Protein AF-A0A0M5IWV0-F1 (afdb_monomer)

Mean predicted aligned error: 18.28 Å

Secondary structure (DSSP, 8-state):
-EEESGGG--S--SS-EEEE-S-SB-SSEEEEE-TTSEEEEEE-S----SSSS--S-EEEEEEEEEEEEE-TT--EEEEEEEEEEEPP------PPPEEEESSTT-EEEEESSTTS-STTTT-SS---EEE--HHHHHHHHHHT-EETTEEPEEEE-TTS-EEEEE-TT--EEEEEEES-TT-TTEEEEEESSPPPEEEEEETTSTTPEEE-EEES-EEEE-TTSTT-EEEEEEEESSTT-EEEEETTEEEEESSSSTTSB-TT-EEEEEEEES-EE----SSSTTTSGGG--EE-SEE--EEEEEEEEES-EEEEEEEEEEE----STT----S-SEEP---EEEEEETTEEEEEE--SS-EEEEETTEEEEEEEETTEEEEEEEETTEEEEEE-SS-BSEEEEEEEEES-BEEEEEEEEEEESSS-EEEEEEEEEE-SS--EEEEEEEEEEEE-EE-PEEE-SSSS---EE-GGG--EE-SS-SS-PEEB-EE-TTSEEEEE-SSSSS---SGGGT----TT--HHHHHHHHT-SS-SSEEETTSTTGGGEEEE--TT-SSS--TTTEEETTTTTEEEEE-------EEEGGGTEEEEEEEEEEETTS-EEEEEEEEEEB----HHHHHHHHHHHHHHHHT-SSSSSS--S---------------------------S-------GGGTT---------------------------------------------------------PPPPHHHHHHHHHHTTS-------S-HHHHHHHHHTTTS-SSSHHHHHHH-----S--------SGGGHHHHHHHHHHTTTT-SS---S--SGGGGSTT--

pLDDT: mean 74.06, std 27.31, range [21.81, 98.69]

Foldseek 3Di:
DWDFCQVVDPDFAAQKFKDWPDAQDDPQWGWDAHRNRIIDIDGDADDFDPAAADAWDKQWQPDKTKMWMAHPVGDIDIDIDGDIDIFHFFAQAAWDADEWAQAAFTKFKTALHPVNDRQVRQGRHGDWDKFADVVLQVQQVVLQKDFLLATWHWDADPVRFKIWIAGPVRHTAKMKGHCPVPRGRMIMIGGRGGIWDWDKDFLLDPQWDWAAAWFQKTWTWHPQFAQTFIKIKHKFFDWQKTWHDDQFKFFIPDPPPNGFADDRIWMKIFTFTPKDFDTDPDRGHNVPPVRLGIFGDFFFFWFQKKKFKDPAPKFKKKKWFFADDDQDPGCSDPPPGDTAAFQWKWKAAPPWIDIDGADCDWDWDAHPNFIWIWHGDPSMIMITRRDGRIMMTTGGNSTGRMMIMHGDDHDTIIIHRIMTITIDSQAKDWGKGWMWIAHPNNYIDTDSIHIYINFHWAWFKKWDQPADDWAKAALVVVAWAAASPRVFTWSKIGTALNIWTKFQQPVPPQWPHYNVGGGQDDDSDFRLVSCQVPWVPVNPQKLAPVTDRLQRIWTFRNNPRHRTRDVPRTDRCVRSQWGMWRSDFPQDWDADDSSQKIFRGKGWTAGNVGDITIMTGIIGGTHPRPVVVVVVVVVVVVVVVVVPDDPPPPDPDDDDDDDDDDDDDDDDPPDDPDPPPDDDDDDDDDDDPVVVPDDDDDDDDDDDDDDDDDDDDDDDDDDDDDDDDDDDDDDDDDDDDDDDDDDDDDDDDDDDDDPVVVVVVVVVVPDPDDDDDDDDPVVVVVVVVVVPDDDPPVVVVVVVDDDDDDDDDDDDDDPPVPPVVVVVVVVVVVVVPPDDDDDDDDPPPPPVVPD

Radius of gyration: 39.09 Å; Cα contacts (8 Å, |Δi|>4): 1752; chains: 1; bounding box: 121×82×113 Å

Structure (mmCIF, N/CA/C/O backbone):
data_AF-A0A0M5IWV0-F1
#
_entry.id   AF-A0A0M5IWV0-F1
#
loop_
_atom_site.group_PDB
_atom_site.id
_atom_site.type_symbol
_atom_site.label_atom_id
_atom_site.label_alt_id
_atom_site.label_comp_id
_atom_site.label_asym_id
_atom_site.label_entity_id
_atom_site.label_seq_id
_atom_site.pdbx_PDB_ins_code
_atom_site.Cartn_x
_atom_site.Cartn_y
_atom_site.Cartn_z
_atom_site.occupancy
_atom_site.B_iso_or_equiv
_atom_site.auth_seq_id
_atom_site.auth_comp_id
_atom_site.auth_asym_id
_atom_site.auth_atom_id
_atom_site.pdbx_PDB_model_num
ATOM 1 N N . MET A 1 1 ? 25.442 6.438 -49.253 1.00 86.19 1 MET A N 1
ATOM 2 C CA . MET A 1 1 ? 25.380 7.564 -50.228 1.00 86.19 1 MET A CA 1
ATOM 3 C C . MET A 1 1 ? 26.166 7.229 -51.500 1.00 86.19 1 MET A C 1
ATOM 5 O O . MET A 1 1 ? 26.942 6.281 -51.483 1.00 86.19 1 MET A O 1
ATOM 9 N N . SER A 1 2 ? 25.987 7.958 -52.607 1.00 89.12 2 SER A N 1
ATOM 10 C CA . SER A 1 2 ? 26.723 7.720 -53.866 1.00 89.12 2 SER A CA 1
ATOM 11 C C . SER A 1 2 ? 26.817 8.967 -54.741 1.00 89.12 2 SER A C 1
ATOM 13 O O . SER A 1 2 ? 25.917 9.802 -54.699 1.00 89.12 2 SER A O 1
ATOM 15 N N . GLY A 1 3 ? 27.844 9.054 -55.587 1.00 91.38 3 GLY A N 1
ATOM 16 C CA . GLY A 1 3 ? 28.051 10.185 -56.490 1.00 91.38 3 GLY A CA 1
ATOM 17 C C . GLY A 1 3 ? 29.046 9.914 -57.621 1.00 91.38 3 GLY A C 1
ATOM 18 O O . GLY A 1 3 ? 29.392 8.772 -57.929 1.00 91.38 3 GLY A O 1
ATOM 19 N N . SER A 1 4 ? 29.503 10.993 -58.254 1.00 92.12 4 SER A N 1
ATOM 20 C CA . SER A 1 4 ? 30.502 11.000 -59.327 1.00 92.12 4 SER A CA 1
ATOM 21 C C . SER A 1 4 ? 31.495 12.130 -59.080 1.00 92.12 4 SER A C 1
ATOM 23 O O . SER A 1 4 ? 31.092 13.244 -58.755 1.00 92.12 4 SER A O 1
ATOM 25 N N . VAL A 1 5 ? 32.792 11.859 -59.234 1.00 91.69 5 VAL A N 1
ATOM 26 C CA . VAL A 1 5 ? 33.832 12.904 -59.288 1.00 91.69 5 VAL A CA 1
ATOM 27 C C . VAL A 1 5 ? 34.187 13.308 -60.722 1.00 91.69 5 VAL A C 1
ATOM 29 O O . VAL A 1 5 ? 34.979 14.228 -60.914 1.00 91.69 5 VAL A O 1
ATOM 32 N N . ALA A 1 6 ? 33.617 12.644 -61.735 1.00 86.81 6 ALA A N 1
ATOM 33 C CA . ALA A 1 6 ? 33.971 12.879 -63.134 1.00 86.81 6 ALA A CA 1
ATOM 34 C C . ALA A 1 6 ? 33.595 14.291 -63.607 1.00 86.81 6 ALA A C 1
ATOM 36 O O . ALA A 1 6 ? 34.373 14.935 -64.311 1.00 86.81 6 ALA A O 1
ATOM 37 N N . ASP A 1 7 ? 32.449 14.794 -63.151 1.00 82.12 7 ASP A N 1
ATOM 38 C CA . ASP A 1 7 ? 31.898 16.100 -63.527 1.00 82.12 7 ASP A CA 1
ATOM 39 C C . ASP A 1 7 ? 32.652 17.280 -62.877 1.00 82.12 7 ASP A C 1
ATOM 41 O O . ASP A 1 7 ? 32.545 18.420 -63.326 1.00 82.12 7 ASP A O 1
ATOM 45 N N . ASN A 1 8 ? 33.488 16.999 -61.869 1.00 82.94 8 ASN A N 1
ATOM 46 C CA . ASN A 1 8 ? 34.314 17.985 -61.165 1.00 82.94 8 ASN A CA 1
ATOM 47 C C . ASN A 1 8 ? 35.687 18.218 -61.830 1.00 82.94 8 ASN A C 1
ATOM 49 O O . ASN A 1 8 ? 36.482 19.024 -61.341 1.00 82.94 8 ASN A O 1
ATOM 53 N N . VAL A 1 9 ? 36.003 17.523 -62.932 1.00 84.31 9 VAL A N 1
ATOM 54 C CA . VAL A 1 9 ? 37.302 17.617 -63.617 1.00 84.31 9 VAL A CA 1
ATOM 55 C C . VAL A 1 9 ? 37.185 18.422 -64.911 1.00 84.31 9 VAL A C 1
ATOM 57 O O . VAL A 1 9 ? 36.410 18.096 -65.804 1.00 84.31 9 VAL A O 1
ATOM 60 N N . THR A 1 10 ? 38.022 19.451 -65.058 1.00 82.19 10 THR A N 1
ATOM 61 C CA . THR A 1 10 ? 38.097 20.279 -66.273 1.00 82.19 10 THR A CA 1
ATOM 62 C C . THR A 1 10 ? 39.519 20.320 -66.841 1.00 82.19 10 THR A C 1
ATOM 64 O O . THR A 1 10 ? 40.498 20.095 -66.133 1.00 82.19 10 THR A O 1
ATOM 67 N N . GLY A 1 11 ? 39.647 20.581 -68.147 1.00 81.12 11 GLY A N 1
ATOM 68 C CA . GLY A 1 11 ? 40.940 20.791 -68.819 1.00 81.12 11 GLY A CA 1
ATOM 69 C C . GLY A 1 11 ? 41.736 19.537 -69.216 1.00 81.12 11 GLY A C 1
ATOM 70 O O . GLY A 1 11 ? 42.766 19.679 -69.873 1.00 81.12 11 GLY A O 1
ATOM 71 N N . GLY A 1 12 ? 41.277 18.329 -68.873 1.00 81.00 12 GLY A N 1
ATOM 72 C CA . GLY A 1 12 ? 41.897 17.075 -69.322 1.00 81.00 12 GLY A CA 1
ATOM 73 C C . GLY A 1 12 ? 41.658 16.773 -70.808 1.00 81.00 12 GLY A C 1
ATOM 74 O O . GLY A 1 12 ? 40.653 17.193 -71.387 1.00 81.00 12 GLY A O 1
ATOM 75 N N . VAL A 1 13 ? 42.576 16.031 -71.437 1.00 80.25 13 VAL A N 1
ATOM 76 C CA . VAL A 1 13 ? 42.479 15.644 -72.856 1.00 80.25 13 VAL A CA 1
ATOM 77 C C . VAL A 1 13 ? 42.076 14.175 -73.001 1.00 80.25 13 VAL A C 1
ATOM 79 O O . VAL A 1 13 ? 42.753 13.283 -72.497 1.00 80.25 13 VAL A O 1
ATOM 82 N N . GLY A 1 14 ? 41.015 13.910 -73.769 1.00 84.62 14 GLY A N 1
ATOM 83 C CA . GLY A 1 14 ? 40.539 12.553 -74.058 1.00 84.62 14 GLY A CA 1
ATOM 84 C C . GLY A 1 14 ? 39.743 11.924 -72.909 1.00 84.62 14 GLY A C 1
ATOM 85 O O . GLY A 1 14 ? 39.181 12.627 -72.075 1.00 84.62 14 GLY A O 1
ATOM 86 N N . ALA A 1 15 ? 39.652 10.592 -72.897 1.00 85.56 15 ALA A N 1
ATOM 87 C CA . ALA A 1 15 ? 38.949 9.867 -71.841 1.00 85.56 15 ALA A CA 1
ATOM 88 C C . ALA A 1 15 ? 39.720 9.953 -70.515 1.00 85.56 15 ALA A C 1
ATOM 90 O O . ALA A 1 15 ? 40.922 9.690 -70.478 1.00 85.56 15 ALA A O 1
ATOM 91 N N . LEU A 1 16 ? 39.014 10.298 -69.437 1.00 90.25 16 LEU A N 1
ATOM 92 C CA . LEU A 1 16 ? 39.564 10.337 -68.086 1.00 90.25 16 LEU A CA 1
ATOM 93 C C . LEU A 1 16 ? 39.461 8.958 -67.431 1.00 90.25 16 LEU A C 1
ATOM 95 O O . LEU A 1 16 ? 38.451 8.269 -67.572 1.00 90.25 16 LEU A O 1
ATOM 99 N N . THR A 1 17 ? 40.497 8.575 -66.690 1.00 91.62 17 THR A N 1
ATOM 100 C CA . THR A 1 17 ? 40.515 7.359 -65.865 1.00 91.62 17 THR A CA 1
ATOM 101 C C . THR A 1 17 ? 40.809 7.722 -64.419 1.00 91.62 17 THR A C 1
ATOM 103 O O . THR A 1 17 ? 41.687 8.543 -64.143 1.00 91.62 17 THR A O 1
ATOM 106 N N . PHE A 1 18 ? 40.064 7.121 -63.498 1.00 95.19 18 PHE A N 1
ATOM 107 C CA . PHE A 1 18 ? 40.138 7.414 -62.073 1.00 95.19 18 PHE A CA 1
ATOM 108 C C . PHE A 1 18 ? 40.672 6.203 -61.299 1.00 95.19 18 PHE A C 1
ATOM 110 O O . PHE A 1 18 ? 40.412 5.057 -61.661 1.00 95.19 18 PHE A O 1
ATOM 117 N N . SER A 1 19 ? 41.415 6.442 -60.222 1.00 94.12 19 SER A N 1
ATOM 118 C CA . SER A 1 19 ? 41.893 5.391 -59.319 1.00 94.12 19 SER A CA 1
ATOM 119 C C . SER A 1 19 ? 41.965 5.900 -57.885 1.00 94.12 19 SER A C 1
ATOM 121 O O . SER A 1 19 ? 42.590 6.937 -57.644 1.00 94.12 19 SER A O 1
ATOM 123 N N . LEU A 1 20 ? 41.395 5.156 -56.939 1.00 95.50 20 LEU A N 1
ATOM 124 C CA . LEU A 1 20 ? 41.602 5.396 -55.512 1.00 95.50 20 LEU A CA 1
ATOM 125 C C . LEU A 1 20 ? 43.094 5.220 -55.169 1.00 95.50 20 LEU A C 1
ATOM 127 O O . LEU A 1 20 ? 43.752 4.334 -55.720 1.00 95.50 20 LEU A O 1
ATOM 131 N N . LEU A 1 21 ? 43.637 6.093 -54.320 1.00 93.94 21 LEU A N 1
ATOM 132 C CA . LEU A 1 21 ? 45.019 6.009 -53.829 1.00 93.94 21 LEU A CA 1
ATOM 133 C C . LEU A 1 21 ? 45.100 5.388 -52.432 1.00 93.94 21 LEU A C 1
ATOM 135 O O . LEU A 1 21 ? 46.090 4.725 -52.125 1.00 93.94 21 LEU A O 1
ATOM 139 N N . ASP A 1 22 ? 44.061 5.603 -51.628 1.00 91.88 22 ASP A N 1
ATOM 140 C CA . ASP A 1 22 ? 43.970 5.148 -50.243 1.00 91.88 22 ASP A CA 1
ATOM 141 C C . ASP A 1 22 ? 43.235 3.798 -50.129 1.00 91.88 22 ASP A C 1
ATOM 143 O O . ASP A 1 22 ? 42.793 3.208 -51.121 1.00 91.88 22 ASP A O 1
ATOM 147 N N . SER A 1 23 ? 43.116 3.285 -48.902 1.00 92.12 23 SER A N 1
ATOM 148 C CA . SER A 1 23 ? 42.272 2.123 -48.601 1.00 92.12 23 SER A CA 1
ATOM 149 C C . SER A 1 23 ? 40.803 2.425 -48.944 1.00 92.12 23 SER A C 1
ATOM 151 O O . SER A 1 23 ? 40.328 3.502 -48.593 1.00 92.12 23 SER A O 1
ATOM 153 N N . PRO A 1 24 ? 40.051 1.499 -49.574 1.00 90.19 24 PRO A N 1
ATOM 154 C CA . PRO A 1 24 ? 38.600 1.634 -49.712 1.00 90.19 24 PRO A CA 1
ATOM 155 C C . PRO A 1 24 ? 37.873 1.454 -48.372 1.00 90.19 24 PRO A C 1
ATOM 157 O O . PRO A 1 24 ? 36.760 1.940 -48.216 1.00 90.19 24 PRO A O 1
ATOM 160 N N . ASN A 1 25 ? 38.493 0.779 -47.402 1.00 92.75 25 ASN A N 1
ATOM 161 C CA . ASN A 1 25 ? 37.971 0.662 -46.045 1.00 92.75 25 ASN A CA 1
ATOM 162 C C . ASN A 1 25 ? 38.493 1.857 -45.238 1.00 92.75 25 ASN A C 1
ATOM 164 O O . ASN A 1 25 ? 39.715 1.989 -45.092 1.00 92.75 25 ASN A O 1
ATOM 168 N N . GLY A 1 26 ? 37.585 2.704 -44.761 1.00 87.69 26 GLY A N 1
ATOM 169 C CA . GLY A 1 26 ? 37.854 3.756 -43.786 1.00 87.69 26 GLY A CA 1
ATOM 170 C C . GLY A 1 26 ? 37.787 3.237 -42.344 1.00 87.69 26 GLY A C 1
ATOM 171 O O . GLY A 1 26 ? 37.920 2.037 -42.097 1.00 87.69 26 GLY A O 1
ATOM 172 N N . ASN A 1 27 ? 37.593 4.154 -41.400 1.00 85.75 27 ASN A N 1
ATOM 173 C CA . ASN A 1 27 ? 37.404 3.870 -39.975 1.00 85.75 27 ASN A CA 1
ATOM 174 C C . ASN A 1 27 ? 35.931 3.578 -39.635 1.00 85.75 27 ASN A C 1
ATOM 176 O O . ASN A 1 27 ? 35.657 2.762 -38.761 1.00 85.75 27 ASN A O 1
ATOM 180 N N . TYR A 1 28 ? 35.009 4.241 -40.334 1.00 85.56 28 TYR A N 1
ATOM 181 C CA . TYR A 1 28 ? 33.566 4.259 -40.092 1.00 85.56 28 TYR A CA 1
ATOM 182 C C . TYR A 1 28 ? 32.773 3.614 -41.236 1.00 85.56 28 TYR A C 1
ATOM 184 O O . TYR A 1 28 ? 31.648 3.154 -41.047 1.00 85.56 28 TYR A O 1
ATOM 192 N N . GLY A 1 29 ? 33.350 3.513 -42.435 1.00 89.25 29 GLY A N 1
ATOM 193 C CA . GLY A 1 29 ? 32.654 2.930 -43.580 1.00 89.25 29 GLY A CA 1
ATOM 194 C C . GLY A 1 29 ? 33.555 2.421 -44.692 1.00 89.25 29 GLY A C 1
ATOM 195 O O . GLY A 1 29 ? 34.780 2.381 -44.595 1.00 89.25 29 GLY A O 1
ATOM 196 N N . THR A 1 30 ? 32.923 1.992 -45.782 1.00 93.31 30 THR A N 1
ATOM 197 C CA . THR A 1 30 ? 33.601 1.466 -46.971 1.00 93.31 30 THR A CA 1
ATOM 198 C C . THR A 1 30 ? 33.212 2.262 -48.214 1.00 93.31 30 THR A C 1
ATOM 200 O O . THR A 1 30 ? 32.038 2.338 -48.588 1.00 93.31 30 THR A O 1
ATOM 203 N N . LEU A 1 31 ? 34.218 2.811 -48.895 1.00 95.62 31 LEU A N 1
ATOM 204 C CA . LEU A 1 31 ? 34.109 3.475 -50.186 1.00 95.62 31 LEU A CA 1
ATOM 205 C C . LEU A 1 31 ? 34.365 2.484 -51.332 1.00 95.62 31 LEU A C 1
ATOM 207 O O . LEU A 1 31 ? 35.482 2.021 -51.560 1.00 95.62 31 LEU A O 1
ATOM 211 N N . THR A 1 32 ? 33.341 2.232 -52.142 1.00 94.94 32 THR A N 1
ATOM 212 C CA . THR A 1 32 ? 33.509 1.635 -53.472 1.00 94.94 32 THR A CA 1
ATOM 213 C C . THR A 1 32 ? 33.778 2.746 -54.482 1.00 94.94 32 THR A C 1
ATOM 215 O O . THR A 1 32 ? 32.951 3.641 -54.647 1.00 94.94 32 THR A O 1
ATOM 218 N N . PHE A 1 33 ? 34.911 2.691 -55.185 1.00 95.56 33 PHE A N 1
ATOM 219 C CA . PHE A 1 33 ? 35.325 3.714 -56.151 1.00 95.56 33 PHE A CA 1
ATOM 220 C C . PHE A 1 33 ? 35.663 3.086 -57.512 1.00 95.56 33 PHE A C 1
ATOM 222 O O . PHE A 1 33 ? 36.545 2.232 -57.611 1.00 95.56 33 PHE A O 1
ATOM 229 N N . ASN A 1 34 ? 34.962 3.502 -58.570 1.00 94.06 34 ASN A N 1
ATOM 230 C CA . ASN A 1 34 ? 35.053 2.897 -59.899 1.00 94.06 34 ASN A CA 1
ATOM 231 C C . ASN A 1 34 ? 35.985 3.680 -60.850 1.00 94.06 34 ASN A C 1
ATOM 233 O O . ASN A 1 34 ? 36.087 4.905 -60.753 1.00 94.06 34 ASN A O 1
ATOM 237 N N . PRO A 1 35 ? 36.603 3.026 -61.860 1.00 93.06 35 PRO A N 1
ATOM 238 C CA . PRO A 1 35 ? 37.523 3.691 -62.793 1.00 93.06 35 PRO A CA 1
ATOM 239 C C . PRO A 1 35 ? 36.926 4.799 -63.675 1.00 93.06 35 PRO A C 1
ATOM 241 O O . PRO A 1 35 ? 37.675 5.553 -64.296 1.00 93.06 35 PRO A O 1
ATOM 244 N N . ASN A 1 36 ? 35.595 4.896 -63.748 1.00 91.19 36 ASN A N 1
ATOM 245 C CA . ASN A 1 36 ? 34.850 5.960 -64.431 1.00 91.19 36 ASN A CA 1
ATOM 246 C C . ASN A 1 36 ? 34.584 7.190 -63.534 1.00 91.19 36 ASN A C 1
ATOM 248 O O . ASN A 1 36 ? 33.934 8.125 -63.989 1.00 91.19 36 ASN A O 1
ATOM 252 N N . GLY A 1 37 ? 35.046 7.183 -62.279 1.00 90.38 37 GLY A N 1
ATOM 253 C CA . GLY A 1 37 ? 34.830 8.261 -61.313 1.00 90.38 37 GLY A CA 1
ATOM 254 C C . GLY A 1 37 ? 33.510 8.180 -60.541 1.00 90.38 37 GLY A C 1
ATOM 255 O O . GLY A 1 37 ? 33.263 9.059 -59.716 1.00 90.38 37 GLY A O 1
ATOM 256 N N . SER A 1 38 ? 32.668 7.158 -60.754 1.00 94.25 38 SER A N 1
ATOM 257 C CA . SER A 1 38 ? 31.509 6.927 -59.883 1.00 94.25 38 SER A CA 1
ATOM 258 C C . SER A 1 38 ? 31.923 6.246 -58.581 1.00 94.25 38 SER A C 1
ATOM 260 O O . SER A 1 38 ? 32.820 5.399 -58.558 1.00 94.25 38 SER A O 1
ATOM 262 N N . TRP A 1 39 ? 31.256 6.596 -57.489 1.00 95.44 39 TRP A N 1
ATOM 263 C CA . TRP A 1 39 ? 31.569 6.082 -56.163 1.00 95.44 39 TRP A CA 1
ATOM 264 C C . TRP A 1 39 ? 30.310 5.884 -55.320 1.00 95.44 39 TRP A C 1
ATOM 266 O O . TRP A 1 39 ? 29.295 6.556 -55.513 1.00 95.44 39 TRP A O 1
ATOM 276 N N . SER A 1 40 ? 30.382 4.961 -54.369 1.00 94.44 40 SER A N 1
ATOM 277 C CA . SER A 1 40 ? 29.360 4.750 -53.347 1.00 94.44 40 SER A CA 1
ATOM 278 C C . SER A 1 40 ? 30.017 4.498 -52.004 1.00 94.44 40 SER A C 1
ATOM 280 O O . SER A 1 40 ? 31.011 3.780 -51.922 1.00 94.44 40 SER A O 1
ATOM 282 N N . TYR A 1 41 ? 29.441 5.077 -50.963 1.00 93.19 41 TYR A N 1
ATOM 283 C CA . TYR A 1 41 ? 29.904 4.968 -49.594 1.00 93.19 41 TYR A CA 1
ATOM 284 C C . TYR A 1 41 ? 28.822 4.341 -48.716 1.00 93.19 41 TYR A C 1
ATOM 286 O O . TYR A 1 41 ? 27.666 4.789 -48.737 1.00 93.19 41 TYR A O 1
ATOM 294 N N . THR A 1 42 ? 29.222 3.329 -47.952 1.00 90.62 42 THR A N 1
ATOM 295 C CA . THR A 1 42 ? 28.389 2.618 -46.981 1.00 90.62 42 THR A CA 1
ATOM 296 C C . THR A 1 42 ? 28.996 2.817 -45.600 1.00 90.62 42 THR A C 1
ATOM 298 O O . THR A 1 42 ? 30.126 2.386 -45.377 1.00 90.62 42 THR A O 1
ATOM 301 N N . LEU A 1 43 ? 28.251 3.449 -44.691 1.00 85.56 43 LEU A N 1
ATOM 302 C CA . LEU A 1 43 ? 28.599 3.498 -43.273 1.00 85.56 43 LEU A CA 1
ATOM 303 C C . LEU A 1 43 ? 28.457 2.082 -42.690 1.00 85.56 43 LEU A C 1
ATOM 305 O O . LEU A 1 43 ? 27.480 1.392 -42.984 1.00 85.56 43 LEU A O 1
ATOM 309 N N . THR A 1 44 ? 29.451 1.626 -41.934 1.00 79.94 44 THR A N 1
ATOM 310 C CA . THR A 1 44 ? 29.510 0.270 -41.350 1.00 79.94 44 THR A CA 1
ATOM 311 C C . THR A 1 44 ? 29.836 0.269 -39.861 1.00 79.94 44 THR A C 1
ATOM 313 O O . THR A 1 44 ? 29.804 -0.782 -39.225 1.00 79.94 44 THR A O 1
ATOM 316 N N . SER A 1 45 ? 30.205 1.418 -39.308 1.00 71.19 45 SER A N 1
ATOM 317 C CA . SER A 1 45 ? 30.455 1.636 -37.891 1.00 71.19 45 SER A CA 1
ATOM 318 C C . SER A 1 45 ? 30.147 3.099 -37.564 1.00 71.19 45 SER A C 1
ATOM 320 O O . SER A 1 45 ? 30.351 3.956 -38.428 1.00 71.19 45 SER A O 1
ATOM 322 N N . PRO A 1 46 ? 29.645 3.385 -36.361 1.00 70.38 46 PRO A N 1
ATOM 323 C CA . PRO A 1 46 ? 29.295 4.738 -35.960 1.00 70.38 46 PRO A CA 1
ATOM 324 C C . PRO A 1 46 ? 30.468 5.704 -35.893 1.00 70.38 46 PRO A C 1
ATOM 326 O O . PRO A 1 46 ? 31.609 5.302 -35.652 1.00 70.38 46 PRO A O 1
ATOM 329 N N . VAL A 1 47 ? 30.147 6.989 -36.037 1.00 73.12 47 VAL A N 1
ATOM 330 C CA . VAL A 1 47 ? 30.993 8.080 -35.554 1.00 73.12 47 VAL A CA 1
ATOM 331 C C . VAL A 1 47 ? 30.637 8.362 -34.086 1.00 73.12 47 VAL A C 1
ATOM 333 O O . VAL A 1 47 ? 29.601 7.917 -33.615 1.00 73.12 47 VAL A O 1
ATOM 336 N N . ILE A 1 48 ? 31.540 9.016 -33.358 1.00 68.44 48 ILE A N 1
ATOM 337 C CA . ILE A 1 48 ? 31.293 9.528 -32.005 1.00 68.44 48 ILE A CA 1
ATOM 338 C C . ILE A 1 48 ? 31.631 11.014 -32.068 1.00 68.44 48 ILE A C 1
ATOM 340 O O . ILE A 1 48 ? 32.715 11.372 -32.563 1.00 68.44 48 ILE A O 1
ATOM 344 N N . GLY A 1 49 ? 30.721 11.860 -31.604 1.00 63.22 49 GLY A N 1
ATOM 345 C CA . GLY A 1 49 ? 30.861 13.304 -31.634 1.00 63.22 49 GLY A CA 1
ATOM 346 C C . GLY A 1 49 ? 32.006 13.826 -30.757 1.00 63.22 49 GLY A C 1
ATOM 347 O O . GLY A 1 49 ? 32.570 13.135 -29.903 1.00 63.22 49 GLY A O 1
ATOM 348 N N . PRO A 1 50 ? 32.441 15.080 -30.976 1.00 54.16 50 PRO A N 1
ATOM 349 C CA . PRO A 1 50 ? 33.533 15.669 -30.209 1.00 54.16 50 PRO A CA 1
ATOM 350 C C . PRO A 1 50 ? 33.112 16.199 -28.824 1.00 54.16 50 PRO A C 1
ATOM 352 O O . PRO A 1 50 ? 33.980 16.709 -28.106 1.00 54.16 50 PRO A O 1
ATOM 355 N N . SER A 1 51 ? 31.822 16.166 -28.458 1.00 59.06 51 SER A N 1
ATOM 356 C CA . SER A 1 51 ? 31.318 16.799 -27.230 1.00 59.06 51 SER A CA 1
ATOM 357 C C . SER A 1 51 ? 29.881 16.407 -26.866 1.00 59.06 51 SER A C 1
ATOM 359 O O . SER A 1 51 ? 28.967 16.900 -27.510 1.00 59.06 51 SER A O 1
ATOM 361 N N . ALA A 1 52 ? 29.693 15.684 -25.764 1.00 57.41 52 ALA A N 1
ATOM 362 C CA . ALA A 1 52 ? 28.391 15.355 -25.174 1.00 57.41 52 ALA A CA 1
ATOM 363 C C . ALA A 1 52 ? 27.361 16.509 -25.109 1.00 57.41 52 ALA A C 1
ATOM 365 O O . ALA A 1 52 ? 27.705 17.657 -24.792 1.00 57.41 52 ALA A O 1
ATOM 366 N N . ASN A 1 53 ? 26.089 16.146 -25.276 1.00 56.94 53 ASN A N 1
ATOM 367 C CA . ASN A 1 53 ? 24.879 16.974 -25.263 1.00 56.94 53 ASN A CA 1
ATOM 368 C C . ASN A 1 53 ? 24.866 18.076 -26.338 1.00 56.94 53 ASN A C 1
ATOM 370 O O . ASN A 1 53 ? 24.741 19.270 -26.035 1.00 56.94 53 ASN A O 1
ATOM 374 N N . ASN A 1 54 ? 25.045 17.674 -27.598 1.00 55.62 54 ASN A N 1
ATOM 375 C CA . ASN A 1 54 ? 25.156 18.573 -28.745 1.00 55.62 54 ASN A CA 1
ATOM 376 C C . ASN A 1 54 ? 23.989 18.472 -29.756 1.00 55.62 54 ASN A C 1
ATOM 378 O O . ASN A 1 54 ? 23.823 19.394 -30.565 1.00 55.62 54 ASN A O 1
ATOM 382 N N . GLY A 1 55 ? 23.131 17.451 -29.644 1.00 60.75 55 GLY A N 1
ATOM 383 C CA . GLY A 1 55 ? 22.005 17.221 -30.549 1.00 60.75 55 GLY A CA 1
ATOM 384 C C . GLY A 1 55 ? 22.454 16.577 -31.865 1.00 60.75 55 GLY A C 1
ATOM 385 O O . GLY A 1 55 ? 23.625 16.290 -32.055 1.00 60.75 55 GLY A O 1
ATOM 386 N N . THR A 1 56 ? 21.549 16.395 -32.833 1.00 65.50 56 THR A N 1
ATOM 387 C CA . THR A 1 56 ? 21.923 15.818 -34.141 1.00 65.50 56 THR A CA 1
ATOM 388 C C . THR A 1 56 ? 22.992 16.674 -34.836 1.00 65.50 56 THR A C 1
ATOM 390 O O . THR A 1 56 ? 22.676 17.711 -35.434 1.00 65.50 56 THR A O 1
ATOM 393 N N . ASN A 1 57 ? 24.259 16.256 -34.772 1.00 69.50 57 ASN A N 1
ATOM 394 C CA . ASN A 1 57 ? 25.380 17.003 -35.335 1.00 69.50 57 ASN A CA 1
ATOM 395 C C . ASN A 1 57 ? 25.891 16.394 -36.635 1.00 69.50 57 ASN A C 1
ATOM 397 O O . ASN A 1 57 ? 25.506 15.313 -37.064 1.00 69.50 57 ASN A O 1
ATOM 401 N N . THR A 1 58 ? 26.761 17.137 -37.310 1.00 75.25 58 THR A N 1
ATOM 402 C CA . THR A 1 58 ? 27.491 16.630 -38.467 1.00 75.25 58 THR A CA 1
ATOM 403 C C . THR A 1 58 ? 28.982 16.664 -38.168 1.00 75.25 58 THR A C 1
ATOM 405 O O . THR A 1 58 ? 29.600 17.737 -38.117 1.00 75.25 58 THR A O 1
ATOM 408 N N . VAL A 1 59 ? 29.582 15.483 -38.044 1.00 77.56 59 VAL A N 1
ATOM 409 C CA . VAL A 1 59 ? 31.026 15.293 -37.944 1.00 77.56 59 VAL A CA 1
ATOM 410 C C . VAL A 1 59 ? 31.633 15.529 -39.329 1.00 77.56 59 VAL A C 1
ATOM 412 O O . VAL A 1 59 ? 31.776 14.639 -40.171 1.00 77.56 59 VAL A O 1
ATOM 415 N N . ASN A 1 60 ? 31.939 16.800 -39.583 1.00 81.50 60 ASN A N 1
ATOM 416 C CA . ASN A 1 60 ? 32.459 17.288 -40.855 1.00 81.50 60 ASN A CA 1
ATOM 417 C C . ASN A 1 60 ? 33.836 16.672 -41.164 1.00 81.50 60 ASN A C 1
ATOM 419 O O . ASN A 1 60 ? 34.779 16.816 -40.385 1.00 81.50 60 ASN A O 1
ATOM 423 N N . ASN A 1 61 ? 33.992 16.100 -42.357 1.00 83.62 61 ASN A N 1
ATOM 424 C CA . ASN A 1 61 ? 35.181 15.396 -42.843 1.00 83.62 61 ASN A CA 1
ATOM 425 C C . ASN A 1 61 ? 35.596 14.198 -41.965 1.00 83.62 61 ASN A C 1
ATOM 427 O O . ASN A 1 61 ? 36.791 13.908 -41.864 1.00 83.62 61 ASN A O 1
ATOM 431 N N . ALA A 1 62 ? 34.629 13.502 -41.352 1.00 83.88 62 ALA A N 1
ATOM 432 C CA . ALA A 1 62 ? 34.854 12.283 -40.570 1.00 83.88 62 ALA A CA 1
ATOM 433 C C . ALA A 1 62 ? 35.706 11.243 -41.320 1.00 83.88 62 ALA A C 1
ATOM 435 O O . ALA A 1 62 ? 36.546 10.577 -40.714 1.00 83.88 62 ALA A O 1
ATOM 436 N N . GLU A 1 63 ? 35.558 11.155 -42.649 1.00 90.00 63 GLU A N 1
ATOM 437 C CA . GLU A 1 63 ? 36.496 10.426 -43.506 1.00 90.00 63 GLU A CA 1
ATOM 438 C C . GLU A 1 63 ? 36.972 11.245 -44.707 1.00 90.00 63 GLU A C 1
ATOM 440 O O . GLU A 1 63 ? 36.308 12.164 -45.190 1.00 90.00 63 GLU A O 1
ATOM 445 N N . THR A 1 64 ? 38.156 10.902 -45.215 1.00 92.94 64 THR A N 1
ATOM 446 C CA . THR A 1 64 ? 38.753 11.518 -46.404 1.00 92.94 64 THR A CA 1
ATOM 447 C C . THR A 1 64 ? 39.478 10.458 -47.225 1.00 92.94 64 THR A C 1
ATOM 449 O O . THR A 1 64 ? 40.367 9.779 -46.719 1.00 92.94 64 THR A O 1
ATOM 452 N N . PHE A 1 65 ? 39.130 10.354 -48.507 1.00 94.19 65 PHE A N 1
ATOM 453 C CA . PHE A 1 65 ? 39.674 9.377 -49.446 1.00 94.19 65 PHE A CA 1
ATOM 454 C C . PHE A 1 65 ? 40.304 10.070 -50.657 1.00 94.19 65 PHE A C 1
ATOM 456 O O . PHE A 1 65 ? 39.616 10.718 -51.450 1.00 94.19 65 PHE A O 1
ATOM 463 N N . SER A 1 66 ? 41.611 9.916 -50.839 1.00 95.44 66 SER A N 1
ATOM 464 C CA . SER A 1 66 ? 42.359 10.488 -51.960 1.00 95.44 66 SER A CA 1
ATOM 465 C C . SER A 1 66 ? 42.195 9.641 -53.220 1.00 95.44 66 SER A C 1
ATOM 467 O O . SER A 1 66 ? 42.415 8.427 -53.215 1.00 95.44 66 SER A O 1
ATOM 469 N N . TYR A 1 67 ? 41.896 10.284 -54.345 1.00 94.94 67 TYR A N 1
ATOM 470 C CA . TYR A 1 67 ? 41.858 9.659 -55.664 1.00 94.94 67 TYR A CA 1
ATOM 471 C C . TYR A 1 67 ? 42.738 10.415 -56.661 1.00 94.94 67 TYR A C 1
ATOM 473 O O . TYR A 1 67 ? 42.983 11.618 -56.557 1.00 94.94 67 TYR A O 1
ATOM 481 N N . ARG A 1 68 ? 43.216 9.687 -57.669 1.00 95.31 68 ARG A N 1
ATOM 482 C CA . ARG A 1 68 ? 43.926 10.227 -58.827 1.00 95.31 68 ARG A CA 1
ATOM 483 C C . ARG A 1 68 ? 43.022 10.187 -60.047 1.00 95.31 68 ARG A C 1
ATOM 485 O O . ARG A 1 68 ? 42.388 9.169 -60.310 1.00 95.31 68 ARG A O 1
ATOM 492 N N . VAL A 1 69 ? 43.035 11.264 -60.825 1.00 94.50 69 VAL A N 1
ATOM 493 C CA . VAL A 1 69 ? 42.514 11.297 -62.197 1.00 94.50 69 VAL A CA 1
ATOM 494 C C . VAL A 1 69 ? 43.681 11.369 -63.179 1.00 94.50 69 VAL A C 1
ATOM 496 O O . VAL A 1 69 ? 44.661 12.070 -62.919 1.00 94.50 69 VAL A O 1
ATOM 499 N N . THR A 1 70 ? 43.583 10.639 -64.289 1.00 93.00 70 THR A N 1
ATOM 500 C CA . THR A 1 70 ? 44.579 10.598 -65.370 1.00 93.00 70 THR A CA 1
ATOM 501 C C . THR A 1 70 ? 43.903 10.837 -66.720 1.00 93.00 70 THR A C 1
ATOM 503 O O . THR A 1 70 ? 42.885 10.205 -67.008 1.00 93.00 70 THR A O 1
ATOM 506 N N . ASP A 1 71 ? 44.458 11.731 -67.543 1.00 92.56 71 ASP A N 1
ATOM 507 C CA . ASP A 1 71 ? 43.982 11.991 -68.910 1.00 92.56 71 ASP A CA 1
ATOM 508 C C . ASP A 1 71 ? 44.617 11.046 -69.954 1.00 92.56 71 ASP A C 1
ATOM 510 O O . ASP A 1 71 ? 45.535 10.278 -69.654 1.00 92.56 71 ASP A O 1
ATOM 514 N N . ALA A 1 72 ? 44.157 11.103 -71.208 1.00 89.38 72 ALA A N 1
ATOM 515 C CA . ALA A 1 72 ? 44.648 10.225 -72.274 1.00 89.38 72 ALA A CA 1
ATOM 516 C C . ALA A 1 72 ? 46.106 10.503 -72.704 1.00 89.38 72 ALA A C 1
ATOM 518 O O . ALA A 1 72 ? 46.691 9.698 -73.429 1.00 89.38 72 ALA A O 1
ATOM 519 N N . ASN A 1 73 ? 46.700 11.616 -72.259 1.00 91.56 73 ASN A N 1
ATOM 520 C CA . ASN A 1 73 ? 48.112 11.947 -72.459 1.00 91.56 73 ASN A CA 1
ATOM 521 C C . ASN A 1 73 ? 48.991 11.521 -71.264 1.00 91.56 73 ASN A C 1
ATOM 523 O O . ASN A 1 73 ? 50.210 11.684 -71.321 1.00 91.56 73 ASN A O 1
ATOM 527 N N . GLY A 1 74 ? 48.399 10.976 -70.194 1.00 88.62 74 GLY A N 1
ATOM 528 C CA . GLY A 1 74 ? 49.097 10.576 -68.972 1.00 88.62 74 GLY A CA 1
ATOM 529 C C . GLY A 1 74 ? 49.326 11.711 -67.969 1.00 88.62 74 GLY A C 1
ATOM 530 O O . GLY A 1 74 ? 50.087 11.524 -67.020 1.00 88.62 74 GLY A O 1
ATOM 531 N N . ASN A 1 75 ? 48.688 12.875 -68.141 1.00 92.31 75 ASN A N 1
ATOM 532 C CA . ASN A 1 75 ? 48.707 13.932 -67.129 1.00 92.31 75 ASN A CA 1
ATOM 533 C C . ASN A 1 75 ? 47.841 13.508 -65.938 1.00 92.31 75 ASN A C 1
ATOM 535 O O . ASN A 1 75 ? 46.725 13.026 -66.132 1.00 92.31 75 ASN A O 1
ATOM 539 N N . THR A 1 76 ? 48.325 13.719 -64.712 1.00 92.94 76 THR A N 1
ATOM 540 C CA . THR A 1 76 ? 47.633 13.287 -63.487 1.00 92.94 76 THR A CA 1
ATOM 541 C C . THR A 1 76 ? 47.336 14.445 -62.543 1.00 92.94 76 THR A C 1
ATOM 543 O O . THR A 1 76 ? 48.208 15.286 -62.327 1.00 92.94 76 THR A O 1
ATOM 546 N N . SER A 1 77 ? 46.177 14.413 -61.887 1.00 93.19 77 SER A N 1
ATOM 547 C CA . SER A 1 77 ? 45.874 15.237 -60.709 1.00 93.19 77 SER A CA 1
ATOM 548 C C . SER A 1 77 ? 45.415 14.359 -59.542 1.00 93.19 77 SER A C 1
ATOM 550 O O . SER A 1 77 ? 44.971 13.230 -59.758 1.00 93.19 77 SER A O 1
ATOM 552 N N . VAL A 1 78 ? 45.535 14.867 -58.315 1.00 94.31 78 VAL A N 1
ATOM 553 C CA . VAL A 1 78 ? 45.086 14.209 -57.078 1.00 94.31 78 VAL A CA 1
ATOM 554 C C . VAL A 1 78 ? 44.109 15.134 -56.364 1.00 94.31 78 VAL A C 1
ATOM 556 O O . VAL A 1 78 ? 44.350 16.337 -56.285 1.00 94.31 78 VAL A O 1
ATOM 559 N N . ASN A 1 79 ? 43.010 14.572 -55.873 1.00 92.81 79 ASN A N 1
ATOM 560 C CA . ASN A 1 79 ? 41.979 15.271 -55.112 1.00 92.81 79 ASN A CA 1
ATOM 561 C C . ASN A 1 79 ? 41.340 14.287 -54.111 1.00 92.81 79 ASN A C 1
ATOM 563 O O . ASN A 1 79 ? 41.668 13.100 -54.139 1.00 92.81 79 ASN A O 1
ATOM 567 N N . SER A 1 80 ? 40.449 14.748 -53.236 1.00 93.31 80 SER A N 1
ATOM 568 C CA . SER A 1 80 ? 39.793 13.915 -52.223 1.00 93.31 80 SER A CA 1
ATOM 569 C C . SER A 1 80 ? 38.272 13.859 -52.376 1.00 93.31 80 SER A C 1
ATOM 571 O O . SER A 1 80 ? 37.643 14.758 -52.934 1.00 93.31 80 SER A O 1
ATOM 573 N N . ILE A 1 81 ? 37.687 12.770 -51.879 1.00 92.38 81 ILE A N 1
ATOM 574 C CA . ILE A 1 81 ? 36.289 12.688 -51.451 1.00 92.38 81 ILE A CA 1
ATOM 575 C C . ILE A 1 81 ? 36.312 12.822 -49.930 1.00 92.38 81 ILE A C 1
ATOM 577 O O . ILE A 1 81 ? 36.985 12.034 -49.268 1.00 92.38 81 ILE A O 1
ATOM 581 N N . THR A 1 82 ? 35.609 13.808 -49.388 1.00 91.88 82 THR A N 1
ATOM 582 C CA . THR A 1 82 ? 35.351 13.936 -47.949 1.00 91.88 82 THR A CA 1
ATOM 583 C C . THR A 1 82 ? 33.958 13.389 -47.655 1.00 91.88 82 THR A C 1
ATOM 585 O O . THR A 1 82 ? 33.041 13.569 -48.459 1.00 91.88 82 THR A O 1
ATOM 588 N N . ILE A 1 83 ? 33.816 12.677 -46.540 1.00 89.50 83 ILE A N 1
ATOM 589 C CA . ILE A 1 83 ? 32.533 12.183 -46.040 1.00 89.50 83 ILE A CA 1
ATOM 590 C C . ILE A 1 83 ? 32.261 12.887 -44.717 1.00 89.50 83 ILE A C 1
ATOM 592 O O . ILE A 1 83 ? 33.058 12.784 -43.783 1.00 89.50 83 ILE A O 1
ATOM 596 N N . ASP A 1 84 ? 31.133 13.581 -44.664 1.00 85.88 84 ASP A N 1
ATOM 597 C CA . ASP A 1 84 ? 30.540 14.087 -43.435 1.00 85.88 84 ASP A CA 1
ATOM 598 C C . ASP A 1 84 ? 29.567 13.014 -42.919 1.00 85.88 84 ASP A C 1
ATOM 600 O O . ASP A 1 84 ? 28.805 12.448 -43.710 1.00 85.88 84 ASP A O 1
ATOM 604 N N . ILE A 1 85 ? 29.614 12.701 -41.624 1.00 81.50 85 ILE A N 1
ATOM 605 C CA . ILE A 1 85 ? 28.716 11.725 -40.983 1.00 81.50 85 ILE A CA 1
ATOM 606 C C . ILE A 1 85 ? 27.814 12.488 -40.012 1.00 81.50 85 ILE A C 1
ATOM 608 O O . ILE A 1 85 ? 28.276 13.420 -39.359 1.00 81.50 85 ILE A O 1
ATOM 612 N N . ILE A 1 86 ? 26.532 12.132 -39.963 1.00 75.88 86 ILE A N 1
ATOM 613 C CA . ILE A 1 86 ? 25.581 12.687 -38.997 1.00 75.88 86 ILE A CA 1
ATOM 614 C C . ILE A 1 86 ? 25.603 11.792 -37.756 1.00 75.88 86 ILE A C 1
ATOM 616 O O . ILE A 1 86 ? 25.423 10.584 -37.908 1.00 75.88 86 ILE A O 1
ATOM 620 N N . ASP A 1 87 ? 25.833 12.391 -36.588 1.00 73.25 87 ASP A N 1
ATOM 621 C CA . ASP A 1 87 ? 25.532 11.791 -35.281 1.00 73.25 87 ASP A CA 1
ATOM 622 C C . ASP A 1 87 ? 24.023 11.871 -35.063 1.00 73.25 87 ASP A C 1
ATOM 624 O O . ASP A 1 87 ? 23.431 12.949 -35.210 1.00 73.25 87 ASP A O 1
ATOM 628 N N . ASP A 1 88 ? 23.398 10.747 -34.733 1.00 69.38 88 ASP A N 1
ATOM 629 C CA . ASP A 1 88 ? 22.058 10.737 -34.165 1.00 69.38 88 ASP A CA 1
ATOM 630 C C . ASP A 1 88 ? 22.096 10.975 -32.648 1.00 69.38 88 ASP A C 1
ATOM 632 O O . ASP A 1 88 ? 23.157 11.091 -32.048 1.00 69.38 88 ASP A O 1
ATOM 636 N N . VAL A 1 89 ? 20.917 11.153 -32.054 1.00 76.75 89 VAL A N 1
ATOM 637 C CA . VAL A 1 89 ? 20.745 11.313 -30.604 1.00 76.75 89 VAL A CA 1
ATOM 638 C C . VAL A 1 89 ? 19.990 10.098 -30.079 1.00 76.75 89 VAL A C 1
ATOM 640 O O . VAL A 1 89 ? 19.155 9.561 -30.823 1.00 76.75 89 VAL A O 1
ATOM 643 N N . PRO A 1 90 ? 20.191 9.686 -28.818 1.00 87.19 90 PRO A N 1
ATOM 644 C CA . PRO A 1 90 ? 19.395 8.623 -28.240 1.00 87.19 90 PRO A CA 1
ATOM 645 C C . PRO A 1 90 ? 17.921 9.036 -28.166 1.00 87.19 90 PRO A C 1
ATOM 647 O O . PRO A 1 90 ? 17.569 10.218 -28.106 1.00 87.19 90 PRO A O 1
ATOM 650 N N . THR A 1 91 ? 17.035 8.049 -28.153 1.00 89.06 91 THR A N 1
ATOM 651 C CA . THR A 1 91 ? 15.593 8.230 -27.973 1.00 89.06 91 THR A CA 1
ATOM 652 C C . THR A 1 91 ? 15.183 7.731 -26.594 1.00 89.06 91 THR A C 1
ATOM 654 O O . THR A 1 91 ? 15.727 6.755 -26.087 1.00 89.06 91 THR A O 1
ATOM 657 N N . ALA A 1 92 ? 14.212 8.386 -25.955 1.00 88.88 92 ALA A N 1
ATOM 658 C CA . ALA A 1 92 ? 13.653 7.865 -24.710 1.00 88.88 92 ALA A CA 1
ATOM 659 C C . ALA A 1 92 ? 13.036 6.472 -24.945 1.00 88.88 92 ALA A C 1
ATOM 661 O O . ALA A 1 92 ? 12.424 6.232 -25.987 1.00 88.88 92 ALA A O 1
ATOM 662 N N . THR A 1 93 ? 13.199 5.565 -23.982 1.00 92.69 93 THR A N 1
ATOM 663 C CA . THR A 1 93 ? 12.520 4.263 -23.993 1.00 92.69 93 THR A CA 1
ATOM 664 C C . THR A 1 93 ? 11.062 4.407 -23.550 1.00 92.69 93 THR A C 1
ATOM 666 O O . THR A 1 93 ? 10.680 5.421 -22.958 1.00 92.69 93 THR A O 1
ATOM 669 N N .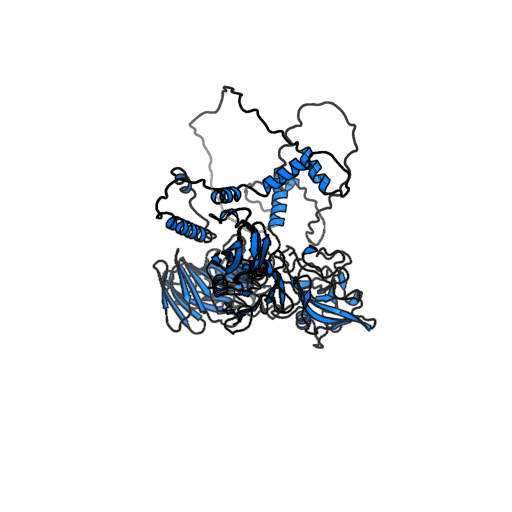 THR A 1 94 ? 10.248 3.377 -23.791 1.00 93.62 94 THR A N 1
ATOM 670 C CA . THR A 1 94 ? 8.860 3.267 -23.317 1.00 93.62 94 THR A CA 1
ATOM 671 C C . THR A 1 94 ? 8.732 2.085 -22.341 1.00 93.62 94 THR A C 1
ATOM 673 O O . THR A 1 94 ? 8.342 0.991 -22.756 1.00 93.62 94 THR A O 1
ATOM 676 N N . PRO A 1 95 ? 9.085 2.249 -21.049 1.00 95.06 95 PRO A N 1
ATOM 677 C CA . PRO A 1 95 ? 9.082 1.149 -20.087 1.00 95.06 95 PRO A CA 1
ATOM 678 C C . PRO A 1 95 ? 7.708 0.494 -19.928 1.00 95.06 95 PRO A C 1
ATOM 680 O O . PRO A 1 95 ? 6.683 1.173 -19.848 1.00 95.06 95 PRO A O 1
ATOM 683 N N . ILE A 1 96 ? 7.692 -0.834 -19.819 1.00 94.44 96 ILE A N 1
ATOM 684 C CA . ILE A 1 96 ? 6.477 -1.588 -19.503 1.00 94.44 96 ILE A CA 1
ATOM 685 C C . ILE A 1 96 ? 6.154 -1.379 -18.017 1.00 94.44 96 ILE A C 1
ATOM 687 O O . ILE A 1 96 ? 7.033 -1.517 -17.163 1.00 94.44 96 ILE A O 1
ATOM 691 N N . ALA A 1 97 ? 4.903 -1.036 -17.703 1.00 93.12 97 ALA A N 1
ATOM 692 C CA . ALA A 1 97 ? 4.447 -0.855 -16.326 1.00 93.12 97 ALA A CA 1
ATOM 693 C C . ALA A 1 97 ? 4.490 -2.172 -15.530 1.00 93.12 97 ALA A C 1
ATOM 695 O O . ALA A 1 97 ? 4.315 -3.249 -16.101 1.00 93.12 97 ALA A O 1
ATOM 696 N N . VAL A 1 98 ? 4.699 -2.091 -14.213 1.00 91.50 98 VAL A N 1
ATOM 697 C CA . VAL A 1 98 ? 4.802 -3.275 -13.347 1.00 91.50 98 VAL A CA 1
ATOM 698 C C . VAL A 1 98 ? 3.941 -3.152 -12.091 1.00 91.50 98 VAL A C 1
ATOM 700 O O . VAL A 1 98 ? 3.971 -2.136 -11.397 1.00 91.50 98 VAL A O 1
ATOM 703 N N . ASN A 1 99 ? 3.219 -4.227 -11.772 1.00 92.31 99 ASN A N 1
ATOM 704 C CA . ASN A 1 99 ? 2.557 -4.401 -10.481 1.00 92.31 99 ASN A CA 1
ATOM 705 C C . ASN A 1 99 ? 3.464 -5.239 -9.571 1.00 92.31 99 ASN A C 1
ATOM 707 O O . ASN A 1 99 ? 4.051 -6.225 -10.022 1.00 92.31 99 ASN A O 1
ATOM 711 N N . VAL A 1 100 ? 3.594 -4.869 -8.300 1.00 94.81 100 VAL A N 1
ATOM 712 C CA . VAL A 1 100 ? 4.409 -5.596 -7.316 1.00 94.81 100 VAL A CA 1
ATOM 713 C C . VAL A 1 100 ? 3.654 -5.714 -5.998 1.00 94.81 100 VAL A C 1
ATOM 715 O O . VAL A 1 100 ? 3.078 -4.733 -5.544 1.00 94.81 100 VAL A O 1
ATOM 718 N N . ILE A 1 101 ? 3.655 -6.897 -5.380 1.00 94.25 101 ILE A N 1
ATOM 719 C CA . ILE A 1 101 ? 3.020 -7.114 -4.070 1.00 94.25 101 ILE A CA 1
ATOM 720 C C . ILE A 1 101 ? 3.574 -6.119 -3.041 1.00 94.25 101 ILE A C 1
ATOM 722 O O . ILE A 1 101 ? 4.789 -6.032 -2.838 1.00 94.25 101 ILE A O 1
ATOM 726 N N . ASN A 1 102 ? 2.676 -5.391 -2.380 1.00 93.56 102 ASN A N 1
ATOM 727 C CA . ASN A 1 102 ? 2.964 -4.348 -1.400 1.00 93.56 102 ASN A CA 1
ATOM 728 C C . ASN A 1 102 ? 3.294 -4.929 -0.011 1.00 93.56 102 ASN A C 1
ATOM 730 O O . ASN A 1 102 ? 2.713 -4.555 1.001 1.00 93.56 102 ASN A O 1
ATOM 734 N N . GLN A 1 103 ? 4.220 -5.885 0.046 1.00 90.44 103 GLN A N 1
ATOM 735 C CA . GLN A 1 103 ? 4.621 -6.571 1.274 1.00 90.44 103 GLN A CA 1
ATOM 736 C C . GLN A 1 103 ? 6.126 -6.864 1.248 1.00 90.44 103 GLN A C 1
ATOM 738 O O . GLN A 1 103 ? 6.749 -6.916 0.186 1.00 90.44 103 GLN A O 1
ATOM 743 N N . ASN A 1 104 ? 6.732 -7.079 2.418 1.00 91.50 104 ASN A N 1
ATOM 744 C CA . ASN A 1 104 ? 8.127 -7.506 2.514 1.00 91.50 104 ASN A CA 1
ATOM 745 C C . ASN A 1 104 ? 8.380 -8.785 1.692 1.00 91.50 104 ASN A C 1
ATOM 747 O O . ASN A 1 104 ? 7.755 -9.811 1.935 1.00 91.50 104 ASN A O 1
ATOM 751 N N . GLY A 1 105 ? 9.322 -8.724 0.749 1.00 91.12 105 GLY A N 1
ATOM 752 C CA . GLY A 1 105 ? 9.644 -9.826 -0.162 1.00 91.12 105 GLY A CA 1
ATOM 753 C C . GLY A 1 105 ? 8.956 -9.726 -1.525 1.00 91.12 105 GLY A C 1
ATOM 754 O O . GLY A 1 105 ? 9.407 -10.380 -2.467 1.00 91.12 105 GLY A O 1
ATOM 755 N N . GLY A 1 106 ? 7.940 -8.868 -1.668 1.00 93.88 106 GLY A N 1
ATOM 756 C CA . GLY A 1 106 ? 7.275 -8.599 -2.939 1.00 93.88 106 GLY A CA 1
ATOM 757 C C . GLY A 1 106 ? 8.274 -8.115 -3.988 1.00 93.88 106 GLY A C 1
ATOM 758 O O . GLY A 1 106 ? 9.033 -7.170 -3.767 1.00 93.88 106 GLY A O 1
ATOM 759 N N . THR A 1 107 ? 8.328 -8.778 -5.141 1.00 95.44 107 THR A N 1
ATOM 760 C CA . THR A 1 107 ? 9.283 -8.417 -6.189 1.00 95.44 107 THR A CA 1
ATOM 761 C C . THR A 1 107 ? 8.775 -8.760 -7.577 1.00 95.44 107 THR A C 1
ATOM 763 O O . THR A 1 107 ? 8.186 -9.816 -7.790 1.00 95.44 107 THR A O 1
ATOM 766 N N . ASN A 1 108 ? 9.025 -7.864 -8.532 1.00 94.50 108 ASN A N 1
ATOM 767 C CA . ASN A 1 108 ? 8.680 -8.077 -9.929 1.00 94.50 108 ASN A CA 1
ATOM 768 C C . ASN A 1 108 ? 9.646 -7.330 -10.864 1.00 94.50 108 ASN A C 1
ATOM 770 O O . ASN A 1 108 ? 10.353 -6.416 -10.430 1.00 94.50 108 ASN A O 1
ATOM 774 N N . ALA A 1 109 ? 9.699 -7.725 -12.135 1.00 93.69 109 ALA A N 1
ATOM 775 C CA . ALA A 1 109 ? 10.540 -7.114 -13.157 1.00 93.69 109 ALA A CA 1
ATOM 776 C C . ALA A 1 109 ? 9.785 -6.932 -14.480 1.00 93.69 109 ALA A C 1
ATOM 778 O O . ALA A 1 109 ? 8.985 -7.779 -14.869 1.00 93.69 109 ALA A O 1
ATOM 779 N N . ALA A 1 110 ? 10.080 -5.842 -15.186 1.00 93.75 110 ALA A N 1
ATOM 780 C CA . ALA A 1 110 ? 9.482 -5.510 -16.476 1.00 93.75 110 ALA A CA 1
ATOM 781 C C . ALA A 1 110 ? 10.531 -4.918 -17.428 1.00 93.75 110 ALA A C 1
ATOM 783 O O . ALA A 1 110 ? 11.587 -4.449 -16.997 1.00 93.75 110 ALA A O 1
ATOM 784 N N . PHE A 1 111 ? 10.267 -4.962 -18.735 1.00 95.50 111 PHE A N 1
ATOM 785 C CA . PHE A 1 111 ? 11.193 -4.430 -19.736 1.00 95.50 111 PHE A CA 1
ATOM 786 C C . PHE A 1 111 ? 11.253 -2.899 -19.713 1.00 95.50 111 PHE A C 1
ATOM 788 O O . PHE A 1 111 ? 10.254 -2.213 -19.496 1.00 95.50 111 PHE A O 1
ATOM 795 N N . LEU A 1 112 ? 12.458 -2.375 -19.936 1.00 95.19 112 LEU A N 1
ATOM 796 C CA . LEU A 1 112 ? 12.751 -0.942 -19.997 1.00 95.19 112 LEU A CA 1
ATOM 797 C C . LEU A 1 112 ? 12.273 -0.287 -21.299 1.00 95.19 112 LEU A C 1
ATOM 799 O O . LEU A 1 112 ? 12.192 0.939 -21.338 1.00 95.19 112 LEU A O 1
ATOM 803 N N . ASP A 1 113 ? 11.939 -1.077 -22.323 1.00 94.31 113 ASP A N 1
ATOM 804 C CA . ASP A 1 113 ? 11.211 -0.628 -23.513 1.00 94.31 113 ASP A CA 1
ATOM 805 C C . ASP A 1 113 ? 10.179 -1.673 -23.978 1.00 94.31 113 ASP A C 1
ATOM 807 O O . ASP A 1 113 ? 10.294 -2.865 -23.678 1.00 94.31 113 ASP A O 1
ATOM 811 N N . ALA A 1 114 ? 9.180 -1.222 -24.733 1.00 91.50 114 ALA A N 1
ATOM 812 C CA . ALA A 1 114 ? 8.015 -1.987 -25.165 1.00 91.50 114 ALA A CA 1
ATOM 813 C C . ALA A 1 114 ? 8.317 -3.075 -26.217 1.00 91.50 114 ALA A C 1
ATOM 815 O O . ALA A 1 114 ? 7.508 -3.985 -26.403 1.00 91.50 114 ALA A O 1
ATOM 816 N N . ASP A 1 115 ? 9.463 -3.010 -26.904 1.00 91.06 115 ASP A N 1
ATOM 817 C CA . ASP A 1 115 ? 9.935 -4.057 -27.826 1.0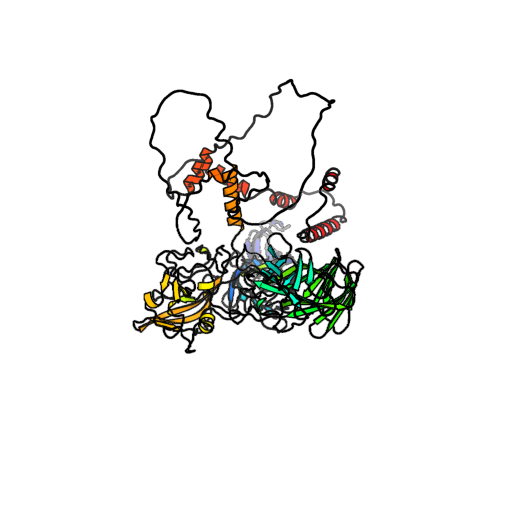0 91.06 115 ASP A CA 1
ATOM 818 C C . ASP A 1 115 ? 10.894 -5.075 -27.167 1.00 91.06 115 ASP A C 1
ATOM 820 O O . ASP A 1 115 ? 11.403 -5.981 -27.835 1.00 91.06 115 ASP A O 1
ATOM 824 N N . ASN A 1 116 ? 11.071 -4.969 -25.842 1.00 93.19 116 ASN A N 1
ATOM 825 C CA . ASN A 1 116 ? 11.951 -5.775 -24.993 1.00 93.19 116 ASN A CA 1
ATOM 826 C C . ASN A 1 116 ? 13.463 -5.556 -25.220 1.00 93.19 116 ASN A C 1
ATOM 828 O O . ASN A 1 116 ? 14.266 -6.411 -24.838 1.00 93.19 116 ASN A O 1
ATOM 832 N N . SER A 1 117 ? 13.867 -4.435 -25.825 1.00 90.56 117 SER A N 1
ATOM 833 C CA . SER A 1 117 ? 15.261 -4.056 -26.078 1.00 90.56 117 SER A CA 1
ATOM 834 C C . SER A 1 117 ? 15.463 -2.563 -25.816 1.00 90.56 117 SER A C 1
ATOM 836 O O . SER A 1 117 ? 14.659 -1.754 -26.237 1.00 90.56 117 SER A O 1
ATOM 838 N N . VAL A 1 118 ? 16.579 -2.172 -25.192 1.00 90.38 118 VAL A N 1
ATOM 839 C CA . VAL A 1 118 ? 16.988 -0.748 -25.139 1.00 90.38 118 VAL A CA 1
ATOM 840 C C . VAL A 1 118 ? 18.087 -0.404 -26.153 1.00 90.38 118 VAL A C 1
ATOM 842 O O . VAL A 1 118 ? 18.595 0.714 -26.188 1.00 90.38 118 VAL A O 1
ATOM 845 N N . ALA A 1 119 ? 18.508 -1.376 -26.971 1.00 87.31 119 ALA A N 1
ATOM 846 C CA . ALA A 1 119 ? 19.696 -1.259 -27.819 1.00 87.31 119 ALA A CA 1
ATOM 847 C C . ALA A 1 119 ? 19.507 -0.312 -29.017 1.00 87.31 119 ALA A C 1
ATOM 849 O O . ALA A 1 119 ? 20.469 0.277 -29.499 1.00 87.31 119 ALA A O 1
ATOM 850 N N . ASN A 1 120 ? 18.273 -0.177 -29.496 1.00 85.44 120 ASN A N 1
ATOM 851 C CA . ASN A 1 120 ? 17.835 0.731 -30.556 1.00 85.44 120 ASN A CA 1
ATOM 852 C C . ASN A 1 120 ? 17.644 2.173 -30.067 1.00 85.44 120 ASN A C 1
ATOM 854 O O . ASN A 1 120 ? 17.621 3.089 -30.885 1.00 85.44 120 ASN A O 1
ATOM 858 N N . ASN A 1 121 ? 17.536 2.379 -28.756 1.00 88.69 121 ASN A N 1
ATOM 859 C CA . ASN A 1 121 ? 17.314 3.685 -28.141 1.00 88.69 121 ASN A CA 1
ATOM 860 C C . ASN A 1 121 ? 18.607 4.471 -27.934 1.00 88.69 121 ASN A C 1
ATOM 862 O O . ASN A 1 121 ? 18.555 5.683 -27.770 1.00 88.69 121 ASN A O 1
ATOM 866 N N . TYR A 1 122 ? 19.765 3.807 -27.959 1.00 84.50 122 TYR A N 1
ATOM 867 C CA . TYR A 1 122 ? 21.066 4.474 -27.868 1.00 84.50 122 TYR A CA 1
ATOM 868 C C . TYR A 1 122 ? 21.439 5.258 -29.136 1.00 84.50 122 TYR A C 1
ATOM 870 O O . TYR A 1 122 ? 22.300 6.120 -29.067 1.00 84.50 122 TYR A O 1
ATOM 878 N N . GLY A 1 123 ? 20.780 5.003 -30.271 1.00 75.75 123 GLY A N 1
ATOM 879 C CA . GLY A 1 123 ? 21.180 5.541 -31.574 1.00 75.75 123 GLY A CA 1
ATOM 880 C C . GLY A 1 123 ? 22.146 4.609 -32.312 1.00 75.75 123 GLY A C 1
ATOM 881 O O . GLY A 1 123 ? 22.243 3.414 -32.015 1.00 75.75 123 GLY A O 1
ATOM 882 N N . ALA A 1 124 ? 22.841 5.125 -33.324 1.00 66.62 124 ALA A N 1
ATOM 883 C CA . ALA A 1 124 ? 23.781 4.339 -34.117 1.00 66.62 124 ALA A CA 1
ATOM 884 C C . ALA A 1 124 ? 25.140 4.136 -33.423 1.00 66.62 124 ALA A C 1
ATOM 886 O O . ALA A 1 124 ? 25.893 3.251 -33.847 1.00 66.62 124 ALA A O 1
ATOM 887 N N . ASP A 1 125 ? 25.454 4.953 -32.409 1.00 67.06 125 ASP A N 1
ATOM 888 C CA . ASP A 1 125 ? 26.793 5.185 -31.853 1.00 67.06 125 ASP A CA 1
ATOM 889 C C . ASP A 1 125 ? 27.409 3.992 -31.083 1.00 67.06 125 ASP A C 1
ATOM 891 O O . ASP A 1 125 ? 28.630 3.779 -31.101 1.00 67.06 125 ASP A O 1
ATOM 895 N N . GLY A 1 126 ? 26.568 3.142 -30.490 1.00 66.38 126 GLY A N 1
ATOM 896 C CA . GLY A 1 126 ? 26.970 1.938 -29.778 1.00 66.38 126 GLY A CA 1
ATOM 897 C C . GLY A 1 126 ? 26.138 1.663 -28.520 1.00 66.38 126 GLY A C 1
ATOM 898 O O . GLY A 1 126 ? 24.980 2.052 -28.425 1.00 66.38 126 GLY A O 1
ATOM 899 N N . PRO A 1 127 ? 26.686 0.903 -27.553 1.00 69.19 127 PRO A N 1
ATOM 900 C CA . PRO A 1 127 ? 25.995 0.626 -26.303 1.00 69.19 127 PRO A CA 1
ATOM 901 C C . PRO A 1 127 ? 26.095 1.826 -25.354 1.00 69.19 127 PRO A C 1
ATOM 903 O O . PRO A 1 127 ? 27.153 2.072 -24.767 1.00 69.19 127 PRO A O 1
ATOM 906 N N . GLY A 1 128 ? 24.977 2.522 -25.176 1.00 81.25 128 GLY A N 1
ATOM 907 C CA . GLY A 1 128 ? 24.791 3.509 -24.121 1.00 81.25 128 GLY A CA 1
ATOM 908 C C . GLY A 1 128 ? 24.387 2.884 -22.781 1.00 81.25 128 GLY A C 1
ATOM 909 O O . GLY A 1 128 ? 24.737 1.745 -22.456 1.00 81.25 128 GLY A O 1
ATOM 910 N N . LYS A 1 129 ? 23.647 3.644 -21.968 1.00 88.31 129 LYS A N 1
ATOM 911 C CA . LYS A 1 129 ? 23.231 3.269 -20.612 1.00 88.31 129 LYS A CA 1
ATOM 912 C C . LYS A 1 129 ? 21.933 3.962 -20.178 1.00 88.31 129 LYS A C 1
ATOM 914 O O . LYS A 1 129 ? 21.789 5.166 -20.361 1.00 88.31 129 LYS A O 1
ATOM 919 N N . LEU A 1 130 ? 21.043 3.231 -19.499 1.00 92.19 130 LEU A N 1
ATOM 920 C CA . LEU A 1 130 ? 19.949 3.821 -18.710 1.00 92.19 130 LEU A CA 1
ATOM 921 C C . LEU A 1 130 ? 20.371 4.016 -17.246 1.00 92.19 130 LEU A C 1
ATOM 923 O O . LEU A 1 130 ? 21.132 3.211 -16.705 1.00 92.19 130 LEU A O 1
ATOM 927 N N . PHE A 1 131 ? 19.899 5.087 -16.607 1.00 93.75 131 PHE A N 1
ATOM 928 C CA . PHE A 1 131 ? 20.232 5.423 -15.219 1.00 93.75 131 PHE A CA 1
ATOM 929 C C . PHE A 1 131 ? 19.222 6.392 -14.584 1.00 93.75 131 PHE A C 1
ATOM 931 O O . PHE A 1 131 ? 18.526 7.141 -15.270 1.00 93.75 131 PHE A O 1
ATOM 938 N N . PHE A 1 132 ? 19.176 6.401 -13.252 1.00 96.50 132 PHE A N 1
ATOM 939 C CA . PHE A 1 132 ? 18.442 7.388 -12.459 1.00 96.50 132 PHE A CA 1
ATOM 940 C C . PHE A 1 132 ? 19.243 8.690 -12.298 1.00 96.50 132 PHE A C 1
ATOM 942 O O . PHE A 1 132 ? 20.466 8.671 -12.126 1.00 96.50 132 PHE A O 1
ATOM 949 N N . THR A 1 133 ? 18.541 9.823 -12.281 1.00 93.69 133 THR A N 1
ATOM 950 C CA . THR A 1 133 ? 19.095 11.172 -12.059 1.00 93.69 133 THR A CA 1
ATOM 951 C C . THR A 1 133 ? 18.463 11.834 -10.829 1.00 93.69 133 THR A C 1
ATOM 953 O O . THR A 1 133 ? 17.569 11.271 -10.200 1.00 93.69 133 THR A O 1
ATOM 956 N N . SER A 1 134 ? 18.891 13.054 -10.479 1.00 94.62 134 SER A N 1
ATOM 957 C CA . SER A 1 134 ? 18.226 13.868 -9.445 1.00 94.62 134 SER A CA 1
ATOM 958 C C . SER A 1 134 ? 16.725 14.038 -9.681 1.00 94.62 134 SER A C 1
ATOM 960 O O . SER A 1 134 ? 15.966 14.140 -8.723 1.00 94.62 134 SER A O 1
ATOM 962 N N . ASP A 1 135 ? 16.296 14.022 -10.940 1.00 94.06 135 ASP A N 1
ATOM 963 C CA . ASP A 1 135 ? 14.909 14.256 -11.330 1.00 94.06 135 ASP A CA 1
ATOM 964 C C . ASP A 1 135 ? 14.014 13.089 -10.880 1.00 94.06 135 ASP A C 1
ATOM 966 O O . ASP A 1 135 ? 12.851 13.301 -10.544 1.00 94.06 135 ASP A O 1
ATOM 970 N N . ALA A 1 136 ? 14.577 11.879 -10.762 1.00 96.44 136 ALA A N 1
ATOM 971 C CA . ALA A 1 136 ? 13.907 10.725 -10.165 1.00 96.44 136 ALA A CA 1
ATOM 972 C C . ALA A 1 136 ? 13.625 10.928 -8.667 1.00 96.44 136 ALA A C 1
ATOM 974 O O . ALA A 1 136 ? 12.542 10.593 -8.193 1.00 96.44 136 ALA A O 1
ATOM 975 N N . ILE A 1 137 ? 14.576 11.521 -7.931 1.00 97.38 137 ILE A N 1
ATOM 976 C CA . ILE A 1 137 ? 14.399 11.867 -6.512 1.00 97.38 137 ILE A CA 1
ATOM 977 C C . ILE A 1 137 ? 13.340 12.963 -6.379 1.00 97.38 137 ILE A C 1
ATOM 979 O O . ILE A 1 137 ? 12.384 12.784 -5.637 1.00 97.38 137 ILE A O 1
ATOM 983 N N . THR A 1 138 ? 13.445 14.052 -7.145 1.00 96.38 138 THR A N 1
ATOM 984 C CA . THR A 1 138 ? 12.474 15.158 -7.087 1.00 96.38 138 THR A CA 1
ATOM 985 C C . THR A 1 138 ? 11.056 14.724 -7.481 1.00 96.38 138 THR A C 1
ATOM 987 O O . THR A 1 138 ? 10.091 15.189 -6.877 1.00 96.38 138 THR A O 1
ATOM 990 N N . ALA A 1 139 ? 10.904 13.808 -8.443 1.00 95.19 139 ALA A N 1
ATOM 991 C CA . ALA A 1 139 ? 9.603 13.232 -8.783 1.00 95.19 139 ALA A CA 1
ATOM 992 C C . ALA A 1 139 ? 9.017 12.391 -7.635 1.00 95.19 139 ALA A C 1
ATOM 994 O O . ALA A 1 139 ? 7.827 12.496 -7.345 1.00 95.19 139 ALA A O 1
ATOM 995 N N . LEU A 1 140 ? 9.831 11.575 -6.961 1.00 97.38 140 LEU A N 1
ATOM 996 C CA . LEU A 1 140 ? 9.399 10.756 -5.821 1.00 97.38 140 LEU A CA 1
ATOM 997 C C . LEU A 1 140 ? 9.105 11.587 -4.560 1.00 97.38 140 LEU A C 1
ATOM 999 O O . LEU A 1 140 ? 8.109 11.340 -3.884 1.00 97.38 140 LEU A O 1
ATOM 1003 N N . GLU A 1 141 ? 9.907 12.616 -4.277 1.00 95.81 141 GLU A N 1
ATOM 1004 C CA . GLU A 1 141 ? 9.631 13.610 -3.228 1.00 95.81 141 GLU A CA 1
ATOM 1005 C C . GLU A 1 141 ? 8.300 14.332 -3.492 1.00 95.81 141 GLU A C 1
ATOM 1007 O O . GLU A 1 141 ? 7.489 14.486 -2.583 1.00 95.81 141 GLU A O 1
ATOM 1012 N N . GLY A 1 142 ? 8.029 14.708 -4.748 1.00 90.75 142 GLY A N 1
ATOM 1013 C CA . GLY A 1 142 ? 6.756 15.311 -5.158 1.00 90.75 142 GLY A CA 1
ATOM 1014 C C . GLY A 1 142 ? 5.536 14.391 -5.010 1.00 90.75 142 GLY A C 1
ATOM 1015 O O . GLY A 1 142 ? 4.429 14.890 -4.825 1.00 90.75 142 GLY A O 1
ATOM 1016 N N . GLN A 1 143 ? 5.729 13.068 -5.043 1.00 93.38 143 GLN A N 1
ATOM 1017 C CA . GLN A 1 143 ? 4.670 12.066 -4.848 1.00 93.38 143 GLN A CA 1
ATOM 1018 C C . GLN A 1 143 ? 4.390 11.752 -3.368 1.00 93.38 143 GLN A C 1
ATOM 1020 O O . GLN A 1 143 ? 3.383 11.122 -3.077 1.00 93.38 143 GLN A O 1
ATOM 1025 N N . SER A 1 144 ? 5.226 12.230 -2.435 1.00 89.06 144 SER A N 1
ATOM 1026 C CA . SER A 1 144 ? 4.970 12.193 -0.981 1.00 89.06 144 SER A CA 1
ATOM 1027 C C . SER A 1 144 ? 4.641 10.805 -0.397 1.00 89.06 144 SER A C 1
ATOM 1029 O O . SER A 1 144 ? 3.880 10.707 0.560 1.00 89.06 144 SER A O 1
ATOM 1031 N N . LEU A 1 145 ? 5.224 9.739 -0.959 1.00 92.69 145 LEU A N 1
ATOM 1032 C CA . LEU A 1 145 ? 5.033 8.362 -0.485 1.00 92.69 145 LEU A CA 1
ATOM 1033 C C . LEU A 1 145 ? 5.469 8.192 0.983 1.00 92.69 145 LEU A C 1
ATOM 1035 O O . LEU A 1 145 ? 6.487 8.757 1.406 1.00 92.69 145 LEU A O 1
ATOM 1039 N N . THR A 1 146 ? 4.744 7.347 1.718 1.00 90.81 146 THR A N 1
ATOM 1040 C CA . THR A 1 146 ? 5.020 6.976 3.114 1.00 90.81 146 THR A CA 1
ATOM 1041 C C . THR A 1 146 ? 5.066 5.451 3.301 1.00 90.81 146 THR A C 1
ATOM 1043 O O . THR A 1 146 ? 4.743 4.683 2.391 1.00 90.81 146 THR A O 1
ATOM 1046 N N . SER A 1 147 ? 5.545 5.003 4.463 1.00 91.31 147 SER A N 1
ATOM 1047 C CA . SER A 1 147 ? 5.486 3.604 4.910 1.00 91.31 147 SER A CA 1
ATOM 1048 C C . SER A 1 147 ? 5.350 3.556 6.433 1.00 91.31 147 SER A C 1
ATOM 1050 O O . SER A 1 147 ? 6.231 4.045 7.144 1.00 91.31 147 SER A O 1
ATOM 1052 N N . GLY A 1 148 ? 4.271 2.975 6.954 1.00 83.38 148 GLY A N 1
ATOM 1053 C CA . GLY A 1 148 ? 3.902 3.077 8.368 1.00 83.38 148 GLY A CA 1
ATOM 1054 C C . GLY A 1 148 ? 3.812 4.536 8.825 1.00 83.38 148 GLY A C 1
ATOM 1055 O O . GLY A 1 148 ? 4.477 4.906 9.789 1.00 83.38 148 GLY A O 1
ATOM 1056 N N . GLY A 1 149 ? 3.144 5.384 8.036 1.00 77.88 149 GLY A N 1
ATOM 1057 C CA . GLY A 1 149 ? 2.986 6.829 8.246 1.00 77.88 149 GLY A CA 1
ATOM 1058 C C . GLY A 1 149 ? 4.228 7.683 7.966 1.00 77.88 149 GLY A C 1
ATOM 1059 O O . GLY A 1 149 ? 4.111 8.879 7.699 1.00 77.88 149 GLY A O 1
ATOM 1060 N N . GLN A 1 150 ? 5.417 7.076 7.952 1.00 83.69 150 GLN A N 1
ATOM 1061 C CA . GLN A 1 150 ? 6.695 7.784 7.886 1.00 83.69 150 GLN A CA 1
ATOM 1062 C C . GLN A 1 150 ? 7.060 8.199 6.449 1.00 83.69 150 GLN A C 1
ATOM 1064 O O . GLN A 1 150 ? 7.054 7.348 5.552 1.00 83.69 150 GLN A O 1
ATOM 1069 N N . PRO A 1 151 ? 7.475 9.458 6.203 1.00 89.00 151 PRO A N 1
ATOM 1070 C CA . PRO A 1 151 ? 7.875 9.928 4.878 1.00 89.00 151 PRO A CA 1
ATOM 1071 C C . PRO A 1 151 ? 9.189 9.295 4.406 1.00 89.00 151 PRO A C 1
ATOM 1073 O O . PRO A 1 151 ? 10.141 9.117 5.176 1.00 89.00 151 PRO A O 1
ATOM 1076 N N . LEU A 1 152 ? 9.266 8.990 3.109 1.00 95.75 152 LEU A N 1
ATOM 1077 C CA . LEU A 1 152 ? 10.422 8.312 2.525 1.00 95.75 152 LEU A CA 1
ATOM 1078 C C . LEU A 1 152 ? 11.527 9.277 2.071 1.00 95.75 152 LEU A C 1
ATOM 1080 O O . LEU A 1 152 ? 11.285 10.311 1.455 1.00 95.75 152 LEU A O 1
ATOM 1084 N N . ASN A 1 153 ? 12.771 8.878 2.332 1.00 97.31 153 ASN A N 1
ATOM 1085 C CA . ASN A 1 153 ? 13.985 9.483 1.791 1.00 97.31 153 ASN A CA 1
ATOM 1086 C C . ASN A 1 153 ? 14.511 8.625 0.636 1.00 97.31 153 ASN A C 1
ATOM 1088 O O . ASN A 1 153 ? 14.490 7.396 0.727 1.00 97.31 153 ASN A O 1
ATOM 1092 N N . TYR A 1 154 ? 15.056 9.254 -0.405 1.00 98.44 154 TYR A N 1
ATOM 1093 C CA . TYR A 1 154 ? 15.513 8.559 -1.612 1.00 98.44 154 TYR A CA 1
ATOM 1094 C C . TYR A 1 154 ? 17.014 8.734 -1.849 1.00 98.44 154 TYR A C 1
ATOM 1096 O O . TYR A 1 154 ? 17.573 9.818 -1.678 1.00 98.44 154 TYR A O 1
ATOM 1104 N N . ALA A 1 155 ? 17.673 7.663 -2.284 1.00 98.12 155 ALA A N 1
ATOM 1105 C CA . ALA A 1 155 ? 19.084 7.665 -2.646 1.00 98.12 155 ALA A CA 1
ATOM 1106 C C . ALA A 1 155 ? 19.319 6.893 -3.948 1.00 98.12 155 ALA A C 1
ATOM 1108 O O . ALA A 1 155 ? 18.712 5.851 -4.184 1.00 98.12 155 ALA A O 1
ATOM 1109 N N . ILE A 1 156 ? 20.249 7.386 -4.767 1.00 98.44 156 ILE A N 1
ATOM 1110 C CA . ILE A 1 156 ? 20.698 6.730 -6.000 1.00 98.44 156 ILE A CA 1
ATOM 1111 C C . ILE A 1 156 ? 22.136 6.238 -5.800 1.00 98.44 156 ILE A C 1
ATOM 1113 O O . ILE A 1 156 ? 22.971 6.934 -5.214 1.00 98.44 156 ILE A O 1
ATOM 1117 N N . SER A 1 157 ? 22.432 5.026 -6.266 1.00 97.69 157 SER A N 1
ATOM 1118 C CA . SER A 1 157 ? 23.768 4.429 -6.200 1.00 97.69 157 SER A CA 1
ATOM 1119 C C . SER A 1 157 ? 24.804 5.224 -7.018 1.00 97.69 157 SER A C 1
ATOM 1121 O O . SER A 1 157 ? 24.452 5.897 -7.985 1.00 97.69 157 SER A O 1
ATOM 1123 N N . PRO A 1 158 ? 26.116 5.133 -6.710 1.00 95.81 158 PRO A N 1
ATOM 1124 C CA . PRO A 1 158 ? 27.152 5.862 -7.456 1.00 95.81 158 PRO A CA 1
ATOM 1125 C C . PRO A 1 158 ? 27.260 5.506 -8.947 1.00 95.81 158 PRO A C 1
ATOM 1127 O O . PRO A 1 158 ? 27.858 6.258 -9.712 1.00 95.81 158 PRO A O 1
ATOM 1130 N N . ASP A 1 159 ? 26.720 4.357 -9.356 1.00 92.94 159 ASP A N 1
ATOM 1131 C CA . ASP A 1 159 ? 26.597 3.944 -10.755 1.00 92.94 159 ASP A CA 1
ATOM 1132 C C . ASP A 1 159 ? 25.261 4.358 -11.397 1.00 92.94 159 ASP A C 1
ATOM 1134 O O . ASP A 1 159 ? 25.092 4.144 -12.591 1.00 92.94 159 ASP A O 1
ATOM 1138 N N . GLY A 1 160 ? 24.325 4.968 -10.666 1.00 95.00 160 GLY A N 1
ATOM 1139 C CA . GLY A 1 160 ? 23.020 5.392 -11.180 1.00 95.00 160 GLY A CA 1
ATOM 1140 C C . GLY A 1 160 ? 22.043 4.257 -11.502 1.00 95.00 160 GLY A C 1
ATOM 1141 O O . GLY A 1 160 ? 20.981 4.535 -12.048 1.00 95.00 160 GLY A O 1
ATOM 1142 N N . LEU A 1 161 ? 22.379 2.995 -11.207 1.00 95.62 161 LEU A N 1
ATOM 1143 C CA . LEU A 1 161 ? 21.565 1.832 -11.590 1.00 95.62 161 LEU A CA 1
ATOM 1144 C C . LEU A 1 161 ? 20.586 1.373 -10.505 1.00 95.62 161 LEU A C 1
ATOM 1146 O O . LEU A 1 161 ? 19.661 0.629 -10.809 1.00 95.62 161 LEU A O 1
ATOM 1150 N N . THR A 1 162 ? 20.773 1.783 -9.249 1.00 97.94 162 THR A N 1
ATOM 1151 C CA . THR A 1 162 ? 19.884 1.440 -8.131 1.00 97.94 162 THR A CA 1
ATOM 1152 C C . THR A 1 162 ? 19.325 2.703 -7.494 1.00 97.94 162 THR A C 1
ATOM 1154 O O . THR A 1 162 ? 20.091 3.567 -7.067 1.00 97.94 162 THR A O 1
ATOM 1157 N N . LEU A 1 163 ? 18.002 2.774 -7.378 1.00 98.69 163 LEU A N 1
ATOM 1158 C CA . LEU A 1 163 ? 17.299 3.716 -6.515 1.00 98.69 163 LEU A CA 1
ATOM 1159 C C . LEU A 1 163 ? 16.816 2.971 -5.266 1.00 98.69 163 LEU A C 1
ATOM 1161 O O . LEU A 1 163 ? 16.282 1.867 -5.367 1.00 98.69 163 LEU A O 1
ATOM 1165 N N . THR A 1 164 ? 17.002 3.573 -4.095 1.00 98.69 164 THR A N 1
ATOM 1166 C CA . THR A 1 164 ? 16.593 3.025 -2.797 1.00 98.69 164 THR A CA 1
ATOM 1167 C C . THR A 1 164 ? 15.744 4.051 -2.060 1.00 98.69 164 THR A C 1
ATOM 1169 O O . THR A 1 164 ? 16.177 5.193 -1.900 1.00 98.69 164 THR A O 1
ATOM 1172 N N . ALA A 1 165 ? 14.578 3.630 -1.575 1.00 98.69 165 ALA A N 1
ATOM 1173 C CA . ALA A 1 165 ? 13.745 4.394 -0.655 1.00 98.69 165 ALA A CA 1
ATOM 1174 C C . ALA A 1 165 ? 13.909 3.867 0.779 1.00 98.69 165 ALA A C 1
ATOM 1176 O O . ALA A 1 165 ? 13.903 2.653 1.010 1.00 98.69 165 ALA A O 1
ATOM 1177 N N . THR A 1 166 ? 14.051 4.774 1.744 1.00 98.38 166 THR A N 1
ATOM 1178 C CA . THR A 1 166 ? 14.240 4.457 3.167 1.00 98.38 166 THR A CA 1
ATOM 1179 C C . THR A 1 166 ? 13.421 5.365 4.073 1.00 98.38 166 THR A C 1
ATOM 1181 O O . THR A 1 166 ? 13.353 6.570 3.824 1.00 98.38 166 THR A O 1
ATOM 1184 N N . LYS A 1 167 ? 12.912 4.833 5.185 1.00 94.06 167 LYS A N 1
ATOM 1185 C CA . LYS A 1 167 ? 12.334 5.643 6.271 1.00 94.06 167 LYS A CA 1
ATOM 1186 C C . LYS A 1 167 ? 13.402 6.497 6.978 1.00 94.06 167 LYS A C 1
ATOM 1188 O O . LYS A 1 167 ? 14.599 6.290 6.746 1.00 94.06 167 LYS A O 1
ATOM 1193 N N . PRO A 1 168 ? 13.024 7.464 7.839 1.00 90.81 168 PRO A N 1
ATOM 1194 C CA . PRO A 1 168 ? 13.983 8.315 8.555 1.00 90.81 168 PRO A CA 1
ATOM 1195 C C . PRO A 1 168 ? 14.956 7.550 9.474 1.00 90.81 168 PRO A C 1
ATOM 1197 O O . PRO A 1 168 ? 16.043 8.046 9.772 1.00 90.81 168 PRO A O 1
ATOM 1200 N N . ASP A 1 169 ? 14.606 6.325 9.881 1.00 89.19 169 ASP A N 1
ATOM 1201 C CA . ASP A 1 169 ? 15.461 5.390 10.629 1.00 89.19 169 ASP A CA 1
ATOM 1202 C C . ASP A 1 169 ? 16.493 4.637 9.754 1.00 89.19 169 ASP A C 1
ATOM 1204 O O . ASP A 1 169 ? 17.280 3.836 10.266 1.00 89.19 169 ASP A O 1
ATOM 1208 N N . ALA A 1 170 ? 16.514 4.919 8.446 1.00 94.44 170 ALA A N 1
ATOM 1209 C CA . ALA A 1 170 ? 17.284 4.251 7.396 1.00 94.44 170 ALA A CA 1
ATOM 1210 C C . ALA A 1 170 ? 16.901 2.783 7.109 1.00 94.44 170 ALA A C 1
ATOM 1212 O O . ALA A 1 170 ? 17.638 2.088 6.401 1.00 94.44 170 ALA A O 1
ATOM 1213 N N . SER A 1 171 ? 15.749 2.303 7.592 1.00 94.94 171 SER A N 1
ATOM 1214 C CA . SER A 1 171 ? 15.179 1.029 7.142 1.00 94.94 171 SER A CA 1
ATOM 1215 C C . SER A 1 171 ? 14.715 1.138 5.682 1.00 94.94 171 SER A C 1
ATOM 1217 O O . SER A 1 171 ? 14.151 2.151 5.267 1.00 94.94 171 SER A O 1
ATOM 1219 N N . VAL A 1 172 ? 14.994 0.112 4.872 1.00 97.88 172 VAL A N 1
ATOM 1220 C CA . VAL A 1 172 ? 14.650 0.095 3.437 1.00 97.88 172 VAL A CA 1
ATOM 1221 C C . VAL A 1 172 ? 13.171 -0.225 3.262 1.00 97.88 172 VAL A C 1
ATOM 1223 O O . VAL A 1 172 ? 12.666 -1.153 3.892 1.00 97.88 172 VAL A O 1
ATOM 1226 N N . VAL A 1 173 ? 12.496 0.525 2.393 1.00 98.06 173 VAL A N 1
ATOM 1227 C CA . VAL A 1 173 ? 11.084 0.313 2.036 1.00 98.06 173 VAL A CA 1
ATOM 1228 C C . VAL A 1 173 ? 10.980 -0.317 0.659 1.00 98.06 173 VAL A C 1
ATOM 1230 O O . VAL A 1 173 ? 10.388 -1.383 0.529 1.00 98.06 173 VAL A O 1
ATOM 1233 N N . PHE A 1 174 ? 11.646 0.256 -0.346 1.00 98.62 174 PHE A N 1
ATOM 1234 C CA . PHE A 1 174 ? 11.772 -0.375 -1.657 1.00 98.62 174 PHE A CA 1
ATOM 1235 C C . PHE A 1 174 ? 13.113 -0.088 -2.335 1.00 98.62 174 PHE A C 1
ATOM 1237 O O . PHE A 1 174 ? 13.826 0.866 -2.010 1.00 98.62 174 PHE A O 1
ATOM 1244 N N . THR A 1 175 ? 13.448 -0.926 -3.314 1.00 98.50 175 THR A N 1
ATOM 1245 C CA . THR A 1 175 ? 14.570 -0.722 -4.238 1.00 98.50 175 THR A CA 1
ATOM 1246 C C . THR A 1 175 ? 14.123 -0.935 -5.676 1.00 98.50 175 THR A C 1
ATOM 1248 O O . THR A 1 175 ? 13.323 -1.829 -5.950 1.00 98.50 175 THR A O 1
ATOM 1251 N N . ILE A 1 176 ? 14.678 -0.149 -6.596 1.00 98.50 176 ILE A N 1
ATOM 1252 C CA . ILE A 1 176 ? 14.496 -0.309 -8.040 1.00 98.50 176 ILE A CA 1
ATOM 1253 C C . ILE A 1 176 ? 15.878 -0.438 -8.673 1.00 98.50 176 ILE A C 1
ATOM 1255 O O . ILE A 1 176 ? 16.744 0.405 -8.442 1.00 98.50 176 ILE A O 1
ATOM 1259 N N . GLN A 1 177 ? 16.094 -1.489 -9.460 1.00 97.88 177 GLN A N 1
ATOM 1260 C CA . GLN A 1 177 ? 17.356 -1.764 -10.148 1.00 97.88 177 GLN A CA 1
ATOM 1261 C C . GLN A 1 177 ? 17.151 -1.779 -11.661 1.00 97.88 177 GLN A C 1
ATOM 1263 O O . GLN A 1 177 ? 16.332 -2.546 -12.156 1.00 97.88 177 GLN A O 1
ATOM 1268 N N . ILE A 1 178 ? 17.916 -0.965 -12.386 1.00 95.88 178 ILE A N 1
ATOM 1269 C CA . ILE A 1 178 ? 18.007 -0.948 -13.853 1.00 95.88 178 ILE A CA 1
ATOM 1270 C C . ILE A 1 178 ? 19.041 -1.992 -14.293 1.00 95.88 178 ILE A C 1
ATOM 1272 O O . ILE A 1 178 ? 20.139 -2.043 -13.739 1.00 95.88 178 ILE A O 1
ATOM 1276 N N . GLN A 1 179 ? 18.689 -2.807 -15.293 1.00 92.12 179 GLN A N 1
ATOM 1277 C CA . GLN A 1 179 ? 19.490 -3.918 -15.828 1.00 92.12 179 GLN A CA 1
ATOM 1278 C C . GLN A 1 179 ? 20.105 -4.823 -14.731 1.00 92.12 179 GLN A C 1
ATOM 1280 O O . GLN A 1 179 ? 21.331 -4.994 -14.677 1.00 92.12 179 GLN A O 1
ATOM 1285 N N . PRO A 1 180 ? 19.292 -5.404 -13.820 1.00 91.69 180 PRO A N 1
ATOM 1286 C CA . PRO A 1 180 ? 19.815 -6.236 -12.744 1.00 91.69 180 PRO A CA 1
ATOM 1287 C C . PRO A 1 180 ? 20.496 -7.511 -13.282 1.00 91.69 180 PRO A C 1
ATOM 1289 O O . PRO A 1 180 ? 20.134 -8.009 -14.350 1.00 91.69 180 PRO A O 1
ATOM 1292 N N . PRO A 1 181 ? 21.468 -8.100 -12.557 1.00 88.31 181 PRO A N 1
ATOM 1293 C CA . PRO A 1 181 ? 22.213 -9.263 -13.040 1.00 88.31 181 PRO A CA 1
ATOM 1294 C C . PRO A 1 181 ? 21.309 -10.445 -13.430 1.00 88.31 181 PRO A C 1
ATOM 1296 O O . PRO A 1 181 ? 20.631 -11.023 -12.585 1.00 88.31 181 PRO A O 1
ATOM 1299 N N . GLY A 1 182 ? 21.343 -10.825 -14.712 1.00 86.44 182 GLY A N 1
ATOM 1300 C CA . GLY A 1 182 ? 20.503 -11.886 -15.287 1.00 86.44 182 GLY A CA 1
ATOM 1301 C C . GLY A 1 182 ? 19.215 -11.396 -15.963 1.00 86.44 182 GLY A C 1
ATOM 1302 O O . GLY A 1 182 ? 18.580 -12.183 -16.657 1.00 86.44 182 GLY A O 1
ATOM 1303 N N . PHE A 1 183 ? 18.881 -10.112 -15.824 1.00 86.75 183 PHE A N 1
ATOM 1304 C CA . PHE A 1 183 ? 17.688 -9.457 -16.361 1.00 86.75 183 PHE A CA 1
ATOM 1305 C C . PHE A 1 183 ? 18.114 -8.269 -17.240 1.00 86.75 183 PHE A C 1
ATOM 1307 O O . PHE A 1 183 ? 17.954 -7.100 -16.886 1.00 86.75 183 PHE A O 1
ATOM 1314 N N . ASN A 1 184 ? 18.738 -8.579 -18.381 1.00 89.88 184 ASN A N 1
ATOM 1315 C CA . ASN A 1 184 ? 19.116 -7.562 -19.363 1.00 89.88 184 ASN A CA 1
ATOM 1316 C C . ASN A 1 184 ? 17.868 -6.815 -19.852 1.00 89.88 184 ASN A C 1
ATOM 1318 O O . ASN A 1 184 ? 16.805 -7.416 -19.991 1.00 89.88 184 ASN A O 1
ATOM 1322 N N . ASP A 1 185 ? 18.025 -5.521 -20.129 1.00 93.00 185 ASP A N 1
ATOM 1323 C CA . ASP A 1 185 ? 16.995 -4.658 -20.730 1.00 93.00 185 ASP A CA 1
ATOM 1324 C C . ASP A 1 185 ? 15.684 -4.570 -19.921 1.00 93.00 185 ASP A C 1
ATOM 1326 O O . ASP A 1 185 ? 14.644 -4.145 -20.420 1.00 93.00 185 ASP A O 1
ATOM 1330 N N . GLN A 1 186 ? 15.755 -4.913 -18.631 1.00 95.56 186 GLN A N 1
ATOM 1331 C CA . GLN A 1 186 ? 14.664 -4.851 -17.663 1.00 95.56 186 GLN A CA 1
ATOM 1332 C C . GLN A 1 186 ? 15.018 -3.974 -16.463 1.00 95.56 186 GLN A C 1
ATOM 1334 O O . GLN A 1 186 ? 16.189 -3.734 -16.165 1.00 95.56 186 GLN A O 1
ATOM 1339 N N . TYR A 1 187 ? 13.993 -3.535 -15.740 1.00 97.06 187 TYR A N 1
ATOM 1340 C CA . TYR A 1 187 ? 14.119 -3.041 -14.376 1.00 97.06 187 TYR A CA 1
ATOM 1341 C C . TYR A 1 187 ? 13.420 -3.997 -13.410 1.00 97.06 187 TYR A C 1
ATOM 1343 O O . TYR A 1 187 ? 12.458 -4.670 -13.776 1.00 97.06 187 TYR A O 1
ATOM 1351 N N . LYS A 1 188 ? 13.911 -4.063 -12.171 1.00 96.69 188 LYS A N 1
ATOM 1352 C CA . LYS A 1 188 ? 13.351 -4.896 -11.103 1.00 96.69 188 LYS A CA 1
ATOM 1353 C C . LYS A 1 188 ? 13.030 -4.055 -9.879 1.00 96.69 188 LYS A C 1
ATOM 1355 O O . LYS A 1 188 ? 13.890 -3.310 -9.411 1.00 96.69 188 LYS A O 1
ATOM 1360 N N . VAL A 1 189 ? 11.826 -4.225 -9.343 1.00 98.06 189 VAL A N 1
ATOM 1361 C CA . VAL A 1 189 ? 11.368 -3.630 -8.084 1.00 98.06 189 VAL A CA 1
ATOM 1362 C C . VAL A 1 189 ? 11.419 -4.693 -6.985 1.00 98.06 189 VAL A C 1
ATOM 1364 O O . VAL A 1 189 ? 11.086 -5.859 -7.218 1.00 98.06 189 VAL A O 1
ATOM 1367 N N . ASN A 1 190 ? 11.842 -4.311 -5.782 1.00 96.94 190 ASN A N 1
ATOM 1368 C CA . ASN A 1 190 ? 11.733 -5.141 -4.580 1.00 96.94 190 ASN A CA 1
ATOM 1369 C C . ASN A 1 190 ? 11.154 -4.288 -3.446 1.00 96.94 190 ASN A C 1
ATOM 1371 O O . ASN A 1 190 ? 11.744 -3.259 -3.105 1.00 96.94 190 ASN A O 1
ATOM 1375 N N . ILE A 1 191 ? 10.048 -4.737 -2.860 1.00 97.06 191 ILE A N 1
ATOM 1376 C CA . ILE A 1 191 ? 9.423 -4.187 -1.659 1.00 97.06 191 ILE A CA 1
ATOM 1377 C C . ILE A 1 191 ? 9.999 -4.916 -0.435 1.00 97.06 191 ILE A C 1
ATOM 1379 O O . ILE A 1 191 ? 10.170 -6.135 -0.415 1.00 97.06 191 ILE A O 1
ATOM 1383 N N . SER A 1 192 ? 10.379 -4.149 0.580 1.00 96.00 192 SER A N 1
ATOM 1384 C CA . SER A 1 192 ? 10.938 -4.617 1.858 1.00 96.00 192 SER A CA 1
ATOM 1385 C C . SER A 1 192 ? 10.051 -4.236 3.043 1.00 96.00 192 SER A C 1
ATOM 1387 O O . SER A 1 192 ? 10.086 -4.902 4.071 1.00 96.00 192 SER A O 1
ATOM 1389 N N . GLN A 1 193 ? 9.241 -3.186 2.897 1.00 94.06 193 GLN A N 1
ATOM 1390 C CA . GLN A 1 193 ? 8.172 -2.791 3.815 1.00 94.06 193 GLN A CA 1
ATOM 1391 C C . GLN A 1 193 ? 7.013 -2.239 2.970 1.00 94.06 193 GLN A C 1
ATOM 1393 O O . GLN A 1 193 ? 7.302 -1.650 1.925 1.00 94.06 193 GLN A O 1
ATOM 1398 N N . PRO A 1 194 ? 5.745 -2.426 3.376 1.00 91.81 194 PRO A N 1
ATOM 1399 C CA . PRO A 1 194 ? 4.602 -1.899 2.635 1.00 91.81 194 PRO A CA 1
ATOM 1400 C C . PRO A 1 194 ? 4.689 -0.375 2.489 1.00 91.81 194 PRO A C 1
ATOM 1402 O O . PRO A 1 194 ? 5.131 0.321 3.407 1.00 91.81 194 PRO A O 1
ATOM 1405 N N . LEU A 1 195 ? 4.276 0.126 1.329 1.00 93.75 195 LEU A N 1
ATOM 1406 C CA . LEU A 1 195 ? 3.908 1.520 1.108 1.00 93.75 195 LEU A CA 1
ATOM 1407 C C . LEU A 1 195 ? 2.494 1.755 1.627 1.00 93.75 195 LEU A C 1
ATOM 1409 O O . LEU A 1 195 ? 1.642 0.875 1.493 1.00 93.75 195 LEU A O 1
ATOM 1413 N N . ASP A 1 196 ? 2.240 2.946 2.154 1.00 91.06 196 ASP A N 1
ATOM 1414 C CA . ASP A 1 196 ? 0.897 3.303 2.596 1.00 91.06 196 ASP A CA 1
ATOM 1415 C C . ASP A 1 196 ? 0.072 3.869 1.437 1.00 91.06 196 ASP A C 1
ATOM 1417 O O . ASP A 1 196 ? 0.543 4.714 0.667 1.00 91.06 196 ASP A O 1
ATOM 1421 N N . ALA A 1 197 ? -1.186 3.456 1.368 1.00 87.06 197 ALA A N 1
ATOM 1422 C CA . ALA A 1 197 ? -2.242 4.192 0.704 1.00 87.06 197 ALA A CA 1
ATOM 1423 C C . ALA A 1 197 ? -2.900 5.158 1.702 1.00 87.06 197 ALA A C 1
ATOM 1425 O O . ALA A 1 197 ? -2.930 4.909 2.909 1.00 87.06 197 ALA A O 1
ATOM 1426 N N . VAL A 1 198 ? -3.417 6.281 1.195 1.00 81.31 198 VAL A N 1
ATOM 1427 C CA . VAL A 1 198 ? -4.006 7.338 2.025 1.00 81.31 198 VAL A CA 1
ATOM 1428 C C . VAL A 1 198 ? -5.425 7.645 1.563 1.00 81.31 198 VAL A C 1
ATOM 1430 O O . VAL A 1 198 ? -5.625 8.306 0.541 1.00 81.31 198 VAL A O 1
ATOM 1433 N N . THR A 1 199 ? -6.408 7.230 2.359 1.00 82.62 199 THR A N 1
ATOM 1434 C CA . THR A 1 199 ? -7.834 7.462 2.094 1.00 82.62 199 THR A CA 1
ATOM 1435 C C . THR A 1 199 ? -8.326 8.651 2.912 1.00 82.62 199 THR A C 1
ATOM 1437 O O . THR A 1 199 ? -8.191 8.678 4.133 1.00 82.62 199 THR A O 1
ATOM 1440 N N . GLN A 1 200 ? -8.885 9.665 2.248 1.00 85.25 200 GLN A N 1
ATOM 1441 C CA . GLN A 1 200 ? -9.513 10.802 2.927 1.00 85.25 200 GLN A CA 1
ATOM 1442 C C . GLN A 1 200 ? -10.934 10.423 3.350 1.00 85.25 200 GLN A C 1
ATOM 1444 O O . GLN A 1 200 ? -11.741 10.049 2.502 1.00 85.25 200 GLN A O 1
ATOM 1449 N N . ILE A 1 201 ? -11.234 10.564 4.638 1.00 88.00 201 ILE A N 1
ATOM 1450 C CA . ILE A 1 201 ? -12.540 10.267 5.228 1.00 88.00 201 ILE A CA 1
ATOM 1451 C C . ILE A 1 201 ? -13.155 11.563 5.755 1.00 88.00 201 ILE A C 1
ATOM 1453 O O . ILE A 1 201 ? -12.509 12.319 6.485 1.00 88.00 201 ILE A O 1
ATOM 1457 N N . ASP A 1 202 ? -14.415 11.794 5.400 1.00 89.88 202 ASP A N 1
ATOM 1458 C CA . ASP A 1 202 ? -15.276 12.846 5.937 1.00 89.88 202 ASP A CA 1
ATOM 1459 C C . ASP A 1 202 ? -16.453 12.163 6.648 1.00 89.88 202 ASP A C 1
ATOM 1461 O O . ASP A 1 202 ? -17.389 11.687 6.006 1.00 89.88 202 ASP A O 1
ATOM 1465 N N . PHE A 1 203 ? -16.399 12.093 7.982 1.00 89.44 203 PHE A N 1
ATOM 1466 C CA . PHE A 1 203 ? -17.431 11.436 8.799 1.00 89.44 203 PHE A CA 1
ATOM 1467 C C . PHE A 1 203 ? -18.744 12.229 8.837 1.00 89.44 203 PHE A C 1
ATOM 1469 O O . PHE A 1 203 ? -19.732 11.790 9.423 1.00 89.44 203 PHE A O 1
ATOM 1476 N N . ASN A 1 204 ? -18.755 13.423 8.245 1.00 83.06 204 ASN A N 1
ATOM 1477 C CA . ASN A 1 204 ? -19.906 14.299 8.135 1.00 83.06 204 ASN A CA 1
ATOM 1478 C C . ASN A 1 204 ? -20.563 14.257 6.740 1.00 83.06 204 ASN A C 1
ATOM 1480 O O . ASN A 1 204 ? -21.583 14.925 6.543 1.00 83.06 204 ASN A O 1
ATOM 1484 N N . ALA A 1 205 ? -20.027 13.460 5.808 1.00 81.38 205 ALA A N 1
ATOM 1485 C CA . ALA A 1 205 ? -20.611 13.190 4.496 1.00 81.38 205 ALA A CA 1
ATOM 1486 C C . ALA A 1 205 ? -21.787 12.189 4.543 1.00 81.38 205 ALA A C 1
ATOM 1488 O O . ALA A 1 205 ? -21.995 11.471 5.525 1.00 81.38 205 ALA A O 1
ATOM 1489 N N . ASP A 1 206 ? -22.556 12.127 3.449 1.00 69.44 206 ASP A N 1
ATOM 1490 C CA . ASP A 1 206 ? -23.605 11.119 3.260 1.00 69.44 206 ASP A CA 1
ATOM 1491 C C . ASP A 1 206 ? -22.980 9.709 3.230 1.00 69.44 206 ASP A C 1
ATOM 1493 O O . ASP A 1 206 ? -22.165 9.409 2.358 1.00 69.44 206 ASP A O 1
ATOM 1497 N N . GLY A 1 207 ? -23.374 8.852 4.176 1.00 78.12 207 GLY A N 1
ATOM 1498 C CA . GLY A 1 207 ? -22.851 7.489 4.356 1.00 78.12 207 GLY A CA 1
ATOM 1499 C C . GLY A 1 207 ? -22.740 7.104 5.833 1.00 78.12 207 GLY A C 1
ATOM 1500 O O . GLY A 1 207 ? -23.102 5.998 6.212 1.00 78.12 207 GLY A O 1
ATOM 1501 N N . TYR A 1 208 ? -22.363 8.059 6.689 1.00 86.50 208 TYR A N 1
ATOM 1502 C CA . TYR A 1 208 ? -22.198 7.820 8.123 1.00 86.50 208 TYR A CA 1
ATOM 1503 C C . TYR A 1 208 ? -23.480 8.064 8.935 1.00 86.50 208 TYR A C 1
ATOM 1505 O O . TYR A 1 208 ? -23.989 9.184 9.044 1.00 86.50 208 TYR A O 1
ATOM 1513 N N . ASP A 1 209 ? -23.957 7.013 9.596 1.00 86.44 209 ASP A N 1
ATOM 1514 C CA . ASP A 1 209 ? -25.023 7.050 10.587 1.00 86.44 209 ASP A CA 1
ATOM 1515 C C . ASP A 1 209 ? -24.511 7.654 11.907 1.00 86.44 209 ASP A C 1
ATOM 1517 O O . ASP A 1 209 ? -23.595 7.156 12.569 1.00 86.44 209 ASP A O 1
ATOM 1521 N N . PHE A 1 210 ? -25.132 8.761 12.317 1.00 88.25 210 PHE A N 1
ATOM 1522 C CA . PHE A 1 210 ? -24.747 9.509 13.511 1.00 88.25 210 PHE A CA 1
ATOM 1523 C C . PHE A 1 210 ? -25.643 9.198 14.719 1.00 88.25 210 PHE A C 1
ATOM 1525 O O . PHE A 1 210 ? -26.848 9.479 14.725 1.00 88.25 210 PHE A O 1
ATOM 1532 N N . SER A 1 211 ?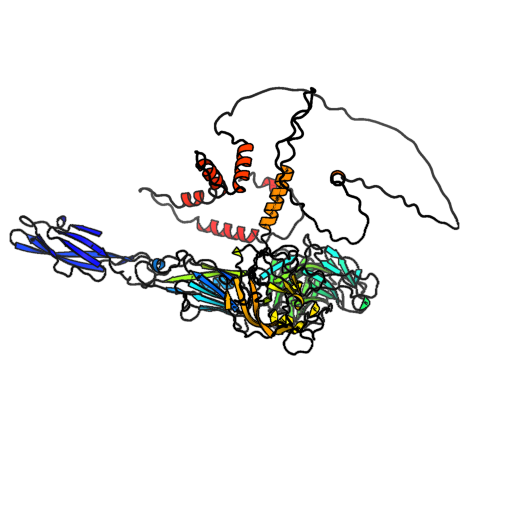 -25.033 8.757 15.823 1.00 83.88 211 SER A N 1
ATOM 1533 C CA . SER A 1 211 ? -25.719 8.641 17.114 1.00 83.88 211 SER A CA 1
ATOM 1534 C C . SER A 1 211 ? -25.572 9.908 17.943 1.00 83.88 211 SER A C 1
ATOM 1536 O O . SER A 1 211 ? -24.471 10.299 18.332 1.00 83.88 211 SER A O 1
ATOM 1538 N N . GLY A 1 212 ? -26.704 10.540 18.264 1.00 79.31 212 GLY A N 1
ATOM 1539 C CA . GLY A 1 212 ? -26.770 11.839 18.935 1.00 79.31 212 GLY A CA 1
ATOM 1540 C C . GLY A 1 212 ? -27.409 11.848 20.319 1.00 79.31 212 GLY A C 1
ATOM 1541 O O . GLY A 1 212 ? -28.140 10.947 20.722 1.00 79.31 212 GLY A O 1
ATOM 1542 N N . GLY A 1 213 ? -27.196 12.952 21.033 1.00 84.56 213 GLY A N 1
ATOM 1543 C CA . GLY A 1 213 ? -27.809 13.228 22.330 1.00 84.56 213 GLY A CA 1
ATOM 1544 C C . GLY A 1 213 ? -26.805 13.219 23.477 1.00 84.56 213 GLY A C 1
ATOM 1545 O O . GLY A 1 213 ? -25.609 13.367 23.268 1.00 84.56 213 GLY A O 1
ATOM 1546 N N . ASN A 1 214 ? -27.318 13.101 24.707 1.00 88.50 214 ASN A N 1
ATOM 1547 C CA . ASN A 1 214 ? -26.530 13.163 25.941 1.00 88.50 214 ASN A CA 1
ATOM 1548 C C . ASN A 1 214 ? -26.446 11.774 26.601 1.00 88.50 214 ASN A C 1
ATOM 1550 O O . ASN A 1 214 ? -27.236 11.462 27.502 1.00 88.50 214 ASN A O 1
ATOM 1554 N N . VAL A 1 215 ? -25.519 10.944 26.129 1.00 89.44 215 VAL A N 1
ATOM 1555 C CA . VAL A 1 215 ? -25.398 9.504 26.434 1.00 89.44 215 VAL A CA 1
ATOM 1556 C C . VAL A 1 215 ? -23.957 9.139 26.815 1.00 89.44 215 VAL A C 1
ATOM 1558 O O . VAL A 1 215 ? -23.091 10.005 26.876 1.00 89.44 215 VAL A O 1
ATOM 1561 N N . ALA A 1 216 ? -23.689 7.887 27.196 1.00 89.94 216 ALA A N 1
ATOM 1562 C CA . ALA A 1 216 ? -22.357 7.503 27.678 1.00 89.94 216 ALA A CA 1
ATOM 1563 C C . ALA A 1 216 ? -21.250 7.749 26.633 1.00 89.94 216 ALA A C 1
ATOM 1565 O O . ALA A 1 216 ? -20.209 8.296 26.981 1.00 89.94 216 ALA A O 1
ATOM 1566 N N . TRP A 1 217 ? -21.511 7.398 25.379 1.00 92.31 217 TRP A N 1
ATOM 1567 C CA . TRP A 1 217 ? -20.631 7.535 24.220 1.00 92.31 217 TRP A CA 1
ATOM 1568 C C . TRP A 1 217 ? -21.498 7.804 22.982 1.00 92.31 217 TRP A C 1
ATOM 1570 O O . TRP A 1 217 ? -22.692 7.503 22.999 1.00 92.31 217 TRP A O 1
ATOM 1580 N N . ASN A 1 218 ? -20.926 8.388 21.937 1.00 92.88 218 ASN A N 1
ATOM 1581 C CA . ASN A 1 218 ? -21.602 8.674 20.666 1.00 92.88 218 ASN A CA 1
ATOM 1582 C C . ASN A 1 218 ? -20.732 8.152 19.512 1.00 92.88 218 ASN A C 1
ATOM 1584 O O . ASN A 1 218 ? -19.610 7.718 19.759 1.00 92.88 218 ASN A O 1
ATOM 1588 N N . TYR A 1 219 ? -21.231 8.183 18.277 1.00 93.19 219 TYR A N 1
ATOM 1589 C CA . TYR A 1 219 ? -20.489 7.686 17.117 1.00 93.19 219 TYR A CA 1
ATOM 1590 C C . TYR A 1 219 ? -20.909 8.348 15.808 1.00 93.19 219 TYR A C 1
ATOM 1592 O O . TYR A 1 219 ? -22.008 8.908 15.721 1.00 93.19 219 TYR A O 1
ATOM 1600 N N . PHE A 1 220 ? -20.042 8.200 14.810 1.00 92.88 220 PHE A N 1
ATOM 1601 C CA . PHE A 1 220 ? -20.382 8.173 13.390 1.00 92.88 220 PHE A CA 1
ATOM 1602 C C . PHE A 1 220 ? -19.919 6.811 12.871 1.00 92.88 220 PHE A C 1
ATOM 1604 O O . PHE A 1 220 ? -18.778 6.440 13.153 1.00 92.88 220 PHE A O 1
ATOM 1611 N N . ARG A 1 221 ? -20.797 6.068 12.193 1.00 91.69 221 ARG A N 1
ATOM 1612 C CA . ARG A 1 221 ? -20.479 4.735 11.665 1.00 91.69 221 ARG A CA 1
ATOM 1613 C C . ARG A 1 221 ? -21.148 4.442 10.332 1.00 91.69 221 ARG A C 1
ATOM 1615 O O . ARG A 1 221 ? -22.224 4.986 10.106 1.00 91.69 221 ARG A O 1
ATOM 1622 N N . ASP A 1 222 ? -20.590 3.572 9.507 1.00 88.69 222 ASP A N 1
ATOM 1623 C CA . ASP A 1 222 ? -21.287 3.054 8.324 1.00 88.69 222 ASP A CA 1
ATOM 1624 C C . ASP A 1 222 ? -21.730 1.598 8.559 1.00 88.69 222 ASP A C 1
ATOM 1626 O O . ASP A 1 222 ? -20.965 0.656 8.394 1.00 88.69 222 ASP A O 1
ATOM 1630 N N . ASP A 1 223 ? -22.997 1.406 8.955 1.00 81.69 223 ASP A N 1
ATOM 1631 C CA . ASP A 1 223 ? -23.605 0.071 9.119 1.00 81.69 223 ASP A CA 1
ATOM 1632 C C . ASP A 1 223 ? -23.854 -0.653 7.768 1.00 81.69 223 ASP A C 1
ATOM 1634 O O . ASP A 1 223 ? -24.357 -1.781 7.767 1.00 81.69 223 ASP A O 1
ATOM 1638 N N . ALA A 1 224 ? -23.614 -0.002 6.621 1.00 77.56 224 ALA A N 1
ATOM 1639 C CA . ALA A 1 224 ? -23.884 -0.543 5.288 1.00 77.56 224 ALA A CA 1
ATOM 1640 C C . ALA A 1 224 ? -22.636 -1.090 4.577 1.00 77.56 224 ALA A C 1
ATOM 1642 O O . ALA A 1 224 ? -22.801 -1.871 3.637 1.00 77.56 224 ALA A O 1
ATOM 1643 N N . THR A 1 225 ? -21.430 -0.716 5.015 1.00 76.12 225 THR A N 1
ATOM 1644 C CA . THR A 1 225 ? -20.160 -1.289 4.545 1.00 76.12 225 THR A CA 1
ATOM 1645 C C . THR A 1 225 ? -19.498 -2.096 5.670 1.00 76.12 225 THR A C 1
ATOM 1647 O O . THR A 1 225 ? -19.293 -1.566 6.758 1.00 76.12 225 THR A O 1
ATOM 1650 N N . PRO A 1 226 ? -19.198 -3.390 5.466 1.00 71.50 226 PRO A N 1
ATOM 1651 C CA . PRO A 1 226 ? -18.350 -4.147 6.385 1.00 71.50 226 PRO A CA 1
ATOM 1652 C C . PRO A 1 226 ? -16.901 -3.639 6.357 1.00 71.50 226 PRO A C 1
ATOM 1654 O O . PRO A 1 226 ? -16.443 -3.102 5.349 1.00 71.50 226 PRO A O 1
ATOM 1657 N N . ASN A 1 227 ? -16.189 -3.805 7.471 1.00 75.44 227 ASN A N 1
ATOM 1658 C CA . ASN A 1 227 ? -14.911 -3.154 7.767 1.00 75.44 227 ASN A CA 1
ATOM 1659 C C . ASN A 1 227 ? -14.970 -1.625 7.638 1.00 75.44 227 ASN A C 1
ATOM 1661 O O . ASN A 1 227 ? -13.989 -0.984 7.242 1.00 75.44 227 ASN A O 1
ATOM 1665 N N . SER A 1 228 ? -16.113 -1.022 7.973 1.00 84.38 228 SER A N 1
ATOM 1666 C CA . SER A 1 228 ? -16.275 0.424 7.875 1.00 84.38 228 SER A CA 1
ATOM 1667 C C . SER A 1 228 ? -15.301 1.150 8.809 1.00 84.38 228 SER A C 1
ATOM 1669 O O . SER A 1 228 ? -15.206 0.823 9.998 1.00 84.38 228 SER A O 1
ATOM 1671 N N . PRO A 1 229 ? -14.555 2.153 8.307 1.00 90.00 229 PRO A N 1
ATOM 1672 C CA . PRO A 1 229 ? -13.740 2.993 9.161 1.00 90.00 229 PRO A CA 1
ATOM 1673 C C . PRO A 1 229 ? -14.663 3.976 9.884 1.00 90.00 229 PRO A C 1
ATOM 1675 O O . PRO A 1 229 ? -15.118 4.960 9.300 1.00 90.00 229 PRO A O 1
ATOM 1678 N N . ASP A 1 230 ? -14.923 3.720 11.162 1.00 93.31 230 ASP A N 1
ATOM 1679 C CA . ASP A 1 230 ? -15.846 4.471 12.013 1.00 93.31 230 ASP A CA 1
ATOM 1680 C C . ASP A 1 230 ? -15.106 5.372 13.016 1.00 93.31 230 ASP A C 1
ATOM 1682 O O . ASP A 1 230 ? -13.877 5.327 13.153 1.00 93.31 230 ASP A O 1
ATOM 1686 N N . ILE A 1 231 ? -15.860 6.192 13.761 1.00 94.25 231 ILE A N 1
ATOM 1687 C CA . ILE A 1 231 ? -15.344 6.897 14.943 1.00 94.25 231 ILE A CA 1
ATOM 1688 C C . ILE A 1 231 ? -16.231 6.738 16.177 1.00 94.25 231 ILE A C 1
ATOM 1690 O O . ILE A 1 231 ? -17.419 7.085 16.197 1.00 94.25 231 ILE A O 1
ATOM 1694 N N . LEU A 1 232 ? -15.598 6.316 17.270 1.00 94.62 232 LEU A N 1
ATOM 1695 C CA . LEU A 1 232 ? -16.165 6.248 18.609 1.00 94.62 232 LEU A CA 1
ATOM 1696 C C . LEU A 1 232 ? -15.822 7.533 19.385 1.00 94.62 232 LEU A C 1
ATOM 1698 O O . LEU A 1 232 ? -14.668 7.935 19.505 1.00 94.62 232 LEU A O 1
ATOM 1702 N N . LEU A 1 233 ? -16.837 8.196 19.944 1.00 94.62 233 LEU A N 1
ATOM 1703 C CA . LEU A 1 233 ? -16.686 9.430 20.718 1.00 94.62 233 LEU A CA 1
ATOM 1704 C C . LEU A 1 233 ? -16.906 9.167 22.210 1.00 94.62 233 LEU A C 1
ATOM 1706 O O . LEU A 1 233 ? -18.010 8.789 22.625 1.00 94.62 233 LEU A O 1
ATOM 1710 N N . THR A 1 234 ? -15.889 9.435 23.038 1.00 93.69 234 THR A N 1
ATOM 1711 C CA . THR A 1 234 ? -15.927 9.177 24.492 1.00 93.69 234 THR A CA 1
ATOM 1712 C C . THR A 1 234 ? -15.503 10.397 25.338 1.00 93.69 234 THR A C 1
ATOM 1714 O O . THR A 1 234 ? -14.742 11.248 24.875 1.00 93.69 234 THR A O 1
ATOM 1717 N N . PRO A 1 235 ? -16.015 10.576 26.577 1.00 93.25 235 PRO A N 1
ATOM 1718 C CA . PRO A 1 235 ? -15.779 11.778 27.374 1.00 93.25 235 PRO A CA 1
ATOM 1719 C C . PRO A 1 235 ? -14.603 11.614 28.352 1.00 93.25 235 PRO A C 1
ATOM 1721 O O . PRO A 1 235 ? -14.572 10.704 29.190 1.00 93.25 235 PRO A O 1
ATOM 1724 N N . ILE A 1 236 ? -13.683 12.575 28.319 1.00 91.25 236 ILE A N 1
ATOM 1725 C CA . ILE A 1 236 ? -12.525 12.678 29.210 1.00 91.25 236 ILE A CA 1
ATOM 1726 C C . ILE A 1 236 ? -12.877 13.578 30.400 1.00 91.25 236 ILE A C 1
ATOM 1728 O O . ILE A 1 236 ? -13.271 14.732 30.219 1.00 91.25 236 ILE A O 1
ATOM 1732 N N . GLY A 1 237 ? -12.660 13.079 31.621 1.00 85.19 237 GLY A N 1
ATOM 1733 C CA . GLY A 1 237 ? -12.777 13.867 32.850 1.00 85.19 237 GLY A CA 1
ATOM 1734 C C . GLY A 1 237 ? -13.396 13.105 34.027 1.00 85.19 237 GLY A C 1
ATOM 1735 O O . GLY A 1 237 ? -13.022 11.970 34.329 1.00 85.19 237 GLY A O 1
ATOM 1736 N N . ALA A 1 238 ? -14.282 13.769 34.771 1.00 81.38 238 ALA A N 1
ATOM 1737 C CA . ALA A 1 238 ? -14.842 13.261 36.019 1.00 81.38 238 ALA A CA 1
ATOM 1738 C C . ALA A 1 238 ? -15.902 12.158 35.818 1.00 81.38 238 ALA A C 1
ATOM 1740 O O . ALA A 1 238 ? -16.679 12.162 34.867 1.00 81.38 238 ALA A O 1
ATOM 1741 N N . SER A 1 239 ? -15.982 11.238 36.786 1.00 79.31 239 SER A N 1
ATOM 1742 C CA . SER A 1 239 ? -16.972 10.151 36.788 1.00 79.31 239 SER A CA 1
ATOM 1743 C C . SER A 1 239 ? -18.411 10.671 36.702 1.00 79.31 239 SER A C 1
ATOM 1745 O O . SER A 1 239 ? -18.816 11.523 37.495 1.00 79.31 239 SER A O 1
ATOM 1747 N N . GLY A 1 240 ? -19.179 10.119 35.761 1.00 78.94 240 GLY A N 1
ATOM 1748 C CA . GLY A 1 240 ? -20.564 10.505 35.484 1.00 78.94 240 GLY A CA 1
ATOM 1749 C C . GLY A 1 240 ? -20.728 11.385 34.244 1.00 78.94 240 GLY A C 1
ATOM 1750 O O . GLY A 1 240 ? -21.863 11.671 33.864 1.00 78.94 240 GLY A O 1
ATOM 1751 N N . GLN A 1 241 ? -19.630 11.781 33.594 1.00 87.62 241 GLN A N 1
ATOM 1752 C CA . GLN A 1 241 ? -19.670 12.528 32.341 1.00 87.62 241 GLN A CA 1
ATOM 1753 C C . GLN A 1 241 ? -20.162 11.683 31.164 1.00 87.62 241 GLN A C 1
ATOM 1755 O O . GLN A 1 241 ? -19.864 10.496 31.031 1.00 87.62 241 GLN A O 1
ATOM 1760 N N . THR A 1 242 ? -20.906 12.353 30.298 1.00 89.62 242 THR A N 1
ATOM 1761 C CA . THR A 1 242 ? -21.536 11.839 29.078 1.00 89.62 242 THR A CA 1
ATOM 1762 C C . THR A 1 242 ? -20.965 12.571 27.869 1.00 89.62 242 THR A C 1
ATOM 1764 O O . THR A 1 242 ? -20.452 13.678 28.025 1.00 89.62 242 THR A O 1
ATOM 1767 N N . VAL A 1 243 ? -21.066 12.002 26.675 1.00 91.12 243 VAL A N 1
ATOM 1768 C CA . VAL A 1 243 ? -20.893 12.770 25.437 1.00 91.12 243 VAL A CA 1
ATOM 1769 C C . VAL A 1 243 ? -22.226 13.448 25.104 1.00 91.12 243 VAL A C 1
ATOM 1771 O O . VAL A 1 243 ? -23.299 12.932 25.420 1.00 91.12 243 VAL A O 1
ATOM 1774 N N . ASN A 1 244 ? -22.155 14.675 24.589 1.00 88.56 244 ASN A N 1
ATOM 1775 C CA . ASN A 1 244 ? -23.295 15.530 24.266 1.00 88.56 244 ASN A CA 1
ATOM 1776 C C . ASN A 1 244 ? -23.105 16.125 22.865 1.00 88.56 244 ASN A C 1
ATOM 1778 O O . ASN A 1 244 ? -22.670 17.272 22.705 1.00 88.56 244 ASN A O 1
ATOM 1782 N N . THR A 1 245 ? -23.391 15.320 21.846 1.00 84.50 245 THR A N 1
ATOM 1783 C CA . THR A 1 245 ? -23.226 15.662 20.426 1.00 84.50 245 THR A CA 1
ATOM 1784 C C . THR A 1 245 ? -24.569 15.763 19.701 1.00 84.50 245 THR A C 1
ATOM 1786 O O . THR A 1 245 ? -25.569 15.135 20.054 1.00 84.50 245 THR A O 1
ATOM 1789 N N . ASN A 1 246 ? -24.587 16.586 18.658 1.00 84.00 246 ASN A N 1
ATOM 1790 C CA . ASN A 1 246 ? -25.439 16.423 17.481 1.00 84.00 246 ASN A CA 1
ATOM 1791 C C . ASN A 1 246 ? -24.518 16.243 16.258 1.00 84.00 246 ASN A C 1
ATOM 1793 O O . ASN A 1 246 ? -23.314 16.458 16.398 1.00 84.00 246 ASN A O 1
ATOM 1797 N N . ALA A 1 247 ? -25.077 15.905 15.092 1.00 78.12 247 ALA A N 1
ATOM 1798 C CA . ALA A 1 247 ? -24.304 15.552 13.895 1.00 78.12 247 ALA A CA 1
ATOM 1799 C C . ALA A 1 247 ? -23.269 16.618 13.489 1.00 78.12 247 ALA A C 1
ATOM 1801 O O . ALA A 1 247 ? -22.227 16.291 12.944 1.00 78.12 247 ALA A O 1
ATOM 1802 N N . ASN A 1 248 ? -23.517 17.891 13.814 1.00 83.50 248 ASN A N 1
ATOM 1803 C CA . ASN A 1 248 ? -22.652 19.001 13.418 1.00 83.50 248 ASN A CA 1
ATOM 1804 C C . ASN A 1 248 ? -21.630 19.390 14.499 1.00 83.50 248 ASN A C 1
ATOM 1806 O O . ASN A 1 248 ? -20.634 20.038 14.200 1.00 83.50 248 ASN A O 1
ATOM 1810 N N . SER A 1 249 ? -21.913 19.125 15.783 1.00 87.31 249 SER A N 1
ATOM 1811 C CA . SER A 1 249 ? -21.000 19.450 16.893 1.00 87.31 249 SER A CA 1
ATOM 1812 C C . SER A 1 249 ? -21.443 18.891 18.246 1.00 87.31 249 SER A C 1
ATOM 1814 O O . SER A 1 249 ? -22.631 18.750 18.556 1.00 87.31 249 SER A O 1
ATOM 1816 N N . GLY A 1 250 ? -20.476 18.689 19.136 1.00 86.12 250 GLY A N 1
ATOM 1817 C CA . GLY A 1 250 ? -20.701 18.250 20.501 1.00 86.12 250 GLY A CA 1
ATOM 1818 C C . GLY A 1 250 ? -19.602 18.599 21.486 1.00 86.12 250 GLY A C 1
ATOM 1819 O O . GLY A 1 250 ? -18.657 19.324 21.193 1.00 86.12 250 GLY A O 1
ATOM 1820 N N . GLY A 1 251 ? -19.782 18.103 22.698 1.00 91.06 251 GLY A N 1
ATOM 1821 C CA . GLY A 1 251 ? -18.851 18.253 23.802 1.00 91.06 251 GLY A CA 1
ATOM 1822 C C . GLY A 1 251 ? -19.214 17.284 24.915 1.00 91.06 251 GLY A C 1
ATOM 1823 O O . GLY A 1 251 ? -19.836 16.252 24.666 1.00 91.06 251 GLY A O 1
ATOM 1824 N N . VAL A 1 252 ? -18.860 17.629 26.149 1.00 90.62 252 VAL A N 1
ATOM 1825 C CA . VAL A 1 252 ? -19.125 16.791 27.320 1.00 90.62 252 VAL A CA 1
ATOM 1826 C C . VAL A 1 252 ? -20.390 17.259 28.047 1.00 90.62 252 VAL A C 1
ATOM 1828 O O . VAL A 1 252 ? -20.715 18.445 28.123 1.00 90.62 252 VAL A O 1
ATOM 1831 N N . GLY A 1 253 ? -21.161 16.298 28.548 1.00 81.94 253 GLY A N 1
ATOM 1832 C CA . GLY A 1 253 ? -22.349 16.497 29.365 1.00 81.94 253 GLY A CA 1
ATOM 1833 C C . GLY A 1 253 ? -22.087 16.130 30.823 1.00 81.94 253 GLY A C 1
ATOM 1834 O O . GLY A 1 253 ? -21.668 15.011 31.118 1.00 81.94 253 GLY A O 1
ATOM 1835 N N . GLY A 1 254 ? -22.393 17.049 31.742 1.00 71.31 254 GLY A N 1
ATOM 1836 C CA . GLY A 1 254 ? -22.338 16.817 33.192 1.00 71.31 254 GLY A CA 1
ATOM 1837 C C . GLY A 1 254 ? -21.932 18.044 34.019 1.00 71.31 254 GLY A C 1
ATOM 1838 O O . GLY A 1 254 ? -22.484 18.243 35.100 1.00 71.31 254 GLY A O 1
ATOM 1839 N N . GLY A 1 255 ? -21.029 18.891 33.505 1.00 59.47 255 GLY A N 1
ATOM 1840 C CA . GLY A 1 255 ? -20.433 20.019 34.247 1.00 59.47 255 GLY A CA 1
ATOM 1841 C C . GLY A 1 255 ? -21.351 21.221 34.531 1.00 59.47 255 GLY A C 1
ATOM 1842 O O . GLY A 1 255 ? -21.138 21.958 35.496 1.00 59.47 255 GLY A O 1
ATOM 1843 N N . GLY A 1 256 ? -22.431 21.376 33.760 1.00 57.38 256 GLY A N 1
ATOM 1844 C CA . GLY A 1 256 ? -23.368 22.506 33.846 1.00 57.38 256 GLY A CA 1
ATOM 1845 C C . GLY A 1 256 ? -23.287 23.477 32.661 1.00 57.38 256 GLY A C 1
ATOM 1846 O O . GLY A 1 256 ? -24.248 24.208 32.424 1.00 57.38 256 GLY A O 1
ATOM 1847 N N . GLY A 1 257 ? -22.221 23.418 31.858 1.00 57.78 257 GLY A N 1
ATOM 1848 C CA . GLY A 1 257 ? -21.980 24.215 30.649 1.00 57.78 257 GLY A CA 1
ATOM 1849 C C . GLY A 1 257 ? -22.839 23.886 29.418 1.00 57.78 257 GLY A C 1
ATOM 1850 O O . GLY A 1 257 ? -22.495 24.282 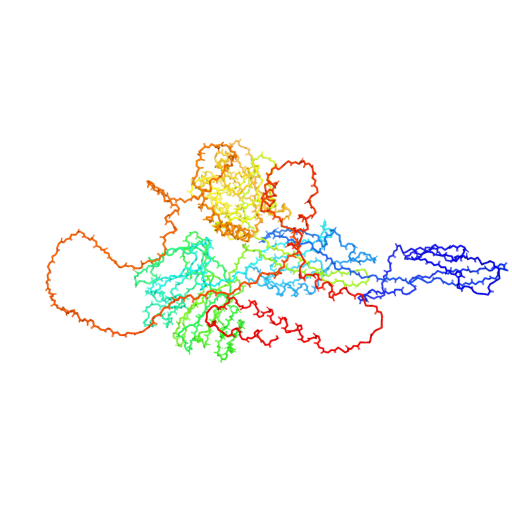28.308 1.00 57.78 257 GLY A O 1
ATOM 1851 N N . GLY A 1 258 ? -23.959 23.169 29.570 1.00 69.62 258 GLY A N 1
ATOM 1852 C CA . GLY A 1 258 ? -24.937 22.961 28.488 1.00 69.62 258 GLY A CA 1
ATOM 1853 C C . GLY A 1 258 ? -24.499 22.047 27.330 1.00 69.62 258 GLY A C 1
ATOM 1854 O O . GLY A 1 258 ? -25.095 22.121 26.255 1.00 69.62 258 GLY A O 1
ATOM 1855 N N . GLY A 1 259 ? -23.491 21.190 27.533 1.00 80.44 259 GLY A N 1
ATOM 1856 C CA . GLY A 1 259 ? -22.991 20.256 26.511 1.00 80.44 259 GLY A CA 1
ATOM 1857 C C . GLY A 1 259 ? -21.772 20.753 25.724 1.00 80.44 259 GLY A C 1
ATOM 1858 O O . GLY A 1 259 ? -21.496 20.232 24.647 1.00 80.44 259 GLY A O 1
ATOM 1859 N N . ALA A 1 260 ? -21.083 21.784 26.216 1.00 91.44 260 ALA A N 1
ATOM 1860 C CA . ALA A 1 260 ? -19.786 22.230 25.713 1.00 91.44 260 ALA A CA 1
ATOM 1861 C C . ALA A 1 260 ? -18.660 21.725 26.628 1.00 91.44 260 ALA A C 1
ATOM 1863 O O . ALA A 1 260 ? -18.864 21.600 27.830 1.00 91.44 260 ALA A O 1
ATOM 1864 N N . ILE A 1 261 ? -17.478 21.490 26.060 1.00 94.38 261 ILE A N 1
ATOM 1865 C CA . ILE A 1 261 ? -16.271 21.077 26.782 1.00 94.38 261 ILE A CA 1
ATOM 1866 C C . ILE A 1 261 ? -15.786 22.253 27.643 1.00 94.38 261 ILE A C 1
ATOM 1868 O O . ILE A 1 261 ? -15.480 23.334 27.122 1.00 94.38 261 ILE A O 1
ATOM 1872 N N . GLU A 1 262 ? -15.742 22.054 28.962 1.00 92.50 262 GLU A N 1
ATOM 1873 C CA . GLU A 1 262 ? -15.333 23.071 29.938 1.00 92.50 262 GLU A CA 1
ATOM 1874 C C . GLU A 1 262 ? -14.189 22.613 30.871 1.00 92.50 262 GLU A C 1
ATOM 1876 O O . GLU A 1 262 ? -13.433 21.689 30.574 1.00 92.50 262 GLU A O 1
ATOM 1881 N N . ALA A 1 263 ? -13.959 23.334 31.972 1.00 92.31 263 ALA A N 1
ATOM 1882 C CA . ALA A 1 263 ? -12.753 23.182 32.785 1.00 92.31 263 ALA A CA 1
ATOM 1883 C C . ALA A 1 263 ? -12.652 21.811 33.482 1.00 92.31 263 ALA A C 1
ATOM 1885 O O . ALA A 1 263 ? -13.360 21.544 34.451 1.00 92.31 263 ALA A O 1
ATOM 1886 N N . GLY A 1 264 ? -11.687 20.997 33.043 1.00 90.69 264 GLY A N 1
ATOM 1887 C CA . GLY A 1 264 ? -11.495 19.621 33.516 1.00 90.69 264 GLY A CA 1
ATOM 1888 C C . GLY A 1 264 ? -12.175 18.565 32.640 1.00 90.69 264 GLY A C 1
ATOM 1889 O O . GLY A 1 264 ? -12.283 17.418 33.072 1.00 90.69 264 GLY A O 1
ATOM 1890 N N . GLU A 1 265 ? -12.624 18.950 31.444 1.00 94.38 265 GLU A N 1
ATOM 1891 C CA . GLU A 1 265 ? -13.274 18.078 30.468 1.00 94.38 265 GLU A CA 1
ATOM 1892 C C . GLU A 1 265 ? -12.502 18.034 29.135 1.00 94.38 265 GLU A C 1
ATOM 1894 O O . GLU A 1 265 ? -11.765 18.964 28.778 1.00 94.38 265 GLU A O 1
ATOM 1899 N N . GLY A 1 266 ? -12.716 16.959 28.380 1.00 94.56 266 GLY A N 1
ATOM 1900 C CA . GLY A 1 266 ? -12.252 16.773 27.008 1.00 94.56 266 GLY A CA 1
ATOM 1901 C C . GLY A 1 266 ? -13.098 15.734 26.274 1.00 94.56 266 GLY A C 1
ATOM 1902 O O . GLY A 1 266 ? -13.859 14.999 26.901 1.00 94.56 266 GLY A O 1
ATOM 1903 N N . LEU A 1 267 ? -12.971 15.667 24.955 1.00 94.94 267 LEU A N 1
ATOM 1904 C CA . LEU A 1 267 ? -13.553 14.604 24.135 1.00 94.94 267 LEU A CA 1
ATOM 1905 C C . LEU A 1 267 ? -12.417 13.777 23.538 1.00 94.94 267 LEU A C 1
ATOM 1907 O O . LEU A 1 267 ? -11.405 14.343 23.128 1.00 94.94 267 LEU A O 1
ATOM 1911 N N . ARG A 1 268 ? -12.593 12.463 23.494 1.00 95.88 268 ARG A N 1
ATOM 1912 C CA . ARG A 1 268 ? -11.748 11.542 22.746 1.00 95.88 268 ARG A CA 1
ATOM 1913 C C . ARG A 1 268 ? -12.487 11.090 21.491 1.00 95.88 268 ARG A C 1
ATOM 1915 O O . ARG A 1 268 ? -13.702 10.884 21.551 1.00 95.88 268 ARG A O 1
ATOM 1922 N N . ILE A 1 269 ? -11.750 10.996 20.394 1.00 96.44 269 ILE A N 1
ATOM 1923 C CA . ILE A 1 269 ? -12.162 10.407 19.124 1.00 96.44 269 ILE A CA 1
ATOM 1924 C C . ILE A 1 269 ? -11.258 9.195 18.908 1.00 96.44 269 ILE A C 1
ATOM 1926 O O . ILE A 1 269 ? -10.049 9.368 18.773 1.00 96.44 269 ILE A O 1
ATOM 1930 N N . ASP A 1 270 ? -11.844 8.008 18.938 1.00 96.31 270 ASP A N 1
ATOM 1931 C CA . ASP A 1 270 ? -11.176 6.721 18.752 1.00 96.31 270 ASP A CA 1
ATOM 1932 C C . ASP A 1 270 ? -11.536 6.206 17.342 1.00 96.31 270 ASP A C 1
ATOM 1934 O O . ASP A 1 270 ? -12.718 6.210 16.983 1.00 96.31 270 ASP A O 1
ATOM 1938 N N . PHE A 1 271 ? -10.538 5.850 16.527 1.00 94.94 271 PHE A N 1
ATOM 1939 C CA . PHE A 1 271 ? -10.689 5.455 15.117 1.00 94.94 271 PHE A CA 1
ATOM 1940 C C . PHE A 1 271 ? -10.752 3.926 15.021 1.00 94.94 271 PHE A C 1
ATOM 1942 O O . PHE A 1 271 ? -9.743 3.253 15.219 1.00 94.94 271 PHE A O 1
ATOM 1949 N N . VAL A 1 272 ? -11.948 3.385 14.781 1.00 92.56 272 VAL A N 1
ATOM 1950 C CA . VAL A 1 272 ? -12.286 1.965 14.996 1.00 92.56 272 VAL A CA 1
ATOM 1951 C C . VAL A 1 272 ? -13.012 1.351 13.803 1.00 92.56 272 VAL A C 1
ATOM 1953 O O . VAL A 1 272 ? -13.802 2.027 13.155 1.00 92.56 272 VAL A O 1
ATOM 1956 N N . THR A 1 273 ? -12.770 0.074 13.532 1.00 87.81 273 THR A N 1
ATOM 1957 C CA . THR A 1 273 ? -13.400 -0.679 12.438 1.00 87.81 273 THR A CA 1
ATOM 1958 C C . THR A 1 273 ? -14.649 -1.417 12.940 1.00 87.81 273 THR A C 1
ATOM 1960 O O . THR A 1 273 ? -14.578 -2.079 13.977 1.00 87.81 273 THR A O 1
ATOM 1963 N N . ASP A 1 274 ? -15.777 -1.327 12.226 1.00 86.25 274 ASP A N 1
ATOM 1964 C CA . ASP A 1 274 ? -17.074 -1.959 12.559 1.00 86.25 274 ASP A CA 1
ATOM 1965 C C . ASP A 1 274 ? -17.608 -1.649 13.976 1.00 86.25 274 ASP A C 1
ATOM 1967 O O . ASP A 1 274 ? -17.716 -2.518 14.853 1.00 86.25 274 ASP A O 1
ATOM 1971 N N . LEU A 1 275 ? -17.985 -0.397 14.241 1.00 91.25 275 LEU A N 1
ATOM 1972 C CA . LEU A 1 275 ? -18.426 0.035 15.566 1.00 91.25 275 LEU A CA 1
ATOM 1973 C C . LEU A 1 275 ? -19.862 -0.402 15.907 1.00 91.25 275 LEU A C 1
ATOM 1975 O O . LEU A 1 275 ? -20.876 0.263 15.636 1.00 91.25 275 LEU A O 1
ATOM 1979 N N . LEU A 1 276 ? -19.949 -1.494 16.658 1.00 89.38 276 LEU A N 1
ATOM 1980 C CA . LEU A 1 276 ? -21.193 -2.070 17.147 1.00 89.38 276 LEU A CA 1
ATOM 1981 C C . LEU A 1 276 ? -21.570 -1.590 18.561 1.00 89.38 276 LEU A C 1
ATOM 1983 O O . LEU A 1 276 ? -20.820 -0.942 19.290 1.00 89.38 276 LEU A O 1
ATOM 1987 N N . GLY A 1 277 ? -22.801 -1.920 18.963 1.00 88.94 277 GLY A N 1
ATOM 1988 C CA . GLY A 1 277 ? -23.375 -1.572 20.265 1.00 88.94 277 GLY A CA 1
ATOM 1989 C C . GLY A 1 277 ? -24.380 -0.416 20.227 1.00 88.94 277 GLY A C 1
ATOM 1990 O O . GLY A 1 277 ? -24.717 0.129 19.180 1.00 88.94 277 GLY A O 1
ATOM 1991 N N . THR A 1 278 ? -24.929 -0.061 21.395 1.00 87.62 278 THR A N 1
ATOM 1992 C CA . THR A 1 278 ? -25.954 0.999 21.519 1.00 87.62 278 THR A CA 1
ATOM 1993 C C . THR A 1 278 ? -25.738 1.855 22.775 1.00 87.62 278 THR A C 1
ATOM 1995 O O . THR A 1 278 ? -25.782 1.318 23.884 1.00 87.62 278 THR A O 1
ATOM 1998 N N . PRO A 1 279 ? -25.534 3.182 22.672 1.00 87.25 279 PRO A N 1
ATOM 1999 C CA . PRO A 1 279 ? -25.224 4.021 23.828 1.00 87.25 279 PRO A CA 1
ATOM 2000 C C . PRO A 1 279 ? -26.228 3.939 24.983 1.00 87.25 279 PRO A C 1
ATOM 2002 O O . PRO A 1 279 ? -27.408 4.275 24.861 1.00 87.25 279 PRO A O 1
ATOM 2005 N N . SER A 1 280 ? -25.734 3.553 26.161 1.00 81.25 280 SER A N 1
ATOM 2006 C CA . SER A 1 280 ? -26.560 3.402 27.363 1.00 81.25 280 SER A CA 1
ATOM 2007 C C . SER A 1 280 ? -27.144 4.739 27.853 1.00 81.25 280 SER A C 1
ATOM 2009 O O . SER A 1 280 ? -26.429 5.628 28.330 1.00 81.25 280 SER A O 1
ATOM 2011 N N . SER A 1 281 ? -28.474 4.876 27.809 1.00 66.56 281 SER A N 1
ATOM 2012 C CA . SER A 1 281 ? -29.189 6.056 28.311 1.00 66.56 281 SER A CA 1
ATOM 2013 C C . SER A 1 281 ? -29.406 5.987 29.833 1.00 66.56 281 SER A C 1
ATOM 2015 O O . SER A 1 281 ? -30.313 5.293 30.298 1.00 66.56 281 SER A O 1
ATOM 2017 N N . GLY A 1 282 ? -28.626 6.724 30.638 1.00 57.16 282 GLY A N 1
ATOM 2018 C CA . GLY A 1 282 ? -28.884 6.752 32.087 1.00 57.16 282 GLY A CA 1
ATOM 2019 C C . GLY A 1 282 ? -27.796 7.289 33.020 1.00 57.16 282 GLY A C 1
ATOM 2020 O O . GLY A 1 282 ? -27.356 6.563 33.909 1.00 57.16 282 GLY A O 1
ATOM 2021 N N . GLY A 1 283 ? -27.402 8.561 32.882 1.00 58.62 283 GLY A N 1
ATOM 2022 C CA . GLY A 1 283 ? -26.860 9.403 33.974 1.00 58.62 283 GLY A CA 1
ATOM 2023 C C . GLY A 1 283 ? -25.599 8.959 34.741 1.00 58.62 283 GLY A C 1
ATOM 2024 O O . GLY A 1 283 ? -25.210 9.653 35.674 1.00 58.62 283 GLY A O 1
ATOM 2025 N N . SER A 1 284 ? -24.975 7.831 34.392 1.00 66.00 284 SER A N 1
ATOM 2026 C CA . SER A 1 284 ? -23.835 7.248 35.127 1.00 66.00 284 SER A CA 1
ATOM 2027 C C . SER A 1 284 ? -22.496 7.379 34.388 1.00 66.00 284 SER A C 1
ATOM 2029 O O . SER A 1 284 ? -21.478 6.915 34.894 1.00 66.00 284 SER A O 1
ATOM 2031 N N . GLY A 1 285 ? -22.507 8.023 33.215 1.00 83.44 285 GLY A N 1
ATOM 2032 C CA . GLY A 1 285 ? -21.335 8.364 32.405 1.00 83.44 285 GLY A CA 1
ATOM 2033 C C . GLY A 1 285 ? -20.559 7.190 31.806 1.00 83.44 285 GLY A C 1
ATOM 2034 O O . GLY A 1 285 ? -20.816 6.029 32.122 1.00 83.44 285 GLY A O 1
ATOM 2035 N N . TYR A 1 286 ? -19.591 7.497 30.944 1.00 89.00 286 TYR A N 1
ATOM 2036 C CA . TYR A 1 286 ? -18.731 6.500 30.287 1.00 89.00 286 TYR A CA 1
ATOM 2037 C C . TYR A 1 286 ? -17.763 5.793 31.245 1.00 89.00 286 TYR A C 1
ATOM 2039 O O . TYR A 1 286 ? -17.371 4.639 31.058 1.00 89.00 286 TYR A O 1
ATOM 2047 N N . GLN A 1 287 ? -17.370 6.482 32.320 1.00 85.69 287 GLN A N 1
ATOM 2048 C CA . GLN A 1 287 ? -16.370 5.963 33.252 1.00 85.69 287 GLN A CA 1
ATOM 2049 C C . GLN A 1 287 ? -16.884 4.723 34.005 1.00 85.69 287 GLN A C 1
ATOM 2051 O O . GLN A 1 287 ? -16.075 3.897 34.430 1.00 85.69 287 GLN A O 1
ATOM 2056 N N . ASN A 1 288 ? -18.208 4.550 34.120 1.00 85.62 288 ASN A N 1
ATOM 2057 C CA . ASN A 1 288 ? -18.826 3.314 34.590 1.00 85.62 288 ASN A CA 1
ATOM 2058 C C . ASN A 1 288 ? -18.695 2.209 33.528 1.00 85.62 288 ASN A C 1
ATOM 2060 O O . ASN A 1 288 ? -19.315 2.293 32.473 1.00 85.62 288 ASN A O 1
ATOM 2064 N N . ALA A 1 289 ? -17.951 1.145 33.844 1.00 84.19 289 ALA A N 1
ATOM 2065 C CA . ALA A 1 289 ? -17.705 0.021 32.937 1.00 84.19 289 ALA A CA 1
ATOM 2066 C C . ALA A 1 289 ? -18.989 -0.604 32.357 1.00 84.19 289 ALA A C 1
ATOM 2068 O O . ALA A 1 289 ? -18.999 -0.988 31.197 1.00 84.19 289 ALA A O 1
ATOM 2069 N N . GLY A 1 290 ? -20.099 -0.631 33.108 1.00 84.25 290 GLY A N 1
ATOM 2070 C CA . GLY A 1 290 ? -21.377 -1.162 32.608 1.00 84.25 290 GLY A CA 1
ATOM 2071 C C . GLY A 1 290 ? -22.038 -0.344 31.486 1.00 84.25 290 GLY A C 1
ATOM 2072 O O . GLY A 1 290 ? -23.029 -0.801 30.931 1.00 84.25 290 GLY A O 1
ATOM 2073 N N . ASN A 1 291 ? -21.515 0.846 31.171 1.00 87.62 291 ASN A N 1
ATOM 2074 C CA . ASN A 1 291 ? -21.971 1.702 30.072 1.00 87.62 291 ASN A CA 1
ATOM 2075 C C . ASN A 1 291 ? -21.023 1.674 28.855 1.00 87.62 291 ASN A C 1
ATOM 2077 O O . ASN A 1 291 ? -21.280 2.376 27.876 1.00 87.62 291 ASN A O 1
ATOM 2081 N N . ARG A 1 292 ? -19.923 0.910 28.924 1.00 88.44 292 ARG A N 1
ATOM 2082 C CA . ARG A 1 292 ? -19.001 0.659 27.807 1.00 88.44 292 ARG A CA 1
ATOM 2083 C C . ARG A 1 292 ? -19.472 -0.608 27.108 1.00 88.44 292 ARG A C 1
ATOM 2085 O O . ARG A 1 292 ? -18.998 -1.701 27.379 1.00 88.44 292 ARG A O 1
ATOM 2092 N N . ASN A 1 293 ? -20.554 -0.441 26.361 1.00 88.31 293 ASN A N 1
ATOM 2093 C CA . ASN A 1 293 ? -21.273 -1.508 25.672 1.00 88.31 293 ASN A CA 1
ATOM 2094 C C . ASN A 1 293 ? -21.252 -1.304 24.149 1.00 88.31 293 ASN A C 1
ATOM 2096 O O . ASN A 1 293 ? -22.214 -1.657 23.463 1.00 88.31 293 ASN A O 1
ATOM 2100 N N . HIS A 1 294 ? -20.192 -0.647 23.681 1.00 91.00 294 HIS A N 1
ATOM 2101 C CA . HIS A 1 294 ? -19.713 -0.734 22.310 1.00 91.00 294 HIS A CA 1
ATOM 2102 C C . HIS A 1 294 ? -18.792 -1.953 22.185 1.00 91.00 294 HIS A C 1
ATOM 2104 O O . HIS A 1 294 ? -18.361 -2.490 23.210 1.00 91.00 294 HIS A O 1
ATOM 2110 N N . THR A 1 295 ? -18.551 -2.370 20.950 1.00 89.62 295 THR A N 1
ATOM 2111 C CA . THR A 1 295 ? -17.524 -3.338 20.549 1.00 89.62 295 THR A CA 1
ATOM 2112 C C . THR A 1 295 ? -17.064 -2.986 19.138 1.00 89.62 295 THR A C 1
ATOM 2114 O O . THR A 1 295 ? -17.877 -2.446 18.385 1.00 89.62 295 THR A O 1
ATOM 2117 N N . PHE A 1 296 ? -15.835 -3.316 18.762 1.00 89.00 296 PHE A N 1
ATOM 2118 C CA . PHE A 1 296 ? -15.303 -3.083 17.410 1.00 89.00 296 PHE A CA 1
ATOM 2119 C C . PHE A 1 296 ? -14.330 -4.199 16.994 1.00 89.00 296 PHE A C 1
ATOM 2121 O O . PHE A 1 296 ? -13.903 -4.992 17.835 1.00 89.00 296 PHE A O 1
ATOM 2128 N N . SER A 1 297 ? -14.026 -4.293 15.699 1.00 81.25 297 SER A N 1
ATOM 2129 C CA . SER A 1 297 ? -13.159 -5.336 15.132 1.00 81.25 297 SER A CA 1
ATOM 2130 C C . SER A 1 297 ? -11.670 -5.067 15.399 1.00 81.25 297 SER A C 1
ATOM 2132 O O . SER A 1 297 ? -10.949 -5.975 15.813 1.00 81.25 297 SER A O 1
ATOM 2134 N N . ASP A 1 298 ? -11.227 -3.825 15.184 1.00 84.38 298 ASP A N 1
ATOM 2135 C CA . ASP A 1 298 ? -9.841 -3.347 15.339 1.00 84.38 298 ASP A CA 1
ATOM 2136 C C . ASP A 1 298 ? -9.844 -1.803 15.471 1.00 84.38 298 ASP A C 1
ATOM 2138 O O . ASP A 1 298 ? -10.886 -1.173 15.252 1.00 84.38 298 ASP A O 1
ATOM 2142 N N . HIS A 1 299 ? -8.705 -1.174 15.767 1.00 88.75 299 HIS A N 1
ATOM 2143 C CA . HIS A 1 299 ? -8.492 0.244 15.457 1.00 88.75 299 HIS A CA 1
ATOM 2144 C C . HIS A 1 299 ? -7.733 0.395 14.131 1.00 88.75 299 HIS A C 1
ATOM 2146 O O . HIS A 1 299 ? -6.865 -0.409 13.798 1.00 88.75 299 HIS A O 1
ATOM 2152 N N . TYR A 1 300 ? -7.974 1.483 13.395 1.00 87.94 300 TYR A N 1
ATOM 2153 C CA . TYR A 1 300 ? -7.195 1.812 12.194 1.00 87.94 300 TYR A CA 1
ATOM 2154 C C . TYR A 1 300 ? -6.341 3.067 12.388 1.00 87.94 300 TYR A C 1
ATOM 2156 O O . TYR A 1 300 ? -6.735 4.044 13.028 1.00 87.94 300 TYR A O 1
ATOM 2164 N N . THR A 1 301 ? -5.140 3.049 11.808 1.00 90.25 301 THR A N 1
ATOM 2165 C CA . THR A 1 301 ? -4.209 4.175 11.881 1.00 90.25 301 THR A CA 1
ATOM 2166 C C . THR A 1 301 ? -4.673 5.320 10.985 1.00 90.25 301 THR A C 1
ATOM 2168 O O . THR A 1 301 ? -4.927 5.153 9.790 1.00 90.25 301 THR A O 1
ATOM 2171 N N . VAL A 1 302 ? -4.711 6.523 11.549 1.00 92.12 302 VAL A N 1
ATOM 2172 C CA . VAL A 1 302 ? -4.937 7.772 10.824 1.00 92.12 302 VAL A CA 1
ATOM 2173 C C . VAL A 1 302 ? -3.756 8.721 10.985 1.00 92.12 302 VAL A C 1
ATOM 2175 O O . VAL A 1 302 ? -2.987 8.657 11.942 1.00 92.12 302 VAL A O 1
ATOM 2178 N N . ASN A 1 303 ? -3.640 9.673 10.067 1.00 90.06 303 ASN A N 1
ATOM 2179 C CA . ASN A 1 303 ? -2.827 10.868 10.258 1.00 90.06 303 ASN A CA 1
ATOM 2180 C C . ASN A 1 303 ? -3.597 12.094 9.733 1.00 90.06 303 ASN A C 1
ATOM 2182 O O . ASN A 1 303 ? -4.531 11.980 8.935 1.00 90.06 303 ASN A O 1
ATOM 2186 N N . GLY A 1 304 ? -3.280 13.289 10.226 1.00 90.25 304 GLY A N 1
ATOM 2187 C CA . GLY A 1 304 ? -4.006 14.507 9.855 1.00 90.25 304 GLY A CA 1
ATOM 2188 C C . GLY A 1 304 ? -5.467 14.552 10.316 1.00 90.25 304 GLY A C 1
ATOM 2189 O O . GLY A 1 304 ? -6.236 15.338 9.761 1.00 90.25 304 GLY A O 1
ATOM 2190 N N . ALA A 1 305 ? -5.876 13.743 11.301 1.00 95.12 305 ALA A N 1
ATOM 2191 C CA . ALA A 1 305 ? -7.258 13.753 11.774 1.00 95.12 305 ALA A CA 1
ATOM 2192 C C . ALA A 1 305 ? -7.631 15.114 12.367 1.00 95.12 305 ALA A C 1
ATOM 2194 O O . ALA A 1 305 ? -6.827 15.774 13.038 1.00 95.12 305 ALA A O 1
ATOM 2195 N N . SER A 1 306 ? -8.852 15.549 12.071 1.00 95.19 306 SER A N 1
ATOM 2196 C CA . SER A 1 306 ? -9.258 16.941 12.167 1.00 95.19 306 SER A CA 1
ATOM 2197 C C . SER A 1 306 ? -10.668 17.124 12.715 1.00 95.19 306 SER A C 1
ATOM 2199 O O . SER A 1 306 ? -11.522 16.246 12.604 1.00 95.19 306 SER A O 1
ATOM 2201 N N . ALA A 1 307 ? -10.895 18.291 13.317 1.00 95.94 307 ALA A N 1
ATOM 2202 C CA . ALA A 1 307 ? -12.207 18.723 13.783 1.00 95.94 307 ALA A CA 1
ATOM 2203 C C . ALA A 1 307 ? -12.354 20.247 13.676 1.00 95.94 307 ALA A C 1
ATOM 2205 O O . ALA A 1 307 ? -11.383 20.997 13.862 1.00 95.94 307 ALA A O 1
ATOM 2206 N N . VAL A 1 308 ? -13.578 20.716 13.437 1.00 96.50 308 VAL A N 1
ATOM 2207 C CA . VAL A 1 308 ? -13.950 22.134 13.483 1.00 96.50 308 VAL A CA 1
ATOM 2208 C C . VAL A 1 308 ? -14.461 22.517 14.866 1.00 96.50 308 VAL A C 1
ATOM 2210 O O . VAL A 1 308 ? -15.337 21.885 15.456 1.00 96.50 308 VAL A O 1
ATOM 2213 N N . PHE A 1 309 ? -13.921 23.615 15.388 1.00 97.50 309 PHE A N 1
ATOM 2214 C CA . PHE A 1 309 ? -14.327 24.196 16.659 1.00 97.50 309 PHE A CA 1
ATOM 2215 C C . PHE A 1 309 ? -15.555 25.088 16.496 1.00 97.50 309 PHE A C 1
ATOM 2217 O O . PHE A 1 309 ? -15.622 25.934 15.608 1.00 97.50 309 PHE A O 1
ATOM 2224 N N . ALA A 1 310 ? -16.497 24.967 17.426 1.00 95.12 310 ALA A N 1
ATOM 2225 C CA . ALA A 1 310 ? -17.738 25.730 17.466 1.00 95.12 310 ALA A CA 1
ATOM 2226 C C . ALA A 1 310 ? -18.021 26.279 18.874 1.00 95.12 310 ALA A C 1
ATOM 2228 O O . ALA A 1 310 ? -17.446 25.848 19.876 1.00 95.12 310 ALA A O 1
ATOM 2229 N N . SER A 1 311 ? -18.956 27.229 18.970 1.00 91.81 311 SER A N 1
ATOM 2230 C CA . SER A 1 311 ? -19.418 27.831 20.238 1.00 91.81 311 SER A CA 1
ATOM 2231 C C . SER A 1 311 ? -18.329 28.507 21.096 1.00 91.81 311 SER A C 1
ATOM 2233 O O . SER A 1 311 ? -18.542 28.727 22.286 1.00 91.81 311 SER A O 1
ATOM 2235 N N . THR A 1 312 ? -17.189 28.883 20.508 1.00 94.38 312 THR A N 1
ATOM 2236 C CA . THR A 1 312 ? -16.056 29.533 21.195 1.00 94.38 312 THR A CA 1
ATOM 2237 C C . THR A 1 312 ? -15.687 30.882 20.575 1.00 94.38 312 THR A C 1
ATOM 2239 O O . THR A 1 312 ? -15.740 31.071 19.358 1.00 94.38 312 THR A O 1
ATOM 2242 N N . ALA A 1 313 ? -15.284 31.827 21.428 1.00 93.31 313 ALA A N 1
ATOM 2243 C CA . ALA A 1 313 ? -14.808 33.164 21.059 1.00 93.31 313 ALA A CA 1
ATOM 2244 C C . ALA A 1 313 ? -13.318 33.381 21.404 1.00 93.31 313 ALA A C 1
ATOM 2246 O O . ALA A 1 313 ? -12.855 34.519 21.486 1.00 93.31 313 ALA A O 1
ATOM 2247 N N . GLY A 1 314 ? -12.582 32.296 21.656 1.00 95.00 314 GLY A N 1
ATOM 2248 C CA . GLY A 1 314 ? -11.194 32.316 22.104 1.00 95.00 314 GLY A CA 1
ATOM 2249 C C . GLY A 1 314 ? -10.993 31.313 23.232 1.00 95.00 314 GLY A C 1
ATOM 2250 O O . GLY A 1 314 ? -11.276 31.609 24.397 1.00 95.00 314 GLY A O 1
ATOM 2251 N N . SER A 1 315 ? -10.513 30.126 22.877 1.00 97.94 315 SER A N 1
ATOM 2252 C CA . SER A 1 315 ? -10.119 29.066 23.801 1.00 97.94 315 SER A CA 1
ATOM 2253 C C . SER A 1 315 ? -8.639 28.712 23.641 1.00 97.94 315 SER A C 1
ATOM 2255 O O . SER A 1 315 ? -7.979 29.078 22.664 1.00 97.94 315 SER A O 1
ATOM 2257 N N . THR A 1 316 ? -8.119 28.018 24.642 1.00 98.50 316 THR A N 1
ATOM 2258 C CA . THR A 1 316 ? -6.831 27.338 24.642 1.00 98.50 316 THR A CA 1
ATOM 2259 C C . THR A 1 316 ? -7.111 25.861 24.839 1.00 98.50 316 THR A C 1
ATOM 2261 O O . THR A 1 316 ? -7.677 25.472 25.865 1.00 98.50 316 THR A O 1
ATOM 2264 N N . VAL A 1 317 ? -6.718 25.070 23.851 1.00 98.69 317 VAL A N 1
ATOM 2265 C CA . VAL A 1 317 ? -7.062 23.655 23.718 1.00 98.69 317 VAL A CA 1
ATOM 2266 C C . VAL A 1 317 ? -5.777 22.837 23.704 1.00 98.69 317 VAL A C 1
ATOM 2268 O O . VAL A 1 317 ? -4.784 23.254 23.106 1.00 98.69 317 VAL A O 1
ATOM 2271 N N . ARG A 1 318 ? -5.795 21.698 24.394 1.00 98.31 318 ARG A N 1
ATOM 2272 C CA . ARG A 1 318 ? -4.755 20.668 24.367 1.00 98.31 318 ARG A CA 1
ATOM 2273 C C . ARG A 1 318 ? -5.205 19.563 23.423 1.00 98.31 318 ARG A C 1
ATOM 2275 O O . ARG A 1 318 ? -6.346 19.123 23.532 1.00 98.31 318 ARG A O 1
ATOM 2282 N N . PHE A 1 319 ? -4.290 19.108 22.579 1.00 98.44 319 PHE A N 1
ATOM 2283 C CA . PHE A 1 319 ? -4.453 17.920 21.754 1.00 98.44 319 PHE A CA 1
ATOM 2284 C C . PHE A 1 319 ? -3.360 16.927 22.131 1.00 98.44 319 PHE A C 1
ATOM 2286 O O . PHE A 1 319 ? -2.192 17.302 22.281 1.00 98.44 319 PHE A O 1
ATOM 2293 N N . GLU A 1 320 ? -3.762 15.684 22.314 1.00 97.38 320 GLU A N 1
ATOM 2294 C CA . GLU A 1 320 ? -2.913 14.536 22.595 1.00 97.38 320 GLU A CA 1
ATOM 2295 C C . GLU A 1 320 ? -3.401 13.386 21.722 1.00 97.38 320 GLU A C 1
ATOM 2297 O O . GLU A 1 320 ? -4.598 13.286 21.475 1.00 97.38 320 GLU A O 1
ATOM 2302 N N . VAL A 1 321 ? -2.488 12.561 21.230 1.00 97.31 321 VAL A N 1
ATOM 2303 C CA . VAL A 1 321 ? -2.796 11.417 20.367 1.00 97.31 321 VAL A CA 1
ATOM 2304 C C . VAL A 1 321 ? -2.130 10.172 20.923 1.00 97.31 321 VAL A C 1
ATOM 2306 O O . VAL A 1 321 ? -1.166 10.295 21.689 1.00 97.31 321 VAL A O 1
ATOM 2309 N N . LYS A 1 322 ? -2.694 9.010 20.604 1.00 94.69 322 LYS A N 1
ATOM 2310 C CA . LYS A 1 322 ? -2.243 7.718 21.109 1.00 94.69 322 LYS A CA 1
ATOM 2311 C C . LYS A 1 322 ? -2.409 6.604 20.084 1.00 94.69 322 LYS A C 1
ATOM 2313 O O . LYS A 1 322 ? -3.368 6.633 19.312 1.00 94.69 322 LYS A O 1
ATOM 2318 N N . ASP A 1 323 ? -1.554 5.605 20.237 1.00 91.25 323 ASP A N 1
ATOM 2319 C CA . ASP A 1 323 ? -1.727 4.226 19.800 1.00 91.25 323 ASP A CA 1
ATOM 2320 C C . ASP A 1 323 ? -2.344 3.386 20.935 1.00 91.25 323 ASP A C 1
ATOM 2322 O O . ASP A 1 323 ? -1.656 2.953 21.873 1.00 91.25 323 ASP A O 1
ATOM 2326 N N . ASP A 1 324 ? -3.658 3.176 20.864 1.00 89.12 324 ASP A N 1
ATOM 2327 C CA . ASP A 1 324 ? -4.394 2.147 21.602 1.00 89.12 324 ASP A CA 1
ATOM 2328 C C . ASP A 1 324 ? -4.102 0.742 21.014 1.00 89.12 324 ASP A C 1
ATOM 2330 O O . ASP A 1 324 ? -3.878 0.633 19.809 1.00 89.12 324 ASP A O 1
ATOM 2334 N N . PRO A 1 325 ? -4.009 -0.331 21.836 1.00 79.25 325 PRO A N 1
ATOM 2335 C CA . PRO A 1 325 ? -3.474 -1.621 21.383 1.00 79.25 325 PRO A CA 1
ATOM 2336 C C . PRO A 1 325 ? -4.524 -2.718 21.104 1.00 79.25 325 PRO A C 1
ATOM 2338 O O . PRO A 1 325 ? -5.168 -3.226 22.025 1.00 79.25 325 PRO A O 1
ATOM 2341 N N . ASP A 1 326 ? -4.547 -3.237 19.877 1.00 66.19 326 ASP A N 1
ATOM 2342 C CA . ASP A 1 326 ? -5.562 -4.214 19.423 1.00 66.19 326 ASP A CA 1
ATOM 2343 C C . ASP A 1 326 ? -5.140 -5.690 19.436 1.00 66.19 326 ASP A C 1
ATOM 2345 O O . ASP A 1 326 ? -5.927 -6.597 19.175 1.00 66.19 326 ASP A O 1
ATOM 2349 N N . GLY A 1 327 ? -3.897 -5.983 19.823 1.00 51.78 327 GLY A N 1
ATOM 2350 C CA . GLY A 1 327 ? -3.327 -7.340 19.809 1.00 51.78 327 GLY A CA 1
ATOM 2351 C C . GLY A 1 327 ? -3.935 -8.360 20.794 1.00 51.78 327 GLY A C 1
ATOM 2352 O O . GLY A 1 327 ? -3.295 -9.376 21.077 1.00 51.78 327 GLY A O 1
ATOM 2353 N N . VAL A 1 328 ? -5.116 -8.106 21.367 1.00 55.84 328 VAL A N 1
ATOM 2354 C CA . VAL A 1 328 ? -5.825 -8.999 22.296 1.00 55.84 328 VAL A CA 1
ATOM 2355 C C . VAL A 1 328 ? -7.303 -9.067 21.911 1.00 55.84 328 VAL A C 1
ATOM 2357 O O . VAL A 1 328 ? -8.034 -8.100 22.088 1.00 55.84 328 VAL A O 1
ATOM 2360 N N . VAL A 1 329 ? -7.753 -10.242 21.458 1.00 50.62 329 VAL A N 1
ATOM 2361 C CA . VAL A 1 329 ? -9.153 -10.508 21.074 1.00 50.62 329 VAL A CA 1
ATOM 2362 C C . VAL A 1 329 ? -10.127 -10.042 22.167 1.00 50.62 329 VAL A C 1
ATOM 2364 O O . VAL A 1 329 ? -10.082 -10.543 23.296 1.00 50.62 329 VAL A O 1
ATOM 2367 N N . GLY A 1 330 ? -11.019 -9.111 21.815 1.00 53.66 330 GLY A N 1
ATOM 2368 C CA . GLY A 1 330 ? -11.996 -8.508 22.728 1.00 53.66 330 GLY A CA 1
ATOM 2369 C C . GLY A 1 330 ? -11.447 -7.377 23.608 1.00 53.66 330 GLY A C 1
ATOM 2370 O O . GLY A 1 330 ? -11.934 -7.193 24.728 1.00 53.66 330 GLY A O 1
ATOM 2371 N N . ASN A 1 331 ? -10.420 -6.647 23.156 1.00 68.19 331 ASN A N 1
ATOM 2372 C CA . ASN A 1 331 ? -9.960 -5.422 23.811 1.00 68.19 331 ASN A CA 1
ATOM 2373 C C . ASN A 1 331 ? -10.740 -4.178 23.346 1.00 68.19 331 ASN A C 1
ATOM 2375 O O . ASN A 1 331 ? -10.156 -3.246 22.812 1.00 68.19 331 ASN A O 1
ATOM 2379 N N . ASP A 1 332 ? -12.039 -4.102 23.651 1.00 76.75 332 ASP A N 1
ATOM 2380 C CA . ASP A 1 332 ? -12.861 -2.895 23.417 1.00 76.75 332 ASP A CA 1
ATOM 2381 C C . ASP A 1 332 ? -12.526 -1.742 24.411 1.00 76.75 332 ASP A C 1
ATOM 2383 O O . ASP A 1 332 ? -13.392 -0.983 24.873 1.00 76.75 332 ASP A O 1
ATOM 2387 N N . ALA A 1 333 ? -11.271 -1.648 24.858 1.00 83.38 333 ALA A N 1
ATOM 2388 C CA . ALA A 1 333 ? -10.770 -0.578 25.711 1.00 83.38 333 ALA A CA 1
ATOM 2389 C C . ALA A 1 333 ? -10.186 0.542 24.844 1.00 83.38 333 ALA A C 1
ATOM 2391 O O . ALA A 1 333 ? -9.543 0.284 23.839 1.00 83.38 333 ALA A O 1
ATOM 2392 N N . VAL A 1 334 ? -10.417 1.791 25.255 1.00 89.75 334 VAL A N 1
ATOM 2393 C CA . VAL A 1 334 ? -9.974 2.978 24.509 1.00 89.75 334 VAL A CA 1
ATOM 2394 C C . VAL A 1 334 ? -9.255 3.980 25.404 1.00 89.75 334 VAL A C 1
ATOM 2396 O O . VAL A 1 334 ? -9.624 4.207 26.572 1.00 89.75 334 VAL A O 1
ATOM 2399 N N . GLY A 1 335 ? -8.260 4.638 24.823 1.00 85.12 335 GLY A N 1
ATOM 2400 C CA . GLY A 1 335 ? -7.296 5.573 25.390 1.00 85.12 335 GLY A CA 1
ATOM 2401 C C . GLY A 1 335 ? -6.529 5.069 26.607 1.00 85.12 335 GLY A C 1
ATOM 2402 O O . GLY A 1 335 ? -6.230 5.884 27.496 1.00 85.12 335 GLY A O 1
ATOM 2403 N N . ASP A 1 336 ? -6.259 3.764 26.675 1.00 86.19 336 ASP A N 1
ATOM 2404 C CA . ASP A 1 336 ? -5.284 3.136 27.575 1.00 86.19 336 ASP A CA 1
ATOM 2405 C C . ASP A 1 336 ? -3.912 2.881 26.914 1.00 86.19 336 ASP A C 1
ATOM 2407 O O . ASP A 1 336 ? -2.966 2.487 27.604 1.00 86.19 336 ASP A O 1
ATOM 2411 N N . GLY A 1 337 ? -3.796 3.221 25.631 1.00 87.12 337 GLY A N 1
ATOM 2412 C CA . GLY A 1 337 ? -2.605 3.240 24.800 1.00 87.12 337 GLY A CA 1
ATOM 2413 C C . GLY A 1 337 ? -1.528 4.260 25.164 1.00 87.12 337 GLY A C 1
ATOM 2414 O O . GLY A 1 337 ? -1.618 5.031 26.132 1.00 87.12 337 GLY A O 1
ATOM 2415 N N . THR A 1 338 ? -0.455 4.238 24.376 1.00 91.19 338 THR A N 1
ATOM 2416 C CA . THR A 1 338 ? 0.734 5.079 24.567 1.00 91.19 338 THR A CA 1
ATOM 2417 C C . THR A 1 338 ? 0.596 6.423 23.870 1.00 91.19 338 THR A C 1
ATOM 2419 O O . THR A 1 338 ? 0.084 6.482 22.772 1.00 91.19 338 THR A O 1
ATOM 2422 N N . THR A 1 339 ? 1.049 7.510 24.506 1.00 92.75 339 THR A N 1
ATOM 2423 C CA . THR A 1 339 ? 1.005 8.860 23.916 1.00 92.75 339 THR A CA 1
ATOM 2424 C C . THR A 1 339 ? 2.102 9.069 22.876 1.00 92.75 339 THR A C 1
ATOM 2426 O O . THR A 1 339 ? 3.288 9.004 23.225 1.00 92.75 339 THR A O 1
ATOM 2429 N N . ASP A 1 340 ? 1.708 9.487 21.677 1.00 92.06 340 ASP A N 1
ATOM 2430 C CA . ASP A 1 340 ? 2.615 9.723 20.554 1.00 92.06 340 ASP A CA 1
ATOM 2431 C C . ASP A 1 340 ? 2.995 11.193 20.385 1.00 92.06 340 ASP A C 1
ATOM 2433 O O . ASP A 1 340 ? 2.411 12.122 20.963 1.00 92.06 340 ASP A O 1
ATOM 2437 N N . ALA A 1 341 ? 4.080 11.416 19.648 1.00 94.38 341 ALA A N 1
ATOM 2438 C CA . ALA A 1 341 ? 4.677 12.732 19.515 1.00 94.38 341 ALA A CA 1
ATOM 2439 C C . ALA A 1 341 ? 4.067 13.497 18.337 1.00 94.38 341 ALA A C 1
ATOM 2441 O O . ALA A 1 341 ? 4.418 13.259 17.188 1.00 94.38 341 ALA A O 1
ATOM 2442 N N . ILE A 1 342 ? 3.215 14.484 18.625 1.00 95.94 342 ILE A N 1
ATOM 2443 C CA . ILE A 1 342 ? 2.670 15.384 17.603 1.00 95.94 342 ILE A CA 1
ATOM 2444 C C . ILE A 1 342 ? 3.814 16.212 17.004 1.00 95.94 342 ILE A C 1
ATOM 2446 O O . ILE A 1 342 ? 4.413 17.061 17.680 1.00 95.94 342 ILE A O 1
ATOM 2450 N N . THR A 1 343 ? 4.101 15.982 15.724 1.00 93.88 343 THR A N 1
ATOM 2451 C CA . THR A 1 343 ? 5.209 16.595 14.984 1.00 93.88 343 THR A CA 1
ATOM 2452 C C . THR A 1 343 ? 4.768 17.733 14.069 1.00 93.88 343 THR A C 1
ATOM 2454 O O . THR A 1 343 ? 5.581 18.614 13.769 1.00 93.88 343 THR A O 1
ATOM 2457 N N . ALA A 1 344 ? 3.478 17.834 13.734 1.00 94.06 344 ALA A N 1
ATOM 2458 C CA . ALA A 1 344 ? 2.895 19.044 13.155 1.00 94.06 344 ALA A CA 1
ATOM 2459 C C . ALA A 1 344 ? 1.407 19.221 13.504 1.00 94.06 344 ALA A C 1
ATOM 2461 O O . ALA A 1 344 ? 0.715 18.298 13.921 1.00 94.06 344 ALA A O 1
ATOM 2462 N N . VAL A 1 345 ? 0.902 20.440 13.310 1.00 96.75 345 VAL A N 1
ATOM 2463 C CA . VAL A 1 345 ? -0.541 20.726 13.259 1.00 96.75 345 VAL A CA 1
ATOM 2464 C C . VAL A 1 345 ? -0.849 21.594 12.048 1.00 96.75 345 VAL A C 1
ATOM 2466 O O . VAL A 1 345 ? -0.097 22.528 11.767 1.00 96.75 345 VAL A O 1
ATOM 2469 N N . ALA A 1 346 ? -1.959 21.351 11.355 1.00 96.50 346 ALA A N 1
ATOM 2470 C CA . ALA A 1 346 ? -2.489 22.295 10.374 1.00 96.50 346 ALA A CA 1
ATOM 2471 C C . ALA A 1 346 ? -3.686 23.036 10.971 1.00 96.50 346 ALA A C 1
ATOM 2473 O O . ALA A 1 346 ? -4.628 22.426 11.469 1.00 96.50 346 ALA A O 1
ATOM 2474 N N . ILE A 1 347 ? -3.640 24.367 10.934 1.00 97.88 347 ILE A N 1
ATOM 2475 C CA . ILE A 1 347 ? -4.729 25.235 11.390 1.00 97.88 347 ILE A CA 1
ATOM 2476 C C . ILE A 1 347 ? -5.342 25.886 10.159 1.00 97.88 347 ILE A C 1
ATOM 2478 O O . ILE A 1 347 ? -4.631 26.554 9.402 1.00 97.88 347 ILE A O 1
ATOM 2482 N N . ARG A 1 348 ? -6.654 25.737 9.980 1.00 97.56 348 ARG A N 1
ATOM 2483 C CA . ARG A 1 348 ? -7.423 26.386 8.914 1.00 97.56 348 ARG A CA 1
ATOM 2484 C C . ARG A 1 348 ? -8.484 27.307 9.505 1.00 97.56 348 ARG A C 1
ATOM 2486 O O . ARG A 1 348 ? -9.166 26.964 10.466 1.00 97.56 348 ARG A O 1
ATOM 2493 N N . PHE A 1 349 ? -8.624 28.487 8.908 1.00 96.75 349 PHE A N 1
ATOM 2494 C CA . PHE A 1 349 ? -9.698 29.433 9.202 1.00 96.75 349 PHE A CA 1
ATOM 2495 C C . PHE A 1 349 ? -10.144 30.101 7.897 1.00 96.75 349 PHE A C 1
ATOM 2497 O O . PHE A 1 349 ? -9.355 30.769 7.216 1.00 96.75 349 PHE A O 1
ATOM 2504 N N . GLY A 1 350 ? -11.404 29.881 7.517 1.00 93.81 350 GLY A N 1
ATOM 2505 C CA . GLY A 1 350 ? -11.915 30.232 6.192 1.00 93.81 350 GLY A CA 1
ATOM 2506 C C . GLY A 1 350 ? -11.135 29.533 5.067 1.00 93.81 350 GLY A C 1
ATOM 2507 O O . GLY A 1 350 ? -10.952 28.316 5.076 1.00 93.81 350 GLY A O 1
ATOM 2508 N N . ALA A 1 351 ? -10.658 30.316 4.097 1.00 91.69 351 ALA A N 1
ATOM 2509 C CA . ALA A 1 351 ? -9.891 29.831 2.943 1.00 91.69 351 ALA A CA 1
ATOM 2510 C C . ALA A 1 351 ? -8.363 29.780 3.171 1.00 91.69 351 ALA A C 1
ATOM 2512 O O . ALA A 1 351 ? -7.607 29.604 2.222 1.00 91.69 351 ALA A O 1
ATOM 2513 N N . SER A 1 352 ? -7.880 30.003 4.398 1.00 93.19 352 SER A N 1
ATOM 2514 C CA . SER A 1 352 ? -6.448 29.962 4.723 1.00 93.19 352 SER A CA 1
ATOM 2515 C C . SER A 1 352 ? -6.125 28.764 5.603 1.00 93.19 352 SER A C 1
ATOM 2517 O O . SER A 1 352 ? -6.770 28.594 6.634 1.00 93.19 352 SER A O 1
ATOM 2519 N N . THR A 1 353 ? -5.074 28.026 5.248 1.00 94.19 353 THR A N 1
ATOM 2520 C CA . THR A 1 353 ? -4.486 26.944 6.051 1.00 94.19 353 THR A CA 1
ATOM 2521 C C . THR A 1 353 ? -3.010 27.246 6.300 1.00 94.19 353 THR A C 1
ATOM 2523 O O . THR A 1 353 ? -2.320 27.729 5.402 1.00 94.19 353 THR A O 1
ATOM 2526 N N . VAL A 1 354 ? -2.519 26.984 7.512 1.00 93.44 354 VAL A N 1
ATOM 2527 C CA . VAL A 1 354 ? -1.095 27.071 7.869 1.00 93.44 354 VAL A CA 1
ATOM 2528 C C . VAL A 1 354 ? -0.702 25.835 8.668 1.00 93.44 354 VAL A C 1
ATOM 2530 O O . VAL A 1 354 ? -1.245 25.598 9.748 1.00 93.44 354 VAL A O 1
ATOM 2533 N N . THR A 1 355 ? 0.281 25.094 8.163 1.00 93.50 355 THR A N 1
ATOM 2534 C CA . THR A 1 355 ? 0.941 24.009 8.898 1.00 93.50 355 THR A CA 1
ATOM 2535 C C . THR A 1 355 ? 2.031 24.576 9.803 1.00 93.50 355 THR A C 1
ATOM 2537 O O . THR A 1 355 ? 2.821 25.433 9.399 1.00 93.50 355 THR A O 1
ATOM 2540 N N . VAL A 1 356 ? 2.063 24.112 11.049 1.00 94.62 356 VAL A N 1
ATOM 2541 C CA . VAL A 1 356 ? 3.019 24.505 12.082 1.00 94.62 356 VAL A CA 1
ATOM 2542 C C . VAL A 1 356 ? 3.731 23.252 12.567 1.00 94.62 356 VAL A C 1
ATOM 2544 O O . VAL A 1 356 ? 3.153 22.443 13.286 1.00 94.62 356 VAL A O 1
ATOM 2547 N N . ASN A 1 357 ? 4.993 23.107 12.174 1.00 93.25 357 ASN A N 1
ATOM 2548 C CA . ASN A 1 357 ? 5.821 21.968 12.565 1.00 93.25 357 ASN A CA 1
ATOM 2549 C C . ASN A 1 357 ? 6.362 22.165 13.986 1.00 93.25 357 ASN A C 1
ATOM 2551 O O . ASN A 1 357 ? 6.652 23.299 14.401 1.00 93.25 357 ASN A O 1
ATOM 2555 N N . ALA A 1 358 ? 6.533 21.057 14.703 1.00 92.31 358 ALA A N 1
ATOM 2556 C CA . ALA A 1 358 ? 6.963 21.022 16.088 1.00 92.31 358 ALA A CA 1
ATOM 2557 C C . ALA A 1 358 ? 8.288 21.760 16.305 1.00 92.31 358 ALA A C 1
ATOM 2559 O O . ALA A 1 358 ? 9.255 21.636 15.549 1.00 92.31 358 ALA A O 1
ATOM 2560 N N . SER A 1 359 ? 8.345 22.549 17.377 1.00 88.88 359 SER A N 1
ATOM 2561 C CA . SER A 1 359 ? 9.554 23.274 17.753 1.00 88.88 359 SER A CA 1
ATOM 2562 C C . SER A 1 359 ? 9.656 23.458 19.264 1.00 88.88 359 SER A C 1
ATOM 2564 O O . SER A 1 359 ? 8.658 23.480 19.984 1.00 88.88 359 SER A O 1
ATOM 2566 N N . GLY A 1 360 ? 10.882 23.633 19.762 1.00 85.25 360 GLY A N 1
ATOM 2567 C CA . GLY A 1 360 ? 11.162 23.819 21.190 1.00 85.25 360 GLY A CA 1
ATOM 2568 C C . GLY A 1 360 ? 10.771 25.191 21.759 1.00 85.25 360 GLY A C 1
ATOM 2569 O O . GLY A 1 360 ? 11.361 25.623 22.751 1.00 85.25 360 GLY A O 1
ATOM 2570 N N . SER A 1 361 ? 9.871 25.944 21.121 1.00 91.88 361 SER A N 1
ATOM 2571 C CA . SER A 1 361 ? 9.399 27.254 21.590 1.00 91.88 361 SER A CA 1
ATOM 2572 C C . SER A 1 361 ? 8.004 27.582 21.038 1.00 91.88 361 SER A C 1
ATOM 2574 O O . SER A 1 361 ? 7.689 27.158 19.931 1.00 91.88 361 SER A O 1
ATOM 2576 N N . PRO A 1 362 ? 7.175 28.370 21.751 1.00 96.38 362 PRO A N 1
ATOM 2577 C CA . PRO A 1 362 ? 5.871 28.788 21.242 1.00 96.38 362 PRO A CA 1
ATOM 2578 C C . PRO A 1 362 ? 5.967 29.538 19.905 1.00 96.38 362 PRO A C 1
ATOM 2580 O O . PRO A 1 362 ? 6.725 30.505 19.779 1.00 96.38 362 PRO A O 1
ATOM 2583 N N . GLN A 1 363 ? 5.163 29.121 18.930 1.00 98.06 363 GLN A N 1
ATOM 2584 C CA . GLN A 1 363 ? 5.057 29.716 17.599 1.00 98.06 363 GLN A CA 1
ATOM 2585 C C . GLN A 1 363 ? 3.755 30.514 17.496 1.00 98.06 363 GLN A C 1
ATOM 2587 O O . GLN A 1 363 ? 2.670 29.988 17.734 1.00 98.06 363 GLN A O 1
ATOM 2592 N N . ASN A 1 364 ? 3.859 31.789 17.120 1.00 97.56 364 ASN A N 1
ATOM 2593 C CA . ASN A 1 364 ? 2.698 32.625 16.822 1.00 97.56 364 ASN A CA 1
ATOM 2594 C C . ASN A 1 364 ? 2.456 32.629 15.313 1.00 97.56 364 ASN A C 1
ATOM 2596 O O . ASN A 1 364 ? 3.346 33.025 14.558 1.00 97.56 364 ASN A O 1
ATOM 2600 N N . VAL A 1 365 ? 1.256 32.242 14.889 1.00 96.94 365 VAL A N 1
ATOM 2601 C CA . VAL A 1 365 ? 0.845 32.218 13.479 1.00 96.94 365 VAL A CA 1
ATOM 2602 C C . VAL A 1 365 ? -0.450 32.994 13.285 1.00 96.94 365 VAL A C 1
ATOM 2604 O O . VAL A 1 365 ? -1.273 33.082 14.196 1.00 96.94 365 VAL A O 1
ATOM 2607 N N . SER A 1 366 ? -0.635 33.565 12.095 1.00 97.12 366 SER A N 1
ATOM 2608 C CA . SER A 1 366 ? -1.902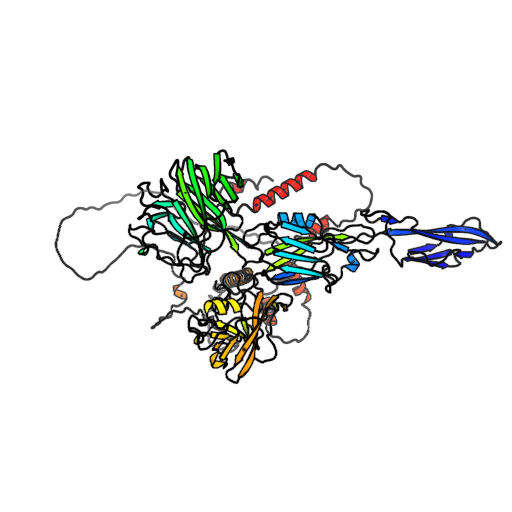 34.181 11.707 1.00 97.12 366 SER A CA 1
ATOM 2609 C C . SER A 1 366 ? -2.505 33.426 10.533 1.00 97.12 366 SER A C 1
ATOM 2611 O O . SER A 1 366 ? -1.823 33.191 9.538 1.00 97.12 366 SER A O 1
ATOM 2613 N N . VAL A 1 367 ? -3.775 33.045 10.666 1.00 97.12 367 VAL A N 1
ATOM 2614 C CA . VAL A 1 367 ? -4.520 32.255 9.677 1.00 97.12 367 VAL A CA 1
ATOM 2615 C C . VAL A 1 367 ? -5.855 32.947 9.442 1.00 97.12 367 VAL A C 1
ATOM 2617 O O . VAL A 1 367 ? -6.573 33.234 10.398 1.00 97.12 367 VAL A O 1
ATOM 2620 N N . GLY A 1 368 ? -6.154 33.313 8.192 1.00 94.75 368 GLY A N 1
ATOM 2621 C CA . GLY A 1 368 ? -7.400 33.999 7.823 1.00 94.75 368 GLY A CA 1
ATOM 2622 C C . GLY A 1 368 ? -7.687 35.297 8.603 1.00 94.75 368 GLY A C 1
ATOM 2623 O O . GLY A 1 368 ? -8.838 35.704 8.729 1.00 94.75 368 GLY A O 1
ATOM 2624 N N . GLY A 1 369 ? -6.653 35.945 9.158 1.00 94.44 369 GLY A N 1
ATOM 2625 C CA . GLY A 1 369 ? -6.764 37.150 9.991 1.00 94.44 369 GLY A CA 1
ATOM 2626 C C . GLY A 1 369 ? -6.915 36.903 11.500 1.00 94.44 369 GLY A C 1
ATOM 2627 O O . GLY A 1 369 ? -6.794 37.856 12.273 1.00 94.44 369 GLY A O 1
ATOM 2628 N N . GLN A 1 370 ? -7.109 35.656 11.937 1.00 97.31 370 GLN A N 1
ATOM 2629 C CA . GLN A 1 370 ? -7.032 35.270 13.351 1.00 97.31 370 GLN A CA 1
ATOM 2630 C C . GLN A 1 370 ? -5.573 35.057 13.771 1.00 97.31 370 GLN A C 1
ATOM 2632 O O . GLN A 1 370 ? -4.691 34.930 12.920 1.00 97.31 370 GLN A O 1
ATOM 2637 N N . ASN A 1 371 ? -5.296 35.043 15.078 1.00 97.62 371 ASN A N 1
ATOM 2638 C CA . ASN A 1 371 ? -3.955 34.810 15.624 1.00 97.62 371 ASN A CA 1
ATOM 2639 C C . ASN A 1 371 ? -3.980 33.634 16.598 1.00 97.62 371 ASN A C 1
ATOM 2641 O O . ASN A 1 371 ? -4.765 33.641 17.546 1.00 97.62 371 ASN A O 1
ATOM 2645 N N . TYR A 1 372 ? -3.070 32.687 16.393 1.00 98.38 372 TYR A N 1
ATOM 2646 C CA . TYR A 1 372 ? -2.938 31.477 17.190 1.00 98.38 372 TYR A CA 1
ATOM 2647 C C . TYR A 1 372 ? -1.530 31.392 17.782 1.00 98.38 372 TYR A C 1
ATOM 2649 O O . TYR A 1 372 ? -0.550 31.766 17.132 1.00 98.38 372 TYR A O 1
ATOM 2657 N N . THR A 1 373 ? -1.424 30.871 19.002 1.00 98.38 373 THR A N 1
ATOM 2658 C CA . THR A 1 373 ? -0.143 30.507 19.624 1.00 98.38 373 THR A CA 1
ATOM 2659 C C . THR A 1 373 ? -0.102 28.998 19.802 1.00 98.38 373 THR A C 1
ATOM 2661 O O . THR A 1 373 ? -0.823 28.459 20.640 1.00 98.38 373 THR A O 1
ATOM 2664 N N . VAL A 1 374 ? 0.749 28.329 19.028 1.00 98.50 374 VAL A N 1
ATOM 2665 C CA . VAL A 1 374 ? 0.979 26.880 19.067 1.00 98.50 374 VAL A CA 1
ATOM 2666 C C . VAL A 1 374 ? 2.182 26.597 19.963 1.00 98.50 374 VAL A C 1
ATOM 2668 O O . VAL A 1 374 ? 3.210 27.265 19.858 1.00 98.50 374 VAL A O 1
ATOM 2671 N N . THR A 1 375 ? 2.063 25.643 20.882 1.00 97.94 375 THR A N 1
ATOM 2672 C CA . THR A 1 375 ? 3.143 25.232 21.790 1.00 97.94 375 THR A CA 1
ATOM 2673 C C . THR A 1 375 ? 3.196 23.714 21.879 1.00 97.94 375 THR A C 1
ATOM 2675 O O . THR A 1 375 ? 2.261 23.099 22.381 1.00 97.94 375 THR A O 1
ATOM 2678 N N . PHE A 1 376 ? 4.306 23.127 21.438 1.00 96.50 376 PHE A N 1
ATOM 2679 C CA . PHE A 1 376 ? 4.595 21.699 21.568 1.00 96.50 376 PHE A CA 1
ATOM 2680 C C . PHE A 1 376 ? 5.366 21.457 22.869 1.00 96.50 376 PHE A C 1
ATOM 2682 O O . PHE A 1 376 ? 6.299 22.198 23.192 1.00 96.50 376 PHE A O 1
ATOM 2689 N N . THR A 1 377 ? 4.976 20.467 23.670 1.00 94.25 377 THR A N 1
ATOM 2690 C CA . THR A 1 377 ? 5.645 20.129 24.936 1.00 94.25 377 THR A CA 1
ATOM 2691 C C . THR A 1 377 ? 5.368 18.678 25.317 1.00 94.25 377 THR A C 1
ATOM 2693 O O . THR A 1 377 ? 4.270 18.350 25.748 1.00 94.25 377 THR A O 1
ATOM 2696 N N . GLY A 1 378 ? 6.397 17.828 25.228 1.00 88.00 378 GLY A N 1
ATOM 2697 C CA . GLY A 1 378 ? 6.322 16.428 25.664 1.00 88.00 378 GLY A CA 1
ATOM 2698 C C . GLY A 1 378 ? 5.359 15.581 24.830 1.00 88.00 378 GLY A C 1
ATOM 2699 O O . GLY A 1 378 ? 4.494 14.938 25.405 1.00 88.00 378 GLY A O 1
ATOM 2700 N N . GLY A 1 379 ? 5.467 15.652 23.499 1.00 88.56 379 GLY A N 1
ATOM 2701 C CA . GLY A 1 379 ? 4.582 14.973 22.537 1.00 88.56 379 GLY A CA 1
ATOM 2702 C C . GLY A 1 379 ? 3.234 15.668 22.313 1.00 88.56 379 GLY A C 1
ATOM 2703 O O . GLY A 1 379 ? 2.705 15.661 21.213 1.00 88.56 379 GLY A O 1
ATOM 2704 N N . ILE A 1 380 ? 2.737 16.376 23.322 1.00 94.88 380 ILE A N 1
ATOM 2705 C CA . ILE A 1 380 ? 1.450 17.079 23.311 1.00 94.88 380 ILE A CA 1
ATOM 2706 C C . ILE A 1 380 ? 1.571 18.473 22.678 1.00 94.88 380 ILE A C 1
ATOM 2708 O O . ILE A 1 380 ? 2.573 19.174 22.873 1.00 94.88 380 ILE A O 1
ATOM 2712 N N . VAL A 1 381 ? 0.511 18.935 22.007 1.00 97.94 381 VAL A N 1
ATOM 2713 C CA . VAL A 1 381 ? 0.388 20.315 21.509 1.00 97.94 381 VAL A CA 1
ATOM 2714 C C . VAL A 1 381 ? -0.715 21.079 22.245 1.00 97.94 381 VAL A C 1
ATOM 2716 O O . VAL A 1 381 ? -1.769 20.553 22.597 1.00 97.94 381 VAL A O 1
ATOM 2719 N N . THR A 1 382 ? -0.472 22.358 22.516 1.00 98.06 382 THR A N 1
ATOM 2720 C CA . THR A 1 382 ? -1.469 23.298 23.040 1.00 98.06 382 THR A CA 1
ATOM 2721 C C . THR A 1 382 ? -1.587 24.487 22.099 1.00 98.06 382 THR A C 1
ATOM 2723 O O . THR A 1 382 ? -0.584 25.133 21.788 1.00 98.06 382 THR A O 1
ATOM 2726 N N . ILE A 1 383 ? -2.809 24.796 21.668 1.00 98.56 383 ILE A N 1
ATOM 2727 C CA . ILE A 1 383 ? -3.110 25.902 20.754 1.00 98.56 383 ILE A C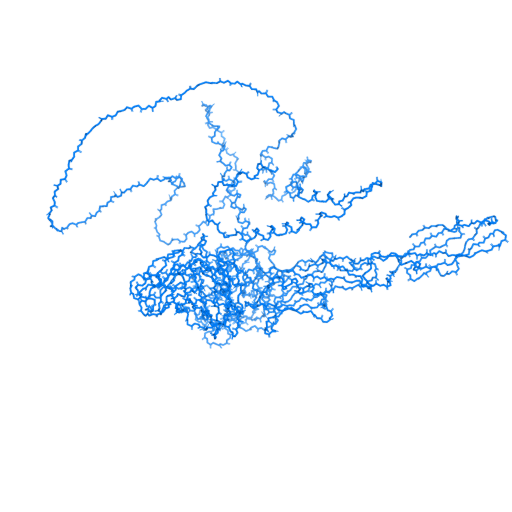A 1
ATOM 2728 C C . ILE A 1 383 ? -3.997 26.910 21.486 1.00 98.56 383 ILE A C 1
ATOM 2730 O O . ILE A 1 383 ? -5.090 26.576 21.940 1.00 98.56 383 ILE A O 1
ATOM 2734 N N . SER A 1 384 ? -3.529 28.152 21.607 1.00 98.38 384 SER A N 1
ATOM 2735 C CA . SER A 1 384 ? -4.299 29.278 22.150 1.00 98.38 384 SER A CA 1
ATOM 2736 C C . SER A 1 384 ? -4.820 30.175 21.031 1.00 98.38 384 SER A C 1
ATOM 2738 O O . SER A 1 384 ? -4.134 30.356 20.027 1.00 98.38 384 SER A O 1
ATOM 2740 N N . GLY A 1 385 ? -6.007 30.757 21.218 1.00 97.69 385 GLY A N 1
ATOM 2741 C CA . GLY A 1 385 ? -6.648 31.649 20.243 1.00 97.69 385 GLY A CA 1
ATOM 2742 C C . GLY A 1 385 ? -7.723 30.979 19.384 1.00 97.69 385 GLY A C 1
ATOM 2743 O O . GLY A 1 385 ? -8.219 31.603 18.454 1.00 97.69 385 GLY A O 1
ATOM 2744 N N . ILE A 1 386 ? -8.117 29.739 19.699 1.00 98.38 386 ILE A N 1
ATOM 2745 C CA . ILE A 1 386 ? -9.123 28.998 18.928 1.00 98.38 386 ILE A CA 1
ATOM 2746 C C . ILE A 1 386 ? -10.497 29.667 19.045 1.00 98.38 386 ILE A C 1
ATOM 2748 O O . ILE A 1 386 ? -11.066 29.788 20.135 1.00 98.38 386 ILE A O 1
ATOM 2752 N N . VAL A 1 387 ? -11.023 30.087 17.897 1.00 98.06 387 VAL A N 1
ATOM 2753 C CA . VAL A 1 387 ? -12.359 30.665 17.706 1.00 98.06 387 VAL A CA 1
ATOM 2754 C C . VAL A 1 387 ? -13.244 29.689 16.931 1.00 98.06 387 VAL A C 1
ATOM 2756 O O . VAL A 1 387 ? -12.738 28.731 16.346 1.00 98.06 387 VAL A O 1
ATOM 2759 N N . SER A 1 388 ? -14.557 29.927 16.931 1.00 97.38 388 SER A N 1
ATOM 2760 C CA . SER A 1 388 ? -15.485 29.155 16.094 1.00 97.38 388 SER A CA 1
ATOM 2761 C C . SER A 1 388 ? -15.059 29.215 14.622 1.00 97.38 388 SER A C 1
ATOM 2763 O O . SER A 1 388 ? -14.457 30.206 14.209 1.00 97.38 388 SER A O 1
ATOM 2765 N N . ASP A 1 389 ? -15.340 28.157 13.865 1.00 96.44 389 ASP A N 1
ATOM 2766 C CA . ASP A 1 389 ? -14.959 27.967 12.457 1.00 96.44 389 ASP A CA 1
ATOM 2767 C C . ASP A 1 389 ? -13.435 27.812 12.231 1.00 96.44 389 ASP A C 1
ATOM 2769 O O . ASP A 1 389 ? -12.939 27.909 11.107 1.00 96.44 389 ASP A O 1
ATOM 2773 N N . THR A 1 390 ? -12.666 27.556 13.301 1.00 98.31 390 THR A N 1
ATOM 2774 C CA . THR A 1 390 ? -11.281 27.064 13.191 1.00 98.31 390 THR A CA 1
ATOM 2775 C C . THR A 1 390 ? -11.310 25.547 13.028 1.00 98.31 390 THR A C 1
ATOM 2777 O O . THR A 1 390 ? -11.801 24.866 13.926 1.00 98.31 390 THR A O 1
ATOM 2780 N N . GLN A 1 391 ? -10.733 25.018 11.951 1.00 97.88 391 GLN A N 1
ATOM 2781 C CA . GLN A 1 391 ? -10.411 23.593 11.819 1.00 97.88 391 GLN A CA 1
ATOM 2782 C C . GLN A 1 391 ? -8.966 23.367 12.282 1.00 97.88 391 GLN A C 1
ATOM 2784 O O . GLN A 1 391 ? -8.079 24.169 11.967 1.00 97.88 391 GLN A O 1
ATOM 2789 N N . VAL A 1 392 ? -8.721 22.291 13.027 1.00 97.88 392 VAL A N 1
ATOM 2790 C CA . VAL A 1 392 ? -7.368 21.855 13.407 1.00 97.88 392 VAL A CA 1
ATOM 2791 C C . VAL A 1 392 ? -7.199 20.398 13.008 1.00 97.88 392 VAL A C 1
ATOM 2793 O O . VAL A 1 392 ? -8.024 19.584 13.405 1.00 97.88 392 VAL A O 1
ATOM 2796 N N . ALA A 1 393 ? -6.135 20.095 12.266 1.00 97.00 393 ALA A N 1
ATOM 2797 C CA . ALA A 1 393 ? -5.671 18.746 11.950 1.00 97.00 393 ALA A CA 1
ATOM 2798 C C . ALA A 1 393 ? -4.352 18.455 12.683 1.00 97.00 393 ALA A C 1
ATOM 2800 O O . ALA A 1 393 ? -3.495 19.344 12.783 1.00 97.00 393 ALA A O 1
ATOM 2801 N N . ILE A 1 394 ? -4.194 17.239 13.202 1.00 96.62 394 ILE A N 1
ATOM 2802 C CA . ILE A 1 394 ? -3.061 16.815 14.038 1.00 96.62 394 ILE A CA 1
ATOM 2803 C C . ILE A 1 394 ? -2.202 15.801 13.281 1.00 96.62 394 ILE A C 1
ATOM 2805 O O . ILE A 1 394 ? -2.745 14.918 12.630 1.00 96.62 394 ILE A O 1
ATOM 2809 N N . PHE A 1 395 ? -0.874 15.930 13.358 1.00 91.94 395 PHE A N 1
ATOM 2810 C CA . PHE A 1 395 ? 0.052 15.029 12.671 1.00 91.94 395 PHE A CA 1
ATOM 2811 C C . PHE A 1 395 ? 1.159 14.509 13.589 1.00 91.94 395 PHE A C 1
ATOM 2813 O O . PHE A 1 395 ? 1.753 15.280 14.349 1.00 91.94 395 PHE A O 1
ATOM 2820 N N . THR A 1 396 ? 1.459 13.222 13.462 1.00 92.31 396 THR A N 1
ATOM 2821 C CA . THR A 1 396 ? 2.620 12.515 14.033 1.00 92.31 396 THR A CA 1
ATOM 2822 C C . THR A 1 396 ? 3.511 12.003 12.897 1.00 92.31 396 THR A C 1
ATOM 2824 O O . THR A 1 396 ? 3.177 12.168 11.718 1.00 92.31 396 THR A O 1
ATOM 2827 N N . ASP A 1 397 ? 4.651 11.399 13.239 1.00 83.81 397 ASP A N 1
ATOM 2828 C CA . ASP A 1 397 ? 5.570 10.837 12.244 1.00 83.81 397 ASP A CA 1
ATOM 2829 C C . ASP A 1 397 ? 5.095 9.466 11.705 1.00 83.81 397 ASP A C 1
ATOM 2831 O O . ASP A 1 397 ? 5.438 9.109 10.584 1.00 83.81 397 ASP A O 1
ATOM 2835 N N . ASP A 1 398 ? 4.311 8.710 12.479 1.00 80.31 398 ASP A N 1
ATOM 2836 C CA . ASP A 1 398 ? 3.874 7.322 12.232 1.00 80.31 398 ASP A CA 1
ATOM 2837 C C . ASP A 1 398 ? 2.346 7.131 12.123 1.00 80.31 398 ASP A C 1
ATOM 2839 O O . ASP A 1 398 ? 1.888 6.075 11.692 1.00 80.31 398 ASP A O 1
ATOM 2843 N N . GLY A 1 399 ? 1.552 8.157 12.435 1.00 89.75 399 GLY A N 1
ATOM 2844 C CA . GLY A 1 399 ? 0.100 8.049 12.614 1.00 89.75 399 GLY A CA 1
ATOM 2845 C C . GLY A 1 399 ? -0.308 7.922 14.088 1.00 89.75 399 GLY A C 1
ATOM 2846 O O . GLY A 1 399 ? 0.489 8.196 14.986 1.00 89.75 399 GLY A O 1
ATOM 2847 N N . TYR A 1 400 ? -1.588 7.652 14.322 1.00 93.12 400 TYR A N 1
ATOM 2848 C CA . TYR A 1 400 ? -2.198 7.354 15.624 1.00 93.12 400 TYR A CA 1
ATOM 2849 C C . TYR A 1 400 ? -3.597 6.762 15.400 1.00 93.12 400 TYR A C 1
ATOM 2851 O O . TYR A 1 400 ? -4.143 6.896 14.304 1.00 93.12 400 TYR A O 1
ATOM 2859 N N . ASN A 1 401 ? -4.220 6.169 16.420 1.00 93.88 401 ASN A N 1
ATOM 2860 C CA . ASN A 1 401 ? -5.598 5.655 16.338 1.00 93.88 401 ASN A CA 1
ATOM 2861 C C . ASN A 1 401 ? -6.562 6.222 17.407 1.00 93.88 401 ASN A C 1
ATOM 2863 O O . ASN A 1 401 ? -7.764 5.965 17.361 1.00 93.88 401 ASN A O 1
ATOM 2867 N N . SER A 1 402 ? -6.081 7.091 18.302 1.00 95.94 402 SER A N 1
ATOM 2868 C CA . SER A 1 402 ? -6.919 7.859 19.232 1.00 95.94 402 SER A CA 1
ATOM 2869 C C . SER A 1 402 ? -6.474 9.323 19.347 1.00 95.94 402 SER A C 1
ATOM 2871 O O . SER A 1 402 ? -5.282 9.632 19.410 1.00 95.94 402 SER A O 1
ATOM 2873 N N . LEU A 1 403 ? -7.436 10.254 19.382 1.00 97.56 403 LEU A N 1
ATOM 2874 C CA . LEU A 1 403 ? -7.234 11.705 19.496 1.00 97.56 403 LEU A CA 1
ATOM 2875 C C . LEU A 1 403 ? -8.020 12.287 20.684 1.00 97.56 403 LEU A C 1
ATOM 2877 O O . LEU A 1 403 ? -9.248 12.340 20.688 1.00 97.56 403 LEU A O 1
ATOM 2881 N N . GLU A 1 404 ? -7.309 12.822 21.675 1.00 97.44 404 GLU A N 1
ATOM 2882 C CA . GLU A 1 404 ? -7.858 13.491 22.857 1.00 97.44 404 GLU A CA 1
ATOM 2883 C C . GLU A 1 404 ? -7.811 15.028 22.724 1.00 97.44 404 GLU A C 1
ATOM 2885 O O . GLU A 1 404 ? -6.744 15.647 22.714 1.00 97.44 404 GLU A O 1
ATOM 2890 N N . VAL A 1 405 ? -8.981 15.676 22.712 1.00 98.12 405 VAL A N 1
ATOM 2891 C CA . VAL A 1 405 ? -9.153 17.138 22.622 1.00 98.12 405 VAL A CA 1
ATOM 2892 C C . VAL A 1 405 ? -9.697 17.692 23.942 1.00 98.12 405 VAL A C 1
ATOM 2894 O O . VAL A 1 405 ? -10.872 17.532 24.274 1.00 98.12 405 VAL A O 1
ATOM 2897 N N . SER A 1 406 ? -8.848 18.374 24.715 1.00 97.12 406 SER A N 1
ATOM 2898 C CA . SER A 1 406 ? -9.142 18.798 26.095 1.00 97.12 406 SER A CA 1
ATOM 2899 C C . SER A 1 406 ? -9.075 20.311 26.312 1.00 97.12 406 SER A C 1
ATOM 2901 O O . SER A 1 406 ? -8.221 21.012 25.763 1.00 97.12 406 SER A O 1
ATOM 2903 N N . TYR A 1 407 ? -9.943 20.838 27.180 1.00 97.12 407 TYR A N 1
ATOM 2904 C CA . TYR A 1 407 ? -9.927 22.253 27.558 1.00 97.12 407 TYR A CA 1
ATOM 2905 C C . TYR A 1 407 ? -8.732 22.598 28.462 1.00 97.12 407 TYR A C 1
ATOM 2907 O O . TYR A 1 407 ? -8.450 21.905 29.440 1.00 97.12 407 TYR A O 1
ATOM 2915 N N . VAL A 1 408 ? -8.083 23.741 28.199 1.00 97.75 408 VAL A N 1
ATOM 2916 C CA . VAL A 1 408 ? -7.040 24.310 29.075 1.00 97.75 408 VAL A CA 1
ATOM 2917 C C . VAL A 1 408 ? -7.494 25.624 29.713 1.00 97.75 408 VAL A C 1
ATOM 2919 O O . VAL A 1 408 ? -7.439 25.770 30.935 1.00 97.75 408 VAL A O 1
ATOM 2922 N N . SER A 1 409 ? -7.916 26.611 28.914 1.00 97.69 409 SER A N 1
ATOM 2923 C CA . SER A 1 409 ? -8.390 27.910 29.424 1.00 97.69 409 SER A CA 1
ATOM 2924 C C . SER A 1 409 ? -9.140 28.730 28.369 1.00 97.69 409 SER A C 1
ATOM 2926 O O . SER A 1 409 ? -8.931 28.532 27.179 1.00 97.69 409 SER A O 1
ATOM 2928 N N . GLY A 1 410 ? -9.943 29.712 28.786 1.00 96.00 410 GLY A N 1
ATOM 2929 C CA . GLY A 1 410 ? -10.621 30.652 27.886 1.00 96.00 410 GLY A CA 1
ATOM 2930 C C . GLY A 1 410 ? -12.126 30.405 27.832 1.00 96.00 410 GLY A C 1
ATOM 2931 O O . GLY A 1 410 ? -12.757 30.229 28.871 1.00 96.00 410 GLY A O 1
ATOM 2932 N N . SER A 1 411 ? -12.701 30.434 26.632 1.00 95.56 411 SER A N 1
ATOM 2933 C CA . SER A 1 411 ? -14.098 30.041 26.399 1.00 95.56 411 SER A CA 1
ATOM 2934 C C . SER A 1 411 ? -14.231 28.514 26.397 1.00 95.56 411 SER A C 1
ATOM 2936 O O . SER A 1 411 ? -13.323 27.827 25.923 1.00 95.56 411 SER A O 1
ATOM 2938 N N . SER A 1 412 ? -15.360 27.980 26.872 1.00 95.00 412 SER A N 1
ATOM 2939 C CA . SER A 1 412 ? -15.760 26.608 26.532 1.00 95.00 412 SER A CA 1
ATOM 2940 C C . SER A 1 412 ? -16.001 26.488 25.023 1.00 95.00 412 SER A C 1
ATOM 2942 O O . SER A 1 412 ? -16.164 27.495 24.327 1.00 95.00 412 SER A O 1
ATOM 2944 N N . PHE A 1 413 ? -15.976 25.263 24.506 1.00 95.88 413 PHE A N 1
ATOM 2945 C CA . PHE A 1 413 ? -16.086 24.998 23.071 1.00 95.88 413 PHE A CA 1
ATOM 2946 C C . PHE A 1 413 ? -16.838 23.696 22.790 1.00 95.88 413 PHE A C 1
ATOM 2948 O O . PHE A 1 413 ? -17.035 22.861 23.671 1.00 95.88 413 PHE A O 1
ATOM 2955 N N . ARG A 1 414 ? -17.264 23.533 21.542 1.00 95.38 414 ARG A N 1
ATOM 2956 C CA . ARG A 1 414 ? -17.735 22.272 20.966 1.00 95.38 414 ARG A CA 1
ATOM 2957 C C . ARG A 1 414 ? -16.833 21.909 19.788 1.00 95.38 414 ARG A C 1
ATOM 2959 O O . ARG A 1 414 ? -16.201 22.807 19.232 1.00 95.38 414 ARG A O 1
ATOM 2966 N N . ILE A 1 415 ? -16.791 20.636 19.416 1.00 95.31 415 ILE A N 1
ATOM 2967 C CA . ILE A 1 415 ? -16.125 20.143 18.201 1.00 95.31 415 ILE A CA 1
ATOM 2968 C C . ILE A 1 415 ? -17.056 19.223 17.408 1.00 95.31 415 ILE A C 1
ATOM 2970 O O . ILE A 1 415 ? -17.952 18.612 17.990 1.00 95.31 415 ILE A O 1
ATOM 2974 N N . GLY A 1 416 ? -16.873 19.175 16.096 1.00 92.38 416 GLY A N 1
ATOM 2975 C CA . GLY A 1 416 ? -17.586 18.345 15.119 1.00 92.38 416 GLY A CA 1
ATOM 2976 C C . GLY A 1 416 ? -16.950 18.555 13.747 1.00 92.38 416 GLY A C 1
ATOM 2977 O O . GLY A 1 416 ? -15.843 19.093 13.709 1.00 92.38 416 GLY A O 1
ATOM 2978 N N . ASP A 1 417 ? -17.640 18.199 12.659 1.00 91.06 417 ASP A N 1
ATOM 2979 C CA . ASP A 1 417 ? -17.087 18.271 11.293 1.00 91.06 417 ASP A CA 1
ATOM 2980 C C . ASP A 1 417 ? -15.755 17.500 11.237 1.00 91.06 417 ASP A C 1
ATOM 2982 O O . ASP A 1 417 ? -14.663 18.072 11.127 1.00 91.06 417 ASP A O 1
ATOM 2986 N N . PHE A 1 418 ? -15.863 16.199 11.528 1.00 93.19 418 PHE A N 1
ATOM 2987 C CA . PHE A 1 418 ? -14.725 15.309 11.719 1.00 93.19 418 PHE A CA 1
ATOM 2988 C C . PHE A 1 418 ? -14.269 14.740 10.378 1.00 93.19 418 PHE A C 1
ATOM 2990 O O . PHE A 1 418 ? -15.076 14.257 9.590 1.00 93.19 418 PHE A O 1
ATOM 2997 N N . GLY A 1 419 ? -12.957 14.708 10.161 1.00 91.62 419 GLY A N 1
ATOM 2998 C CA . GLY A 1 419 ? -12.368 14.029 9.009 1.00 91.62 419 GLY A CA 1
ATOM 2999 C C . GLY A 1 419 ? -10.942 13.582 9.288 1.00 91.62 419 GLY A C 1
ATOM 3000 O O . GLY A 1 419 ? -10.274 14.162 10.148 1.00 91.62 419 GLY A O 1
ATOM 3001 N N . ALA A 1 420 ? -10.471 12.562 8.580 1.00 90.75 420 ALA A N 1
ATOM 3002 C CA . ALA A 1 420 ? -9.160 11.953 8.784 1.00 90.75 420 ALA A CA 1
ATOM 3003 C C . ALA A 1 420 ? -8.519 11.493 7.471 1.00 90.75 420 ALA A C 1
ATOM 3005 O O . ALA A 1 420 ? -9.198 11.336 6.460 1.00 90.75 420 ALA A O 1
ATOM 3006 N N . SER A 1 421 ? -7.205 11.259 7.498 1.00 87.69 421 SER A N 1
ATOM 3007 C CA . SER A 1 421 ? -6.517 10.504 6.447 1.00 87.69 421 SER A CA 1
ATOM 3008 C C . SER A 1 421 ? -6.213 9.117 7.006 1.00 87.69 421 SER A C 1
ATOM 3010 O O . SER A 1 421 ? -5.296 8.990 7.816 1.00 87.69 421 SER A O 1
ATOM 3012 N N . ALA A 1 422 ? -6.996 8.105 6.638 1.00 85.31 422 ALA A N 1
ATOM 3013 C CA . ALA A 1 422 ? -6.698 6.722 6.994 1.00 85.31 422 ALA A CA 1
ATOM 3014 C C . ALA A 1 422 ? -5.464 6.245 6.224 1.00 85.31 422 ALA A C 1
ATOM 3016 O O . ALA A 1 422 ? -5.324 6.526 5.031 1.00 85.31 422 ALA A O 1
ATOM 3017 N N . ILE A 1 423 ? -4.572 5.557 6.930 1.00 80.62 423 ILE A N 1
ATOM 3018 C CA . ILE A 1 423 ? -3.339 4.975 6.408 1.00 80.62 423 ILE A CA 1
ATOM 3019 C C . ILE A 1 423 ? -3.591 3.475 6.293 1.00 80.62 423 ILE A C 1
ATOM 3021 O O . ILE A 1 423 ? -3.735 2.797 7.308 1.00 80.62 423 ILE A O 1
ATOM 3025 N N . THR A 1 424 ? -3.672 2.960 5.067 1.00 79.69 424 THR A N 1
ATOM 3026 C CA . THR A 1 424 ? -3.955 1.540 4.809 1.00 79.69 424 THR A CA 1
ATOM 3027 C C . THR A 1 424 ? -2.883 0.918 3.919 1.00 79.69 424 THR A C 1
ATOM 3029 O O . THR A 1 424 ? -2.085 1.609 3.288 1.00 79.69 424 THR A O 1
ATOM 3032 N N . THR A 1 425 ? -2.853 -0.411 3.856 1.00 78.69 425 THR A N 1
ATOM 3033 C CA . THR A 1 425 ? -2.020 -1.178 2.909 1.00 78.69 425 THR A CA 1
ATOM 3034 C C . THR A 1 425 ? -2.862 -2.029 1.950 1.00 78.69 425 THR A C 1
ATOM 3036 O O . THR A 1 425 ? -2.310 -2.761 1.127 1.00 78.69 425 THR A O 1
ATOM 3039 N N . THR A 1 426 ? -4.190 -1.909 2.054 1.00 76.19 426 THR A N 1
ATOM 3040 C CA . THR A 1 426 ? -5.223 -2.640 1.303 1.00 76.19 426 THR A CA 1
ATOM 3041 C C . THR A 1 426 ? -5.563 -2.010 -0.048 1.00 76.19 426 THR A C 1
ATOM 3043 O O . THR A 1 426 ? -6.190 -2.657 -0.876 1.00 76.19 426 THR A O 1
ATOM 3046 N N . GLU A 1 427 ? -5.102 -0.787 -0.310 1.00 83.06 427 GLU A N 1
ATOM 3047 C CA . GLU A 1 427 ? -5.322 -0.065 -1.567 1.00 83.06 427 GLU A CA 1
ATOM 3048 C C . GLU A 1 427 ? -4.027 0.027 -2.401 1.00 83.06 427 GLU A C 1
ATOM 3050 O O . GLU A 1 427 ? -2.931 0.110 -1.831 1.00 83.06 427 GLU A O 1
ATOM 3055 N N . PRO A 1 428 ? -4.090 0.034 -3.749 1.00 89.00 428 PRO A N 1
ATOM 3056 C CA . PRO A 1 428 ? -2.893 0.162 -4.573 1.00 89.00 428 PRO A CA 1
ATOM 3057 C C . PRO A 1 428 ? -2.221 1.531 -4.458 1.00 89.00 428 PRO A C 1
ATOM 3059 O O . PRO A 1 428 ? -2.866 2.576 -4.533 1.00 89.00 428 PRO A O 1
ATOM 3062 N N . VAL A 1 429 ? -0.888 1.524 -4.421 1.00 93.06 429 VAL A N 1
ATOM 3063 C CA . VAL A 1 429 ? -0.049 2.728 -4.416 1.00 93.06 429 VAL A CA 1
ATOM 3064 C C . VAL A 1 429 ? 0.664 2.860 -5.772 1.00 93.06 429 VAL A C 1
ATOM 3066 O O . VAL A 1 429 ? 1.739 2.276 -5.966 1.00 93.06 429 VAL A O 1
ATOM 3069 N N . PRO A 1 430 ? 0.084 3.586 -6.750 1.00 94.12 430 PRO A N 1
ATOM 3070 C CA . PRO A 1 430 ? 0.743 3.890 -8.014 1.00 94.12 430 PRO A CA 1
ATOM 3071 C C . PRO A 1 430 ? 1.768 5.014 -7.839 1.00 94.12 430 PRO A C 1
ATOM 3073 O O . PRO A 1 430 ? 1.479 6.061 -7.261 1.00 94.12 430 PRO A O 1
ATOM 3076 N N . PHE A 1 431 ? 2.961 4.831 -8.396 1.00 95.75 431 PHE A N 1
ATOM 3077 C CA . PHE A 1 431 ? 3.995 5.858 -8.447 1.00 95.75 431 PHE A CA 1
ATOM 3078 C C . PHE A 1 431 ? 4.851 5.753 -9.713 1.00 95.75 431 PHE A C 1
ATOM 3080 O O . PHE A 1 431 ? 4.888 4.744 -10.420 1.00 95.75 431 PHE A O 1
ATOM 3087 N N . THR A 1 432 ? 5.547 6.843 -10.016 1.00 96.94 432 THR A N 1
ATOM 3088 C CA . THR A 1 432 ? 6.329 7.012 -11.241 1.00 96.94 432 THR A CA 1
ATOM 3089 C C . THR A 1 432 ? 7.765 7.408 -10.937 1.00 96.94 432 THR A C 1
ATOM 3091 O O . THR A 1 432 ? 8.031 8.197 -10.027 1.00 96.94 432 THR A O 1
ATOM 3094 N N . VAL A 1 433 ? 8.708 6.864 -11.710 1.00 97.75 433 VAL A N 1
ATOM 3095 C CA . VAL A 1 433 ? 10.143 7.136 -11.549 1.00 97.75 433 VAL A CA 1
ATOM 3096 C C . VAL A 1 433 ? 10.774 7.457 -12.907 1.00 97.75 433 VAL A C 1
ATOM 3098 O O . VAL A 1 433 ? 10.967 6.551 -13.719 1.00 97.75 433 VAL A O 1
ATOM 3101 N N . PRO A 1 434 ? 11.103 8.732 -13.180 1.00 96.06 434 PRO A N 1
ATOM 3102 C CA . PRO A 1 434 ? 11.875 9.125 -14.354 1.00 96.06 434 PRO A CA 1
ATOM 3103 C C . PRO A 1 434 ? 13.219 8.395 -14.460 1.00 96.06 434 PRO A C 1
ATOM 3105 O O . PRO A 1 434 ? 13.936 8.234 -13.469 1.00 96.06 434 PRO A O 1
ATOM 3108 N N . VAL A 1 435 ? 13.592 8.018 -15.682 1.00 95.25 435 VAL A N 1
ATOM 3109 C CA . VAL A 1 435 ? 14.929 7.521 -16.027 1.00 95.25 435 VAL A CA 1
ATOM 3110 C C . VAL A 1 435 ? 15.469 8.266 -17.245 1.00 95.25 435 VAL A C 1
ATOM 3112 O O . VAL A 1 435 ? 14.721 8.701 -18.123 1.00 95.25 435 VAL A O 1
ATOM 3115 N N . SER A 1 436 ? 16.789 8.410 -17.294 1.00 92.62 436 SER A N 1
ATOM 3116 C CA . SER A 1 436 ? 17.501 8.992 -18.429 1.00 92.62 436 SER A CA 1
ATOM 3117 C C . SER A 1 436 ? 18.249 7.900 -19.180 1.00 92.62 436 SER A C 1
ATOM 3119 O O . SER A 1 436 ? 18.750 6.944 -18.580 1.00 92.62 436 SER A O 1
ATOM 3121 N N . ILE A 1 437 ? 18.366 8.073 -20.491 1.00 90.56 437 ILE A N 1
ATOM 3122 C CA . ILE A 1 437 ? 19.238 7.278 -21.350 1.00 90.56 437 ILE A CA 1
ATOM 3123 C C . ILE A 1 437 ? 20.361 8.179 -21.864 1.00 90.56 437 ILE A C 1
ATOM 3125 O O . ILE A 1 437 ? 20.117 9.314 -22.266 1.00 90.56 437 ILE A O 1
ATOM 3129 N N . VAL A 1 438 ? 21.593 7.685 -21.804 1.00 87.50 438 VAL A N 1
ATOM 3130 C CA . VAL A 1 438 ? 22.777 8.303 -22.413 1.00 87.50 438 VAL A CA 1
ATOM 3131 C C . VAL A 1 438 ? 23.361 7.327 -23.422 1.00 87.50 438 VAL A C 1
ATOM 3133 O O . VAL A 1 438 ? 23.305 6.118 -23.191 1.00 87.50 438 VAL A O 1
ATOM 3136 N N . ASP A 1 439 ? 23.899 7.831 -24.519 1.00 83.81 439 ASP A N 1
ATOM 3137 C CA . ASP A 1 439 ? 24.612 7.044 -25.524 1.00 83.81 439 ASP A CA 1
ATOM 3138 C C . ASP A 1 439 ? 26.115 6.884 -25.164 1.00 83.81 439 ASP A C 1
ATOM 3140 O O . ASP A 1 439 ? 26.492 6.951 -23.985 1.00 83.81 439 ASP A O 1
ATOM 3144 N N . ALA A 1 440 ? 26.981 6.577 -26.133 1.00 78.06 440 ALA A N 1
ATOM 3145 C CA . ALA A 1 440 ? 28.429 6.443 -25.940 1.00 78.06 440 ALA A CA 1
ATOM 3146 C C . ALA A 1 440 ? 29.216 7.763 -26.133 1.00 78.06 440 ALA A C 1
ATOM 3148 O O . ALA A 1 440 ? 30.340 7.874 -25.623 1.00 78.06 440 ALA A O 1
ATOM 3149 N N . ASP A 1 441 ? 28.649 8.748 -26.833 1.00 71.50 441 ASP A N 1
ATOM 3150 C CA . ASP A 1 441 ? 29.139 10.129 -27.002 1.00 71.50 441 ASP A CA 1
ATOM 3151 C C . ASP A 1 441 ? 28.900 10.998 -25.743 1.00 71.50 441 ASP A C 1
ATOM 3153 O O . ASP A 1 441 ? 29.775 11.772 -25.321 1.00 71.50 441 ASP A O 1
ATOM 3157 N N . GLY A 1 442 ? 27.757 10.791 -25.088 1.00 76.12 442 GLY A N 1
ATOM 3158 C CA . GLY A 1 442 ? 27.277 11.518 -23.920 1.00 76.12 442 GLY A CA 1
ATOM 3159 C C . GLY A 1 442 ? 26.031 12.381 -24.161 1.00 76.12 442 GLY A C 1
ATOM 3160 O O . GLY A 1 442 ? 25.658 13.131 -23.250 1.00 76.12 442 GLY A O 1
ATOM 3161 N N . ASP A 1 443 ? 25.387 12.304 -25.326 1.00 79.88 443 ASP A N 1
ATOM 3162 C CA . ASP A 1 443 ? 24.057 12.871 -25.555 1.00 79.88 443 ASP A CA 1
ATOM 3163 C C . ASP A 1 443 ? 23.018 12.135 -24.684 1.00 79.88 443 ASP A C 1
ATOM 3165 O O . ASP A 1 443 ? 23.112 10.936 -24.419 1.00 79.88 443 ASP A O 1
ATOM 3169 N N . VAL A 1 444 ? 22.033 12.876 -24.160 1.00 84.25 444 VAL A N 1
ATOM 3170 C CA . VAL A 1 444 ? 21.066 12.365 -23.171 1.00 84.25 444 VAL A CA 1
ATOM 3171 C C . VAL A 1 444 ? 19.643 12.581 -23.659 1.00 84.25 444 VAL A C 1
ATOM 3173 O O . VAL A 1 444 ? 19.227 13.725 -23.860 1.00 84.25 444 VAL A O 1
ATOM 3176 N N . ALA A 1 445 ? 18.860 11.504 -23.730 1.00 85.75 445 ALA A N 1
ATOM 3177 C CA . ALA A 1 445 ? 17.412 11.600 -23.835 1.00 85.75 445 ALA A CA 1
ATOM 3178 C C . ALA A 1 445 ? 16.745 11.409 -22.468 1.00 85.75 445 ALA A C 1
ATOM 3180 O O . ALA A 1 445 ? 17.095 10.543 -21.664 1.00 85.75 445 ALA A O 1
ATOM 3181 N N . ASN A 1 446 ? 15.756 12.262 -22.218 1.00 83.94 446 ASN A N 1
ATOM 3182 C CA . ASN A 1 446 ? 14.918 12.261 -21.027 1.00 83.94 446 ASN A CA 1
ATOM 3183 C C . ASN A 1 446 ? 13.461 12.042 -21.448 1.00 83.94 446 ASN A C 1
ATOM 3185 O O . ASN A 1 446 ? 13.094 12.352 -22.582 1.00 83.94 446 ASN A O 1
ATOM 3189 N N . GLY A 1 447 ? 12.630 11.559 -20.525 1.00 72.50 447 GLY A N 1
ATOM 3190 C CA . GLY A 1 447 ? 11.196 11.344 -20.755 1.00 72.50 447 GLY A CA 1
ATOM 3191 C C . GLY A 1 447 ? 10.750 9.885 -20.671 1.00 72.50 447 GLY A C 1
ATOM 3192 O O . GLY A 1 447 ? 9.550 9.633 -20.684 1.00 72.50 447 GLY A O 1
ATOM 3193 N N . ALA A 1 448 ? 11.681 8.939 -20.519 1.00 89.06 448 ALA A N 1
ATOM 3194 C CA . ALA A 1 448 ? 11.346 7.585 -20.101 1.00 89.06 448 ALA A CA 1
ATOM 3195 C C . ALA A 1 448 ? 10.927 7.601 -18.620 1.00 89.06 448 ALA A C 1
ATOM 3197 O O . ALA A 1 448 ? 11.588 8.216 -17.778 1.00 89.06 448 ALA A O 1
ATOM 3198 N N . VAL A 1 449 ? 9.815 6.941 -18.300 1.00 94.44 449 VAL A N 1
ATOM 3199 C CA . VAL A 1 449 ? 9.236 6.903 -16.951 1.00 94.44 449 VAL A CA 1
ATOM 3200 C C . VAL A 1 449 ? 8.871 5.464 -16.622 1.00 94.44 449 VAL A C 1
ATOM 3202 O O . VAL A 1 449 ? 8.145 4.820 -17.375 1.00 94.44 449 VAL A O 1
ATOM 3205 N N . LEU A 1 450 ? 9.375 4.957 -15.497 1.00 97.19 450 LEU A N 1
ATOM 3206 C CA . LEU A 1 450 ? 8.930 3.686 -14.934 1.00 97.19 450 LEU A CA 1
ATOM 3207 C C . LEU A 1 450 ? 7.581 3.918 -14.247 1.00 97.19 450 LEU A C 1
ATOM 3209 O O . LEU A 1 450 ? 7.507 4.745 -13.337 1.00 97.19 450 LEU A O 1
ATOM 3213 N N . SER A 1 451 ? 6.546 3.191 -14.660 1.00 96.31 451 SER A N 1
ATOM 3214 C CA . SER A 1 451 ? 5.236 3.179 -13.996 1.00 96.31 451 SER A CA 1
ATOM 3215 C C . SER A 1 451 ? 5.134 1.939 -13.115 1.00 96.31 451 SER A C 1
ATOM 3217 O O . SER A 1 451 ? 5.192 0.816 -13.618 1.00 96.31 451 SER A O 1
ATOM 3219 N N . ILE A 1 452 ? 5.007 2.138 -11.806 1.00 96.38 452 ILE A N 1
ATOM 3220 C CA . ILE A 1 452 ? 5.013 1.067 -10.807 1.00 96.38 452 ILE A CA 1
ATOM 3221 C C . ILE A 1 452 ? 3.745 1.191 -9.967 1.00 96.38 452 ILE A C 1
ATOM 3223 O O . ILE A 1 452 ? 3.427 2.278 -9.497 1.00 96.38 452 ILE A O 1
ATOM 3227 N N . THR A 1 453 ? 3.056 0.080 -9.732 1.00 94.50 453 THR A N 1
ATOM 3228 C CA . THR A 1 453 ? 1.962 0.016 -8.757 1.00 94.50 453 THR A CA 1
ATOM 3229 C C . THR A 1 453 ? 2.323 -1.006 -7.695 1.00 94.50 453 THR A C 1
ATOM 3231 O O . THR A 1 453 ? 2.473 -2.191 -8.001 1.00 94.50 453 THR A O 1
ATOM 3234 N N . ALA A 1 454 ? 2.472 -0.568 -6.446 1.00 94.94 454 ALA A N 1
ATOM 3235 C CA . ALA A 1 454 ? 2.474 -1.504 -5.331 1.00 94.94 454 ALA A CA 1
ATOM 3236 C C . ALA A 1 454 ? 1.019 -1.925 -5.090 1.00 94.94 454 ALA A C 1
ATOM 3238 O O . ALA A 1 454 ? 0.182 -1.076 -4.798 1.00 94.94 454 ALA A O 1
ATOM 3239 N N . VAL A 1 455 ? 0.700 -3.200 -5.302 1.00 91.94 455 VAL A N 1
ATOM 3240 C CA . VAL A 1 455 ? -0.665 -3.736 -5.192 1.00 91.94 455 VAL A CA 1
ATOM 3241 C C . VAL A 1 455 ? -0.865 -4.431 -3.846 1.00 91.94 455 VAL A C 1
ATOM 3243 O O . VAL A 1 455 ? 0.084 -5.057 -3.360 1.00 91.94 455 VAL A O 1
ATOM 3246 N N . PRO A 1 456 ? -2.059 -4.340 -3.240 1.00 89.94 456 PRO A N 1
ATOM 3247 C CA . PRO A 1 456 ? -2.385 -5.090 -2.033 1.00 89.94 456 PRO A CA 1
ATOM 3248 C C . PRO A 1 456 ? -2.238 -6.601 -2.254 1.00 89.94 456 PRO A C 1
ATOM 3250 O O . PRO A 1 456 ? -2.139 -7.092 -3.385 1.00 89.94 456 PRO A O 1
ATOM 3253 N N . ALA A 1 457 ? -2.168 -7.347 -1.156 1.00 89.38 457 ALA A N 1
ATOM 3254 C CA . ALA A 1 457 ? -2.144 -8.798 -1.206 1.00 89.38 457 ALA A CA 1
ATOM 3255 C C . ALA A 1 457 ? -2.790 -9.406 0.037 1.00 89.38 457 ALA A C 1
ATOM 3257 O O . ALA A 1 457 ? -2.534 -8.954 1.153 1.00 89.38 457 ALA A O 1
ATOM 3258 N N . ALA A 1 458 ? -3.569 -10.462 -0.174 1.00 88.38 458 ALA A N 1
ATOM 3259 C CA . ALA A 1 458 ? -4.148 -11.272 0.886 1.00 88.38 458 ALA A CA 1
ATOM 3260 C C . ALA A 1 458 ? -3.279 -12.525 1.128 1.00 88.38 458 ALA A C 1
ATOM 3262 O O . ALA A 1 458 ? -2.761 -13.066 0.146 1.00 88.38 458 ALA A O 1
ATOM 3263 N N . PRO A 1 459 ? -3.065 -12.981 2.379 1.00 87.94 459 PRO A N 1
ATOM 3264 C CA . PRO A 1 459 ? -1.993 -13.938 2.679 1.00 87.94 459 PRO A CA 1
ATOM 3265 C C . PRO A 1 459 ? -2.385 -15.408 2.994 1.00 87.94 459 PRO A C 1
ATOM 3267 O O . PRO A 1 459 ? -1.890 -15.923 3.985 1.00 87.94 459 PRO A O 1
ATOM 3270 N N . PRO A 1 460 ? -3.203 -16.150 2.219 1.00 92.69 460 PRO A N 1
ATOM 3271 C CA . PRO A 1 460 ? -3.669 -17.477 2.647 1.00 92.69 460 PRO A CA 1
ATOM 3272 C C . PRO A 1 460 ? -2.565 -18.560 2.687 1.00 92.69 460 PRO A C 1
ATOM 3274 O O . PRO A 1 460 ? -1.521 -18.471 2.028 1.00 92.69 460 PRO A O 1
ATOM 3277 N N . VAL A 1 461 ? -2.826 -19.660 3.406 1.00 96.69 461 VAL A N 1
ATOM 3278 C CA . VAL A 1 461 ? -1.981 -20.875 3.394 1.00 96.69 461 VAL A CA 1
ATOM 3279 C C . VAL A 1 461 ? -2.506 -21.881 2.366 1.00 96.69 461 VAL A C 1
ATOM 3281 O O . VAL A 1 461 ? -3.629 -22.363 2.497 1.00 96.69 461 VAL A O 1
ATOM 3284 N N . ALA A 1 462 ? -1.682 -22.265 1.390 1.00 97.69 462 ALA A N 1
ATOM 3285 C CA . ALA A 1 462 ? -2.029 -23.251 0.359 1.00 97.69 462 ALA A CA 1
ATOM 3286 C C . ALA A 1 462 ? -1.423 -24.639 0.658 1.00 97.69 462 ALA A C 1
ATOM 3288 O O . ALA A 1 462 ? -0.308 -24.738 1.176 1.00 97.69 462 ALA A O 1
ATOM 3289 N N . LEU A 1 463 ? -2.146 -25.721 0.351 1.00 98.19 463 LEU A N 1
ATOM 3290 C CA . LEU A 1 463 ? -1.768 -27.111 0.636 1.00 98.19 463 LEU A CA 1
ATOM 3291 C C . LEU A 1 463 ? -1.701 -27.966 -0.638 1.00 98.19 463 LEU A C 1
ATOM 3293 O O . LEU A 1 463 ? -2.662 -28.008 -1.397 1.00 98.19 463 LEU A O 1
ATOM 3297 N N . ASP A 1 464 ? -0.610 -28.730 -0.752 1.00 97.62 464 ASP A N 1
ATOM 3298 C CA . ASP A 1 464 ? -0.354 -29.773 -1.761 1.00 97.62 464 ASP A CA 1
ATOM 3299 C C . ASP A 1 464 ? -1.251 -31.001 -1.513 1.00 97.62 464 ASP A C 1
ATOM 3301 O O . ASP A 1 464 ? -1.020 -31.799 -0.582 1.00 97.62 464 ASP A O 1
ATOM 3305 N N . LEU A 1 465 ? -2.300 -31.164 -2.318 1.00 95.12 465 LEU A N 1
ATOM 3306 C CA . LEU A 1 465 ? -3.269 -32.249 -2.135 1.00 95.12 465 LEU A CA 1
ATOM 3307 C C . LEU A 1 465 ? -2.926 -33.511 -2.937 1.00 95.12 465 LEU A C 1
ATOM 3309 O O . LEU A 1 465 ? -3.188 -34.620 -2.439 1.00 95.12 465 LEU A O 1
ATOM 3313 N N . ASP A 1 466 ? -2.315 -33.358 -4.110 1.00 94.62 466 ASP A N 1
ATOM 3314 C CA . ASP A 1 466 ? -2.078 -34.413 -5.103 1.00 94.62 466 ASP A CA 1
ATOM 3315 C C . ASP A 1 466 ? -0.685 -35.088 -4.973 1.00 94.62 466 ASP A C 1
ATOM 3317 O O . ASP A 1 466 ? -0.558 -36.309 -5.167 1.00 94.62 466 ASP A O 1
ATOM 3321 N N . GLY A 1 467 ? 0.322 -34.347 -4.500 1.00 94.00 467 GLY A N 1
ATOM 3322 C CA . GLY A 1 467 ? 1.689 -34.791 -4.242 1.00 94.00 467 GLY A CA 1
ATOM 3323 C C . GLY A 1 467 ? 2.762 -34.324 -5.235 1.00 94.00 467 GLY A C 1
ATOM 3324 O O . GLY A 1 467 ? 3.865 -34.890 -5.174 1.00 94.00 467 GLY A O 1
ATOM 3325 N N . ASP A 1 468 ? 2.488 -33.384 -6.148 1.00 94.44 468 ASP A N 1
ATOM 3326 C CA . ASP A 1 468 ? 3.453 -32.917 -7.157 1.00 94.44 468 ASP A CA 1
ATOM 3327 C C . ASP A 1 468 ? 4.051 -31.507 -6.923 1.00 94.44 468 ASP A C 1
ATOM 3329 O O . ASP A 1 468 ? 5.206 -31.264 -7.312 1.00 94.44 468 ASP A O 1
ATOM 3333 N N . GLY A 1 469 ? 3.371 -30.651 -6.155 1.00 94.75 469 GLY A N 1
ATOM 3334 C CA . GLY A 1 469 ? 3.798 -29.290 -5.829 1.00 94.75 469 GLY A CA 1
ATOM 3335 C C . GLY A 1 469 ? 2.766 -28.539 -4.986 1.00 94.75 469 GLY A C 1
ATOM 3336 O O . GLY A 1 469 ? 1.842 -29.143 -4.467 1.00 94.75 469 GLY A O 1
ATOM 3337 N N . VAL A 1 470 ? 2.956 -27.226 -4.822 1.00 96.69 470 VAL A N 1
ATOM 3338 C CA . VAL A 1 470 ? 1.822 -26.314 -4.606 1.00 96.69 470 VAL A CA 1
ATOM 3339 C C . VAL A 1 470 ? 1.740 -25.447 -5.852 1.00 96.69 470 VAL A C 1
ATOM 3341 O O . VAL A 1 470 ? 2.736 -24.801 -6.204 1.00 96.69 470 VAL A O 1
ATOM 3344 N N . GLU A 1 471 ? 0.599 -25.467 -6.525 1.00 96.50 471 GLU A N 1
ATOM 3345 C CA . GLU A 1 471 ? 0.372 -24.770 -7.789 1.00 96.50 471 GLU A CA 1
ATOM 3346 C C . GLU A 1 471 ? -0.477 -23.504 -7.610 1.00 96.50 471 GLU A C 1
ATOM 3348 O O . GLU A 1 471 ? -1.228 -23.350 -6.645 1.00 96.50 471 GLU A O 1
ATOM 3353 N N . PHE A 1 472 ? -0.337 -22.560 -8.546 1.00 97.56 472 PHE A N 1
ATOM 3354 C CA . PHE A 1 472 ? -0.934 -21.229 -8.447 1.00 97.56 472 PHE A CA 1
ATOM 3355 C C . PHE A 1 472 ? -1.474 -20.727 -9.784 1.00 97.56 472 PHE A C 1
ATOM 3357 O O . PHE A 1 472 ? -0.974 -21.077 -10.854 1.00 97.56 472 PHE A O 1
ATOM 3364 N N . LEU A 1 473 ? -2.454 -19.832 -9.703 1.00 96.62 473 LEU A N 1
ATOM 3365 C CA . LEU A 1 473 ? -3.064 -19.136 -10.824 1.00 96.62 473 LEU A CA 1
ATOM 3366 C C . LEU A 1 473 ? -2.805 -17.629 -10.716 1.00 96.62 473 LEU A C 1
ATOM 3368 O O . LEU A 1 473 ? -3.060 -17.005 -9.688 1.00 96.62 473 LEU A O 1
ATOM 3372 N N . SER A 1 474 ? -2.341 -17.022 -11.808 1.00 93.75 474 SER A N 1
ATOM 3373 C CA . SER A 1 474 ? -2.328 -15.561 -11.963 1.00 93.75 474 SER A CA 1
ATOM 3374 C C . SER A 1 474 ? -3.752 -14.975 -11.946 1.00 93.75 474 SER A C 1
ATOM 3376 O O . SER A 1 474 ? -4.697 -15.656 -12.349 1.00 93.75 474 SER A O 1
ATOM 3378 N N . GLN A 1 475 ? -3.897 -13.678 -11.649 1.00 90.62 475 GLN A N 1
ATOM 3379 C CA . GLN A 1 475 ? -5.166 -12.928 -11.760 1.00 90.62 475 GLN A CA 1
ATOM 3380 C C . GLN A 1 475 ? -5.839 -13.066 -13.142 1.00 90.62 475 GLN A C 1
ATOM 3382 O O . GLN A 1 475 ? -7.051 -12.911 -13.269 1.00 90.62 475 GLN A O 1
ATOM 3387 N N . ALA A 1 476 ? -5.079 -13.389 -14.198 1.00 89.56 476 ALA A N 1
ATOM 3388 C CA . ALA A 1 476 ? -5.619 -13.624 -15.538 1.00 89.56 476 ALA A CA 1
ATOM 3389 C C . ALA A 1 476 ? -6.499 -14.890 -15.650 1.00 89.56 476 ALA A C 1
ATOM 3391 O O . ALA A 1 476 ? -7.149 -15.075 -16.679 1.00 89.56 476 ALA A O 1
ATOM 3392 N N . ALA A 1 477 ? -6.542 -15.742 -14.617 1.00 92.62 477 ALA A N 1
ATOM 3393 C CA . ALA A 1 477 ? -7.529 -16.816 -14.497 1.00 92.62 477 ALA A CA 1
ATOM 3394 C C . ALA A 1 477 ? -8.954 -16.286 -14.237 1.00 92.62 477 ALA A C 1
ATOM 3396 O O . ALA A 1 477 ? -9.918 -16.972 -14.565 1.00 92.62 477 ALA A O 1
ATOM 3397 N N . GLY A 1 478 ? -9.091 -15.057 -13.721 1.00 92.00 478 GLY A N 1
ATOM 3398 C CA . GLY A 1 478 ? -10.384 -14.413 -13.475 1.00 92.00 478 GLY A CA 1
ATOM 3399 C C . GLY A 1 478 ? -11.047 -14.784 -12.147 1.00 92.00 478 GLY A C 1
ATOM 3400 O O . GLY A 1 478 ? -12.237 -14.521 -11.995 1.00 92.00 478 GLY A O 1
ATOM 3401 N N . VAL A 1 479 ? -10.300 -15.373 -11.207 1.00 95.00 479 VAL A N 1
ATOM 3402 C CA . VAL A 1 479 ? -10.785 -15.635 -9.844 1.00 95.00 479 VAL A CA 1
ATOM 3403 C C . VAL A 1 479 ? -10.946 -14.312 -9.097 1.00 95.00 479 VAL A C 1
ATOM 3405 O O . VAL A 1 479 ? -10.095 -13.424 -9.206 1.00 95.00 479 VAL A O 1
ATOM 3408 N N . ALA A 1 480 ? -12.024 -14.191 -8.329 1.00 93.31 480 ALA A N 1
ATOM 3409 C CA . ALA A 1 480 ? -12.238 -13.090 -7.404 1.00 93.31 480 ALA A CA 1
ATOM 3410 C C . ALA A 1 480 ? -12.723 -13.637 -6.060 1.00 93.31 480 ALA A C 1
ATOM 3412 O O . ALA A 1 480 ? -13.519 -14.574 -6.044 1.00 93.31 480 ALA A O 1
ATOM 3413 N N . PHE A 1 481 ? -12.251 -13.065 -4.955 1.00 92.00 481 PHE A N 1
ATOM 3414 C CA . PHE A 1 481 ? -12.647 -13.464 -3.604 1.00 92.00 481 PHE A CA 1
ATOM 3415 C C . PHE A 1 481 ? -12.705 -12.243 -2.688 1.00 92.00 481 PHE A C 1
ATOM 3417 O O . PHE A 1 481 ? -11.865 -11.355 -2.808 1.00 92.00 481 PHE A O 1
ATOM 3424 N N . ASP A 1 482 ? -13.694 -12.231 -1.801 1.00 87.31 482 ASP A N 1
ATOM 3425 C CA . ASP A 1 482 ? -13.966 -11.177 -0.822 1.00 87.31 482 ASP A CA 1
ATOM 3426 C C . ASP A 1 482 ? -13.085 -11.391 0.424 1.00 87.31 482 ASP A C 1
ATOM 3428 O O . ASP A 1 482 ? -13.351 -12.254 1.268 1.00 87.31 482 ASP A O 1
ATOM 3432 N N . TYR A 1 483 ? -11.953 -10.684 0.480 1.00 85.88 483 TYR A N 1
ATOM 3433 C CA . TYR A 1 483 ? -10.923 -10.911 1.504 1.00 85.88 483 TYR A CA 1
ATOM 3434 C C . TYR A 1 483 ? -11.072 -10.061 2.760 1.00 85.88 483 TYR A C 1
ATOM 3436 O O . TYR A 1 483 ? -10.515 -10.438 3.793 1.00 85.88 483 TYR A O 1
ATOM 3444 N N . ASP A 1 484 ? -11.755 -8.924 2.693 1.00 74.81 484 ASP A N 1
ATOM 3445 C CA . ASP A 1 484 ? -12.079 -8.154 3.890 1.00 74.81 484 ASP A CA 1
ATOM 3446 C C . ASP A 1 484 ? -13.467 -8.539 4.429 1.00 74.81 484 ASP A C 1
ATOM 3448 O O . ASP A 1 484 ? -13.646 -8.612 5.646 1.00 74.81 484 ASP A O 1
ATOM 3452 N N . GLY A 1 485 ? -14.405 -8.920 3.565 1.00 76.12 485 GLY A N 1
ATOM 3453 C CA . GLY A 1 485 ? -15.785 -9.245 3.900 1.00 76.12 485 GLY A CA 1
ATOM 3454 C C . GLY A 1 485 ? -16.764 -8.122 3.550 1.00 76.12 485 GLY A C 1
ATOM 3455 O O . GLY A 1 485 ? -17.871 -8.138 4.095 1.00 76.12 485 GLY A O 1
ATOM 3456 N N . ASP A 1 486 ? -16.392 -7.136 2.712 1.00 69.88 486 ASP A N 1
ATOM 3457 C CA . ASP A 1 486 ? -17.257 -5.997 2.342 1.00 69.88 486 ASP A CA 1
ATOM 3458 C C . ASP A 1 486 ? -18.488 -6.389 1.489 1.00 69.88 486 ASP A C 1
ATOM 3460 O O . ASP A 1 486 ? -19.431 -5.601 1.331 1.00 69.88 486 ASP A O 1
ATOM 3464 N N . GLY A 1 487 ? -18.538 -7.635 1.007 1.00 78.12 487 GLY A N 1
ATOM 3465 C CA . GLY A 1 487 ? -19.578 -8.176 0.135 1.00 78.12 487 GLY A CA 1
ATOM 3466 C C . GLY A 1 487 ? -19.267 -8.031 -1.358 1.00 78.12 487 GLY A C 1
ATOM 3467 O O . GLY A 1 487 ? -20.104 -8.399 -2.196 1.00 78.12 487 GLY A O 1
ATOM 3468 N N . VAL A 1 488 ? -18.099 -7.493 -1.711 1.00 80.81 488 VAL A N 1
ATOM 3469 C CA . VAL A 1 488 ? -17.551 -7.394 -3.064 1.00 80.81 488 VAL A CA 1
ATOM 3470 C C . VAL A 1 488 ? -16.320 -8.301 -3.162 1.00 80.81 488 VAL A C 1
ATOM 3472 O O . VAL A 1 488 ? -15.576 -8.470 -2.214 1.00 80.81 488 VAL A O 1
ATOM 3475 N N . ALA A 1 489 ? -16.127 -8.947 -4.313 1.00 87.56 489 ALA A N 1
ATOM 3476 C CA . ALA A 1 489 ? -15.008 -9.865 -4.516 1.00 87.56 489 ALA A CA 1
ATOM 3477 C C . ALA A 1 489 ? -13.883 -9.209 -5.337 1.00 87.56 489 ALA A C 1
ATOM 3479 O O . ALA A 1 489 ? -14.097 -8.811 -6.491 1.00 87.56 489 ALA A O 1
ATOM 3480 N N . GLU A 1 490 ? -12.671 -9.170 -4.785 1.00 87.44 490 GLU A N 1
ATOM 3481 C CA . GLU A 1 490 ? -11.477 -8.613 -5.429 1.00 87.44 490 GLU A CA 1
ATOM 3482 C C . GLU A 1 490 ? -10.883 -9.612 -6.425 1.00 87.44 490 GLU A C 1
ATOM 3484 O O . GLU A 1 490 ? -10.594 -10.753 -6.049 1.00 87.44 490 GLU A O 1
ATOM 3489 N N . PRO A 1 491 ? -10.587 -9.207 -7.677 1.00 92.25 491 PRO A N 1
ATOM 3490 C CA . PRO A 1 491 ? -9.785 -10.018 -8.583 1.00 92.25 491 PRO A CA 1
ATOM 3491 C C . PRO A 1 491 ? -8.427 -10.347 -7.954 1.00 92.25 491 PRO A C 1
ATOM 3493 O O . PRO A 1 491 ? -7.682 -9.452 -7.545 1.00 92.25 491 PRO A O 1
ATOM 3496 N N . THR A 1 492 ? -8.088 -11.631 -7.890 1.00 94.12 492 THR A N 1
ATOM 3497 C CA . THR A 1 492 ? -6.964 -12.111 -7.081 1.00 94.12 492 THR A CA 1
ATOM 3498 C C . THR A 1 492 ? -6.163 -13.203 -7.787 1.00 94.12 492 THR A C 1
ATOM 3500 O O . THR A 1 492 ? -6.648 -13.870 -8.704 1.00 94.12 492 THR A O 1
ATOM 3503 N N . ALA A 1 493 ? -4.894 -13.353 -7.406 1.00 95.31 493 ALA A N 1
ATOM 3504 C CA . ALA A 1 493 ? -4.164 -14.584 -7.692 1.00 95.31 493 ALA A CA 1
ATOM 3505 C C . ALA A 1 493 ? -4.704 -15.709 -6.792 1.00 95.31 493 ALA A C 1
ATOM 3507 O O . ALA A 1 493 ? -5.295 -15.441 -5.751 1.00 95.31 493 ALA A O 1
ATOM 3508 N N . TRP A 1 494 ? -4.537 -16.966 -7.193 1.00 96.88 494 TRP A N 1
ATOM 3509 C CA . TRP A 1 494 ? -5.226 -18.079 -6.535 1.00 96.88 494 TRP A CA 1
ATOM 3510 C C . TRP A 1 494 ? -4.372 -19.341 -6.444 1.00 96.88 494 TRP A C 1
ATOM 3512 O O . TRP A 1 494 ? -3.303 -19.432 -7.051 1.00 96.88 494 TRP A O 1
ATOM 3522 N N . VAL A 1 495 ? -4.863 -20.329 -5.701 1.00 97.44 495 VAL A N 1
ATOM 3523 C CA . VAL A 1 495 ? -4.324 -21.695 -5.691 1.00 97.44 495 VAL A CA 1
ATOM 3524 C C . VAL A 1 495 ? -4.775 -22.460 -6.946 1.00 97.44 495 VAL A C 1
ATOM 3526 O O . VAL A 1 495 ? -5.795 -22.126 -7.552 1.00 97.44 495 VAL A O 1
ATOM 3529 N N . GLY A 1 496 ? -4.003 -23.461 -7.371 1.00 97.38 496 GLY A N 1
ATOM 3530 C CA . GLY A 1 496 ? -4.406 -24.388 -8.431 1.00 97.38 496 GLY A CA 1
ATOM 3531 C C . GLY A 1 496 ? -5.634 -25.232 -8.036 1.00 97.38 496 GLY A C 1
ATOM 3532 O O . GLY A 1 496 ? -5.826 -25.503 -6.851 1.00 97.38 496 GLY A O 1
ATOM 3533 N N . PRO A 1 497 ? -6.464 -25.677 -9.000 1.00 96.81 497 PRO A N 1
ATOM 3534 C CA . PRO A 1 497 ? -7.694 -26.432 -8.720 1.00 96.81 497 PRO A CA 1
ATOM 3535 C C . PRO A 1 497 ? -7.438 -27.857 -8.186 1.00 96.81 497 PRO A C 1
ATOM 3537 O O . PRO A 1 497 ? -8.339 -28.499 -7.643 1.00 96.81 497 PRO A O 1
ATOM 3540 N N . ASP A 1 498 ? -6.221 -28.371 -8.360 1.00 96.38 498 ASP A N 1
ATOM 3541 C CA . ASP A 1 498 ? -5.703 -29.645 -7.850 1.00 96.38 498 ASP A CA 1
ATOM 3542 C C . ASP A 1 498 ? -5.411 -29.593 -6.336 1.00 96.38 498 ASP A C 1
ATOM 3544 O O . ASP A 1 498 ? -5.497 -30.619 -5.654 1.00 96.38 498 ASP A O 1
ATOM 3548 N N . ASP A 1 499 ? -5.132 -28.389 -5.832 1.00 97.62 499 ASP A N 1
ATOM 3549 C CA . ASP A 1 499 ? -4.712 -28.052 -4.472 1.00 97.62 499 ASP A CA 1
ATOM 3550 C C . ASP A 1 499 ? -5.840 -27.358 -3.686 1.00 97.62 499 ASP A C 1
ATOM 3552 O O . ASP A 1 499 ? -7.003 -27.362 -4.094 1.00 97.62 499 ASP A O 1
ATOM 3556 N N . GLY A 1 500 ? -5.542 -26.793 -2.511 1.00 97.12 500 GLY A N 1
ATOM 3557 C CA . GLY A 1 500 ? -6.541 -26.026 -1.765 1.00 97.12 500 GLY A CA 1
ATOM 3558 C C . GLY A 1 500 ? -5.996 -25.107 -0.676 1.00 97.12 500 GLY A C 1
ATOM 3559 O O . GLY A 1 500 ? -4.845 -25.221 -0.253 1.00 97.12 500 GLY A O 1
ATOM 3560 N N . LEU A 1 501 ? -6.849 -24.198 -0.205 1.00 97.94 501 LEU A N 1
ATOM 3561 C CA . LEU A 1 501 ? -6.553 -23.237 0.862 1.00 97.94 501 LEU A CA 1
ATOM 3562 C C . LEU A 1 501 ? -6.915 -23.804 2.237 1.00 97.94 501 LEU A C 1
ATOM 3564 O O . LEU A 1 501 ? -7.930 -24.483 2.383 1.00 97.94 501 LEU A O 1
ATOM 3568 N N . LEU A 1 502 ? -6.107 -23.511 3.257 1.00 97.81 502 LEU A N 1
ATOM 3569 C CA . LEU A 1 502 ? -6.434 -23.790 4.655 1.00 97.81 502 LEU A CA 1
ATOM 3570 C C . LEU A 1 502 ? -7.595 -22.897 5.108 1.00 97.81 502 LEU A C 1
ATOM 3572 O O . LEU A 1 502 ? -7.541 -21.685 4.931 1.00 97.81 502 LEU A O 1
ATOM 3576 N N . VAL A 1 503 ? -8.599 -23.492 5.749 1.00 97.06 503 VAL A N 1
ATOM 3577 C CA . VAL A 1 503 ? -9.782 -22.783 6.259 1.00 97.06 503 VAL A CA 1
ATOM 3578 C C . VAL A 1 503 ? -9.956 -23.066 7.747 1.00 97.06 503 VAL A C 1
ATOM 3580 O O . VAL A 1 503 ? -9.825 -24.217 8.170 1.00 97.06 503 VAL A O 1
ATOM 3583 N N . HIS A 1 504 ? -10.305 -22.050 8.530 1.00 94.94 504 HIS A N 1
ATOM 3584 C CA . HIS A 1 504 ? -10.826 -22.163 9.890 1.00 94.94 504 HIS A CA 1
ATOM 3585 C C . HIS A 1 504 ? -12.328 -21.838 9.886 1.00 94.94 504 HIS A C 1
ATOM 3587 O O . HIS A 1 504 ? -12.710 -20.680 10.021 1.00 94.94 504 HIS A O 1
ATOM 3593 N N . ASP A 1 505 ? -13.159 -22.880 9.769 1.00 92.81 505 ASP A N 1
ATOM 3594 C CA . ASP A 1 505 ? -14.630 -22.813 9.794 1.00 92.81 505 ASP A CA 1
ATOM 3595 C C . ASP A 1 505 ? -15.097 -22.415 11.207 1.00 92.81 505 ASP A C 1
ATOM 3597 O O . ASP A 1 505 ? -15.334 -23.255 12.090 1.00 92.81 505 ASP A O 1
ATOM 3601 N N . ALA A 1 506 ? -15.149 -21.106 11.455 1.00 86.75 506 ALA A N 1
ATOM 3602 C CA . ALA A 1 506 ? -15.475 -20.500 12.737 1.00 86.75 506 ALA A CA 1
ATOM 3603 C C . ALA A 1 506 ? -16.988 -20.519 12.968 1.00 86.75 506 ALA A C 1
ATOM 3605 O O . ALA A 1 506 ? -17.458 -20.769 14.089 1.00 86.75 506 ALA A O 1
ATOM 3606 N N . ASN A 1 507 ? -17.765 -20.313 11.906 1.00 87.12 507 ASN A N 1
ATOM 3607 C CA . ASN A 1 507 ? -19.218 -20.224 11.979 1.00 87.12 507 ASN A CA 1
ATOM 3608 C C . ASN A 1 507 ? -19.890 -21.627 12.099 1.00 87.12 507 ASN A C 1
ATOM 3610 O O . ASN A 1 507 ? -20.892 -21.779 12.807 1.00 87.12 507 ASN A O 1
ATOM 3614 N N . GLY A 1 508 ? -19.255 -22.686 11.579 1.00 90.19 508 GLY A N 1
ATOM 3615 C CA . GLY A 1 508 ? -19.702 -24.084 11.609 1.00 90.19 508 GLY A CA 1
ATOM 3616 C C . GLY A 1 508 ? -20.532 -24.552 10.404 1.00 90.19 508 GLY A C 1
ATOM 3617 O O . GLY A 1 508 ? -21.201 -25.588 10.524 1.00 90.19 508 GLY A O 1
ATOM 3618 N N . ASP A 1 509 ? -20.560 -23.810 9.296 1.00 92.25 509 ASP A N 1
ATOM 3619 C CA . ASP A 1 509 ? -21.378 -24.088 8.110 1.00 92.25 509 ASP A CA 1
ATOM 3620 C C . ASP A 1 509 ? -20.645 -24.849 6.990 1.00 92.25 509 ASP A C 1
ATOM 3622 O O . ASP A 1 509 ? -21.319 -25.467 6.155 1.00 92.25 509 ASP A O 1
ATOM 3626 N N . ARG A 1 510 ? -19.306 -24.934 7.065 1.00 93.06 510 ARG A N 1
ATOM 3627 C CA . ARG A 1 510 ? -18.402 -25.573 6.087 1.00 93.06 510 ARG A CA 1
ATOM 3628 C C . ARG A 1 510 ? -18.318 -24.856 4.729 1.00 93.06 510 ARG A C 1
ATOM 3630 O O . ARG A 1 510 ? -18.164 -25.526 3.703 1.00 93.06 510 ARG A O 1
ATOM 3637 N N . VAL A 1 511 ? -18.420 -23.531 4.713 1.00 91.31 511 VAL A N 1
ATOM 3638 C CA . VAL A 1 511 ? -18.312 -22.683 3.520 1.00 91.31 511 VAL A CA 1
ATOM 3639 C C . VAL A 1 511 ? -17.256 -21.609 3.778 1.00 91.31 511 VAL A C 1
ATOM 3641 O O . VAL A 1 511 ? -17.494 -20.717 4.575 1.00 91.31 511 VAL A O 1
ATOM 3644 N N . ALA A 1 512 ? -16.116 -21.639 3.078 1.00 90.69 512 ALA A N 1
ATOM 3645 C CA . ALA A 1 512 ? -15.212 -20.489 3.099 1.00 90.69 512 ALA A CA 1
ATOM 3646 C C . ALA A 1 512 ? -15.865 -19.368 2.275 1.00 90.69 512 ALA A C 1
ATOM 3648 O O . ALA A 1 512 ? -16.005 -19.502 1.053 1.00 90.69 512 ALA A O 1
ATOM 3649 N N . ASN A 1 513 ? -16.343 -18.324 2.956 1.00 82.81 513 ASN A N 1
ATOM 3650 C CA . ASN A 1 513 ? -17.176 -17.271 2.364 1.00 82.81 513 ASN A CA 1
ATOM 3651 C C . ASN A 1 513 ? -16.629 -15.843 2.533 1.00 82.81 513 ASN A C 1
ATOM 3653 O O . ASN A 1 513 ? -17.202 -14.934 1.943 1.00 82.81 513 ASN A O 1
ATOM 3657 N N . ASP A 1 514 ? -15.613 -15.642 3.370 1.00 79.69 514 ASP A N 1
ATOM 3658 C CA . ASP A 1 514 ? -14.946 -14.358 3.599 1.00 79.69 514 ASP A CA 1
ATOM 3659 C C . ASP A 1 514 ? -13.499 -14.591 4.065 1.00 79.69 514 ASP A C 1
ATOM 3661 O O . ASP A 1 514 ? -13.112 -15.708 4.441 1.00 79.69 514 ASP A O 1
ATOM 3665 N N . GLY A 1 515 ? -12.675 -13.544 4.029 1.00 82.38 515 GLY A N 1
ATOM 3666 C CA . GLY A 1 515 ? -11.270 -13.639 4.416 1.00 82.38 515 GLY A CA 1
ATOM 3667 C C . GLY A 1 515 ? -11.025 -14.012 5.878 1.00 82.38 515 GLY A C 1
ATOM 3668 O O . GLY A 1 515 ? -9.971 -14.575 6.163 1.00 82.38 515 GLY A O 1
ATOM 3669 N N . SER A 1 516 ? -11.966 -13.803 6.808 1.00 82.56 516 SER A N 1
ATOM 3670 C CA . SER A 1 516 ? -11.743 -14.104 8.234 1.00 82.56 516 SER A CA 1
ATOM 3671 C C . SER A 1 516 ? -11.569 -15.602 8.524 1.00 82.56 516 SER A C 1
ATOM 3673 O O . SER A 1 516 ? -11.006 -15.976 9.559 1.00 82.56 516 SER A O 1
ATOM 3675 N N . GLU A 1 517 ? -11.997 -16.465 7.595 1.00 89.94 517 GLU A N 1
ATOM 3676 C CA . GLU A 1 517 ? -11.826 -17.917 7.685 1.00 89.94 517 GLU A CA 1
ATOM 3677 C C . GLU A 1 517 ? -10.584 -18.453 6.952 1.00 89.94 517 GLU A C 1
ATOM 3679 O O . GLU A 1 517 ? -10.185 -19.588 7.223 1.00 89.94 517 GLU A O 1
ATOM 3684 N N . ILE A 1 518 ? -9.945 -17.673 6.068 1.00 91.44 518 ILE A N 1
ATOM 3685 C CA . ILE A 1 518 ? -8.754 -18.097 5.293 1.00 91.44 518 ILE A CA 1
ATOM 3686 C C . ILE A 1 518 ? -7.513 -17.209 5.480 1.00 91.44 518 ILE A C 1
ATOM 3688 O O . ILE A 1 518 ? -6.450 -17.559 4.968 1.00 91.44 518 ILE A O 1
ATOM 3692 N N . VAL A 1 519 ? -7.649 -16.091 6.201 1.00 88.31 519 VAL A N 1
ATOM 3693 C CA . VAL A 1 519 ? -6.582 -15.158 6.583 1.00 88.31 519 VAL A CA 1
ATOM 3694 C C . VAL A 1 519 ? -6.384 -15.201 8.101 1.00 88.31 519 VAL A C 1
ATOM 3696 O O . VAL A 1 519 ? -7.279 -14.899 8.893 1.00 88.31 519 VAL A O 1
ATOM 3699 N N . PHE A 1 520 ? -5.182 -15.572 8.530 1.00 86.94 520 PHE A N 1
ATOM 3700 C CA . PHE A 1 520 ? -4.830 -15.838 9.928 1.00 86.94 520 PHE A CA 1
ATOM 3701 C C . PHE A 1 520 ? -3.812 -14.851 10.514 1.00 86.94 520 PHE A C 1
ATOM 3703 O O . PHE A 1 520 ? -3.602 -14.851 11.734 1.00 86.94 520 PHE A O 1
ATOM 3710 N N . ALA A 1 521 ? -3.167 -14.044 9.669 1.00 78.00 521 ALA A N 1
ATOM 3711 C CA . ALA A 1 521 ? -2.135 -13.088 10.036 1.00 78.00 521 ALA A CA 1
ATOM 3712 C C . ALA A 1 521 ? -2.584 -12.121 11.143 1.00 78.00 521 ALA A C 1
ATOM 3714 O O . ALA A 1 521 ? -3.722 -11.659 11.214 1.00 78.00 521 ALA A O 1
ATOM 3715 N N . VAL A 1 522 ? -1.639 -11.789 12.022 1.00 61.62 522 VAL A N 1
ATOM 3716 C CA . VAL A 1 522 ? -1.781 -10.761 13.061 1.00 61.62 522 VAL A CA 1
ATOM 3717 C C . VAL A 1 522 ? -0.628 -9.770 12.985 1.00 61.62 522 VAL A C 1
ATOM 3719 O O . VAL A 1 522 ? 0.543 -10.149 13.105 1.00 61.62 522 VAL A O 1
ATOM 3722 N N . GLY A 1 523 ? -0.952 -8.491 12.789 1.00 63.81 523 GLY A N 1
ATOM 3723 C CA . GLY A 1 523 ? 0.038 -7.437 12.575 1.00 63.81 523 GLY A CA 1
ATOM 3724 C C . GLY A 1 523 ? 0.983 -7.775 11.416 1.00 63.81 523 GLY A C 1
ATOM 3725 O O . GLY A 1 523 ? 0.551 -7.997 10.294 1.00 63.81 523 GLY A O 1
ATOM 3726 N N . ALA A 1 524 ? 2.286 -7.849 11.693 1.00 59.81 524 ALA A N 1
ATOM 3727 C CA . ALA A 1 524 ? 3.322 -8.116 10.689 1.00 59.81 524 ALA A CA 1
ATOM 3728 C C . ALA A 1 524 ? 3.709 -9.608 10.530 1.00 59.81 524 ALA A C 1
ATOM 3730 O O . ALA A 1 524 ? 4.806 -9.902 10.048 1.00 59.81 524 ALA A O 1
ATOM 3731 N N . SER A 1 525 ? 2.873 -10.550 10.984 1.00 71.81 525 SER A N 1
ATOM 3732 C CA . SER A 1 525 ? 3.104 -11.991 10.774 1.00 71.81 525 SER A CA 1
ATOM 3733 C C . SER A 1 525 ? 2.607 -12.462 9.402 1.00 71.81 525 SER A C 1
ATOM 3735 O O . SER A 1 525 ? 1.769 -11.815 8.781 1.00 71.81 525 SER A O 1
ATOM 3737 N N . THR A 1 526 ? 3.148 -13.582 8.920 1.00 88.31 526 THR A N 1
ATOM 3738 C CA . THR A 1 526 ? 2.542 -14.350 7.823 1.00 88.31 526 THR A CA 1
ATOM 3739 C C . THR A 1 526 ? 1.436 -15.243 8.377 1.00 88.31 526 THR A C 1
ATOM 3741 O O . THR A 1 526 ? 1.367 -15.469 9.588 1.00 88.31 526 THR A O 1
ATOM 3744 N N . ASP A 1 527 ? 0.583 -15.785 7.519 1.00 89.25 527 ASP A N 1
ATOM 3745 C CA . ASP A 1 527 ? -0.551 -16.592 7.959 1.00 89.25 527 ASP A CA 1
ATOM 3746 C C . ASP A 1 527 ? -0.157 -17.877 8.668 1.00 89.25 527 ASP A C 1
ATOM 3748 O O . ASP A 1 527 ? -0.752 -18.208 9.691 1.00 89.25 527 ASP A O 1
ATOM 3752 N N . LEU A 1 528 ? 0.870 -18.591 8.196 1.00 93.50 528 LEU A N 1
ATOM 3753 C CA . LEU A 1 528 ? 1.304 -19.816 8.870 1.00 93.50 528 LEU A CA 1
ATOM 3754 C C . LEU A 1 528 ? 1.784 -19.532 10.309 1.00 93.50 528 LEU A C 1
ATOM 3756 O O . LEU A 1 528 ? 1.552 -20.327 11.223 1.00 93.50 528 LEU A O 1
ATOM 3760 N N . GLU A 1 529 ? 2.408 -18.371 10.522 1.00 90.94 529 GLU A N 1
ATOM 3761 C CA . GLU A 1 529 ? 2.783 -17.860 11.845 1.00 90.94 529 GLU A CA 1
ATOM 3762 C C . GLU A 1 529 ? 1.555 -17.355 12.627 1.00 90.94 529 GLU A C 1
ATOM 3764 O O . GLU A 1 529 ? 1.470 -17.582 13.834 1.00 90.94 529 GLU A O 1
ATOM 3769 N N . GLY A 1 530 ? 0.568 -16.749 11.963 1.00 89.44 530 GLY A N 1
ATOM 3770 C CA . GLY A 1 530 ? -0.730 -16.380 12.535 1.00 89.44 530 GLY A CA 1
ATOM 3771 C C . GLY A 1 530 ? -1.493 -17.589 13.086 1.00 89.44 530 GLY A C 1
ATOM 3772 O O . GLY A 1 530 ? -1.931 -17.570 14.241 1.00 89.44 530 GLY A O 1
ATOM 3773 N N . VAL A 1 531 ? -1.534 -18.695 12.331 1.00 92.56 531 VAL A N 1
ATOM 3774 C CA . VAL A 1 531 ? -2.091 -19.979 12.784 1.00 92.56 531 VAL A CA 1
ATOM 3775 C C . VAL A 1 531 ? -1.361 -20.466 14.039 1.00 92.56 531 VAL A C 1
ATOM 3777 O O . VAL A 1 531 ? -1.997 -20.860 15.018 1.00 92.56 531 VAL A O 1
ATOM 3780 N N . ARG A 1 532 ? -0.025 -20.376 14.057 1.00 92.69 532 ARG A N 1
ATOM 3781 C CA . ARG A 1 532 ? 0.808 -20.750 15.212 1.00 92.69 532 ARG A CA 1
ATOM 3782 C C . ARG A 1 532 ? 0.602 -19.846 16.428 1.00 92.69 532 ARG A C 1
ATOM 3784 O O . ARG A 1 532 ? 0.723 -20.300 17.559 1.00 92.69 532 ARG A O 1
ATOM 3791 N N . LEU A 1 533 ? 0.333 -18.560 16.234 1.00 89.12 533 LEU A N 1
ATOM 3792 C CA . LEU A 1 533 ? 0.122 -17.617 17.334 1.00 89.12 533 LEU A CA 1
ATOM 3793 C C . LEU A 1 533 ? -1.282 -17.727 17.942 1.00 89.12 533 LEU A C 1
ATOM 3795 O O . LEU A 1 533 ? -1.436 -17.469 19.136 1.00 89.12 533 LEU A O 1
ATOM 3799 N N . ARG A 1 534 ? -2.288 -18.108 17.142 1.00 87.94 534 ARG A N 1
ATOM 3800 C CA . ARG A 1 534 ? -3.696 -18.194 17.561 1.00 87.94 534 ARG A CA 1
ATOM 3801 C C . ARG A 1 534 ? -4.138 -19.597 18.003 1.00 87.94 534 ARG A C 1
ATOM 3803 O O . ARG A 1 534 ? -4.918 -19.690 18.949 1.00 87.94 534 ARG A O 1
ATOM 3810 N N . PHE A 1 535 ? -3.661 -20.668 17.357 1.00 92.56 535 PHE A N 1
ATOM 3811 C CA . PHE A 1 535 ? -4.264 -22.009 17.476 1.00 92.56 535 PHE A CA 1
ATOM 3812 C C . PHE A 1 535 ? -3.325 -23.141 17.937 1.00 92.56 535 PHE A C 1
ATOM 3814 O O . PHE A 1 535 ? -3.834 -24.199 18.296 1.00 92.56 535 PHE A O 1
ATOM 3821 N N . ASP A 1 536 ? -2.002 -22.944 17.984 1.00 93.75 536 ASP A N 1
ATOM 3822 C CA . ASP A 1 536 ? -1.059 -23.872 18.646 1.00 93.75 536 ASP A CA 1
ATOM 3823 C C . ASP A 1 536 ? -1.158 -23.677 20.171 1.00 93.75 536 ASP A C 1
ATOM 3825 O O . ASP A 1 536 ? -0.584 -22.754 20.758 1.00 93.75 536 ASP A O 1
ATOM 3829 N N . THR A 1 537 ? -1.983 -24.503 20.816 1.00 94.00 537 THR A N 1
ATOM 3830 C CA . THR A 1 537 ? -2.385 -24.320 22.218 1.00 94.00 537 THR A CA 1
ATOM 3831 C C . THR A 1 537 ? -1.434 -24.961 23.224 1.00 94.00 537 THR A C 1
ATOM 3833 O O . THR A 1 537 ? -1.450 -24.572 24.399 1.00 94.00 537 THR A O 1
ATOM 3836 N N . ASP A 1 538 ? -0.611 -25.928 22.801 1.00 94.19 538 ASP A N 1
ATOM 3837 C CA . ASP A 1 538 ? 0.407 -26.557 23.652 1.00 94.19 538 ASP A CA 1
ATOM 3838 C C . ASP A 1 538 ? 1.848 -26.081 23.370 1.00 94.19 538 ASP A C 1
ATOM 3840 O O . ASP A 1 538 ? 2.725 -26.239 24.233 1.00 94.19 538 ASP A O 1
ATOM 3844 N N . GLY A 1 539 ? 2.052 -25.357 22.266 1.00 94.38 539 GLY A N 1
ATOM 3845 C CA . GLY A 1 539 ? 3.277 -24.650 21.910 1.00 94.38 539 GLY A CA 1
ATOM 3846 C C . GLY A 1 539 ? 4.337 -25.540 21.264 1.00 94.38 539 GLY A C 1
ATOM 3847 O O . GLY A 1 539 ? 5.531 -25.253 21.424 1.00 94.38 539 GLY A O 1
ATOM 3848 N N . ASP A 1 540 ? 3.947 -26.642 20.611 1.00 95.31 540 ASP A N 1
ATOM 3849 C CA . ASP A 1 540 ? 4.879 -27.588 19.981 1.00 95.31 540 ASP A CA 1
ATOM 3850 C C . ASP A 1 540 ? 5.289 -27.218 18.539 1.00 95.31 540 ASP A C 1
ATOM 3852 O O . ASP A 1 540 ? 6.235 -27.809 17.999 1.00 95.31 540 ASP A O 1
ATOM 3856 N N . GLY A 1 541 ? 4.670 -26.181 17.959 1.00 95.44 541 GLY A N 1
ATOM 3857 C CA . GLY A 1 541 ? 4.928 -25.690 16.605 1.00 95.44 541 GLY A CA 1
ATOM 3858 C C . GLY A 1 541 ? 4.111 -26.395 15.520 1.00 95.44 541 GLY A C 1
ATOM 3859 O O . GLY A 1 541 ? 4.489 -26.337 14.343 1.00 95.44 541 GLY A O 1
ATOM 3860 N N . LYS A 1 542 ? 3.027 -27.084 15.888 1.00 96.94 542 LYS A N 1
ATOM 3861 C CA . LYS A 1 542 ? 2.129 -27.799 14.975 1.00 96.94 542 LYS A CA 1
ATOM 3862 C C . LYS A 1 542 ? 0.673 -27.463 15.270 1.00 96.94 542 LYS A C 1
ATOM 3864 O O . LYS A 1 542 ? 0.319 -27.107 16.382 1.00 96.94 542 LYS A O 1
ATOM 3869 N N . LEU A 1 543 ? -0.179 -27.669 14.271 1.00 97.81 543 LEU A N 1
ATOM 3870 C CA . LEU A 1 543 ? -1.627 -27.736 14.452 1.00 97.81 543 LEU A CA 1
ATOM 3871 C C . LEU A 1 543 ? -2.036 -29.213 14.463 1.00 97.81 543 LEU A C 1
ATOM 3873 O O . LEU A 1 543 ? -1.846 -29.912 13.461 1.00 97.81 543 LEU A O 1
ATOM 3877 N N . THR A 1 544 ? -2.551 -29.712 15.588 1.00 97.25 544 THR A N 1
ATOM 3878 C CA . THR A 1 544 ? -2.842 -31.140 15.813 1.00 97.25 544 THR A CA 1
ATOM 3879 C C . THR A 1 544 ? -4.167 -31.360 16.541 1.00 97.25 544 THR A C 1
ATOM 3881 O O . THR A 1 544 ? -4.708 -30.460 17.162 1.00 97.25 544 THR A O 1
ATOM 3884 N N . ALA A 1 545 ? -4.666 -32.598 16.587 1.00 96.12 545 ALA A N 1
ATOM 3885 C CA . ALA A 1 545 ? -5.850 -32.941 17.386 1.00 96.12 545 ALA A CA 1
ATOM 3886 C C . ALA A 1 545 ? -5.671 -32.820 18.926 1.00 96.12 545 ALA A C 1
ATOM 3888 O O . ALA A 1 545 ? -6.568 -33.230 19.668 1.00 96.12 545 ALA A O 1
ATOM 3889 N N . ALA A 1 546 ? -4.526 -32.330 19.420 1.00 95.62 546 ALA A N 1
ATOM 3890 C CA . ALA A 1 546 ? -4.378 -31.865 20.801 1.00 95.62 546 ALA A CA 1
ATOM 3891 C C . ALA A 1 546 ? -4.920 -30.434 20.992 1.00 95.62 546 ALA A C 1
ATOM 3893 O O . ALA A 1 546 ? -5.318 -30.088 22.107 1.00 95.62 546 ALA A O 1
ATOM 3894 N N . ASP A 1 547 ? -4.980 -29.653 19.912 1.00 96.56 547 ASP A N 1
ATOM 3895 C CA . ASP A 1 547 ? -5.369 -28.250 19.908 1.00 96.56 547 ASP A CA 1
ATOM 3896 C C . ASP A 1 547 ? -6.881 -28.052 19.906 1.00 96.56 547 ASP A C 1
ATOM 3898 O O . ASP A 1 547 ? -7.633 -28.794 19.268 1.00 96.56 547 ASP A O 1
ATOM 3902 N N . ALA A 1 548 ? -7.327 -27.032 20.644 1.00 93.88 548 ALA A N 1
ATOM 3903 C CA . ALA A 1 548 ? -8.739 -26.828 20.963 1.00 93.88 548 ALA A CA 1
ATOM 3904 C C . ALA A 1 548 ? -9.632 -26.702 19.716 1.00 93.88 548 ALA A C 1
ATOM 3906 O O . ALA A 1 548 ? -10.688 -27.332 19.662 1.00 93.88 548 ALA A O 1
ATOM 3907 N N . GLU A 1 549 ? -9.180 -25.946 18.712 1.00 93.56 549 GLU A N 1
ATOM 3908 C CA . GLU A 1 549 ? -9.946 -25.654 17.495 1.00 93.56 549 GLU A CA 1
ATOM 3909 C C . GLU A 1 549 ? -9.549 -26.528 16.291 1.00 93.56 549 GLU A C 1
ATOM 3911 O O . GLU A 1 549 ? -10.052 -26.317 15.195 1.00 93.56 549 GLU A O 1
ATOM 3916 N N . PHE A 1 550 ? -8.714 -27.567 16.450 1.00 95.81 550 PHE A N 1
ATOM 3917 C CA . PHE A 1 550 ? -8.280 -28.419 15.324 1.00 95.81 550 PHE A CA 1
ATOM 3918 C C . PHE A 1 550 ? -9.442 -28.994 14.497 1.00 95.81 550 PHE A C 1
ATOM 3920 O O . PHE A 1 550 ? -9.336 -29.159 13.285 1.00 95.81 550 PHE A O 1
ATOM 3927 N N . SER A 1 551 ? -10.575 -29.292 15.141 1.00 95.31 551 SER A N 1
ATOM 3928 C CA . SER A 1 551 ? -11.775 -29.796 14.462 1.00 95.31 551 SER A CA 1
ATOM 3929 C C . SER A 1 551 ? -12.545 -28.752 13.644 1.00 95.31 551 SER A C 1
ATOM 3931 O O . SER A 1 551 ? -13.472 -29.146 12.940 1.00 95.31 551 SER A O 1
ATOM 3933 N N . ARG A 1 552 ? -12.200 -27.462 13.753 1.00 95.38 552 ARG A N 1
ATOM 3934 C CA . ARG A 1 552 ? -12.702 -26.371 12.901 1.00 95.38 552 ARG A CA 1
ATOM 3935 C C . ARG A 1 552 ? -11.912 -26.222 11.608 1.00 95.38 552 ARG A C 1
ATOM 3937 O O . ARG A 1 552 ? -12.400 -25.614 10.667 1.00 95.38 552 ARG A O 1
ATOM 3944 N N . PHE A 1 553 ? -10.706 -26.780 11.540 1.00 97.75 553 PHE A N 1
ATOM 3945 C CA . PHE A 1 553 ? -9.886 -26.633 10.349 1.00 97.75 553 PHE A CA 1
ATOM 3946 C C . PHE A 1 553 ? -10.297 -27.593 9.225 1.00 97.75 553 PHE A C 1
ATOM 3948 O O . PHE A 1 553 ? -10.557 -28.791 9.426 1.00 97.75 553 PHE A O 1
ATOM 3955 N N . GLY A 1 554 ? -10.287 -27.059 8.011 1.00 97.38 554 GLY A N 1
ATOM 3956 C CA . GLY A 1 554 ? -10.500 -27.774 6.763 1.00 97.38 554 GLY A CA 1
ATOM 3957 C C . GLY A 1 554 ? -9.598 -27.261 5.653 1.00 97.38 554 GLY A C 1
ATOM 3958 O O . GLY A 1 554 ? -8.715 -26.436 5.875 1.00 97.38 554 GLY A O 1
ATOM 3959 N N . VAL A 1 555 ? -9.818 -27.795 4.460 1.00 98.00 555 VAL A N 1
ATOM 3960 C CA . VAL A 1 555 ? -9.234 -27.304 3.217 1.00 98.00 555 VAL A CA 1
ATOM 3961 C C . VAL A 1 555 ? -10.371 -27.058 2.238 1.00 98.00 555 VAL A C 1
ATOM 3963 O O . VAL A 1 555 ? -11.263 -27.904 2.111 1.00 98.00 555 VAL A O 1
ATOM 3966 N N . TRP A 1 556 ? -10.323 -25.921 1.556 1.00 97.75 556 TRP A N 1
ATOM 3967 C CA . TRP A 1 556 ? -11.167 -25.614 0.411 1.00 97.75 556 TRP A CA 1
ATOM 3968 C C . TRP A 1 556 ? -10.374 -25.858 -0.872 1.00 97.75 556 TRP A C 1
ATOM 3970 O O . TRP A 1 556 ? -9.388 -25.174 -1.141 1.00 97.75 556 TRP A O 1
ATOM 3980 N N . GLN A 1 557 ? -10.795 -26.864 -1.637 1.00 97.75 557 GLN A N 1
ATOM 3981 C CA . GLN A 1 557 ? -10.300 -27.148 -2.980 1.00 97.75 557 GLN A CA 1
ATOM 3982 C C . GLN A 1 557 ? -11.275 -26.552 -4.001 1.00 97.75 557 GLN A C 1
ATOM 3984 O O . GLN A 1 557 ? -12.261 -27.198 -4.358 1.00 97.75 557 GLN A O 1
ATOM 3989 N N . ASP A 1 558 ? -11.003 -25.325 -4.449 1.00 96.75 558 ASP A N 1
ATOM 3990 C CA . ASP A 1 558 ? -11.757 -24.637 -5.506 1.00 96.75 558 ASP A CA 1
ATOM 3991 C C . ASP A 1 558 ? -11.472 -25.295 -6.869 1.00 96.75 558 ASP A C 1
ATOM 3993 O O . ASP A 1 558 ? -10.629 -24.863 -7.662 1.00 96.75 558 ASP A O 1
ATOM 3997 N N . ALA A 1 559 ? -12.167 -26.403 -7.122 1.00 95.50 559 ALA A N 1
ATOM 3998 C CA . ALA A 1 559 ? -11.909 -27.307 -8.237 1.00 95.50 559 ALA A CA 1
ATOM 3999 C C . ALA A 1 559 ? -12.295 -26.710 -9.600 1.00 95.50 559 ALA A C 1
ATOM 4001 O O . ALA A 1 559 ? -12.010 -27.306 -10.645 1.00 95.50 559 ALA A O 1
ATOM 4002 N N . ASN A 1 560 ? -12.987 -25.568 -9.598 1.00 95.44 560 ASN A N 1
ATOM 4003 C CA . ASN A 1 560 ? -13.413 -24.866 -10.801 1.00 95.44 560 ASN A CA 1
ATOM 4004 C C . ASN A 1 560 ? -12.851 -23.434 -10.922 1.00 95.44 560 ASN A C 1
ATOM 4006 O O . ASN A 1 560 ? -12.998 -22.822 -11.982 1.00 95.44 560 ASN A O 1
ATOM 4010 N N . SER A 1 561 ? -12.120 -22.975 -9.901 1.00 96.12 561 SER A N 1
ATOM 4011 C CA . SER A 1 561 ? -11.440 -21.680 -9.808 1.00 96.12 561 SER A CA 1
ATOM 4012 C C . SER A 1 561 ? -12.399 -20.491 -9.932 1.00 96.12 561 SER A C 1
ATOM 4014 O O . SER A 1 561 ? -12.141 -19.561 -10.698 1.00 96.12 561 SER A O 1
ATOM 4016 N N . ASN A 1 562 ? -13.530 -20.538 -9.219 1.00 93.81 562 ASN A N 1
ATOM 4017 C CA . ASN A 1 562 ? -14.542 -19.472 -9.230 1.00 93.81 562 ASN A CA 1
ATOM 4018 C C . ASN A 1 562 ? -14.528 -18.559 -7.993 1.00 93.81 562 ASN A C 1
ATOM 4020 O O . ASN A 1 562 ? -15.246 -17.559 -8.008 1.00 93.81 562 ASN A O 1
ATOM 4024 N N . GLY A 1 563 ? -13.741 -18.869 -6.956 1.00 93.75 563 GLY A N 1
ATOM 4025 C CA . GLY A 1 563 ? -13.707 -18.092 -5.713 1.00 93.75 563 GLY A CA 1
ATOM 4026 C C . GLY A 1 563 ? -14.956 -18.241 -4.832 1.00 93.75 563 GLY A C 1
ATOM 4027 O O . GLY A 1 563 ? -15.194 -17.411 -3.961 1.00 93.75 563 GLY A O 1
ATOM 4028 N N . VAL A 1 564 ? -15.765 -19.285 -5.026 1.00 94.06 564 VAL A N 1
ATOM 4029 C CA . VAL A 1 564 ? -16.968 -19.585 -4.236 1.00 94.06 564 VAL A CA 1
ATOM 4030 C C . VAL A 1 564 ? -16.926 -21.042 -3.784 1.00 94.06 564 VAL A C 1
ATOM 4032 O O . VAL A 1 564 ? -16.848 -21.937 -4.613 1.00 94.06 564 VAL A O 1
ATOM 4035 N N . THR A 1 565 ? -17.044 -21.309 -2.479 1.00 95.50 565 THR A N 1
ATOM 4036 C CA . THR A 1 565 ? -17.062 -22.696 -1.977 1.00 95.50 565 THR A CA 1
ATOM 4037 C C . THR A 1 565 ? -18.292 -23.464 -2.487 1.00 95.50 565 THR A C 1
ATOM 4039 O O . THR A 1 565 ? -19.395 -23.339 -1.944 1.00 95.50 565 THR A O 1
ATOM 4042 N N . ASP A 1 566 ? -18.106 -24.304 -3.508 1.00 95.75 566 ASP A N 1
ATOM 4043 C CA . ASP A 1 566 ? -19.177 -25.119 -4.085 1.00 95.75 566 ASP A CA 1
ATOM 4044 C C . ASP A 1 566 ? -19.435 -26.421 -3.275 1.00 95.75 566 ASP A C 1
ATOM 4046 O O . ASP A 1 566 ? -18.565 -26.921 -2.547 1.00 95.75 566 ASP A O 1
ATOM 4050 N N . PRO A 1 567 ? -20.633 -27.045 -3.378 1.00 94.69 567 PRO A N 1
ATOM 4051 C CA . PRO A 1 567 ? -20.982 -28.247 -2.618 1.00 94.69 567 PRO A CA 1
ATOM 4052 C C . PRO A 1 567 ? -20.067 -29.460 -2.874 1.00 94.69 567 PRO A C 1
ATOM 4054 O O . PRO A 1 567 ? -20.292 -30.262 -3.784 1.00 94.69 567 PRO A O 1
ATOM 4057 N N . GLY A 1 568 ? -19.101 -29.657 -1.977 1.00 92.69 568 GLY A N 1
ATOM 4058 C CA . GLY A 1 568 ? -18.132 -30.757 -2.005 1.00 92.69 568 GLY A CA 1
ATOM 4059 C C . GLY A 1 568 ? -16.671 -30.315 -2.100 1.00 92.69 568 GLY A C 1
ATOM 4060 O O . GLY A 1 568 ? -15.799 -31.176 -2.008 1.00 92.69 568 GLY A O 1
ATOM 4061 N N . GLU A 1 569 ? -16.414 -29.015 -2.247 1.00 96.94 569 GLU A N 1
ATOM 4062 C CA . GLU A 1 569 ? -15.069 -28.433 -2.325 1.00 96.94 569 GLU A CA 1
ATOM 4063 C C . GLU A 1 569 ? -14.406 -28.243 -0.952 1.00 96.94 569 GLU A C 1
ATOM 4065 O O . GLU A 1 569 ? -13.188 -28.360 -0.824 1.00 96.94 569 GLU A O 1
ATOM 4070 N N . PHE A 1 570 ? -15.197 -28.027 0.104 1.00 97.25 570 PHE A N 1
ATOM 4071 C CA . PHE A 1 570 ? -14.704 -28.035 1.481 1.00 97.25 570 PHE A CA 1
ATOM 4072 C C . PHE A 1 570 ? -14.601 -29.462 2.040 1.00 97.25 570 PHE A C 1
ATOM 4074 O O . PHE A 1 570 ? -15.565 -30.237 2.015 1.00 97.25 570 PHE A O 1
ATOM 4081 N N . SER A 1 571 ? -13.457 -29.793 2.641 1.00 97.12 571 SER A N 1
ATOM 4082 C CA . SER A 1 571 ? -13.257 -31.012 3.436 1.00 97.12 571 SER A CA 1
ATOM 4083 C C . SER A 1 571 ? -12.489 -30.713 4.722 1.00 97.12 571 SER A C 1
ATOM 4085 O O . SER A 1 571 ? -11.429 -30.096 4.690 1.00 97.12 571 SER A O 1
ATOM 4087 N N . THR A 1 572 ? -12.960 -31.204 5.873 1.00 96.75 572 THR A N 1
ATOM 4088 C CA . THR A 1 572 ? -12.216 -31.049 7.140 1.00 96.75 572 THR A CA 1
ATOM 4089 C C . THR A 1 572 ? -10.864 -31.767 7.084 1.00 96.75 572 THR A C 1
ATOM 4091 O O . THR A 1 572 ? -10.723 -32.796 6.411 1.00 96.75 572 THR A O 1
ATOM 4094 N N . LEU A 1 573 ? -9.882 -31.314 7.877 1.00 97.31 573 LEU A N 1
ATOM 4095 C CA . LEU A 1 573 ? -8.569 -31.975 7.969 1.00 97.31 573 LEU A CA 1
ATOM 4096 C C . LEU A 1 573 ? -8.698 -33.482 8.259 1.00 97.31 573 LEU A C 1
ATOM 4098 O O . LEU A 1 573 ? -7.967 -34.300 7.704 1.00 97.31 573 LEU A O 1
ATOM 4102 N N . SER A 1 574 ? -9.674 -33.868 9.087 1.00 95.06 574 SER A N 1
ATOM 4103 C CA . SER A 1 574 ? -9.944 -35.273 9.418 1.00 95.06 574 SER A CA 1
ATOM 4104 C C . SER A 1 574 ? -10.558 -36.079 8.265 1.00 95.06 574 SER A C 1
ATOM 4106 O O . SER A 1 574 ? -10.267 -37.270 8.152 1.00 95.06 574 SER A O 1
ATOM 4108 N N . GLU A 1 575 ? -11.382 -35.467 7.407 1.00 96.06 575 GLU A N 1
ATOM 4109 C CA . GLU A 1 575 ? -11.961 -36.111 6.214 1.00 96.06 575 GLU A CA 1
ATOM 4110 C C . GLU A 1 575 ? -10.885 -36.344 5.134 1.00 96.06 575 GLU A C 1
ATOM 4112 O O . GLU A 1 575 ? -10.835 -37.431 4.554 1.00 96.06 575 GLU A O 1
ATOM 4117 N N . LEU A 1 576 ? -9.942 -35.406 4.969 1.00 95.88 576 LEU A N 1
ATOM 4118 C CA . LEU A 1 576 ? -8.724 -35.574 4.152 1.00 95.88 576 LEU A CA 1
ATOM 4119 C C . LEU A 1 576 ? -7.674 -36.500 4.796 1.00 95.88 576 LEU A C 1
ATOM 4121 O O . LEU A 1 576 ? -6.654 -36.841 4.191 1.00 95.88 576 LEU A O 1
ATOM 4125 N N . GLY A 1 577 ? -7.909 -36.927 6.038 1.00 96.56 577 GLY A N 1
ATOM 4126 C CA . GLY A 1 577 ? -7.003 -37.784 6.788 1.00 96.56 577 GLY A CA 1
ATOM 4127 C C . GLY A 1 577 ? -5.682 -37.107 7.154 1.00 96.56 577 GLY A C 1
ATOM 4128 O O . GLY A 1 577 ? -4.697 -37.821 7.340 1.00 96.56 577 GLY A O 1
ATOM 4129 N N . ILE A 1 578 ? -5.644 -35.780 7.266 1.00 97.94 578 ILE A N 1
ATOM 4130 C CA . ILE A 1 578 ? -4.527 -34.983 7.785 1.00 97.94 578 ILE A CA 1
ATOM 4131 C C . ILE A 1 578 ? -4.507 -35.098 9.318 1.00 97.94 578 ILE A C 1
ATOM 4133 O O . ILE A 1 578 ? -5.534 -34.989 9.982 1.00 97.94 578 ILE A O 1
ATOM 4137 N N . ALA A 1 579 ? -3.334 -35.385 9.884 1.00 97.19 579 ALA A N 1
ATOM 4138 C CA . ALA A 1 579 ? -3.133 -35.608 11.319 1.00 97.19 579 ALA A CA 1
ATOM 4139 C C . ALA A 1 579 ? -2.417 -34.444 12.023 1.00 97.19 579 ALA A C 1
ATOM 4141 O O . ALA A 1 579 ? -2.619 -34.246 13.220 1.00 97.19 579 ALA A O 1
ATOM 4142 N N . SER A 1 580 ? -1.562 -33.716 11.299 1.00 97.50 580 SER A N 1
ATOM 4143 C CA . SER A 1 580 ? -0.851 -32.538 11.804 1.00 97.50 580 SER A CA 1
ATOM 4144 C C . SER A 1 580 ? -0.344 -31.655 10.666 1.00 97.50 580 SER A C 1
ATOM 4146 O O . SER A 1 580 ? 0.154 -32.198 9.675 1.00 97.50 580 SER A O 1
ATOM 4148 N N . LEU A 1 581 ? -0.360 -30.336 10.846 1.00 98.00 581 LEU A N 1
ATOM 4149 C CA . LEU A 1 581 ? 0.356 -29.373 10.000 1.00 98.00 581 LEU A CA 1
ATOM 4150 C C . LEU A 1 581 ? 1.579 -28.857 10.770 1.00 98.00 581 LEU A C 1
ATOM 4152 O O . LEU A 1 581 ? 1.467 -28.583 11.963 1.00 98.00 581 LEU A O 1
ATOM 4156 N N . ASP A 1 582 ? 2.737 -28.743 10.120 1.00 97.38 582 ASP A N 1
ATOM 4157 C CA . ASP A 1 582 ? 3.915 -28.082 10.686 1.00 97.38 582 ASP A CA 1
ATOM 4158 C C . ASP A 1 582 ? 3.792 -26.567 10.477 1.00 97.38 582 ASP A C 1
ATOM 4160 O O . ASP A 1 582 ? 3.774 -26.096 9.342 1.00 97.38 582 ASP A O 1
ATOM 4164 N N . LEU A 1 583 ? 3.753 -25.793 11.563 1.00 95.62 583 LEU A N 1
ATOM 4165 C CA . LEU A 1 583 ? 3.550 -24.337 11.530 1.00 95.62 583 LEU A CA 1
ATOM 4166 C C . LEU A 1 583 ? 4.879 -23.563 11.543 1.00 95.62 583 LEU A C 1
ATOM 4168 O O . LEU A 1 583 ? 4.985 -22.459 12.067 1.00 95.62 583 LEU A O 1
ATOM 4172 N N . THR A 1 584 ? 5.946 -24.181 11.037 1.00 92.81 584 THR A N 1
ATOM 4173 C CA . THR A 1 584 ? 7.276 -23.571 10.930 1.00 92.81 584 THR A CA 1
ATOM 4174 C C . THR A 1 584 ? 7.756 -23.690 9.493 1.00 92.81 584 THR A C 1
ATOM 4176 O O . THR A 1 584 ? 8.158 -24.766 9.050 1.00 92.81 584 THR A O 1
ATOM 4179 N N . SER A 1 585 ? 7.720 -22.564 8.784 1.00 91.56 585 SER A N 1
ATOM 4180 C CA . SER A 1 585 ? 8.219 -22.426 7.416 1.00 91.56 585 SER A CA 1
ATOM 4181 C C . SER A 1 585 ? 9.739 -22.624 7.330 1.00 91.56 585 SER A C 1
ATOM 4183 O O . SER A 1 585 ? 10.492 -22.322 8.260 1.00 91.56 585 SER A O 1
ATOM 4185 N N . ASP A 1 586 ? 10.213 -23.094 6.177 1.00 93.88 586 ASP A N 1
ATOM 4186 C CA . ASP A 1 586 ? 11.634 -23.170 5.840 1.00 93.88 586 ASP A CA 1
ATOM 4187 C C . ASP A 1 586 ? 12.284 -21.799 5.557 1.00 93.88 586 ASP A C 1
ATOM 4189 O O . ASP A 1 586 ? 13.510 -21.723 5.405 1.00 93.88 586 ASP A O 1
ATOM 4193 N N . GLY A 1 587 ? 11.471 -20.736 5.489 1.00 89.88 587 GLY A N 1
ATOM 4194 C CA . GLY A 1 587 ? 11.884 -19.346 5.301 1.00 89.88 587 GLY A CA 1
ATOM 4195 C C . GLY A 1 587 ? 12.521 -19.045 3.942 1.00 89.88 587 GLY A C 1
ATOM 4196 O O . GLY A 1 587 ? 13.272 -18.073 3.829 1.00 89.88 587 GLY A O 1
ATOM 4197 N N . LYS A 1 588 ? 12.305 -19.891 2.924 1.00 93.12 588 LYS A N 1
ATOM 4198 C CA . LYS A 1 588 ? 12.828 -19.661 1.570 1.00 93.12 588 LYS A CA 1
ATOM 4199 C C . LYS A 1 588 ? 11.783 -18.983 0.694 1.00 93.12 588 LYS A C 1
ATOM 4201 O O . LYS A 1 588 ? 11.061 -19.658 -0.038 1.00 93.12 588 LYS A O 1
ATOM 4206 N N . SER A 1 589 ? 11.755 -17.655 0.728 1.00 93.69 589 SER A N 1
ATOM 4207 C CA . SER A 1 589 ? 10.808 -16.901 -0.084 1.00 93.69 589 SER A CA 1
ATOM 4208 C C . SER A 1 589 ? 11.147 -16.882 -1.579 1.00 93.69 589 SER A C 1
ATOM 4210 O O . SER A 1 589 ? 12.316 -16.898 -1.983 1.00 93.69 589 SER A O 1
ATOM 4212 N N . TYR A 1 590 ? 10.106 -16.849 -2.409 1.00 93.75 590 TYR A N 1
ATOM 4213 C CA . TYR A 1 590 ? 10.173 -16.693 -3.864 1.00 93.75 590 TYR A CA 1
ATOM 4214 C C . TYR A 1 590 ? 8.856 -16.114 -4.403 1.00 93.75 590 TYR A C 1
ATOM 4216 O O . TYR A 1 590 ? 7.868 -16.047 -3.681 1.00 93.75 590 TYR A O 1
ATOM 4224 N N . VAL A 1 591 ? 8.836 -15.700 -5.672 1.00 93.69 591 VAL A N 1
ATOM 4225 C CA . VAL A 1 591 ? 7.607 -15.268 -6.360 1.00 93.69 591 VAL A CA 1
ATOM 4226 C C . VAL A 1 591 ? 7.278 -16.190 -7.535 1.00 93.69 591 VAL A C 1
ATOM 4228 O O . VAL A 1 591 ? 8.196 -16.671 -8.206 1.00 93.69 591 VAL A O 1
ATOM 4231 N N . SER A 1 592 ? 5.986 -16.402 -7.789 1.00 93.25 592 SER A N 1
ATOM 4232 C CA . SER A 1 592 ? 5.433 -17.069 -8.980 1.00 93.25 592 SER A CA 1
ATOM 4233 C C . SER A 1 592 ? 4.499 -16.125 -9.750 1.00 93.25 592 SER A C 1
ATOM 4235 O O . SER A 1 592 ? 4.351 -14.956 -9.386 1.00 93.25 592 SER A O 1
ATOM 4237 N N . GLU A 1 593 ? 3.903 -16.611 -10.841 1.00 93.50 593 GLU A N 1
ATOM 4238 C CA . GLU A 1 593 ? 2.829 -15.945 -11.593 1.00 93.50 593 GLU A CA 1
ATOM 4239 C C . GLU A 1 593 ? 3.139 -14.495 -11.969 1.00 93.50 593 GLU A C 1
ATOM 4241 O O . GLU A 1 593 ? 2.353 -13.575 -11.765 1.00 93.50 593 GLU A O 1
ATOM 4246 N N . GLY A 1 594 ? 4.354 -14.274 -12.483 1.00 84.31 594 GLY A N 1
ATOM 4247 C CA . GLY A 1 594 ? 4.805 -12.946 -12.898 1.00 84.31 594 GLY A CA 1
ATOM 4248 C C . GLY A 1 594 ? 4.828 -11.925 -11.757 1.00 84.31 594 GLY A C 1
ATOM 4249 O O . GLY A 1 594 ? 4.562 -10.755 -12.006 1.00 84.31 594 GLY A O 1
ATOM 4250 N N . GLY A 1 595 ? 5.102 -12.360 -10.521 1.00 89.31 595 GLY A N 1
ATOM 4251 C CA . GLY A 1 595 ? 5.141 -11.505 -9.330 1.00 89.31 595 GLY A CA 1
ATOM 4252 C C . GLY A 1 595 ? 3.799 -11.344 -8.607 1.00 89.31 595 GLY A C 1
ATOM 4253 O O . GLY A 1 595 ? 3.738 -10.564 -7.658 1.00 89.31 595 GLY A O 1
ATOM 4254 N N . GLN A 1 596 ? 2.746 -12.051 -9.039 1.00 93.19 596 GLN A N 1
ATOM 4255 C CA . GLN A 1 596 ? 1.405 -11.988 -8.439 1.00 93.19 596 GLN A CA 1
ATOM 4256 C C . GLN A 1 596 ? 1.185 -12.966 -7.277 1.00 93.19 596 GLN A C 1
ATOM 4258 O O . GLN A 1 596 ? 0.217 -12.810 -6.540 1.00 93.19 596 GLN A O 1
ATOM 4263 N N . VAL A 1 597 ? 2.082 -13.935 -7.079 1.00 96.19 597 VAL A N 1
ATOM 4264 C CA . VAL A 1 597 ? 2.108 -14.778 -5.875 1.00 96.19 597 VAL A CA 1
ATOM 4265 C C . VAL A 1 597 ? 3.474 -14.654 -5.222 1.00 96.19 597 VAL A C 1
ATOM 4267 O O . VAL A 1 597 ? 4.492 -14.925 -5.858 1.00 96.19 597 VAL A O 1
ATOM 4270 N N . LEU A 1 598 ? 3.500 -14.258 -3.953 1.00 95.62 598 LEU A N 1
ATOM 4271 C CA . LEU A 1 598 ? 4.670 -14.304 -3.083 1.00 95.62 598 LEU A CA 1
ATOM 4272 C C . LEU A 1 598 ? 4.528 -15.515 -2.165 1.00 95.62 598 LEU A C 1
ATOM 4274 O O . LEU A 1 598 ? 3.559 -15.621 -1.432 1.00 95.62 598 LEU A O 1
ATOM 4278 N N . VAL A 1 599 ? 5.500 -16.416 -2.171 1.00 96.50 599 VAL A N 1
ATOM 4279 C CA . VAL A 1 599 ? 5.601 -17.486 -1.178 1.00 96.50 599 VAL A CA 1
ATOM 4280 C C . VAL A 1 599 ? 6.662 -17.061 -0.173 1.00 96.50 599 VAL A C 1
ATOM 4282 O O . VAL A 1 599 ? 7.800 -16.802 -0.561 1.00 96.50 599 VAL A O 1
ATOM 4285 N N . HIS A 1 600 ? 6.312 -16.967 1.109 1.00 93.62 600 HIS A N 1
ATOM 4286 C CA . HIS A 1 600 ? 7.226 -16.610 2.207 1.00 93.62 600 HIS A CA 1
ATOM 4287 C C . HIS A 1 600 ? 8.140 -17.779 2.588 1.00 93.62 600 HIS A C 1
ATOM 4289 O O . HIS A 1 600 ? 9.297 -17.595 2.972 1.00 93.62 600 HIS A O 1
ATOM 4295 N N . GLY A 1 601 ? 7.636 -18.997 2.408 1.00 94.88 601 GLY A N 1
ATOM 4296 C CA . GLY A 1 601 ? 8.391 -20.242 2.422 1.00 94.88 601 GLY A CA 1
ATOM 4297 C C . GLY A 1 601 ? 7.449 -21.443 2.434 1.00 94.88 601 GLY A C 1
ATOM 4298 O O . GLY A 1 601 ? 6.242 -21.305 2.231 1.00 94.88 601 GLY A O 1
ATOM 4299 N N . THR A 1 602 ? 8.000 -22.631 2.659 1.00 96.44 602 THR A N 1
ATOM 4300 C CA . THR A 1 602 ? 7.229 -23.884 2.640 1.00 96.44 602 THR A CA 1
ATOM 4301 C C . THR A 1 602 ? 7.395 -24.681 3.929 1.00 96.44 602 THR A C 1
ATOM 4303 O O . THR A 1 602 ? 8.452 -24.649 4.563 1.00 96.44 602 THR A O 1
ATOM 4306 N N . ALA A 1 603 ? 6.355 -25.418 4.310 1.00 96.81 603 ALA A N 1
ATOM 4307 C CA . ALA A 1 603 ? 6.380 -26.397 5.395 1.00 96.81 603 ALA A CA 1
ATOM 4308 C C . ALA A 1 603 ? 5.748 -27.720 4.923 1.00 96.81 603 ALA A C 1
ATOM 4310 O O . ALA A 1 603 ? 5.624 -27.970 3.722 1.00 96.81 603 ALA A O 1
ATOM 4311 N N . SER A 1 604 ? 5.378 -28.595 5.858 1.00 96.88 604 SER A N 1
ATOM 4312 C CA . SER A 1 604 ? 4.749 -29.879 5.549 1.00 96.88 604 SER A CA 1
ATOM 4313 C C . SER A 1 604 ? 3.536 -30.163 6.419 1.00 96.88 604 SER A C 1
ATOM 4315 O O . SER A 1 604 ? 3.434 -29.709 7.553 1.00 96.88 604 SER A O 1
ATOM 4317 N N . PHE A 1 605 ? 2.638 -31.001 5.914 1.00 97.38 605 PHE A N 1
ATOM 4318 C CA . PHE A 1 605 ? 1.629 -31.663 6.732 1.00 97.38 605 PHE A CA 1
ATOM 4319 C C . PHE A 1 605 ? 1.805 -33.179 6.678 1.00 97.38 605 PHE A C 1
ATOM 4321 O O . PHE A 1 605 ? 2.353 -33.737 5.727 1.00 97.38 605 PHE A O 1
ATOM 4328 N N . THR A 1 606 ? 1.349 -33.871 7.720 1.00 97.19 606 THR A N 1
ATOM 4329 C CA . THR A 1 606 ? 1.425 -35.332 7.833 1.00 97.19 606 THR A CA 1
ATOM 4330 C C . THR A 1 606 ? 0.026 -35.928 7.841 1.00 97.19 606 THR A C 1
ATOM 4332 O O . THR A 1 606 ? -0.817 -35.568 8.662 1.00 97.19 606 THR A O 1
ATOM 4335 N N . ARG A 1 607 ? -0.219 -36.874 6.934 1.00 96.25 607 ARG A N 1
ATOM 4336 C CA . ARG A 1 607 ? -1.456 -37.650 6.826 1.00 96.25 607 ARG A CA 1
ATOM 4337 C C . ARG A 1 607 ? -1.419 -38.840 7.804 1.00 96.25 607 ARG A C 1
ATOM 4339 O O . ARG A 1 607 ? -0.368 -39.393 8.121 1.00 96.25 607 ARG A O 1
ATOM 4346 N N . THR A 1 608 ? -2.584 -39.279 8.272 1.00 95.81 608 THR A N 1
ATOM 4347 C CA . THR A 1 608 ? -2.808 -40.392 9.224 1.00 95.81 608 THR A CA 1
ATOM 4348 C C . THR A 1 608 ? -2.241 -41.743 8.768 1.00 95.81 608 THR A C 1
ATOM 4350 O O . THR A 1 608 ? -1.989 -42.626 9.590 1.00 95.81 608 THR A O 1
ATOM 4353 N N . ASN A 1 609 ? -2.011 -41.915 7.464 1.00 93.62 609 ASN A N 1
ATOM 4354 C CA . ASN A 1 609 ? -1.347 -43.076 6.864 1.00 93.62 609 ASN A CA 1
ATOM 4355 C C . ASN A 1 609 ? 0.200 -43.026 6.969 1.00 93.62 609 ASN A C 1
ATOM 4357 O O . ASN A 1 609 ? 0.861 -43.998 6.600 1.00 93.62 609 ASN A O 1
ATOM 4361 N N . GLY A 1 610 ? 0.771 -41.924 7.471 1.00 92.50 610 GLY A N 1
ATOM 4362 C CA . GLY A 1 610 ? 2.208 -41.684 7.606 1.00 92.50 610 GLY A CA 1
ATOM 4363 C C . GLY A 1 610 ? 2.897 -41.084 6.373 1.00 92.50 610 GLY A C 1
ATOM 4364 O O . GLY A 1 610 ? 4.126 -41.027 6.367 1.00 92.50 610 GLY A O 1
ATOM 4365 N N . THR A 1 611 ? 2.160 -40.670 5.336 1.00 94.69 611 THR A N 1
ATOM 4366 C CA . THR A 1 611 ? 2.709 -39.867 4.228 1.00 94.69 611 THR A CA 1
ATOM 4367 C C . THR A 1 611 ? 2.653 -38.376 4.561 1.00 94.69 611 THR A C 1
ATOM 4369 O O . THR A 1 611 ? 1.852 -37.954 5.393 1.00 94.69 611 THR A O 1
ATOM 4372 N N . SER A 1 612 ? 3.474 -37.571 3.892 1.00 94.44 612 SER A N 1
ATOM 4373 C CA . SER A 1 612 ? 3.478 -36.109 4.031 1.00 94.44 612 SER A CA 1
ATOM 4374 C C . SER A 1 612 ? 3.097 -35.441 2.709 1.00 94.44 612 SER A C 1
ATOM 4376 O O . SER A 1 612 ? 3.254 -36.065 1.662 1.00 94.44 612 SER A O 1
ATOM 4378 N N . GLY A 1 613 ? 2.574 -34.218 2.775 1.00 95.25 613 GLY A N 1
ATOM 4379 C CA . GLY A 1 613 ? 2.423 -33.287 1.646 1.00 95.25 613 GLY A CA 1
ATOM 4380 C C . GLY A 1 613 ? 3.085 -31.951 1.982 1.00 95.25 613 GLY A C 1
ATOM 4381 O O . GLY A 1 613 ? 3.428 -31.721 3.150 1.00 95.25 613 GLY A O 1
ATOM 4382 N N . ALA A 1 614 ? 3.304 -31.105 0.981 1.00 97.00 614 ALA A N 1
ATOM 4383 C CA . ALA A 1 614 ? 3.797 -29.746 1.183 1.00 97.00 614 ALA A CA 1
ATOM 4384 C C . ALA A 1 614 ? 2.682 -28.778 1.625 1.00 97.00 614 ALA A C 1
ATOM 4386 O O . ALA A 1 614 ? 1.491 -29.037 1.477 1.00 97.00 614 ALA A O 1
ATOM 4387 N N . LEU A 1 615 ? 3.073 -27.640 2.186 1.00 97.31 615 LEU A N 1
ATOM 4388 C CA . LEU A 1 615 ? 2.213 -26.462 2.256 1.00 97.31 615 LEU A CA 1
ATOM 4389 C C . LEU A 1 615 ? 3.056 -25.210 2.015 1.00 97.31 615 LEU A C 1
ATOM 4391 O O . LEU A 1 615 ? 4.257 -25.201 2.313 1.00 97.31 615 LEU A O 1
ATOM 4395 N N . ALA A 1 616 ? 2.434 -24.175 1.469 1.00 97.38 616 ALA A N 1
ATOM 4396 C CA . ALA A 1 616 ? 3.044 -22.892 1.169 1.00 97.38 616 ALA A CA 1
ATOM 4397 C C . ALA A 1 616 ? 2.387 -21.793 2.013 1.00 97.38 616 ALA A C 1
ATOM 4399 O O . ALA A 1 616 ? 1.166 -21.710 2.112 1.00 97.38 616 ALA A O 1
ATOM 4400 N N . ASP A 1 617 ? 3.225 -20.958 2.618 1.00 95.94 617 ASP A N 1
ATOM 4401 C CA . ASP A 1 617 ? 2.837 -19.741 3.331 1.00 95.94 617 ASP A CA 1
ATOM 4402 C C . ASP A 1 617 ? 2.881 -18.599 2.305 1.00 95.94 617 ASP A C 1
ATOM 4404 O O . ASP A 1 617 ? 3.970 -18.292 1.806 1.00 95.94 617 ASP A O 1
ATOM 4408 N N . THR A 1 618 ? 1.731 -18.061 1.882 1.00 95.38 618 THR A N 1
ATOM 4409 C CA . THR A 1 618 ? 1.637 -17.267 0.639 1.00 95.38 618 THR A CA 1
ATOM 4410 C C . THR A 1 618 ? 1.046 -15.876 0.833 1.00 95.38 618 THR A C 1
ATOM 4412 O O . THR A 1 618 ? 0.464 -15.582 1.865 1.00 95.38 618 THR A O 1
ATOM 4415 N N . SER A 1 619 ? 1.218 -15.024 -0.178 1.00 94.00 619 SER A N 1
ATOM 4416 C CA . SER A 1 619 ? 0.444 -13.811 -0.412 1.00 94.00 619 SER A CA 1
ATOM 4417 C C . SER A 1 619 ? 0.068 -13.713 -1.881 1.00 94.00 619 SER A C 1
ATOM 4419 O O . SER A 1 619 ? 0.937 -13.689 -2.758 1.00 94.00 619 SER A O 1
ATOM 4421 N N . PHE A 1 620 ? -1.230 -13.635 -2.140 1.00 94.62 620 PHE A N 1
ATOM 4422 C CA . PHE A 1 620 ? -1.824 -13.461 -3.455 1.00 94.62 620 PHE A CA 1
ATOM 4423 C C . PHE A 1 620 ? -2.095 -11.981 -3.692 1.00 94.62 620 PHE A C 1
ATOM 4425 O O . PHE A 1 620 ? -2.758 -11.330 -2.889 1.00 94.62 620 PHE A O 1
ATOM 4432 N N . ALA A 1 621 ? -1.573 -11.439 -4.791 1.00 93.38 621 ALA A N 1
ATOM 4433 C CA . ALA A 1 621 ? -1.860 -10.071 -5.193 1.00 93.38 621 ALA A CA 1
ATOM 4434 C C . ALA A 1 621 ? -3.363 -9.910 -5.447 1.00 93.38 621 ALA A C 1
ATOM 4436 O O . ALA A 1 621 ? -3.927 -10.621 -6.284 1.00 93.38 621 ALA A O 1
ATOM 4437 N N . THR A 1 622 ? -3.979 -8.936 -4.787 1.00 90.25 622 THR A N 1
ATOM 4438 C CA . THR A 1 622 ? -5.358 -8.511 -5.033 1.00 90.25 622 THR A CA 1
ATOM 4439 C C . THR A 1 622 ? -5.360 -7.244 -5.891 1.00 90.25 622 THR A C 1
ATOM 4441 O O . THR A 1 622 ? -4.380 -6.493 -5.956 1.00 90.25 622 THR A O 1
ATOM 4444 N N . ALA A 1 623 ? -6.443 -7.023 -6.624 1.00 80.62 623 ALA A N 1
ATOM 4445 C CA . ALA A 1 623 ? -6.744 -5.758 -7.280 1.00 80.62 623 ALA A CA 1
ATOM 4446 C C . ALA A 1 623 ? -8.015 -5.182 -6.644 1.00 80.62 623 ALA A C 1
ATOM 4448 O O . ALA A 1 623 ? -8.913 -5.963 -6.339 1.00 80.62 623 ALA A O 1
ATOM 4449 N N . PRO A 1 624 ? -8.129 -3.853 -6.468 1.00 63.09 624 PRO A N 1
ATOM 4450 C CA . PRO A 1 624 ? -9.353 -3.259 -5.947 1.00 63.09 624 PRO A CA 1
ATOM 4451 C C . PRO A 1 624 ? -10.509 -3.638 -6.869 1.00 63.09 624 PRO A C 1
ATOM 4453 O O . PRO A 1 624 ? -10.366 -3.568 -8.099 1.00 63.09 624 PRO A O 1
ATOM 4456 N N . ALA A 1 625 ? -11.639 -4.042 -6.290 1.00 54.44 625 ALA A N 1
ATOM 4457 C CA . ALA A 1 625 ? -12.814 -4.410 -7.058 1.00 54.44 625 ALA A CA 1
ATOM 4458 C C . ALA A 1 625 ? -13.170 -3.300 -8.057 1.00 54.44 625 ALA A C 1
ATOM 4460 O O . ALA A 1 625 ? -13.319 -2.127 -7.698 1.00 54.44 625 ALA A O 1
ATOM 4461 N N . ASP A 1 626 ? -13.312 -3.659 -9.336 1.00 46.34 626 ASP A N 1
ATOM 4462 C CA . ASP A 1 626 ? -13.621 -2.691 -10.385 1.00 46.34 626 ASP A CA 1
ATOM 4463 C C . ASP A 1 626 ? -15.094 -2.273 -10.282 1.00 46.34 626 ASP A C 1
ATOM 4465 O O . ASP A 1 626 ? -15.958 -2.730 -11.035 1.00 46.34 626 ASP A O 1
ATOM 4469 N N . ARG A 1 627 ? -15.393 -1.374 -9.332 1.00 40.56 627 ARG A N 1
ATOM 4470 C CA . ARG A 1 627 ? -16.744 -0.853 -9.064 1.00 40.56 627 ARG A CA 1
ATOM 4471 C C . ARG A 1 627 ? -17.379 -0.232 -10.319 1.00 40.56 627 ARG A C 1
ATOM 4473 O O . ARG A 1 627 ? -18.600 -0.197 -10.423 1.00 40.56 627 ARG A O 1
ATOM 4480 N N . ARG A 1 628 ? -16.585 0.138 -11.339 1.00 35.44 628 ARG A N 1
ATOM 4481 C CA . ARG A 1 628 ? -17.077 0.557 -12.666 1.00 35.44 628 ARG A CA 1
ATOM 4482 C C . ARG A 1 628 ? -17.762 -0.557 -13.446 1.00 35.44 628 ARG A C 1
ATOM 4484 O O . ARG A 1 628 ? -18.676 -0.257 -14.204 1.00 35.44 628 ARG A O 1
ATOM 4491 N N . SER A 1 629 ? -17.344 -1.810 -13.289 1.00 34.12 629 SER A N 1
ATOM 4492 C CA . SER A 1 629 ? -17.985 -2.965 -13.923 1.00 34.12 629 SER A CA 1
ATOM 4493 C C . SER A 1 629 ? -19.341 -3.272 -13.270 1.00 34.12 629 SER A C 1
ATOM 4495 O O . SER A 1 629 ? -20.316 -3.534 -13.979 1.00 34.12 629 SER A O 1
ATOM 4497 N N . ALA A 1 630 ? -19.442 -3.123 -11.943 1.00 33.47 630 ALA A N 1
ATOM 4498 C CA . ALA A 1 630 ? -20.712 -3.174 -11.216 1.00 33.47 630 ALA A CA 1
ATOM 4499 C C . ALA A 1 630 ? -21.636 -1.997 -11.587 1.00 33.47 630 ALA A C 1
ATOM 4501 O O . ALA A 1 630 ? -22.804 -2.217 -11.905 1.00 33.47 630 ALA A O 1
ATOM 4502 N N . ASP A 1 631 ? -21.111 -0.769 -11.656 1.00 31.25 631 ASP A N 1
ATOM 4503 C CA . ASP A 1 631 ? -21.859 0.411 -12.110 1.00 31.25 631 ASP A CA 1
ATOM 4504 C C . ASP A 1 631 ? -22.292 0.299 -13.577 1.00 31.25 631 ASP A C 1
ATOM 4506 O O . ASP A 1 631 ? -23.420 0.660 -13.901 1.00 31.25 631 ASP A O 1
ATOM 4510 N N . LEU A 1 632 ? -21.468 -0.239 -14.485 1.00 33.00 632 LEU A N 1
ATOM 4511 C CA . LEU A 1 632 ? -21.886 -0.484 -15.870 1.00 33.00 632 LEU A CA 1
ATOM 4512 C C . LEU A 1 632 ? -22.987 -1.541 -15.945 1.00 33.00 632 LEU A C 1
ATOM 4514 O O . LEU A 1 632 ? -23.921 -1.371 -16.726 1.00 33.00 632 LEU A O 1
ATOM 4518 N N . ALA A 1 633 ? -22.918 -2.601 -15.136 1.00 32.72 633 ALA A N 1
ATOM 4519 C CA . ALA A 1 633 ? -23.979 -3.599 -15.049 1.00 32.72 633 ALA A CA 1
ATOM 4520 C C . ALA A 1 633 ? -25.273 -2.997 -14.471 1.00 32.72 633 ALA A C 1
ATOM 4522 O O . ALA A 1 633 ? -26.358 -3.236 -15.007 1.00 32.72 633 ALA A O 1
ATOM 4523 N N . LEU A 1 634 ? -25.168 -2.150 -13.442 1.00 31.14 634 LEU A N 1
ATOM 4524 C CA . LEU A 1 634 ? -26.297 -1.450 -12.837 1.00 31.14 634 LEU A CA 1
ATOM 4525 C C . LEU A 1 634 ? -26.913 -0.447 -13.819 1.00 31.14 634 LEU A C 1
ATOM 4527 O O . LEU A 1 634 ? -28.116 -0.507 -14.063 1.00 31.14 634 LEU A O 1
ATOM 4531 N N . VAL A 1 635 ? -26.109 0.401 -14.464 1.00 32.47 635 VAL A N 1
ATOM 4532 C CA . VAL A 1 635 ? -26.534 1.360 -15.497 1.00 32.47 635 VAL A CA 1
ATOM 4533 C C . VAL A 1 635 ? -27.103 0.647 -16.723 1.00 32.47 635 VAL A C 1
ATOM 4535 O O . VAL A 1 635 ? -28.110 1.104 -17.258 1.00 32.47 635 VAL A O 1
ATOM 4538 N N . ALA A 1 636 ? -26.554 -0.496 -17.144 1.00 34.31 636 ALA A N 1
ATOM 4539 C CA . ALA A 1 636 ? -27.127 -1.315 -18.214 1.00 34.31 636 ALA A CA 1
ATOM 4540 C C . ALA A 1 636 ? -28.466 -1.951 -17.802 1.00 34.31 636 ALA A C 1
ATOM 4542 O O . ALA A 1 636 ? -29.401 -1.979 -18.603 1.00 34.31 636 ALA A O 1
ATOM 4543 N N . SER A 1 637 ? -28.603 -2.399 -16.549 1.00 29.39 637 SER A N 1
ATOM 4544 C CA . SER A 1 637 ? -29.870 -2.912 -16.010 1.00 29.39 637 SER A CA 1
ATOM 4545 C C . SER A 1 637 ? -30.934 -1.810 -15.908 1.00 29.39 637 SER A C 1
ATOM 4547 O O . SER A 1 637 ? -32.092 -2.024 -16.269 1.00 29.39 637 SER A O 1
ATOM 4549 N N . LEU A 1 638 ? -30.528 -0.597 -15.516 1.00 29.73 638 LEU A N 1
ATOM 4550 C CA . LEU A 1 638 ? -31.392 0.570 -15.390 1.00 29.73 638 LEU A CA 1
ATOM 4551 C C . LEU A 1 638 ? -31.776 1.122 -16.768 1.00 29.73 638 LEU A C 1
ATOM 4553 O O . LEU A 1 638 ? -32.937 1.456 -16.983 1.00 29.73 638 LEU A O 1
ATOM 4557 N N . ALA A 1 639 ? -30.851 1.140 -17.731 1.00 32.28 639 ALA A N 1
ATOM 4558 C CA . ALA A 1 639 ? -31.127 1.457 -19.130 1.00 32.28 639 ALA A CA 1
ATOM 4559 C C . ALA A 1 639 ? -32.055 0.413 -19.771 1.00 32.28 639 ALA A C 1
ATOM 4561 O O . ALA A 1 639 ? -32.980 0.784 -20.490 1.00 32.28 639 ALA A O 1
ATOM 4562 N N . GLY A 1 640 ? -31.880 -0.876 -19.460 1.00 32.06 640 GLY A N 1
ATOM 4563 C CA . GLY A 1 640 ? -32.787 -1.948 -19.875 1.00 32.06 640 GLY A CA 1
ATOM 4564 C C . GLY A 1 640 ? -34.194 -1.806 -19.280 1.00 32.06 640 GLY A C 1
ATOM 4565 O O . GLY A 1 640 ? -35.182 -1.990 -19.989 1.00 32.06 640 GLY A O 1
ATOM 4566 N N . ALA A 1 641 ? -34.304 -1.407 -18.010 1.00 30.42 641 ALA A N 1
ATOM 4567 C CA . ALA A 1 641 ? -35.582 -1.131 -17.354 1.00 30.42 641 ALA A CA 1
ATOM 4568 C C . ALA A 1 641 ? -36.260 0.149 -17.889 1.00 30.42 641 ALA A C 1
ATOM 4570 O O . ALA A 1 641 ? -37.471 0.167 -18.112 1.00 30.42 641 ALA A O 1
ATOM 4571 N N . LEU A 1 642 ? -35.483 1.205 -18.153 1.00 27.62 642 LEU A N 1
ATOM 4572 C CA . LEU A 1 642 ? -35.951 2.480 -18.713 1.00 27.62 642 LEU A CA 1
ATOM 4573 C C . LEU A 1 642 ? -36.231 2.418 -20.225 1.00 27.62 642 LEU A C 1
ATOM 4575 O O . LEU A 1 642 ? -36.932 3.285 -20.742 1.00 27.62 642 LEU A O 1
ATOM 4579 N N . ALA A 1 643 ? -35.762 1.383 -20.927 1.00 30.22 643 ALA A N 1
ATOM 4580 C CA . ALA A 1 643 ? -36.118 1.100 -22.319 1.00 30.22 643 ALA A CA 1
ATOM 4581 C C . ALA A 1 643 ? -37.525 0.483 -22.484 1.00 30.22 643 ALA A C 1
ATOM 4583 O O . ALA A 1 643 ? -37.993 0.321 -23.613 1.00 30.22 643 ALA A O 1
ATOM 4584 N N . VAL A 1 644 ? -38.235 0.163 -21.390 1.00 33.22 644 VAL A N 1
ATOM 4585 C CA . VAL A 1 644 ? -39.617 -0.353 -21.432 1.00 33.22 644 VAL A CA 1
ATOM 4586 C C . VAL A 1 644 ? -40.644 0.704 -20.995 1.00 33.22 644 VAL A C 1
ATOM 4588 O O . VAL A 1 644 ? -41.300 0.564 -19.960 1.00 33.22 644 VAL A O 1
ATOM 4591 N N . PRO A 1 645 ? -40.855 1.752 -21.815 1.00 33.34 645 PRO A N 1
ATOM 4592 C CA . PRO A 1 645 ? -42.208 2.299 -21.908 1.00 33.34 645 PRO A CA 1
ATOM 4593 C C . PRO A 1 645 ? -42.682 2.619 -23.343 1.00 33.34 645 PRO A C 1
ATOM 4595 O O . PRO A 1 645 ? -43.232 3.693 -23.564 1.00 33.34 645 PRO A O 1
ATOM 4598 N N . GLU A 1 646 ? -42.576 1.695 -24.315 1.00 29.42 646 GLU A N 1
ATOM 4599 C CA . GLU A 1 646 ? -43.251 1.903 -25.624 1.00 29.42 646 GLU A CA 1
ATOM 4600 C C . GLU A 1 646 ? -43.961 0.689 -26.271 1.00 29.42 646 GLU A C 1
ATOM 4602 O O . GLU A 1 646 ? -44.442 0.772 -27.398 1.00 29.42 646 GLU A O 1
ATOM 4607 N N . VAL A 1 647 ? -44.161 -0.423 -25.545 1.00 28.73 647 VAL A N 1
ATOM 4608 C CA . VAL A 1 647 ? -44.932 -1.593 -26.053 1.00 28.73 647 VAL A CA 1
ATOM 4609 C C . VAL A 1 647 ? -46.389 -1.637 -25.545 1.00 28.73 647 VAL A C 1
ATOM 4611 O O . VAL A 1 647 ? -47.200 -2.424 -26.031 1.00 28.73 647 VAL A O 1
ATOM 4614 N N . LEU A 1 648 ? -46.796 -0.742 -24.632 1.00 28.50 648 LEU A N 1
ATOM 4615 C CA . LEU A 1 648 ? -48.170 -0.706 -24.092 1.00 28.50 648 LEU A CA 1
ATOM 4616 C C . LEU A 1 648 ? -49.128 0.283 -24.791 1.00 28.50 648 LEU A C 1
ATOM 4618 O O . LEU A 1 648 ? -50.204 0.570 -24.270 1.00 28.50 648 LEU A O 1
ATOM 4622 N N . ALA A 1 649 ? -48.770 0.775 -25.983 1.00 30.30 649 ALA A N 1
ATOM 4623 C CA . ALA A 1 649 ? -49.551 1.755 -26.752 1.00 30.30 649 ALA A CA 1
ATOM 4624 C C . ALA A 1 649 ? -49.943 1.284 -28.174 1.00 30.30 649 ALA A C 1
ATOM 4626 O O . ALA A 1 649 ? -50.182 2.107 -29.055 1.00 30.30 649 ALA A O 1
ATOM 4627 N N . ALA A 1 650 ? -50.044 -0.032 -28.412 1.00 28.66 650 ALA A N 1
ATOM 4628 C CA . ALA A 1 650 ? -50.380 -0.584 -29.734 1.00 28.66 650 ALA A CA 1
ATOM 4629 C C . ALA A 1 650 ? -51.312 -1.820 -29.714 1.00 28.66 650 ALA A C 1
ATOM 4631 O O . ALA A 1 650 ? -51.170 -2.716 -30.545 1.00 28.66 650 ALA A O 1
ATOM 4632 N N . HIS A 1 651 ? -52.292 -1.890 -28.800 1.00 29.55 651 HIS A N 1
ATOM 4633 C CA . HIS A 1 651 ? -53.297 -2.968 -28.823 1.00 29.55 651 HIS A CA 1
ATOM 4634 C C . HIS A 1 651 ? -54.719 -2.537 -28.400 1.00 29.55 651 HIS A C 1
ATOM 4636 O O . HIS A 1 651 ? -55.320 -3.107 -27.490 1.00 29.55 651 HIS A O 1
ATOM 4642 N N . ASP A 1 652 ? -55.305 -1.575 -29.118 1.00 32.28 652 ASP A N 1
ATOM 4643 C CA . ASP A 1 652 ? -56.770 -1.447 -29.178 1.00 32.28 652 ASP A CA 1
ATOM 4644 C C . ASP A 1 652 ? -57.246 -0.971 -30.561 1.00 32.28 652 ASP A C 1
ATOM 4646 O O . ASP A 1 652 ? -57.341 0.228 -30.818 1.00 32.28 652 ASP A O 1
ATOM 4650 N N . SER A 1 653 ? -57.472 -1.914 -31.492 1.00 29.72 653 SER A N 1
ATOM 4651 C CA . SER A 1 653 ? -58.357 -1.723 -32.667 1.00 29.72 653 SER A CA 1
ATOM 4652 C C . SER A 1 653 ? -58.518 -2.949 -33.599 1.00 29.72 653 SER A C 1
ATOM 4654 O O . SER A 1 653 ? -58.485 -2.792 -34.817 1.00 29.72 653 SER A O 1
ATOM 4656 N N . ASN A 1 654 ? -58.799 -4.165 -33.091 1.00 28.20 654 ASN A N 1
ATOM 4657 C CA . ASN A 1 654 ? -59.619 -5.133 -33.862 1.00 28.20 654 ASN A CA 1
ATOM 4658 C C . ASN A 1 654 ? -60.188 -6.306 -33.020 1.00 28.20 654 ASN A C 1
ATOM 4660 O O . ASN A 1 654 ? -59.406 -7.093 -32.488 1.00 28.20 654 ASN A O 1
ATOM 4664 N N . PRO A 1 655 ? -61.519 -6.517 -32.945 1.00 39.16 655 PRO A N 1
ATOM 4665 C CA . PRO A 1 655 ? -62.106 -7.657 -32.235 1.00 39.16 655 PRO A CA 1
ATOM 4666 C C . PRO A 1 655 ? -62.589 -8.780 -33.183 1.00 39.16 655 PRO A C 1
ATOM 4668 O O . PRO A 1 655 ? -63.760 -8.790 -33.569 1.00 39.16 655 PRO A O 1
ATOM 4671 N N . ALA A 1 656 ? -61.735 -9.761 -33.532 1.00 28.34 656 ALA A N 1
ATOM 4672 C CA . ALA A 1 656 ? -62.166 -10.945 -34.306 1.00 28.34 656 ALA A CA 1
ATOM 4673 C C . ALA A 1 656 ? -61.231 -12.198 -34.278 1.00 28.34 656 ALA A C 1
ATOM 4675 O O . ALA A 1 656 ? -60.401 -12.324 -35.165 1.00 28.34 656 ALA A O 1
ATOM 4676 N N . VAL A 1 657 ? -61.510 -13.164 -33.371 1.00 27.86 657 VAL A N 1
ATOM 4677 C CA . VAL A 1 657 ? -61.486 -14.664 -33.532 1.00 27.86 657 VAL A CA 1
ATOM 4678 C C . VAL A 1 657 ? -60.199 -15.399 -34.043 1.00 27.86 657 VAL A C 1
ATOM 4680 O O . VAL A 1 657 ? -59.544 -14.913 -34.952 1.00 27.86 657 VAL A O 1
ATOM 4683 N N . PRO A 1 658 ? -59.977 -16.703 -33.729 1.00 33.25 658 PRO A N 1
ATOM 4684 C CA . PRO A 1 658 ? -59.752 -17.395 -32.445 1.00 33.25 658 PRO A CA 1
ATOM 4685 C C . PRO A 1 658 ? -58.339 -18.055 -32.339 1.00 33.25 658 PRO A C 1
ATOM 4687 O O . PRO A 1 658 ? -57.497 -17.911 -33.219 1.00 33.25 658 PRO A O 1
ATOM 4690 N N . GLU A 1 659 ? -58.112 -18.854 -31.286 1.00 37.81 659 GLU A N 1
ATOM 4691 C CA . GLU A 1 659 ? -56.941 -19.733 -31.083 1.00 37.81 659 GLU A CA 1
ATOM 4692 C C . GLU A 1 659 ? -56.527 -20.561 -32.324 1.00 37.81 659 GLU A C 1
ATOM 4694 O O . GLU A 1 659 ? -57.336 -21.329 -32.836 1.00 37.81 659 GLU A O 1
ATOM 4699 N N . THR A 1 660 ? -55.246 -20.490 -32.724 1.00 29.22 660 THR A N 1
ATOM 4700 C CA . THR A 1 660 ? -54.376 -21.647 -33.072 1.00 29.22 660 THR A CA 1
ATOM 4701 C C . THR A 1 660 ? -52.960 -21.173 -33.438 1.00 29.22 660 THR A C 1
ATOM 4703 O O . THR A 1 660 ? -52.764 -20.726 -34.562 1.00 29.22 660 THR A O 1
ATOM 4706 N N . ALA A 1 661 ? -51.985 -21.310 -32.527 1.00 26.45 661 ALA A N 1
ATOM 4707 C CA . ALA A 1 661 ? -50.543 -21.476 -32.813 1.00 26.45 661 ALA A CA 1
ATOM 4708 C C . ALA A 1 661 ? -49.736 -21.539 -31.497 1.00 26.45 661 ALA A C 1
ATOM 4710 O O . ALA A 1 661 ? -49.094 -20.574 -31.095 1.00 26.45 661 ALA A O 1
ATOM 4711 N N . ALA A 1 662 ? -49.771 -22.684 -30.813 1.00 31.55 662 ALA A N 1
ATOM 4712 C CA . ALA A 1 662 ? -48.712 -23.018 -29.860 1.00 31.55 662 ALA A CA 1
ATOM 4713 C C . ALA A 1 662 ? -47.465 -23.514 -30.623 1.00 31.55 662 ALA A C 1
ATOM 4715 O O . ALA A 1 662 ? -47.600 -24.020 -31.738 1.00 31.55 662 ALA A O 1
ATOM 4716 N N . ASN A 1 663 ? -46.301 -23.446 -29.966 1.00 31.81 663 ASN A N 1
ATOM 4717 C CA . ASN A 1 663 ? -44.965 -23.881 -30.410 1.00 31.81 663 ASN A CA 1
ATOM 4718 C C . ASN A 1 663 ? -44.218 -22.940 -31.376 1.00 31.81 663 ASN A C 1
ATOM 4720 O O . ASN A 1 663 ? -44.292 -23.126 -32.588 1.00 31.81 663 ASN A O 1
ATOM 4724 N N . ALA A 1 664 ? -43.390 -22.046 -30.816 1.00 27.66 664 ALA A N 1
ATOM 4725 C CA . ALA A 1 664 ? -41.967 -21.899 -31.181 1.00 27.66 664 ALA A CA 1
ATOM 4726 C C . ALA A 1 664 ? -41.257 -20.835 -30.310 1.00 27.66 664 ALA A C 1
ATOM 4728 O O . ALA A 1 664 ? -40.977 -19.738 -30.778 1.00 27.66 664 ALA A O 1
ATOM 4729 N N . LEU A 1 665 ? -40.929 -21.170 -29.059 1.00 23.86 665 LEU A N 1
ATOM 4730 C CA . LEU A 1 665 ? -39.822 -20.542 -28.323 1.00 23.86 665 LEU A CA 1
ATOM 4731 C C . LEU A 1 665 ? -39.068 -21.663 -27.587 1.00 23.86 665 LEU A C 1
ATOM 4733 O O . LEU A 1 665 ? -39.730 -22.475 -26.933 1.00 23.86 665 LEU A O 1
ATOM 4737 N N . PRO A 1 666 ? -37.737 -21.785 -27.738 1.00 25.55 666 PRO A N 1
ATOM 4738 C CA . PRO A 1 666 ? -36.957 -22.771 -27.001 1.00 25.55 666 PRO A CA 1
ATOM 4739 C C . PRO A 1 666 ? -36.827 -22.359 -25.531 1.00 25.55 666 PRO A C 1
ATOM 4741 O O . PRO A 1 666 ? -36.717 -21.177 -25.210 1.00 25.55 666 PRO A O 1
ATOM 4744 N N . SER A 1 667 ? -36.822 -23.347 -24.640 1.00 27.59 667 SER A N 1
ATOM 4745 C CA . SER A 1 667 ? -36.581 -23.136 -23.215 1.00 27.59 667 SER A CA 1
ATOM 4746 C C . SER A 1 667 ? -35.119 -22.758 -22.977 1.00 27.59 667 SER A C 1
ATOM 4748 O O . SER A 1 667 ? -34.260 -23.636 -22.954 1.00 27.59 667 SER A O 1
ATOM 4750 N N . ALA A 1 668 ? -34.845 -21.472 -22.774 1.00 24.83 668 ALA A N 1
ATOM 4751 C CA . ALA A 1 668 ? -33.696 -21.057 -21.982 1.00 24.83 668 ALA A CA 1
ATOM 4752 C C . ALA A 1 668 ? -34.113 -21.120 -20.507 1.00 24.83 668 ALA A C 1
ATOM 4754 O O . ALA A 1 668 ? -35.087 -20.474 -20.111 1.00 24.83 668 ALA A O 1
ATOM 4755 N N . GLU A 1 669 ? -33.416 -21.922 -19.702 1.00 25.94 669 GLU A N 1
ATOM 4756 C CA . GLU A 1 669 ? -33.541 -21.838 -18.249 1.00 25.94 669 GLU A CA 1
ATOM 4757 C C . GLU A 1 669 ? -32.958 -20.497 -17.808 1.00 25.94 669 GLU A C 1
ATOM 4759 O O . GLU A 1 669 ? -31.746 -20.298 -17.817 1.00 25.94 669 GLU A O 1
ATOM 4764 N N . VAL A 1 670 ? -33.829 -19.563 -17.423 1.00 25.00 670 VAL A N 1
ATOM 4765 C CA . VAL A 1 670 ? -33.403 -18.428 -16.606 1.00 25.00 670 VAL A CA 1
ATOM 4766 C C . VAL A 1 670 ? -33.043 -19.013 -15.246 1.00 25.00 670 VAL A C 1
ATOM 4768 O O . VAL A 1 670 ? -33.931 -19.362 -14.464 1.00 25.00 670 VAL A O 1
ATOM 4771 N N . GLY A 1 671 ? -31.741 -19.174 -15.001 1.00 23.09 671 GLY A N 1
ATOM 4772 C CA . GLY A 1 671 ? -31.217 -19.527 -13.690 1.00 23.09 671 GLY A CA 1
ATOM 4773 C C . GLY A 1 671 ? -31.781 -18.556 -12.658 1.00 23.09 671 GLY A C 1
ATOM 4774 O O . GLY A 1 671 ? -31.702 -17.340 -12.827 1.00 23.09 671 GLY A O 1
ATOM 4775 N N . SER A 1 672 ? -32.429 -19.096 -11.628 1.00 24.81 672 SER A N 1
ATOM 4776 C CA . SER A 1 672 ? -33.066 -18.272 -10.602 1.00 24.81 672 SER A CA 1
ATOM 4777 C C . SER A 1 672 ? -31.978 -17.533 -9.829 1.00 24.81 672 SER A C 1
ATOM 4779 O O . SER A 1 672 ? -31.218 -18.190 -9.116 1.00 24.81 672 SER A O 1
ATOM 4781 N N . LEU A 1 673 ? -31.928 -16.198 -9.929 1.00 21.81 673 LEU A N 1
ATOM 4782 C CA . LEU A 1 673 ? -31.152 -15.374 -8.999 1.00 21.81 673 LEU A CA 1
ATOM 4783 C C . LEU A 1 673 ? -31.684 -15.654 -7.585 1.00 21.81 673 LEU A C 1
ATOM 4785 O O . LEU A 1 673 ? -32.773 -15.206 -7.218 1.00 21.81 673 LEU A O 1
ATOM 4789 N N . HIS A 1 674 ? -30.946 -16.448 -6.814 1.00 23.05 674 HIS A N 1
ATOM 4790 C CA . HIS A 1 674 ? -31.257 -16.699 -5.416 1.00 23.05 674 HIS A CA 1
ATOM 4791 C C . HIS A 1 674 ? -30.660 -15.571 -4.584 1.00 23.05 674 HIS A C 1
ATOM 4793 O O . HIS A 1 674 ? -29.479 -15.590 -4.263 1.00 23.05 674 HIS A O 1
ATOM 4799 N N . PHE A 1 675 ? -31.496 -14.614 -4.182 1.00 22.81 675 PHE A N 1
ATOM 4800 C CA . PHE A 1 675 ? -31.176 -13.797 -3.016 1.00 22.81 675 PHE A CA 1
ATOM 4801 C C . PHE A 1 675 ? -31.304 -14.681 -1.770 1.00 22.81 675 PHE A C 1
ATOM 4803 O O . PHE A 1 675 ? -32.415 -15.001 -1.334 1.00 22.81 675 PHE A O 1
ATOM 4810 N N . ALA A 1 676 ? -30.169 -15.100 -1.214 1.00 22.91 676 ALA A N 1
ATOM 4811 C CA . ALA A 1 676 ? -30.105 -15.861 0.026 1.00 22.91 676 ALA A CA 1
ATOM 4812 C C . ALA A 1 676 ? -30.351 -14.941 1.236 1.00 22.91 676 ALA A C 1
ATOM 4814 O O . ALA A 1 676 ? -29.446 -14.624 1.998 1.00 22.91 676 ALA A O 1
ATOM 4815 N N . ILE A 1 677 ? -31.601 -14.510 1.440 1.00 25.11 677 ILE A N 1
ATOM 4816 C CA . ILE A 1 677 ? -31.979 -13.819 2.680 1.00 25.11 677 ILE A CA 1
ATOM 4817 C C . ILE A 1 677 ? -32.076 -14.862 3.799 1.00 25.11 677 ILE A C 1
ATOM 4819 O O . ILE A 1 677 ? -33.122 -15.491 4.000 1.00 25.11 677 ILE A O 1
ATOM 4823 N N . GLY A 1 678 ? -30.979 -15.032 4.538 1.00 22.84 678 GLY A N 1
ATOM 4824 C CA . GLY A 1 678 ? -30.905 -15.864 5.735 1.00 22.84 678 GLY A CA 1
ATOM 4825 C C . GLY A 1 678 ? -31.848 -15.370 6.833 1.00 22.84 678 GLY A C 1
ATOM 4826 O O . GLY A 1 678 ? -31.467 -14.584 7.692 1.00 22.84 678 GLY A O 1
ATOM 4827 N N . THR A 1 679 ? -33.093 -15.851 6.839 1.00 26.72 679 THR A N 1
ATOM 4828 C CA . THR A 1 679 ? -34.039 -15.634 7.944 1.00 26.72 679 THR A CA 1
ATOM 4829 C C . THR A 1 679 ? -34.542 -16.965 8.482 1.00 26.72 679 THR A C 1
ATOM 4831 O O . THR A 1 679 ? -35.221 -17.740 7.808 1.00 26.72 679 THR A O 1
ATOM 4834 N N . GLY A 1 680 ? -34.182 -17.249 9.732 1.00 23.84 680 GLY A N 1
ATOM 4835 C CA . GLY A 1 680 ? -34.603 -18.462 10.415 1.00 23.84 680 GLY A CA 1
ATOM 4836 C C . GLY A 1 680 ? -36.098 -18.463 10.750 1.00 23.84 680 GLY A C 1
ATOM 4837 O O . GLY A 1 680 ? -36.644 -17.474 11.228 1.00 23.84 680 GLY A O 1
ATOM 4838 N N . SER A 1 681 ? -36.702 -19.648 10.631 1.00 25.42 681 SER A N 1
ATOM 4839 C CA . SER A 1 681 ? -37.972 -20.050 11.256 1.00 25.42 681 SER A CA 1
ATOM 4840 C C . SER A 1 681 ? -39.300 -19.552 10.647 1.00 25.42 681 SER A C 1
ATOM 4842 O O . SER A 1 681 ? -39.913 -18.598 11.110 1.00 25.42 681 SER A O 1
ATOM 4844 N N . GLU A 1 682 ? -39.843 -20.425 9.791 1.00 29.80 682 GLU A N 1
ATOM 4845 C CA . GLU A 1 682 ? -41.253 -20.863 9.759 1.00 29.80 682 GLU A CA 1
ATOM 4846 C C . GLU A 1 682 ? -42.394 -19.932 9.266 1.00 29.80 682 GLU A C 1
ATOM 4848 O O . GLU A 1 682 ? -42.697 -18.879 9.813 1.00 29.80 682 GLU A O 1
ATOM 4853 N N . HIS A 1 683 ? -43.169 -20.495 8.319 1.00 28.48 683 HIS A N 1
ATOM 4854 C CA . HIS A 1 683 ? -44.494 -20.075 7.822 1.00 28.48 683 HIS A CA 1
ATOM 4855 C C . HIS A 1 683 ? -44.549 -18.827 6.916 1.00 28.48 683 HIS A C 1
ATOM 4857 O O . HIS A 1 683 ? -44.787 -17.702 7.344 1.00 28.48 683 HIS A O 1
ATOM 4863 N N . GLY A 1 684 ? -44.423 -19.071 5.607 1.00 27.23 684 GLY A N 1
ATOM 4864 C CA . GLY A 1 684 ? -44.359 -18.025 4.587 1.00 27.23 684 GLY A CA 1
ATOM 4865 C C . GLY A 1 684 ? -45.692 -17.418 4.134 1.00 27.23 684 GLY A C 1
ATOM 4866 O O . GLY A 1 684 ? -46.776 -17.980 4.301 1.00 27.23 684 GLY A O 1
ATOM 4867 N N . ASN A 1 685 ? -45.556 -16.284 3.448 1.00 29.14 685 ASN A N 1
ATOM 4868 C CA . ASN A 1 685 ? -46.546 -15.706 2.547 1.00 29.14 685 ASN A CA 1
ATOM 4869 C C . ASN A 1 685 ? -45.769 -15.037 1.400 1.00 29.14 685 ASN A C 1
ATOM 4871 O O . ASN A 1 685 ? -44.902 -14.206 1.658 1.00 29.14 685 ASN A O 1
ATOM 4875 N N . LEU A 1 686 ? -46.036 -15.413 0.147 1.00 27.02 686 LEU A N 1
ATOM 4876 C CA . LEU A 1 686 ? -45.334 -14.852 -1.013 1.00 27.02 686 LEU A CA 1
ATOM 4877 C C . LEU A 1 686 ? -45.857 -13.436 -1.296 1.00 27.02 686 LEU A C 1
ATOM 4879 O O . LEU A 1 686 ? -47.007 -13.277 -1.711 1.00 27.02 686 LEU A O 1
ATOM 4883 N N . LEU A 1 687 ? -45.021 -12.418 -1.080 1.00 28.78 687 LEU A N 1
ATOM 4884 C CA . LEU A 1 687 ? -45.308 -11.048 -1.507 1.00 28.78 687 LEU A CA 1
ATOM 4885 C C . LEU A 1 687 ? -45.130 -10.936 -3.023 1.00 28.78 687 LEU A C 1
ATOM 4887 O O . LEU A 1 687 ? -44.148 -11.407 -3.591 1.00 28.78 687 LEU A O 1
ATOM 4891 N N . ASN A 1 688 ? -46.119 -10.340 -3.681 1.00 31.45 688 ASN A N 1
ATOM 4892 C CA . ASN A 1 688 ? -46.187 -10.261 -5.133 1.00 31.45 688 ASN A CA 1
ATOM 4893 C C . ASN A 1 688 ? -45.681 -8.883 -5.585 1.00 31.45 688 ASN A C 1
ATOM 4895 O O . ASN A 1 688 ? -46.070 -7.870 -5.005 1.00 31.45 688 ASN A O 1
ATOM 4899 N N . LEU A 1 689 ? -44.865 -8.824 -6.643 1.00 29.94 689 LEU A N 1
ATOM 4900 C CA . LEU A 1 689 ? -44.150 -7.607 -7.080 1.00 29.94 689 LEU A CA 1
ATOM 4901 C C . LEU A 1 689 ? -45.074 -6.400 -7.386 1.00 29.94 689 LEU A C 1
ATOM 4903 O O . LEU A 1 689 ? -44.638 -5.253 -7.392 1.00 29.94 689 LEU A O 1
ATOM 4907 N N . ALA A 1 690 ? -46.372 -6.647 -7.582 1.00 32.88 690 ALA A N 1
ATOM 4908 C CA . ALA A 1 690 ? -47.398 -5.624 -7.775 1.00 32.88 690 ALA A CA 1
ATOM 4909 C C . ALA A 1 690 ? -47.717 -4.763 -6.529 1.00 32.88 690 ALA A C 1
ATOM 4911 O O . ALA A 1 690 ? -48.266 -3.674 -6.700 1.00 32.88 690 ALA A O 1
ATOM 4912 N N . ASP A 1 691 ? -47.394 -5.212 -5.308 1.00 35.62 691 ASP A N 1
ATOM 4913 C CA . ASP A 1 691 ? -47.630 -4.428 -4.079 1.00 35.62 691 ASP A CA 1
ATOM 4914 C C . ASP A 1 691 ? -46.502 -3.416 -3.785 1.00 35.62 691 ASP A C 1
ATOM 4916 O O . ASP A 1 691 ? -46.741 -2.418 -3.106 1.00 35.62 691 ASP A O 1
ATOM 4920 N N . LEU A 1 692 ? -45.299 -3.606 -4.344 1.00 31.88 692 LEU A N 1
ATOM 4921 C CA . LEU A 1 692 ? -44.152 -2.709 -4.124 1.00 31.88 692 LEU A CA 1
ATOM 4922 C C . LEU A 1 692 ? -44.270 -1.379 -4.901 1.00 31.88 692 LEU A C 1
ATOM 4924 O O . LEU A 1 692 ? -43.711 -0.363 -4.506 1.00 31.88 692 LEU A O 1
ATOM 4928 N N . LEU A 1 693 ? -45.057 -1.361 -5.982 1.00 31.50 693 LEU A N 1
ATOM 4929 C CA . LEU A 1 693 ? -45.253 -0.213 -6.883 1.00 31.50 693 LEU A CA 1
ATOM 4930 C C . LEU A 1 693 ? -46.431 0.702 -6.485 1.00 31.50 693 LEU A C 1
ATOM 4932 O O . LEU A 1 693 ? -46.969 1.437 -7.317 1.00 31.50 693 LEU A O 1
ATOM 4936 N N . ARG A 1 694 ? -46.881 0.654 -5.222 1.00 30.84 694 ARG A N 1
ATOM 4937 C CA . ARG A 1 694 ? -48.010 1.461 -4.723 1.00 30.84 694 ARG A CA 1
ATOM 4938 C C . ARG A 1 694 ? -47.792 2.048 -3.329 1.00 30.84 694 ARG A C 1
ATOM 4940 O O . ARG A 1 694 ? -48.589 1.795 -2.427 1.00 30.84 694 ARG A O 1
ATOM 4947 N N . HIS A 1 695 ? -46.811 2.939 -3.176 1.00 26.73 695 HIS A N 1
ATOM 4948 C CA . HIS A 1 695 ? -46.910 3.934 -2.105 1.00 26.73 695 HIS A CA 1
ATOM 4949 C C . HIS A 1 695 ? -46.219 5.275 -2.406 1.00 26.73 695 HIS A C 1
ATOM 4951 O O . HIS A 1 695 ? -45.112 5.538 -1.957 1.00 26.73 695 HIS A O 1
ATOM 4957 N N . GLU A 1 696 ? -46.943 6.192 -3.056 1.00 29.27 696 GLU A N 1
ATOM 4958 C CA . GLU A 1 696 ? -46.807 7.612 -2.701 1.00 29.27 696 GLU A CA 1
ATOM 4959 C C . GLU A 1 696 ? -47.725 7.925 -1.506 1.00 29.27 696 GLU A C 1
ATOM 4961 O O . GLU A 1 696 ? -48.716 7.228 -1.254 1.00 29.27 696 GLU A O 1
ATOM 4966 N N . GLY A 1 697 ? -47.324 8.888 -0.677 1.00 26.12 697 GLY A N 1
ATOM 4967 C CA . GLY A 1 697 ? -47.737 8.937 0.728 1.00 26.12 697 GLY A CA 1
ATOM 4968 C C . GLY A 1 697 ? -49.085 9.601 1.032 1.00 26.12 697 GLY A C 1
ATOM 4969 O O . GLY A 1 697 ? -49.547 10.496 0.329 1.00 26.12 697 GLY A O 1
ATOM 4970 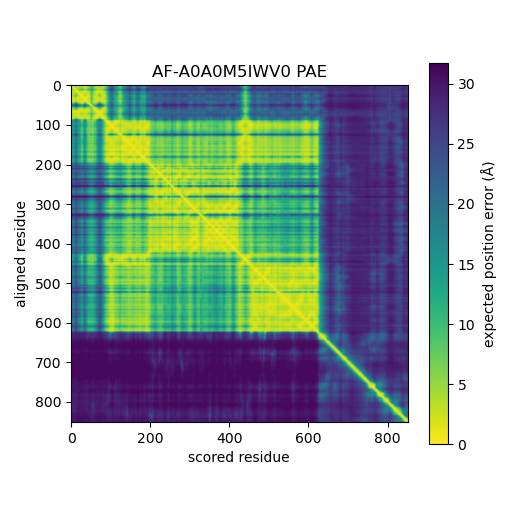N N . VAL A 1 698 ? -49.657 9.242 2.189 1.00 26.34 698 VAL A N 1
ATOM 4971 C CA . VAL A 1 698 ? -50.600 10.092 2.939 1.00 26.34 698 VAL A CA 1
ATOM 4972 C C . VAL A 1 698 ? -50.332 9.940 4.437 1.00 26.34 698 VAL A C 1
ATOM 4974 O O . VAL A 1 698 ? -50.474 8.855 4.996 1.00 26.34 698 VAL A O 1
ATOM 4977 N N . ALA A 1 699 ? -50.004 11.038 5.117 1.00 27.89 699 ALA A N 1
ATOM 4978 C CA . ALA A 1 699 ? -49.919 11.061 6.575 1.00 27.89 699 ALA A CA 1
ATOM 4979 C C . ALA A 1 699 ? -51.325 11.057 7.210 1.00 27.89 699 ALA A C 1
ATOM 4981 O O . ALA A 1 699 ? -52.152 11.912 6.887 1.00 27.89 699 ALA A O 1
ATOM 4982 N N . SER A 1 700 ? -51.596 10.168 8.173 1.00 26.28 700 SER A N 1
ATOM 4983 C CA . SER A 1 700 ? -52.769 10.309 9.051 1.00 26.28 700 SER A CA 1
ATOM 4984 C C . SER A 1 700 ? -52.564 9.690 10.439 1.00 26.28 700 SER A C 1
ATOM 4986 O O . SER A 1 700 ? -51.838 8.715 10.615 1.00 26.28 700 SER A O 1
ATOM 4988 N N . LYS A 1 701 ? -53.173 10.318 11.452 1.00 23.92 701 LYS A N 1
ATOM 4989 C CA . LYS A 1 701 ? -53.051 9.953 12.871 1.00 23.92 701 LYS A CA 1
ATOM 4990 C C . LYS A 1 701 ? -53.982 8.796 13.253 1.00 23.92 701 LYS A C 1
ATOM 4992 O O . LYS A 1 701 ? -55.162 8.866 12.942 1.00 23.92 701 LYS A O 1
ATOM 4997 N N . ALA A 1 702 ? -53.451 7.914 14.101 1.00 25.67 702 ALA A N 1
ATOM 4998 C CA . ALA A 1 702 ? -54.100 7.248 15.241 1.00 25.67 702 ALA A CA 1
ATOM 4999 C C . ALA A 1 702 ? -55.414 6.456 15.045 1.00 25.67 702 ALA A C 1
ATOM 5001 O O . ALA A 1 702 ? -56.471 7.029 14.807 1.00 25.67 702 ALA A O 1
ATOM 5002 N N . ASP A 1 703 ? -55.378 5.184 15.456 1.00 25.06 703 ASP A N 1
ATOM 5003 C CA . ASP A 1 703 ? -56.248 4.710 16.545 1.00 25.06 703 ASP A CA 1
ATOM 5004 C C . ASP A 1 703 ? -55.525 3.620 17.365 1.00 25.06 703 ASP A C 1
ATOM 5006 O O . ASP A 1 703 ? -54.611 2.964 16.864 1.00 25.06 703 ASP A O 1
ATOM 5010 N N . ALA A 1 704 ? -55.903 3.442 18.631 1.00 28.27 704 ALA A N 1
ATOM 5011 C CA . ALA A 1 704 ? -55.343 2.439 19.532 1.00 28.27 704 ALA A CA 1
ATOM 5012 C C . ALA A 1 704 ? -56.453 1.768 20.354 1.00 28.27 704 ALA A C 1
ATOM 5014 O O . ALA A 1 704 ? -57.096 2.407 21.187 1.00 28.27 704 ALA A O 1
ATOM 5015 N N . SER A 1 705 ? -56.632 0.453 20.194 1.00 26.61 705 SER A N 1
ATOM 5016 C CA . SER A 1 705 ? -57.551 -0.333 21.026 1.00 26.61 705 SER A CA 1
ATOM 5017 C C . SER A 1 705 ? -56.794 -1.147 22.079 1.00 26.61 705 SER A C 1
ATOM 5019 O O . SER A 1 705 ? -56.248 -2.210 21.784 1.00 26.61 705 SER A O 1
ATOM 5021 N N . SER A 1 706 ? -56.799 -0.674 23.325 1.00 28.75 706 SER A N 1
ATOM 5022 C CA . SER A 1 706 ? -56.378 -1.455 24.493 1.00 28.75 706 SER A CA 1
ATOM 5023 C C . SER A 1 706 ? -57.576 -2.132 25.170 1.00 28.75 706 SER A C 1
ATOM 5025 O O . SER A 1 706 ? -58.709 -1.652 25.099 1.00 28.75 706 SER A O 1
ATOM 5027 N N . SER A 1 707 ? -57.337 -3.246 25.869 1.00 26.89 707 SER A N 1
ATOM 5028 C CA . SER A 1 707 ? -58.370 -3.964 26.626 1.00 26.89 707 SER A CA 1
ATOM 5029 C C . SER A 1 707 ? -57.960 -4.216 28.083 1.00 26.89 707 SER A C 1
ATOM 5031 O O . SER A 1 707 ? -57.369 -5.252 28.374 1.00 26.89 707 SER A O 1
ATOM 5033 N N . HIS A 1 708 ? -58.282 -3.283 28.991 1.00 27.67 708 HIS A N 1
ATOM 5034 C CA . HIS A 1 708 ? -59.095 -3.483 30.215 1.00 27.67 708 HIS A CA 1
ATOM 5035 C C . HIS A 1 708 ? -58.889 -2.404 31.310 1.00 27.67 708 HIS A C 1
ATOM 5037 O O . HIS A 1 708 ? -57.781 -1.987 31.625 1.00 27.67 708 HIS A O 1
ATOM 5043 N N . LEU A 1 709 ? -60.024 -1.996 31.891 1.00 26.47 709 LEU A N 1
ATOM 5044 C CA . LEU A 1 709 ? -60.267 -1.049 33.006 1.00 26.47 709 LEU A CA 1
ATOM 5045 C C . LEU A 1 709 ? -60.082 -1.713 34.403 1.00 26.47 709 LEU A C 1
ATOM 5047 O O . LEU A 1 709 ? -59.878 -2.930 34.407 1.00 26.47 709 LEU A O 1
ATOM 5051 N N . PRO A 1 710 ? -60.290 -1.046 35.581 1.00 42.50 710 PRO A N 1
ATOM 5052 C CA . PRO A 1 710 ? -60.714 0.350 35.902 1.00 42.50 710 PRO A CA 1
ATOM 5053 C C . PRO A 1 710 ? -59.743 1.075 36.911 1.00 42.50 710 PRO A C 1
ATOM 5055 O O . PRO A 1 710 ? -58.670 0.541 37.155 1.00 42.50 710 PRO A O 1
ATOM 5058 N N . SER A 1 711 ? -59.966 2.253 37.542 1.00 26.72 711 SER A N 1
ATOM 5059 C CA . SER A 1 711 ? -61.172 3.055 37.872 1.00 26.72 711 SER A CA 1
ATOM 5060 C C . SER A 1 711 ? -60.912 4.572 38.142 1.00 26.72 711 SER A C 1
ATOM 5062 O O . SER A 1 711 ? -59.781 4.992 38.350 1.00 26.72 711 SER A O 1
ATOM 5064 N N . ASP A 1 712 ? -62.010 5.351 38.214 1.00 27.80 712 ASP A N 1
ATOM 5065 C CA . ASP A 1 712 ? -62.229 6.614 38.978 1.00 27.80 712 ASP A CA 1
ATOM 5066 C C . ASP A 1 712 ? -61.737 8.019 38.507 1.00 27.80 712 ASP A C 1
ATOM 5068 O O . ASP A 1 712 ? -60.831 8.603 39.083 1.00 27.80 712 ASP A O 1
ATOM 5072 N N . ALA A 1 713 ? -62.521 8.628 37.593 1.00 31.88 713 ALA A N 1
ATOM 5073 C CA . ALA A 1 713 ? -63.359 9.847 37.801 1.00 31.88 713 ALA A CA 1
ATOM 5074 C C . ALA A 1 713 ? -62.733 11.249 38.185 1.00 31.88 713 ALA A C 1
ATOM 5076 O O . ALA A 1 713 ? -61.556 11.362 38.489 1.00 31.88 713 ALA A O 1
ATOM 5077 N N . PRO A 1 714 ? -63.498 12.379 38.161 1.00 45.84 714 PRO A N 1
ATOM 5078 C CA . PRO A 1 714 ? -63.927 13.061 36.923 1.00 45.84 714 PRO A CA 1
ATOM 5079 C C . PRO A 1 714 ? -63.866 14.622 36.945 1.00 45.84 714 PRO A C 1
ATOM 5081 O O . PRO A 1 714 ? -63.910 15.243 38.005 1.00 45.84 714 PRO A O 1
ATOM 5084 N N . SER A 1 715 ? -63.904 15.272 35.767 1.00 29.75 715 SER A N 1
ATOM 5085 C CA . SER A 1 715 ? -64.578 16.570 35.442 1.00 29.75 715 SER A CA 1
ATOM 5086 C C . SER A 1 715 ? -64.012 17.158 34.133 1.00 29.75 715 SER A C 1
ATOM 5088 O O . SER A 1 715 ? -62.856 16.910 33.826 1.00 29.75 715 SER A O 1
ATOM 5090 N N . SER A 1 716 ? -64.651 18.017 33.332 1.00 29.73 716 SER A N 1
ATOM 5091 C CA . SER A 1 716 ? -66.037 18.351 32.931 1.00 29.73 716 SER A CA 1
ATOM 5092 C C . SER A 1 716 ? -65.924 19.548 31.935 1.00 29.73 716 SER A C 1
ATOM 5094 O O . SER A 1 716 ? -64.881 20.199 31.923 1.00 29.73 716 SER A O 1
ATOM 5096 N N . PRO A 1 717 ? -66.919 19.853 31.070 1.00 45.53 717 PRO A N 1
ATOM 5097 C CA . PRO A 1 717 ? -66.637 20.357 29.708 1.00 45.53 717 PRO A CA 1
ATOM 5098 C C . PRO A 1 717 ? -67.270 21.719 29.324 1.00 45.53 717 PRO A C 1
ATOM 5100 O O . PRO A 1 717 ? -68.119 22.239 30.047 1.00 45.53 717 PRO A O 1
ATOM 5103 N N . SER A 1 718 ? -66.909 22.264 28.147 1.00 28.53 718 SER A N 1
ATOM 5104 C CA . SER A 1 718 ? -67.677 23.192 27.254 1.00 28.53 718 SER A CA 1
ATOM 5105 C C . SER A 1 718 ? -66.753 23.708 26.115 1.00 28.53 718 SER A C 1
ATOM 5107 O O . SER A 1 718 ? -65.543 23.675 26.296 1.00 28.53 718 SER A O 1
ATOM 5109 N N . ASN A 1 719 ? -67.176 24.183 24.929 1.00 27.66 719 ASN A N 1
ATOM 5110 C CA . ASN A 1 719 ? -68.497 24.336 24.290 1.00 27.66 719 ASN A CA 1
ATOM 5111 C C . ASN A 1 719 ? -68.358 24.450 22.741 1.00 27.66 719 ASN A C 1
ATOM 5113 O O . ASN A 1 719 ? -67.310 24.855 22.255 1.00 27.66 719 ASN A O 1
ATOM 5117 N N . LEU A 1 720 ? -69.444 24.121 22.019 1.00 25.05 720 LEU A N 1
ATOM 5118 C CA . LEU A 1 720 ? -70.160 24.868 20.942 1.00 25.05 720 LEU A CA 1
ATOM 5119 C C . LEU A 1 720 ? -69.466 26.113 20.297 1.00 25.05 720 LEU A C 1
ATOM 5121 O O . LEU A 1 720 ? -68.820 26.873 21.005 1.00 25.05 720 LEU A O 1
ATOM 5125 N N . ALA A 1 721 ? -69.662 26.490 19.018 1.00 27.16 721 ALA A N 1
ATOM 5126 C CA . ALA A 1 721 ? -70.807 26.299 18.102 1.00 27.16 721 ALA A CA 1
ATOM 5127 C C . ALA A 1 721 ? -70.424 26.406 16.589 1.00 27.16 721 ALA A C 1
ATOM 5129 O O . ALA A 1 721 ? -69.245 26.443 16.251 1.00 27.16 721 ALA A O 1
ATOM 5130 N N . ALA A 1 722 ? -71.426 26.459 15.693 1.00 26.27 722 ALA A N 1
ATOM 5131 C CA . ALA A 1 722 ? -71.319 26.412 14.221 1.00 26.27 722 ALA A CA 1
ATOM 5132 C C . ALA A 1 722 ? -71.762 27.718 13.493 1.00 26.27 722 ALA A C 1
ATOM 5134 O O . ALA A 1 722 ? -72.192 28.659 14.156 1.00 26.27 722 ALA A O 1
ATOM 5135 N N . ASP A 1 723 ? -71.748 27.682 12.143 1.00 25.52 723 ASP A N 1
ATOM 5136 C CA . ASP A 1 723 ? -72.289 28.652 11.146 1.00 25.52 723 ASP A CA 1
ATOM 5137 C C . ASP A 1 723 ? -71.551 30.011 10.978 1.00 25.52 723 ASP A C 1
ATOM 5139 O O . ASP A 1 723 ? -71.091 30.595 11.952 1.00 25.52 723 ASP A O 1
ATOM 5143 N N . GLY A 1 724 ? -71.412 30.614 9.779 1.00 24.80 724 GLY A N 1
ATOM 5144 C CA . GLY A 1 724 ? -71.783 30.183 8.415 1.00 24.80 724 GLY A CA 1
ATOM 5145 C C . GLY A 1 724 ? -71.455 31.232 7.308 1.00 24.80 724 GLY A C 1
ATOM 5146 O O . GLY A 1 724 ? -71.282 32.408 7.602 1.00 24.80 724 GLY A O 1
ATOM 5147 N N . VAL A 1 725 ? -71.355 30.765 6.050 1.00 27.19 725 VAL A N 1
ATOM 5148 C CA . VAL A 1 725 ? -71.450 31.423 4.702 1.00 27.19 725 VAL A CA 1
ATOM 5149 C C . VAL A 1 725 ? -71.285 32.953 4.453 1.00 27.19 725 VAL A C 1
ATOM 5151 O O . VAL A 1 725 ? -72.088 33.749 4.930 1.00 27.19 725 VAL A O 1
ATOM 5154 N N . ALA A 1 726 ? -70.381 33.313 3.509 1.00 24.61 726 ALA A N 1
ATOM 5155 C CA . ALA A 1 726 ? -70.514 34.275 2.366 1.00 24.61 726 ALA A CA 1
ATOM 5156 C C . ALA A 1 726 ? -69.113 34.512 1.720 1.00 24.61 726 ALA A C 1
ATOM 5158 O O . ALA A 1 726 ? -68.197 34.908 2.428 1.00 24.61 726 ALA A O 1
ATOM 5159 N N . GLU A 1 727 ? -68.778 34.068 0.498 1.00 26.42 727 GLU A N 1
ATOM 5160 C CA . GLU A 1 727 ? -69.119 34.547 -0.871 1.00 26.42 727 GLU A CA 1
ATOM 5161 C C . GLU A 1 727 ? -68.289 35.759 -1.393 1.00 26.42 727 GLU A C 1
ATOM 5163 O O . GLU A 1 727 ? -68.191 36.774 -0.711 1.00 26.42 727 GLU A O 1
ATOM 5168 N N . VAL A 1 728 ? -67.761 35.634 -2.636 1.00 23.53 728 VAL A N 1
ATOM 5169 C CA . VAL A 1 728 ? -67.579 36.647 -3.728 1.00 23.53 728 VAL A CA 1
ATOM 5170 C C . VAL A 1 728 ? -66.220 36.567 -4.480 1.00 23.53 728 VAL A C 1
ATOM 5172 O O . VAL A 1 728 ? -65.222 37.076 -3.992 1.00 23.53 728 VAL A O 1
ATOM 5175 N N . ALA A 1 729 ? -66.282 36.036 -5.724 1.00 25.42 729 ALA A N 1
ATOM 5176 C CA . ALA A 1 729 ? -65.500 36.332 -6.963 1.00 25.42 729 ALA A CA 1
ATOM 5177 C C . ALA A 1 729 ? -63.938 36.235 -6.948 1.00 25.42 729 ALA A C 1
ATOM 5179 O O . ALA A 1 729 ? -63.315 36.439 -5.922 1.00 25.42 729 ALA A O 1
ATOM 5180 N N . THR A 1 730 ? -63.169 35.899 -8.003 1.00 24.41 730 THR A N 1
ATOM 5181 C CA . THR A 1 730 ? -63.257 35.908 -9.498 1.00 24.41 730 THR A CA 1
ATOM 5182 C C . THR A 1 730 ? -62.163 34.945 -10.072 1.00 24.41 730 THR A C 1
ATOM 5184 O O . THR A 1 730 ? -61.225 34.664 -9.338 1.00 24.41 730 THR A O 1
ATOM 5187 N N . ALA A 1 731 ? -62.096 34.455 -11.332 1.00 25.28 731 ALA A N 1
ATOM 5188 C CA . ALA A 1 731 ? -63.035 34.409 -12.473 1.00 25.28 731 ALA A CA 1
ATOM 5189 C C . ALA A 1 731 ? -62.517 33.587 -13.710 1.00 25.28 731 ALA A C 1
ATOM 5191 O O . ALA A 1 731 ? -61.680 34.093 -14.445 1.00 25.28 731 ALA A O 1
ATOM 5192 N N . VAL A 1 732 ? -63.169 32.446 -14.032 1.00 25.06 732 VAL A N 1
ATOM 5193 C CA . VAL A 1 732 ? -63.442 31.890 -15.406 1.00 25.06 732 VAL A CA 1
ATOM 5194 C C . VAL A 1 732 ? -62.258 31.451 -16.340 1.00 25.06 732 VAL A C 1
ATOM 5196 O O . VAL A 1 732 ? -61.108 31.692 -15.991 1.00 25.06 732 VAL A O 1
ATOM 5199 N N . PRO A 1 733 ? -62.476 30.651 -17.430 1.00 31.19 733 PRO A N 1
ATOM 5200 C CA . PRO A 1 733 ? -61.663 29.443 -17.662 1.00 31.19 733 PRO A CA 1
ATOM 5201 C C . PRO A 1 733 ? -61.074 29.272 -19.091 1.00 31.19 733 PRO A C 1
ATOM 5203 O O . PRO A 1 733 ? -61.159 30.150 -19.944 1.00 31.19 733 PRO A O 1
ATOM 5206 N N . TRP A 1 734 ? -60.508 28.087 -19.351 1.00 26.97 734 TRP A N 1
ATOM 5207 C CA . TRP A 1 734 ? -59.937 27.622 -20.626 1.00 26.97 734 TRP A CA 1
ATOM 5208 C C . TRP A 1 734 ? -60.969 27.304 -21.728 1.00 26.97 734 TRP A C 1
ATOM 5210 O O . TRP A 1 734 ? -61.934 26.598 -21.434 1.00 26.97 734 TRP A O 1
ATOM 5220 N N . GLN A 1 735 ? -60.690 27.681 -22.994 1.00 26.56 735 GLN A N 1
ATOM 5221 C CA . GLN A 1 735 ? -61.003 26.897 -24.220 1.00 26.56 735 GLN A CA 1
ATOM 5222 C C . GLN A 1 735 ? -60.522 27.546 -25.552 1.00 26.56 735 GLN A C 1
ATOM 5224 O O . GLN A 1 735 ? -60.930 28.665 -25.842 1.00 26.56 735 GLN A O 1
ATOM 5229 N N . SER A 1 736 ? -59.842 26.758 -26.419 1.00 26.19 736 SER A N 1
ATOM 5230 C CA . SER A 1 736 ? -59.924 26.762 -27.919 1.00 26.19 736 SER A CA 1
ATOM 5231 C C . SER A 1 736 ? -59.378 27.996 -28.720 1.00 26.19 736 SER A C 1
ATOM 5233 O O . SER A 1 736 ? -59.384 29.093 -28.182 1.00 26.19 736 SER A O 1
ATOM 5235 N N . GLU A 1 737 ? -58.862 27.972 -29.973 1.00 27.17 737 GLU A N 1
ATOM 5236 C CA . GLU A 1 737 ? -58.743 26.984 -31.085 1.00 27.17 737 GLU A CA 1
ATOM 5237 C C . GLU A 1 737 ? -57.442 27.137 -31.951 1.00 27.17 737 GLU A C 1
ATOM 5239 O O . GLU A 1 737 ? -56.704 28.111 -31.848 1.00 27.17 737 GLU A O 1
ATOM 5244 N N . ALA A 1 738 ? -57.249 26.143 -32.835 1.00 28.52 738 ALA A N 1
ATOM 5245 C CA . ALA A 1 738 ? -56.269 25.817 -33.896 1.00 28.52 738 ALA A CA 1
ATOM 5246 C C . ALA A 1 738 ? -55.710 26.846 -34.934 1.00 28.52 738 ALA A C 1
ATOM 5248 O O . ALA A 1 738 ? -56.338 27.845 -35.278 1.00 28.52 738 ALA A O 1
ATOM 5249 N N . GLY A 1 739 ? -54.602 26.424 -35.591 1.00 23.30 739 GLY A N 1
ATOM 5250 C CA . GLY A 1 739 ? -54.121 26.816 -36.944 1.00 23.30 739 GLY A CA 1
ATOM 5251 C C . GLY A 1 739 ? -52.604 27.134 -37.013 1.00 23.30 739 GLY A C 1
ATOM 5252 O O . GLY A 1 739 ? -52.120 27.801 -36.110 1.00 23.30 739 GLY A O 1
ATOM 5253 N N . VAL A 1 740 ? -51.776 26.753 -38.010 1.00 24.41 740 VAL A N 1
ATOM 5254 C CA . VAL A 1 740 ? -51.921 26.005 -39.291 1.00 24.41 740 VAL A CA 1
ATOM 5255 C C . VAL A 1 740 ? -50.565 25.326 -39.658 1.00 24.41 740 VAL A C 1
ATOM 5257 O O . VAL A 1 740 ? -49.516 25.771 -39.208 1.00 24.41 740 VAL A O 1
ATOM 5260 N N . ASP A 1 741 ? -50.620 24.269 -40.480 1.00 31.64 741 ASP A N 1
ATOM 5261 C CA . ASP A 1 741 ? -49.549 23.462 -41.121 1.00 31.64 741 ASP A CA 1
ATOM 5262 C C . ASP A 1 741 ? -48.360 24.209 -41.786 1.00 31.64 741 ASP A C 1
ATOM 5264 O O . ASP A 1 741 ? -48.560 25.216 -42.466 1.00 31.64 741 ASP A O 1
ATOM 5268 N N . PHE A 1 742 ? -47.156 23.618 -41.680 1.00 22.98 742 PHE A N 1
ATOM 5269 C CA . PHE A 1 742 ? -46.124 23.605 -42.735 1.00 22.98 742 PHE A CA 1
ATOM 5270 C C . PHE A 1 742 ? -45.252 22.333 -42.665 1.00 22.98 742 PHE A C 1
ATOM 5272 O O . PHE A 1 742 ? -44.350 22.230 -41.834 1.00 22.98 742 PHE A O 1
ATOM 5279 N N . GLY A 1 743 ? -45.448 21.396 -43.595 1.00 24.95 743 GLY A N 1
ATOM 5280 C CA . GLY A 1 743 ? -44.461 20.355 -43.910 1.00 24.95 743 GLY A CA 1
ATOM 5281 C C . GLY A 1 743 ? -43.405 20.810 -44.933 1.00 24.95 743 GLY A C 1
ATOM 5282 O O . GLY A 1 743 ? -43.735 21.478 -45.914 1.00 24.95 743 GLY A O 1
ATOM 5283 N N . GLY A 1 744 ? -42.145 20.388 -44.758 1.00 27.44 744 GLY A N 1
ATOM 5284 C CA . GLY A 1 744 ? -41.094 20.486 -45.785 1.00 27.44 744 GLY A CA 1
ATOM 5285 C C . GLY A 1 744 ? -39.676 20.725 -45.245 1.00 27.44 744 GLY A C 1
ATOM 5286 O O . GLY A 1 744 ? -39.477 21.632 -44.449 1.00 27.44 744 GLY A O 1
ATOM 5287 N N . LEU A 1 745 ? -38.702 19.973 -45.789 1.00 23.50 745 LEU A N 1
ATOM 5288 C CA . LEU A 1 745 ? -37.298 19.816 -45.346 1.00 23.50 745 LEU A CA 1
ATOM 5289 C C . LEU A 1 745 ? -37.163 19.028 -44.016 1.00 23.50 745 LEU A C 1
ATOM 5291 O O . LEU A 1 745 ? -37.826 19.354 -43.045 1.00 23.50 745 LEU A O 1
ATOM 5295 N N . VAL A 1 746 ? -36.345 17.972 -43.892 1.00 27.83 746 VAL A N 1
ATOM 5296 C CA . VAL A 1 746 ? -35.268 17.452 -44.762 1.00 27.83 746 VAL A CA 1
ATOM 5297 C C . VAL A 1 746 ? -35.443 15.945 -45.017 1.00 27.83 746 VAL A C 1
ATOM 5299 O O . VAL A 1 746 ? -35.572 15.162 -44.085 1.00 27.83 746 VAL A O 1
ATOM 5302 N N . THR A 1 747 ? -35.358 15.526 -46.283 1.00 31.02 747 THR A N 1
ATOM 5303 C CA . THR A 1 747 ? -35.068 14.133 -46.674 1.00 31.02 747 THR A CA 1
ATOM 5304 C C . THR A 1 747 ? -33.678 14.069 -47.300 1.00 31.02 747 THR A C 1
ATOM 5306 O O . THR A 1 747 ? -33.464 14.728 -48.320 1.00 31.02 747 THR A O 1
ATOM 5309 N N . GLY A 1 748 ? -32.770 13.248 -46.764 1.00 24.84 748 GLY A N 1
ATOM 5310 C CA . GLY A 1 748 ? -31.491 12.952 -47.419 1.00 24.84 748 GLY A CA 1
ATOM 5311 C C . GLY A 1 748 ? -30.483 12.200 -46.545 1.00 24.84 748 GLY A C 1
ATOM 5312 O O . GLY A 1 748 ? -29.888 12.825 -45.685 1.00 24.84 748 GLY A O 1
ATOM 5313 N N . GLN A 1 749 ? -30.279 10.905 -46.847 1.00 29.84 749 GLN A N 1
ATOM 5314 C CA . GLN A 1 749 ? -29.110 10.052 -46.512 1.00 29.84 749 GLN A CA 1
ATOM 5315 C C . GLN A 1 749 ? -28.639 10.079 -45.035 1.00 29.84 749 GLN A C 1
ATOM 5317 O O . GLN A 1 749 ? -27.982 11.016 -44.615 1.00 29.84 749 GLN A O 1
ATOM 5322 N N . MET A 1 750 ? -28.867 9.051 -44.212 1.00 26.23 750 MET A N 1
ATOM 5323 C CA . MET A 1 750 ? -28.374 7.673 -44.401 1.00 26.23 750 MET A CA 1
ATOM 5324 C C . MET A 1 750 ? -29.418 6.599 -44.022 1.00 26.23 750 MET A C 1
ATOM 5326 O O . MET A 1 750 ? -30.480 6.914 -43.490 1.00 26.23 750 MET A O 1
ATOM 5330 N N . GLY A 1 751 ? -29.167 5.337 -44.392 1.00 29.25 751 GLY A N 1
ATOM 5331 C CA . GLY A 1 751 ? -30.114 4.229 -44.200 1.00 29.25 751 GLY A CA 1
ATOM 5332 C C . GLY A 1 751 ? -30.122 3.695 -42.767 1.00 29.25 751 GLY A C 1
ATOM 5333 O O . GLY A 1 751 ? -29.066 3.551 -42.164 1.00 29.25 751 GLY A O 1
ATOM 5334 N N . GLY A 1 752 ? -31.307 3.392 -42.232 1.00 31.12 752 GLY A N 1
ATOM 5335 C CA . GLY A 1 752 ? -31.445 2.831 -40.888 1.00 31.12 752 GLY A CA 1
ATOM 5336 C C . GLY A 1 752 ? -31.139 1.333 -40.830 1.00 31.12 752 GLY A C 1
ATOM 5337 O O . GLY A 1 752 ? -31.608 0.570 -41.676 1.00 31.12 752 GLY A O 1
ATOM 5338 N N . VAL A 1 753 ? -30.413 0.922 -39.792 1.00 30.09 753 VAL A N 1
ATOM 5339 C CA . VAL A 1 753 ? -30.396 -0.458 -39.287 1.00 30.09 753 VAL A CA 1
ATOM 5340 C C . VAL A 1 753 ? -31.681 -0.718 -38.494 1.00 30.09 753 VAL A C 1
ATOM 5342 O O . VAL A 1 753 ? -32.117 0.150 -37.735 1.00 30.09 753 VAL A O 1
ATOM 5345 N N . SER A 1 754 ? -32.324 -1.877 -38.678 1.00 33.25 754 SER A N 1
ATOM 5346 C CA . SER A 1 754 ? -33.482 -2.244 -37.850 1.00 33.25 754 SER A CA 1
ATOM 5347 C C . SER A 1 754 ? -33.021 -2.810 -36.498 1.00 33.25 754 SER A C 1
ATOM 5349 O O . SER A 1 754 ? -31.952 -3.425 -36.436 1.00 33.25 754 SER A O 1
ATOM 5351 N N . PRO A 1 755 ? -33.808 -2.653 -35.415 1.00 36.62 755 PRO A N 1
ATOM 5352 C CA . PRO A 1 755 ? -33.462 -3.208 -34.102 1.00 36.62 755 PRO A CA 1
ATOM 5353 C C . PRO A 1 755 ? -33.229 -4.727 -34.110 1.00 36.62 755 PRO A C 1
ATOM 5355 O O . PRO A 1 755 ? -32.460 -5.240 -33.302 1.00 36.62 755 PRO A O 1
ATOM 5358 N N . GLU A 1 756 ? -33.845 -5.449 -35.052 1.00 37.88 756 GLU A N 1
ATOM 5359 C CA . GLU A 1 756 ? -33.674 -6.898 -35.208 1.00 37.88 756 GLU A CA 1
ATOM 5360 C C . GLU A 1 756 ? -32.233 -7.275 -35.598 1.00 37.88 756 GLU A C 1
ATOM 5362 O O . GLU A 1 756 ? -31.709 -8.264 -35.096 1.00 37.88 756 GLU A O 1
ATOM 5367 N N . ALA A 1 757 ? -31.553 -6.458 -36.413 1.00 36.78 757 ALA A N 1
ATOM 5368 C CA . ALA A 1 757 ? -30.173 -6.722 -36.834 1.00 36.78 757 ALA A CA 1
ATOM 5369 C C . ALA A 1 757 ? -29.154 -6.585 -35.685 1.00 36.78 757 ALA A C 1
ATOM 5371 O O . ALA A 1 757 ? -28.128 -7.263 -35.682 1.00 36.78 757 ALA A O 1
ATOM 5372 N N . VAL A 1 758 ? -29.446 -5.734 -34.694 1.00 39.19 758 VAL A N 1
ATOM 5373 C CA . VAL A 1 758 ? -28.623 -5.579 -33.482 1.00 39.19 758 VAL A CA 1
ATOM 5374 C C . VAL A 1 758 ? -28.823 -6.774 -32.542 1.00 39.19 758 VAL A C 1
ATOM 5376 O O . VAL A 1 758 ? -27.864 -7.267 -31.952 1.00 39.19 758 VAL A O 1
ATOM 5379 N N . MET A 1 759 ? -30.052 -7.291 -32.452 1.00 36.94 759 MET A N 1
ATOM 5380 C CA . MET A 1 759 ? -30.372 -8.462 -31.631 1.00 36.94 759 MET A CA 1
ATOM 5381 C C . MET A 1 759 ? -29.773 -9.758 -32.202 1.00 36.94 759 MET A C 1
ATOM 5383 O O . MET A 1 759 ? -29.217 -10.558 -31.450 1.00 36.94 759 MET A O 1
ATOM 5387 N N . ASP A 1 760 ? -29.816 -9.940 -33.527 1.00 40.09 760 ASP A N 1
ATOM 5388 C CA . ASP A 1 760 ? -29.163 -11.070 -34.206 1.00 40.09 760 ASP A CA 1
ATOM 5389 C C . ASP A 1 760 ? -27.630 -11.029 -34.041 1.00 40.09 760 ASP A C 1
ATOM 5391 O O . ASP A 1 760 ? -27.001 -12.077 -33.884 1.00 40.09 760 ASP A O 1
ATOM 5395 N N . ALA A 1 761 ? -27.021 -9.836 -34.013 1.00 37.38 761 ALA A N 1
ATOM 5396 C CA . ALA A 1 761 ? -25.590 -9.678 -33.746 1.00 37.38 761 ALA A CA 1
ATOM 5397 C C . ALA A 1 761 ? -25.210 -10.084 -32.308 1.00 37.38 761 ALA A C 1
ATOM 5399 O O . ALA A 1 761 ? -24.206 -10.773 -32.122 1.00 37.38 761 ALA A O 1
ATOM 5400 N N . LEU A 1 762 ? -26.030 -9.732 -31.308 1.00 34.88 762 LEU A N 1
ATOM 5401 C CA . LEU A 1 762 ? -25.825 -10.153 -29.914 1.00 34.88 762 LEU A CA 1
ATOM 5402 C C . LEU A 1 762 ? -25.995 -11.672 -29.729 1.00 34.88 762 LEU A C 1
ATOM 5404 O O . LEU A 1 762 ? -25.201 -12.298 -29.027 1.00 34.88 762 LEU A O 1
ATOM 5408 N N . LEU A 1 763 ? -26.987 -12.294 -30.382 1.00 38.91 763 LEU A N 1
ATOM 5409 C CA . LEU A 1 763 ? -27.166 -13.753 -30.323 1.00 38.91 763 LEU A CA 1
ATOM 5410 C C . LEU A 1 763 ? -26.000 -14.525 -30.965 1.00 38.91 763 LEU A C 1
ATOM 5412 O O . LEU A 1 763 ? -25.700 -15.647 -30.551 1.00 38.91 763 LEU A O 1
ATOM 5416 N N . LEU A 1 764 ? -25.328 -13.948 -31.963 1.00 35.44 764 LEU A N 1
ATOM 5417 C CA . LEU A 1 764 ? -24.225 -14.614 -32.659 1.00 35.44 764 LEU A CA 1
ATOM 5418 C C . LEU A 1 764 ? -22.969 -14.771 -31.780 1.00 35.44 764 LEU A C 1
ATOM 5420 O O . LEU A 1 764 ? -22.152 -15.655 -32.031 1.00 35.44 764 LEU A O 1
ATOM 5424 N N . GLN A 1 765 ? -22.830 -13.962 -30.726 1.00 36.28 765 GLN A N 1
ATOM 5425 C CA . GLN A 1 765 ? -21.656 -13.960 -29.848 1.00 36.28 765 GLN A CA 1
ATOM 5426 C C . GLN A 1 765 ? -21.649 -15.106 -28.811 1.00 36.28 765 GLN A C 1
ATOM 5428 O O . GLN A 1 765 ? -20.632 -15.327 -28.160 1.00 36.28 765 GLN A O 1
ATOM 5433 N N . THR A 1 766 ? -22.742 -15.873 -28.676 1.00 32.47 766 THR A N 1
ATOM 5434 C CA . THR A 1 766 ? -22.911 -16.895 -27.617 1.00 32.47 766 THR A CA 1
ATOM 5435 C C . THR A 1 766 ? -22.903 -18.356 -28.095 1.00 32.47 766 THR A C 1
ATOM 5437 O O . THR A 1 766 ? -23.000 -19.257 -27.266 1.00 32.47 766 THR A O 1
ATOM 5440 N N . SER A 1 767 ? -22.795 -18.633 -29.405 1.00 34.53 767 SER A N 1
ATOM 5441 C CA . SER A 1 767 ? -23.108 -19.969 -29.969 1.00 34.53 767 SER A CA 1
ATOM 5442 C C . SER A 1 767 ? -21.969 -20.743 -30.658 1.00 34.53 767 SER A C 1
ATOM 5444 O O . SER A 1 767 ? -22.184 -21.878 -31.077 1.00 34.53 767 SER A O 1
ATOM 5446 N N . GLY A 1 768 ? -20.745 -20.207 -30.722 1.00 34.81 768 GLY A N 1
ATOM 5447 C CA . GLY A 1 768 ? -19.519 -21.021 -30.835 1.00 34.81 768 GLY A CA 1
ATOM 5448 C C . GLY A 1 768 ? -19.269 -21.870 -32.100 1.00 34.81 768 GLY A C 1
ATOM 5449 O O . GLY A 1 768 ? -18.324 -22.657 -32.089 1.00 34.81 768 GLY A O 1
ATOM 5450 N N . GLU A 1 769 ? -20.029 -21.732 -33.195 1.00 27.97 769 GLU A N 1
ATOM 5451 C CA . GLU A 1 769 ? -19.767 -22.444 -34.465 1.00 27.97 769 GLU A CA 1
ATOM 5452 C C . GLU A 1 769 ? -19.511 -21.503 -35.658 1.00 27.97 769 GLU A C 1
ATOM 5454 O O . GLU A 1 769 ? -20.179 -20.489 -35.847 1.00 27.97 769 GLU A O 1
ATOM 5459 N N . ALA A 1 770 ? -18.548 -21.870 -36.514 1.00 34.56 770 ALA A N 1
ATOM 5460 C CA . ALA A 1 770 ? -18.097 -21.057 -37.645 1.00 34.56 770 ALA A CA 1
ATOM 5461 C C . ALA A 1 770 ? -18.559 -21.610 -39.010 1.00 34.56 770 ALA A C 1
ATOM 5463 O O . ALA A 1 770 ? -18.077 -22.651 -39.462 1.00 34.56 770 ALA A O 1
ATOM 5464 N N . VAL A 1 771 ? -19.414 -20.866 -39.727 1.00 24.16 771 VAL A N 1
ATOM 5465 C CA . VAL A 1 771 ? -19.738 -21.079 -41.158 1.00 24.16 771 VAL A CA 1
ATOM 5466 C C . VAL A 1 771 ? -19.811 -19.723 -41.890 1.00 24.16 771 VAL A C 1
ATOM 5468 O O . VAL A 1 771 ? -19.995 -18.680 -41.271 1.00 24.16 771 VAL A O 1
ATOM 5471 N N . ALA A 1 772 ? -19.566 -19.707 -43.205 1.00 28.17 772 ALA A N 1
ATOM 5472 C CA . ALA A 1 772 ? -18.926 -18.575 -43.880 1.00 28.17 772 ALA A CA 1
ATOM 5473 C C . ALA A 1 772 ? -19.788 -17.768 -44.890 1.00 28.17 772 ALA A C 1
ATOM 5475 O O . ALA A 1 772 ? -20.495 -18.357 -45.704 1.00 28.17 772 ALA A O 1
ATOM 5476 N N . VAL A 1 773 ? -19.522 -16.443 -44.945 1.00 27.89 773 VAL A N 1
ATOM 5477 C CA . VAL A 1 773 ? -19.734 -15.476 -46.068 1.00 27.89 773 VAL A CA 1
ATOM 5478 C C . VAL A 1 773 ? -21.203 -15.075 -46.358 1.00 27.89 773 VAL A C 1
ATOM 5480 O O . VAL A 1 773 ? -22.000 -15.902 -46.774 1.00 27.89 773 VAL A O 1
ATOM 5483 N N . SER A 1 774 ? -21.604 -13.794 -46.254 1.00 27.48 774 SER A N 1
ATOM 5484 C CA . SER A 1 774 ? -21.177 -12.721 -47.181 1.00 27.48 774 SER A CA 1
ATOM 5485 C C . SER A 1 774 ? -21.350 -11.265 -46.694 1.00 27.48 774 SER A C 1
ATOM 5487 O O . SER A 1 774 ? -22.431 -10.894 -46.261 1.00 27.48 774 SER A O 1
ATOM 5489 N N . GLN A 1 775 ? -20.329 -10.431 -46.944 1.00 32.56 775 GLN A N 1
ATOM 5490 C CA . GLN A 1 775 ? -20.384 -8.964 -47.149 1.00 32.56 775 GLN A CA 1
ATOM 5491 C C . GLN A 1 775 ? -21.279 -8.100 -46.224 1.00 32.56 775 GLN A C 1
ATOM 5493 O O . GLN A 1 775 ? -22.151 -7.413 -46.736 1.00 32.56 775 GLN A O 1
ATOM 5498 N N . ASP A 1 776 ? -20.979 -8.017 -44.919 1.00 35.72 776 ASP A N 1
ATOM 5499 C CA . ASP A 1 776 ? -21.271 -6.794 -44.124 1.00 35.72 776 ASP A CA 1
ATOM 5500 C C . ASP A 1 776 ? -20.418 -6.657 -42.832 1.00 35.72 776 ASP A C 1
ATOM 5502 O O . ASP A 1 776 ? -20.858 -6.189 -41.792 1.00 35.72 776 ASP A O 1
ATOM 5506 N N . VAL A 1 777 ? -19.150 -7.098 -42.873 1.00 32.06 777 VAL A N 1
ATOM 5507 C CA . VAL A 1 777 ? -18.226 -7.057 -41.707 1.00 32.06 777 VAL A CA 1
ATOM 5508 C C . VAL A 1 777 ? -17.328 -5.802 -41.710 1.00 32.06 777 VAL A C 1
ATOM 5510 O O . VAL A 1 777 ? -16.570 -5.570 -40.775 1.00 32.06 777 VAL A O 1
ATOM 5513 N N . ALA A 1 778 ? -17.391 -4.975 -42.759 1.00 32.78 778 ALA A N 1
ATOM 5514 C CA . ALA A 1 778 ? -16.654 -3.706 -42.816 1.00 32.78 778 ALA A CA 1
ATOM 5515 C C . ALA A 1 778 ? -17.393 -2.598 -42.047 1.00 32.78 778 ALA A C 1
ATOM 5517 O O . ALA A 1 778 ? -16.818 -1.984 -41.157 1.00 32.78 778 ALA A O 1
ATOM 5518 N N . SER A 1 779 ? -18.689 -2.454 -42.319 1.00 34.69 779 SER A N 1
ATOM 5519 C CA . SER A 1 779 ? -19.627 -1.505 -41.709 1.00 34.69 779 SER A CA 1
ATOM 5520 C C . SER A 1 779 ? -19.724 -1.650 -40.184 1.00 34.69 779 SER A C 1
ATOM 5522 O O . SER A 1 779 ? -19.704 -0.656 -39.465 1.00 34.69 779 SER A O 1
ATOM 5524 N N . VAL A 1 780 ? -19.747 -2.884 -39.666 1.00 33.59 780 VAL A N 1
ATOM 5525 C CA . VAL A 1 780 ? -19.752 -3.147 -38.212 1.00 33.59 780 VAL A CA 1
ATOM 5526 C C . VAL A 1 780 ? -18.394 -2.842 -37.558 1.00 33.59 780 VAL A C 1
ATOM 5528 O O . VAL A 1 780 ? -18.354 -2.452 -36.395 1.00 33.59 780 VAL A O 1
ATOM 5531 N N . ARG A 1 781 ? -17.273 -2.967 -38.286 1.00 32.50 781 ARG A N 1
ATOM 5532 C CA . ARG A 1 781 ? -15.945 -2.578 -37.768 1.00 32.50 781 ARG A CA 1
ATOM 5533 C C . ARG A 1 781 ? -15.696 -1.070 -37.848 1.00 32.50 781 ARG A C 1
ATOM 5535 O O . ARG A 1 781 ? -14.985 -0.567 -36.990 1.00 32.50 781 ARG A O 1
ATOM 5542 N N . GLU A 1 782 ? -16.289 -0.364 -38.812 1.00 38.38 782 GLU A N 1
ATOM 5543 C CA . GLU A 1 782 ? -16.326 1.108 -38.827 1.00 38.38 782 GLU A CA 1
ATOM 5544 C C . GLU A 1 782 ? -17.158 1.635 -37.647 1.00 38.38 782 GLU A C 1
ATOM 5546 O O . GLU A 1 782 ? -16.640 2.397 -36.838 1.00 38.38 782 GLU A O 1
ATOM 5551 N N . ALA A 1 783 ? -18.386 1.135 -37.458 1.00 33.47 783 ALA A N 1
ATOM 5552 C CA . ALA A 1 783 ? -19.263 1.576 -36.368 1.00 33.47 783 ALA A CA 1
ATOM 5553 C C . ALA A 1 783 ? -18.710 1.295 -34.955 1.00 33.47 783 ALA A C 1
ATOM 5555 O O . ALA A 1 783 ? -19.035 2.022 -34.020 1.00 33.47 783 ALA A O 1
ATOM 5556 N N . LEU A 1 784 ? -17.884 0.254 -34.782 1.00 30.47 784 LEU A N 1
ATOM 5557 C CA . LEU A 1 784 ? -17.233 -0.036 -33.499 1.00 30.47 784 LEU A CA 1
ATOM 5558 C C . LEU A 1 784 ? -15.939 0.773 -33.290 1.00 30.47 784 LEU A C 1
ATOM 5560 O O . LEU A 1 784 ? -15.568 1.011 -32.147 1.00 30.47 784 LEU A O 1
ATOM 5564 N N . ALA A 1 785 ? -15.278 1.223 -34.363 1.00 34.12 785 ALA A N 1
ATOM 5565 C CA . ALA A 1 785 ? -14.128 2.127 -34.275 1.00 34.12 785 ALA A CA 1
ATOM 5566 C C . ALA A 1 785 ? -14.555 3.576 -33.964 1.00 34.12 785 ALA A C 1
ATOM 5568 O O . ALA A 1 785 ? -13.903 4.248 -33.169 1.00 34.12 785 ALA A O 1
ATOM 5569 N N . GLU A 1 786 ? -15.686 4.024 -34.521 1.00 37.81 786 GLU A N 1
ATOM 5570 C CA . 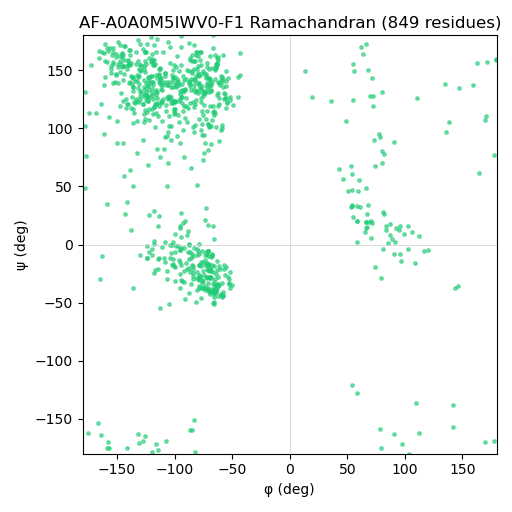GLU A 1 786 ? -16.244 5.382 -34.362 1.00 37.81 786 GLU A CA 1
ATOM 5571 C C . GLU A 1 786 ? -16.810 5.665 -32.948 1.00 37.81 786 GLU A C 1
ATOM 5573 O O . GLU A 1 786 ? -17.190 6.791 -32.635 1.00 37.81 786 GLU A O 1
ATOM 5578 N N . VAL A 1 787 ? -16.851 4.657 -32.065 1.00 34.59 787 VAL A N 1
ATOM 5579 C CA . VAL A 1 787 ? -17.225 4.802 -30.641 1.00 34.59 787 VAL A CA 1
ATOM 5580 C C . VAL A 1 787 ? -15.998 4.818 -29.714 1.00 34.59 787 VAL A C 1
ATOM 5582 O O . VAL A 1 787 ? -16.108 5.257 -28.570 1.00 34.59 787 VAL A O 1
ATOM 5585 N N . SER A 1 788 ? -14.827 4.371 -30.184 1.00 32.84 788 SER A N 1
ATOM 5586 C CA . SER A 1 788 ? -13.621 4.209 -29.355 1.00 32.84 788 SER A CA 1
ATOM 5587 C C . SER A 1 788 ? -12.490 5.205 -29.632 1.00 32.84 788 SER A C 1
ATOM 5589 O O . SER A 1 788 ? -11.565 5.261 -28.830 1.00 32.84 788 SER A O 1
ATOM 5591 N N . ASP A 1 789 ? -12.540 5.987 -30.715 1.00 38.00 789 ASP A N 1
ATOM 5592 C CA . ASP A 1 789 ? -11.533 7.015 -31.023 1.00 38.00 789 ASP A CA 1
ATOM 5593 C C . ASP A 1 789 ? -12.103 8.168 -31.886 1.00 38.00 789 ASP A C 1
ATOM 5595 O O . ASP A 1 789 ? -13.202 8.073 -32.420 1.00 38.00 789 ASP A O 1
ATOM 5599 N N . GLU A 1 790 ? -11.331 9.256 -32.033 1.00 38.62 790 GLU A N 1
ATOM 5600 C CA . GLU A 1 790 ? -11.587 10.424 -32.916 1.00 38.62 790 GLU A CA 1
ATOM 5601 C C . GLU A 1 790 ? -12.677 11.465 -32.541 1.00 38.62 790 GLU A C 1
ATOM 5603 O O . GLU A 1 790 ? -13.577 11.757 -33.324 1.00 38.62 790 GLU A O 1
ATOM 5608 N N . VAL A 1 791 ? -12.468 12.231 -31.457 1.00 34.25 791 VAL A N 1
ATOM 5609 C CA . VAL A 1 791 ? -12.777 13.692 -31.499 1.00 34.25 791 VAL A CA 1
ATOM 5610 C C . VAL A 1 791 ? -11.675 14.548 -30.853 1.00 34.25 791 VAL A C 1
ATOM 5612 O O . VAL A 1 791 ? -11.359 15.624 -31.357 1.00 34.25 791 VAL A O 1
ATOM 5615 N N . ALA A 1 792 ? -11.048 14.089 -29.763 1.00 34.09 792 ALA A N 1
ATOM 5616 C CA . ALA A 1 792 ? -10.100 14.913 -28.998 1.00 34.09 792 ALA A CA 1
ATOM 5617 C C . ALA A 1 792 ? -8.652 14.927 -29.537 1.00 34.09 792 ALA A C 1
ATOM 5619 O O . ALA A 1 792 ? -7.951 15.922 -29.361 1.00 34.09 792 ALA A O 1
ATOM 5620 N N . VAL A 1 793 ? -8.188 13.849 -30.183 1.00 35.44 793 VAL A N 1
ATOM 5621 C CA . VAL A 1 793 ? -6.757 13.666 -30.511 1.00 35.44 793 VAL A CA 1
ATOM 5622 C C . VAL A 1 793 ? -6.385 14.233 -31.887 1.00 35.44 793 VAL A C 1
ATOM 5624 O O . VAL A 1 793 ? -5.425 14.997 -31.998 1.00 35.44 793 VAL A O 1
ATOM 5627 N N . ASN A 1 794 ? -7.165 13.954 -32.936 1.00 34.81 794 ASN A N 1
ATOM 5628 C CA . ASN A 1 794 ? -6.788 14.357 -34.300 1.00 34.81 794 ASN A CA 1
ATOM 5629 C C . ASN A 1 794 ? -6.881 15.873 -34.553 1.00 34.81 794 ASN A C 1
ATOM 5631 O O . ASN A 1 794 ? -6.130 16.395 -35.371 1.00 34.81 794 ASN A O 1
ATOM 5635 N N . ALA A 1 795 ? -7.668 16.617 -33.765 1.00 37.50 795 ALA A N 1
ATOM 5636 C CA . ALA A 1 795 ? -7.644 18.085 -33.777 1.00 37.50 795 ALA A CA 1
ATOM 5637 C C . ALA A 1 795 ? -6.340 18.688 -33.208 1.00 37.50 795 ALA A C 1
ATOM 5639 O O . ALA A 1 795 ? -6.002 19.831 -33.520 1.00 37.50 795 ALA A O 1
ATOM 5640 N N . ILE A 1 796 ? -5.607 17.937 -32.377 1.00 36.31 796 ILE A N 1
ATOM 5641 C CA . ILE A 1 796 ? -4.305 18.338 -31.825 1.00 36.31 796 ILE A CA 1
ATOM 5642 C C . ILE A 1 796 ? -3.186 17.929 -32.789 1.00 36.31 796 ILE A C 1
ATOM 5644 O O . ILE A 1 796 ? -2.298 18.733 -33.064 1.00 36.31 796 ILE A O 1
ATOM 5648 N N . VAL A 1 797 ? -3.253 16.727 -33.372 1.00 38.34 797 VAL A N 1
ATOM 5649 C CA . VAL A 1 797 ? -2.260 16.264 -34.359 1.00 38.34 797 VAL A CA 1
ATOM 5650 C C . VAL A 1 797 ? -2.260 17.152 -35.615 1.00 38.34 797 VAL A C 1
ATOM 5652 O O . VAL A 1 797 ? -1.192 17.618 -36.011 1.00 38.34 797 VAL A O 1
ATOM 5655 N N . ASP A 1 798 ? -3.428 17.517 -36.160 1.00 37.94 798 ASP A N 1
ATOM 5656 C CA . ASP A 1 798 ? -3.529 18.458 -37.294 1.00 37.94 798 ASP A CA 1
ATOM 5657 C C . ASP A 1 798 ? -3.112 19.903 -36.940 1.00 37.94 798 ASP A C 1
ATOM 5659 O O . ASP A 1 798 ? -2.812 20.699 -37.833 1.00 37.94 798 ASP A O 1
ATOM 5663 N N . HIS A 1 799 ? -3.047 20.270 -35.653 1.00 40.19 799 HIS A N 1
ATOM 5664 C CA . HIS A 1 799 ? -2.502 21.567 -35.229 1.00 40.19 799 HIS A CA 1
ATOM 5665 C C . HIS A 1 799 ? -0.964 21.594 -35.236 1.00 40.19 799 HIS A C 1
ATOM 5667 O O . HIS A 1 799 ? -0.372 22.661 -35.412 1.00 40.19 799 HIS A O 1
ATOM 5673 N N . PHE A 1 800 ? -0.312 20.437 -35.065 1.00 33.91 800 PHE A N 1
ATOM 5674 C CA . PHE A 1 800 ? 1.147 20.324 -34.954 1.00 33.91 800 PHE A CA 1
ATOM 5675 C C . PHE A 1 800 ? 1.839 19.699 -36.180 1.00 33.91 800 PHE A C 1
ATOM 5677 O O . PHE A 1 800 ? 3.049 19.871 -36.332 1.00 33.91 800 PHE A O 1
ATOM 5684 N N . ALA A 1 801 ? 1.109 19.039 -37.087 1.00 38.44 801 ALA A N 1
ATOM 5685 C CA . ALA A 1 801 ? 1.654 18.398 -38.289 1.00 38.44 801 ALA A CA 1
ATOM 5686 C C . ALA A 1 801 ? 1.200 19.092 -39.594 1.00 38.44 801 ALA A C 1
ATOM 5688 O O . ALA A 1 801 ? 0.365 18.578 -40.335 1.00 38.44 801 ALA A O 1
ATOM 5689 N N . GLY A 1 802 ? 1.779 20.259 -39.908 1.00 31.17 802 GLY A N 1
ATOM 5690 C CA . GLY A 1 802 ? 1.445 21.031 -41.115 1.00 31.17 802 GLY A CA 1
ATOM 5691 C C . GLY A 1 802 ? 2.664 21.583 -41.859 1.00 31.17 802 GLY A C 1
ATOM 5692 O O . GLY A 1 802 ? 3.249 22.582 -41.449 1.00 31.17 802 GLY A O 1
ATOM 5693 N N . ASP A 1 803 ? 3.008 20.958 -42.986 1.00 30.62 803 ASP A N 1
ATOM 5694 C CA . ASP A 1 803 ? 4.092 21.373 -43.889 1.00 30.62 803 ASP A CA 1
ATOM 5695 C C . ASP A 1 803 ? 3.838 22.784 -44.467 1.00 30.62 803 ASP A C 1
ATOM 5697 O O . ASP A 1 803 ? 2.837 23.025 -45.151 1.00 30.62 803 ASP A O 1
ATOM 5701 N N . ALA A 1 804 ? 4.756 23.726 -44.232 1.00 31.09 804 ALA A N 1
ATOM 5702 C CA . ALA A 1 804 ? 4.667 25.089 -44.756 1.00 31.09 804 ALA A CA 1
ATOM 5703 C C . ALA A 1 804 ? 5.559 25.269 -46.004 1.00 31.09 804 ALA A C 1
ATOM 5705 O O . ALA A 1 804 ? 6.788 25.274 -45.880 1.00 31.09 804 ALA A O 1
ATOM 5706 N N . PRO A 1 805 ? 4.999 25.481 -47.213 1.00 30.42 805 PRO A N 1
ATOM 5707 C CA . PRO A 1 805 ? 5.794 25.899 -48.362 1.00 30.42 805 PRO A CA 1
ATOM 5708 C C . PRO A 1 805 ? 6.283 27.351 -48.200 1.00 30.42 805 PRO A C 1
ATOM 5710 O O . PRO A 1 805 ? 5.644 28.179 -47.554 1.00 30.42 805 PRO A O 1
ATOM 5713 N N . ALA A 1 806 ? 7.439 27.648 -48.798 1.00 35.69 806 ALA A N 1
ATOM 5714 C CA . ALA A 1 806 ? 8.221 28.863 -48.552 1.00 35.69 806 ALA A CA 1
ATOM 5715 C C . ALA A 1 806 ? 7.540 30.212 -48.908 1.00 35.69 806 ALA A C 1
ATOM 5717 O O . ALA A 1 806 ? 6.654 30.276 -49.757 1.00 35.69 806 ALA A O 1
ATOM 5718 N N . ASP A 1 807 ? 8.094 31.286 -48.318 1.00 39.03 807 ASP A N 1
ATOM 5719 C CA . ASP A 1 807 ? 7.799 32.730 -48.468 1.00 39.03 807 ASP A CA 1
ATOM 5720 C C . ASP A 1 807 ? 6.608 33.340 -47.681 1.00 39.03 807 ASP A C 1
ATOM 5722 O O . ASP A 1 807 ? 5.596 33.749 -48.252 1.00 39.03 807 ASP A O 1
ATOM 5726 N N . ALA A 1 808 ? 6.812 33.592 -46.375 1.00 28.48 808 ALA A N 1
ATOM 5727 C CA . ALA A 1 808 ? 6.206 34.721 -45.638 1.00 28.48 808 ALA A CA 1
ATOM 5728 C C . ALA A 1 808 ? 7.054 35.127 -44.396 1.00 28.48 808 ALA A C 1
ATOM 5730 O O . ALA A 1 808 ? 7.701 34.264 -43.805 1.00 28.48 808 ALA A O 1
ATOM 5731 N N . PRO A 1 809 ? 7.100 36.417 -43.986 1.00 30.44 809 PRO A N 1
ATOM 5732 C CA . PRO A 1 809 ? 7.968 36.890 -42.897 1.00 30.44 809 PRO A CA 1
ATOM 5733 C C . PRO A 1 809 ? 7.337 36.785 -41.493 1.00 30.44 809 PRO A C 1
ATOM 5735 O O . PRO A 1 809 ? 6.134 36.964 -41.320 1.00 30.44 809 PRO A O 1
ATOM 5738 N N . ALA A 1 810 ? 8.181 36.569 -40.478 1.00 38.25 810 ALA A N 1
ATOM 5739 C CA . ALA A 1 810 ? 7.786 36.345 -39.083 1.00 38.25 810 ALA A CA 1
ATOM 5740 C C . ALA A 1 810 ? 7.304 37.608 -38.323 1.00 38.25 810 ALA A C 1
ATOM 5742 O O . ALA A 1 810 ? 7.873 38.688 -38.517 1.00 38.25 810 ALA A O 1
ATOM 5743 N N . PRO A 1 811 ? 6.351 37.459 -37.377 1.00 32.47 811 PRO A N 1
ATOM 5744 C CA . PRO A 1 811 ? 6.070 38.449 -36.339 1.00 32.47 811 PRO A CA 1
ATOM 5745 C C . PRO A 1 811 ? 6.314 37.942 -34.897 1.00 32.47 811 PRO A C 1
ATOM 5747 O O . PRO A 1 811 ? 5.685 37.000 -34.435 1.00 32.47 811 PRO A O 1
ATOM 5750 N N . ASP A 1 812 ? 7.216 38.654 -34.216 1.00 30.94 812 ASP A N 1
ATOM 5751 C CA . ASP A 1 812 ? 7.295 39.007 -32.782 1.00 30.94 812 ASP A CA 1
ATOM 5752 C C . ASP A 1 812 ? 6.836 38.028 -31.667 1.00 30.94 812 ASP A C 1
ATOM 5754 O O . ASP A 1 812 ? 5.668 37.658 -31.540 1.00 30.94 812 ASP A O 1
ATOM 5758 N N . ALA A 1 813 ? 7.758 37.722 -30.747 1.00 38.72 813 ALA A N 1
ATOM 5759 C CA . ALA A 1 813 ? 7.525 36.869 -29.581 1.00 38.72 813 ALA A CA 1
ATOM 5760 C C . ALA A 1 813 ? 7.214 37.707 -28.326 1.00 38.72 813 ALA A C 1
ATOM 5762 O O . ALA A 1 813 ? 8.099 38.366 -27.781 1.00 38.72 813 ALA A O 1
ATOM 5763 N N . GLY A 1 814 ? 5.973 37.647 -27.824 1.00 32.72 814 GLY A N 1
ATOM 5764 C CA . GLY A 1 814 ? 5.601 38.408 -26.619 1.00 32.72 814 GLY A CA 1
ATOM 5765 C C . GLY A 1 814 ? 4.322 38.024 -25.861 1.00 32.72 814 GLY A C 1
ATOM 5766 O O . GLY A 1 814 ? 4.132 38.532 -24.761 1.00 32.72 814 GLY A O 1
ATOM 5767 N N . ALA A 1 815 ? 3.454 37.149 -26.391 1.00 31.19 815 ALA A N 1
ATOM 5768 C CA . ALA A 1 815 ? 2.137 36.873 -25.785 1.00 31.19 815 ALA A CA 1
ATOM 5769 C C . ALA A 1 815 ? 1.914 35.426 -25.287 1.00 31.19 815 ALA A C 1
ATOM 5771 O O . ALA A 1 815 ? 1.071 35.211 -24.421 1.00 31.19 815 ALA A O 1
ATOM 5772 N N . GLY A 1 816 ? 2.664 34.434 -25.785 1.00 30.31 816 GLY A N 1
ATOM 5773 C CA . GLY A 1 816 ? 2.390 33.012 -25.501 1.00 30.31 816 GLY A CA 1
ATOM 5774 C C . GLY A 1 816 ? 2.656 32.558 -24.057 1.00 30.31 816 GLY A C 1
ATOM 5775 O O . GLY A 1 816 ? 1.989 31.656 -23.563 1.00 30.31 816 GLY A O 1
ATOM 5776 N N . HIS A 1 817 ? 3.585 33.203 -23.344 1.00 36.19 817 HIS A N 1
ATOM 5777 C CA . HIS A 1 817 ? 4.036 32.745 -22.020 1.00 36.19 817 HIS A CA 1
ATOM 5778 C C . HIS A 1 817 ? 3.148 33.159 -20.832 1.00 36.19 817 HIS A C 1
ATO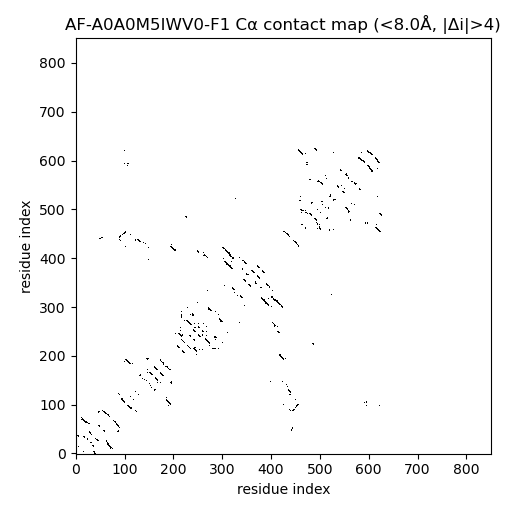M 5780 O O . HIS A 1 817 ? 3.441 32.756 -19.711 1.00 36.19 817 HIS A O 1
ATOM 5786 N N . GLN A 1 818 ? 2.081 33.945 -21.032 1.00 32.72 818 GLN A N 1
ATOM 5787 C CA . GLN A 1 818 ? 1.175 34.323 -19.930 1.00 32.72 818 GLN A CA 1
ATOM 5788 C C . GLN A 1 818 ? -0.119 33.505 -19.860 1.00 32.72 818 GLN A C 1
ATOM 5790 O O . GLN A 1 818 ? -0.722 33.454 -18.792 1.00 32.72 818 GLN A O 1
ATOM 5795 N N . LEU A 1 819 ? -0.528 32.833 -20.942 1.00 32.91 819 LEU A N 1
ATOM 5796 C CA . LEU A 1 819 ? -1.768 32.048 -20.937 1.00 32.91 819 LEU A CA 1
ATOM 5797 C C . LEU A 1 819 ? -1.575 30.670 -20.281 1.00 32.91 819 LEU A C 1
ATOM 5799 O O . LEU A 1 819 ? -2.409 30.254 -19.484 1.00 32.91 819 LEU A O 1
ATOM 5803 N N . LEU A 1 820 ? -0.431 30.019 -20.531 1.00 33.25 820 LEU A N 1
ATOM 5804 C CA . LEU A 1 820 ? -0.111 28.694 -19.980 1.00 33.25 820 LEU A CA 1
ATOM 5805 C C . LEU A 1 820 ? -0.017 28.695 -18.440 1.00 33.25 820 LEU A C 1
ATOM 5807 O O . LEU A 1 820 ? -0.421 27.738 -17.785 1.00 33.25 820 LEU A O 1
ATOM 5811 N N . ALA A 1 821 ? 0.463 29.799 -17.856 1.00 31.81 821 ALA A N 1
ATOM 5812 C CA . ALA A 1 821 ? 0.529 29.977 -16.405 1.00 31.81 821 ALA A CA 1
ATOM 5813 C C . ALA A 1 821 ? -0.858 30.166 -15.758 1.00 31.81 821 ALA A C 1
ATOM 5815 O O . ALA A 1 821 ? -1.040 29.803 -14.603 1.00 31.81 821 ALA A O 1
ATOM 5816 N N . GLN A 1 822 ? -1.842 30.702 -16.491 1.00 33.03 822 GLN A N 1
ATOM 5817 C CA . GLN A 1 822 ? -3.206 30.898 -15.982 1.00 33.03 822 GLN A CA 1
ATOM 5818 C C . GLN A 1 822 ? -4.073 29.637 -16.102 1.00 33.03 822 GLN A C 1
ATOM 5820 O O . GLN A 1 822 ? -4.983 29.447 -15.299 1.00 33.03 822 GLN A O 1
ATOM 5825 N N . THR A 1 823 ? -3.792 28.753 -17.065 1.00 32.88 823 THR A N 1
ATOM 5826 C CA . THR A 1 823 ? -4.503 27.470 -17.204 1.00 32.88 823 THR A CA 1
ATOM 5827 C C . THR A 1 823 ? -4.062 26.424 -16.179 1.00 32.88 823 THR A C 1
ATOM 5829 O O . THR A 1 823 ? -4.897 25.651 -15.719 1.00 32.88 823 THR A O 1
ATOM 5832 N N . LEU A 1 824 ? -2.786 26.427 -15.771 1.00 32.41 824 LEU A N 1
ATOM 5833 C CA . LEU A 1 824 ? -2.278 25.536 -14.717 1.00 32.41 824 LEU A CA 1
ATOM 5834 C C . LEU A 1 824 ? -2.829 25.906 -13.325 1.00 32.41 824 LEU A C 1
ATOM 5836 O O . LEU A 1 824 ? -3.298 25.021 -12.611 1.00 32.41 824 LEU A O 1
ATOM 5840 N N . ASP A 1 825 ? -2.891 27.200 -12.985 1.00 29.84 825 ASP A N 1
ATOM 5841 C CA . ASP A 1 825 ? -3.526 27.686 -11.742 1.00 29.84 825 ASP A CA 1
ATOM 5842 C C . ASP A 1 825 ? -5.018 27.290 -11.654 1.00 29.84 825 ASP A C 1
ATOM 5844 O O . ASP A 1 825 ? -5.538 27.009 -10.574 1.00 29.84 825 ASP A O 1
ATOM 5848 N N . ALA A 1 826 ? -5.718 27.224 -12.794 1.00 29.77 826 ALA A N 1
ATOM 5849 C CA . ALA A 1 826 ? -7.139 26.879 -12.846 1.00 29.77 826 ALA A CA 1
ATOM 5850 C C . ALA A 1 826 ? -7.427 25.378 -12.643 1.00 29.77 826 ALA A C 1
ATOM 5852 O O . ALA A 1 826 ? -8.472 25.040 -12.086 1.00 29.77 826 ALA A O 1
ATOM 5853 N N . GLN A 1 827 ? -6.532 24.476 -13.064 1.00 30.72 827 GLN A N 1
ATOM 5854 C CA . GLN A 1 827 ? -6.725 23.032 -12.859 1.00 30.72 827 GLN A CA 1
ATOM 5855 C C . GLN A 1 827 ? -6.388 22.593 -11.428 1.00 30.72 827 GLN A C 1
ATOM 5857 O O . GLN A 1 827 ? -7.117 21.777 -10.866 1.00 30.72 827 GLN A O 1
ATOM 5862 N N . VAL A 1 828 ? -5.380 23.202 -10.792 1.00 29.67 828 VAL A N 1
ATOM 5863 C CA . VAL A 1 828 ? -5.094 22.982 -9.359 1.00 29.67 828 VAL A CA 1
ATOM 5864 C C . VAL A 1 828 ? -6.275 23.432 -8.482 1.00 29.67 828 VAL A C 1
ATOM 5866 O O . VAL A 1 828 ? -6.600 22.778 -7.495 1.00 29.67 828 VAL A O 1
ATOM 5869 N N . PHE A 1 829 ? -6.986 24.493 -8.881 1.00 29.69 829 PHE A N 1
ATOM 5870 C CA . PHE A 1 829 ? -8.167 25.004 -8.172 1.00 29.69 829 PHE A CA 1
ATOM 5871 C C . PHE A 1 829 ? -9.421 24.106 -8.277 1.00 29.69 829 PHE A C 1
ATOM 5873 O O . PHE A 1 829 ? -10.343 24.237 -7.472 1.00 29.69 829 PHE A O 1
ATOM 5880 N N . LEU A 1 830 ? -9.483 23.197 -9.256 1.00 29.88 830 LEU A N 1
ATOM 5881 C CA . LEU A 1 830 ? -10.640 22.317 -9.480 1.00 29.88 830 LEU A CA 1
ATOM 5882 C C . LEU A 1 830 ? -10.602 21.027 -8.646 1.00 29.88 830 LEU A C 1
ATOM 5884 O O . LEU A 1 830 ? -11.662 20.482 -8.349 1.00 29.88 830 LEU A O 1
ATOM 5888 N N . MET A 1 831 ? -9.423 20.579 -8.204 1.00 27.16 831 MET A N 1
ATOM 5889 C CA . MET A 1 831 ? -9.286 19.400 -7.334 1.00 27.16 831 MET A CA 1
ATOM 5890 C C . MET A 1 831 ? -9.647 19.677 -5.864 1.00 27.16 831 MET A C 1
ATOM 5892 O O . MET A 1 831 ? -9.945 18.752 -5.120 1.00 27.16 831 MET A O 1
ATOM 5896 N N . THR A 1 832 ? -9.678 20.940 -5.423 1.00 28.44 832 THR A N 1
ATOM 5897 C CA . THR A 1 832 ? -9.924 21.303 -4.009 1.00 28.44 832 THR A CA 1
ATOM 5898 C C . THR A 1 832 ? -11.408 21.469 -3.644 1.00 28.44 832 THR A C 1
ATOM 5900 O O . THR A 1 832 ? -11.725 22.033 -2.596 1.00 28.44 832 THR A O 1
ATOM 5903 N N . ARG A 1 833 ? -12.341 21.049 -4.513 1.00 29.66 833 ARG A N 1
ATOM 5904 C CA . ARG A 1 833 ? -13.771 21.408 -4.414 1.00 29.66 833 ARG A CA 1
ATOM 5905 C C . ARG A 1 833 ? -14.729 20.251 -4.101 1.00 29.66 833 ARG A C 1
ATOM 5907 O O . ARG A 1 833 ? -15.914 20.361 -4.391 1.00 29.66 833 ARG A O 1
ATOM 5914 N N . GLY A 1 834 ? -14.220 19.189 -3.473 1.00 28.64 834 GLY A N 1
ATOM 5915 C CA . GLY A 1 834 ? -15.037 18.117 -2.883 1.00 28.64 834 GLY A CA 1
ATOM 5916 C C . GLY A 1 834 ? -15.795 18.527 -1.610 1.00 28.64 834 GLY A C 1
ATOM 5917 O O . GLY A 1 834 ? -16.744 17.858 -1.232 1.00 28.64 834 GLY A O 1
ATOM 5918 N N . MET A 1 835 ? -15.430 19.648 -0.974 1.00 28.31 835 MET A N 1
ATOM 5919 C CA . MET A 1 835 ? -16.155 20.197 0.179 1.00 28.31 835 MET A CA 1
ATOM 5920 C C . MET A 1 835 ? -17.132 21.307 -0.252 1.00 28.31 835 MET A C 1
ATOM 5922 O O . MET A 1 835 ? -16.736 22.208 -0.998 1.00 28.31 835 MET A O 1
ATOM 5926 N N . LEU A 1 836 ? -18.334 21.306 0.349 1.00 27.33 836 LEU A N 1
ATOM 5927 C CA . LEU A 1 836 ? -19.436 22.296 0.272 1.00 27.33 836 LEU A CA 1
ATOM 5928 C C . LEU A 1 836 ? -20.522 22.095 -0.817 1.00 27.33 836 LEU A C 1
ATOM 5930 O O . LEU A 1 836 ? -20.532 22.774 -1.846 1.00 27.33 836 LEU A O 1
ATOM 5934 N N . ALA A 1 837 ? -21.561 21.323 -0.476 1.00 27.98 837 ALA A N 1
ATOM 5935 C CA . ALA A 1 837 ? -22.939 21.844 -0.537 1.00 27.98 837 ALA A CA 1
ATOM 5936 C C . ALA A 1 837 ? -23.180 22.703 0.734 1.00 27.98 837 ALA A C 1
ATOM 5938 O O . ALA A 1 837 ? -22.501 22.500 1.734 1.00 27.98 837 ALA A O 1
ATOM 5939 N N . ASP A 1 838 ? -24.047 23.715 0.822 1.00 28.06 838 ASP A N 1
ATOM 5940 C CA . ASP A 1 838 ? -25.243 24.113 0.065 1.00 28.06 838 ASP A CA 1
ATOM 5941 C C . ASP A 1 838 ? -25.315 25.669 -0.036 1.00 28.06 838 ASP A C 1
ATOM 5943 O O . ASP A 1 838 ? -24.592 26.391 0.651 1.00 28.06 838 ASP A O 1
ATOM 5947 N N . HIS A 1 839 ? -26.246 26.158 -0.864 1.00 27.58 839 HIS A N 1
ATOM 5948 C CA . HIS A 1 839 ? -26.870 27.487 -0.952 1.00 27.58 839 HIS A CA 1
ATOM 5949 C C . HIS A 1 839 ? -26.543 28.385 -2.166 1.00 27.58 839 HIS A C 1
ATOM 5951 O O . HIS A 1 839 ? -25.418 28.806 -2.423 1.00 27.58 839 HIS A O 1
ATOM 5957 N N . SER A 1 840 ? -27.638 28.816 -2.814 1.00 26.95 840 SER A N 1
ATOM 5958 C CA . SER A 1 840 ? -27.778 29.807 -3.904 1.00 26.95 840 SER A CA 1
ATOM 5959 C C . SER A 1 840 ? -27.463 29.363 -5.344 1.00 26.95 840 SER A C 1
ATOM 5961 O O . SER A 1 840 ? -26.565 29.865 -6.016 1.00 26.95 840 SER A O 1
ATOM 5963 N N . ILE A 1 841 ? -28.344 28.516 -5.887 1.00 34.06 841 ILE A N 1
ATOM 5964 C CA . ILE A 1 841 ? -28.615 28.486 -7.332 1.00 34.06 841 ILE A CA 1
ATOM 5965 C C . ILE A 1 841 ? -29.369 29.777 -7.709 1.00 34.06 841 ILE A C 1
ATOM 5967 O O . ILE A 1 841 ? -30.568 29.855 -7.461 1.00 34.06 841 ILE A O 1
ATOM 5971 N N . ASP A 1 842 ? -28.684 30.772 -8.294 1.00 33.09 842 ASP A N 1
ATOM 5972 C CA . ASP A 1 842 ? -29.316 31.738 -9.229 1.00 33.09 842 ASP A CA 1
ATOM 5973 C C . ASP A 1 842 ? -28.310 32.562 -10.082 1.00 33.09 842 ASP A C 1
ATOM 5975 O O . ASP A 1 842 ? -28.602 32.897 -11.229 1.00 33.09 842 ASP A O 1
ATOM 5979 N N . ASP A 1 843 ? -27.091 32.851 -9.598 1.00 31.53 843 ASP A N 1
ATOM 5980 C CA . ASP A 1 843 ? -26.185 33.814 -10.276 1.00 31.53 843 ASP A CA 1
ATOM 5981 C C . ASP A 1 843 ? -25.304 33.238 -11.415 1.00 31.53 843 ASP A C 1
ATOM 5983 O O . ASP A 1 843 ? -24.680 33.991 -12.168 1.00 31.53 843 ASP A O 1
ATOM 5987 N N . ALA A 1 844 ? -25.265 31.916 -11.618 1.00 30.34 844 ALA A N 1
ATOM 5988 C CA . ALA A 1 844 ? -24.429 31.296 -12.661 1.00 30.34 844 ALA A CA 1
ATOM 5989 C C . ALA A 1 844 ? -24.956 31.501 -14.102 1.00 30.34 844 ALA A C 1
ATOM 5991 O O . ALA A 1 844 ? -24.209 31.350 -15.069 1.00 30.34 844 ALA A O 1
ATOM 5992 N N . ALA A 1 845 ? -26.231 31.873 -14.270 1.00 30.30 845 ALA A N 1
ATOM 5993 C CA . ALA A 1 845 ? -26.889 31.936 -15.578 1.00 30.30 845 ALA A CA 1
ATOM 5994 C C . ALA A 1 845 ? -26.587 33.205 -16.407 1.00 30.30 845 ALA A C 1
ATOM 5996 O O . ALA A 1 845 ? -26.961 33.261 -17.578 1.00 30.30 845 ALA A O 1
ATOM 5997 N N . GLN A 1 846 ? -25.926 34.229 -15.844 1.00 34.19 846 GLN A N 1
ATOM 5998 C CA . GLN A 1 846 ? -25.675 35.498 -16.556 1.00 34.19 846 GLN A CA 1
ATOM 5999 C C . GLN A 1 846 ? -24.259 35.665 -17.130 1.00 34.19 846 GLN A C 1
ATOM 6001 O O . GLN A 1 846 ? -24.060 36.558 -17.953 1.00 34.19 846 GLN A O 1
ATOM 6006 N N . LEU A 1 847 ? -23.282 34.823 -16.767 1.00 30.92 847 LEU A N 1
ATOM 6007 C CA . LEU A 1 847 ? -21.887 35.024 -17.197 1.00 30.92 847 LEU A CA 1
ATOM 6008 C C . LEU A 1 847 ? -21.511 34.343 -18.528 1.00 30.92 847 LEU A C 1
ATOM 6010 O O . LEU A 1 847 ? -20.518 34.722 -19.140 1.00 30.92 847 LEU A O 1
ATOM 6014 N N . VAL A 1 848 ? -22.316 33.392 -19.014 1.00 35.12 848 VAL A N 1
ATOM 6015 C CA . VAL A 1 848 ? -22.080 32.676 -20.292 1.00 35.12 848 VAL A CA 1
ATOM 6016 C C . VAL A 1 848 ? -22.706 33.405 -21.500 1.00 35.12 848 VAL A C 1
ATOM 6018 O O . VAL A 1 848 ? -22.466 33.049 -22.646 1.00 35.12 848 VAL A O 1
ATOM 6021 N N . ALA A 1 849 ? -23.472 34.478 -21.273 1.00 31.86 849 ALA A N 1
ATOM 6022 C CA . ALA A 1 849 ? -24.144 35.252 -22.325 1.00 31.86 849 ALA A CA 1
ATOM 6023 C C . ALA A 1 849 ? -23.363 36.503 -22.800 1.00 31.86 849 ALA A C 1
ATOM 6025 O O . ALA A 1 849 ? -23.950 37.381 -23.439 1.00 31.86 849 ALA A O 1
ATOM 6026 N N . ALA A 1 850 ? -22.073 36.627 -22.458 1.00 35.22 850 ALA A N 1
ATOM 6027 C CA . ALA A 1 850 ? -21.272 37.835 -22.704 1.00 35.22 850 ALA A CA 1
ATOM 6028 C C . ALA A 1 850 ? -19.796 37.575 -23.094 1.00 35.22 850 ALA A C 1
ATOM 6030 O O . ALA A 1 850 ? -18.950 38.445 -22.870 1.00 35.22 850 ALA A O 1
ATOM 6031 N N . ALA A 1 851 ? -19.502 36.411 -23.685 1.00 32.97 851 ALA A N 1
ATOM 6032 C CA . ALA A 1 851 ? -18.223 36.073 -24.318 1.00 32.97 851 ALA A CA 1
ATOM 6033 C C . ALA A 1 851 ? -18.442 35.753 -25.807 1.00 32.97 851 ALA A C 1
ATOM 6035 O O . ALA A 1 851 ? -19.412 35.016 -26.094 1.00 32.97 851 ALA A O 1
#

Solvent-accessible surface area (backbone atoms only — not comparable to full-atom values): 49061 Å² total; per-residue (Å²): 94,71,54,65,57,52,86,78,63,77,93,68,51,76,66,67,41,32,44,73,73,56,72,46,64,62,92,34,31,39,48,50,74,41,51,75,27,41,36,37,41,45,81,76,46,54,69,71,70,97,58,55,65,69,61,75,40,68,45,73,57,70,41,74,44,44,32,36,43,32,26,67,83,69,54,72,52,77,52,71,50,70,39,67,44,72,43,68,55,31,45,52,46,53,33,44,65,40,60,23,29,40,34,63,73,18,38,29,70,32,32,45,12,78,86,61,50,57,68,77,31,20,33,73,56,42,82,41,49,70,32,53,52,72,63,24,48,55,46,41,60,73,64,66,53,28,39,69,57,24,59,58,45,72,48,67,43,100,82,23,35,36,42,39,34,19,36,89,88,67,50,62,30,36,38,39,30,50,51,41,95,95,38,76,42,18,33,35,44,37,26,52,36,38,55,42,23,78,47,80,45,58,58,70,44,96,72,42,53,66,54,64,44,78,22,13,39,36,38,33,29,34,95,85,43,54,76,20,85,18,37,45,32,39,48,43,65,63,86,36,28,13,18,19,32,46,87,69,38,19,26,29,25,73,91,75,68,82,28,29,24,38,95,68,26,20,42,32,45,34,31,27,22,46,73,42,70,65,62,44,81,70,87,50,14,37,74,37,67,94,36,63,52,56,43,55,80,44,67,47,44,27,35,48,41,29,35,30,30,32,85,24,87,31,18,24,39,34,41,43,38,17,48,52,74,62,96,45,95,88,52,73,71,79,87,80,40,51,78,43,51,50,45,32,36,37,39,30,22,85,97,30,72,45,76,50,66,59,46,100,55,74,45,78,48,73,37,70,86,45,58,36,40,41,34,52,60,92,35,28,38,36,41,33,50,48,32,46,63,30,32,44,24,44,26,41,59,54,40,32,27,30,42,38,46,28,50,72,48,76,42,45,30,24,42,24,59,38,33,35,29,36,56,41,55,78,47,65,40,74,50,59,38,47,34,34,36,31,26,67,56,48,29,69,18,67,80,17,47,43,41,39,29,34,23,11,59,52,35,39,34,39,34,20,69,82,72,89,56,79,55,69,36,39,48,88,73,67,24,28,42,27,59,84,47,57,83,57,51,23,45,19,26,46,67,27,47,77,22,24,38,45,31,44,44,79,91,70,82,69,60,70,80,36,18,80,31,38,46,44,50,55,90,92,44,52,21,44,52,16,45,44,74,75,49,32,73,87,69,85,53,40,48,33,84,86,22,89,60,44,88,34,30,27,33,38,27,49,66,81,54,65,58,59,64,50,101,77,28,49,40,40,34,68,77,75,34,45,51,33,38,47,40,58,62,72,65,60,58,52,64,43,62,84,20,31,29,35,34,55,15,42,32,40,30,35,30,73,91,75,51,72,32,49,30,36,31,30,31,25,26,38,43,81,57,62,60,65,59,56,48,50,52,48,50,49,52,50,50,57,58,68,66,67,82,75,82,90,80,79,87,87,89,80,96,76,88,80,95,85,83,84,89,90,78,83,88,74,82,76,75,77,84,77,79,82,76,90,70,87,81,85,86,88,77,89,83,58,80,77,66,76,80,69,76,82,88,80,93,80,83,86,88,82,91,82,91,84,86,88,87,83,87,89,90,86,92,88,80,88,88,82,89,81,92,84,93,84,90,86,82,88,86,90,79,90,86,90,88,83,92,84,89,80,86,88,86,79,87,81,86,82,82,57,75,65,63,60,51,54,55,59,58,62,76,77,65,92,74,92,82,84,89,82,94,67,72,61,64,57,53,50,62,56,45,67,75,74,55,84,74,79,57,61,67,51,50,64,72,73,66,69,92,78,81,86,91,83,86,90,81,86,92,86,68,74,82,63,56,64,61,54,54,54,59,53,55,64,60,61,74,74,59,88,71,81,86,87,88,77,96,69,77,78,78,67,70,79,80,76,119

Nearest PDB structures (foldseek):
  4j25-assembly4_D  TM=3.518E-01  e=7.724E+00  Pseudomonas putida KT2440
  4j25-assembly3_C  TM=2.194E-01  e=4.188E+00  Pseudomonas putida KT2440
  4j25-assembly6_F  TM=3.069E-01  e=8.486E+00  Pseudomonas putida KT2440

Sequence (851 aa):
MSGSVADNVTGGVGALTFSLLDSPNGNYGTLTFNPNGSWSYTLTSPVIGPSANNGTNTVNNAETFSYRVTDANGNTSVNSITIDIIDDVPTATTPIAVNVINQNGGTNAAFLDADNSVANNYGADGPGKLFFTSDAITALEGQSLTSGGQPLNYAISPDGLTLTATKPDASVVFTIQIQPPGFNDQYKVNISQPLDAVTQIDFNADGYDFSGGNVAWNYFRDDATPNSPDILLTPIGASGQTVNTNANSGGVGGGGGGGAIEAGEGLRIDFVTDLLGTPSSGGSGYQNAGNRNHTFSDHYTVNGASAVFASTAGSTVRFEVKDDPDGVVGNDAVGDGTTDAITAVAIRFGASTVTVNASGSPQNVSVGGQNYTVTFTGGIVTISGIVSDTQVAIFTDDGYNSLEVSYVSGSSFRIGDFGASAITTTEPVPFTVPVSIVDADGDVANGAVLSITAVPAAPPVALDLDGDGVEFLSQAAGVAFDYDGDGVAEPTAWVGPDDGLLVHDANGDRVANDGSEIVFAVGASTDLEGVRLRFDTDGDGKLTAADAEFSRFGVWQDANSNGVTDPGEFSTLSELGIASLDLTSDGKSYVSEGGQVLVHGTASFTRTNGTSGALADTSFATAPADRRSADLALVASLAGALAVPEVLAAHDSNPAVPETAANALPSAEVGSLHFAIGTGSEHGNLLNLADLLRHEGVASKADASSSHLPSDAPSSPSNLAADGVAEVATAVPWQSEAGVDFGGLVTGQMGGVSPEAVMDALLLQTSGEAVAVSQDVASVREALAEVSDEVAVNAIVDHFAGDAPADAPAPDAGAGHQLLAQTLDAQVFLMTRGMLADHSIDDAAQLVAAA